Protein AF-0000000083251353 (afdb_homodimer)

InterPro domains:
  IPR008928 Six-hairpin glycosidase superfamily [SSF48208] (235-647)
  IPR011613 GH15-like domain [PF00723] (282-640)
  IPR012341 Six-hairpin glycosidase-like superfamily [G3DSA:1.50.10.10] (263-655)

Secondary structure (DSSP, 8-state):
----EEEE-SS-EEEE-TTS-EEEEEEEETTEEESSTT--B-EEEEETTEEEETTSTT-EEEEEEPTTSS-EEEEEEETTTTEEEEEEEEE-SSSSEEEEEEEEEE-SSS-EEEEEEEEE---GGG--TTEEEEEETTTTEEEEEETTEEEEEEEEBTTBS--EEEEEE-SBTTB--THHHHTTT------EEEESEEEEEEEEEEE-TT-EEEEEEEEEEESSHHHHHHHHHHHHHH-HHHHHHHHHHHHHHHHTSS----TT--HHHHHHHHHHHHHHHHTB-TTS-B-S---HHHHGGGT-----B-HHHHHHHHHHHHHTT-HHHHHHHHHHHHHH--TTS---S-B-TTSSBPP----SEETTEE-----HHHHHHHHHHHHHHHHHH--HHHHHHTIIIIIIHHHHHHHH-B-TTTSSBPPEE-TTSS-EEEEHHHHHHHHHHHHHHHHHHHHTT-HHHHHHHHHHHHHHHHHHHHHHEETTTTEE-SEEEEETTEEEEE---BGGGGHHHHTTSS-TTSHHHHHHHHHHHHHTB--STT--B-SBTT--TT---S-TTT-SSPPBHHHHHHHHHHHHHH--SHHHHHHHHHHHHHHHHTS-TT-PPPSEE-TTT--EES-SS-HHHHHHHHHHHHHHHHHHHHHHSSTT---------------/----EEEE-SS-EEEE-TTS-EEEEEEEETTEEESSTT--B-EEEEETTEEEETTSTT-EEEEEEPTTSS-EEEEEEETTTTEEEEEEEEE-SSSSEEEEEEEEEE-SSS-EEEEEEEEE---GGG--TT-EEEEETTTTEEEEEETTEEEEEEEEBTTBS--EEEEEE-SBTTB--THHHHTTT------EEESSEEEEEEEEEEE-TT-EEEEEEEEEEESSHHHHHHHHHHHHHH-HHHHHHHHHHHHHHHHTSS----TT--HHHHHHHHHHHHHHHHTB-TTS-B-S---TTGGGTTT-----B-HHHHHHHHHHHHHTT-HHHHHHHHHHHHHH--TTS---S-B-TTSSBPP----SEETTEE-----HHHHHHHHHHHHHHHHHH--HHHHHHTIIIIIIHHHHHHHH-B-TTTSSBPPEE-TTSS-EEEEHHHHHHHHHHHHHHHHHHHHTT-HHHHHHHHHHHHHHHHHHHHHHEETTTTEE-SEEEEETTEEEEE---BGGGGHHHHTTSS-TTSHHHHHHHHHHHHHTB--STT--B-SBTT--TT---S-TTT-SSPPBHHHHHHHHHHHHHH--SHHHHHHHHHHHHHHHHTS-TT-PPPSEE-TTT--EES-SS-HHHHHHHHHHHHHHHHHHHHHHHSTT---------------

Nearest PDB structures (foldseek):
  1lf9-assembly2_B  TM=7.643E-01  e=1.737E-30  Thermoanaerobacterium thermosaccharolyticum
  1ug9-assembly1_A  TM=8.082E-01  e=2.743E-27  Arthrobacter globiformis
  8ehp-assembly2_B  TM=5.696E-01  e=4.609E-15  Thermochaetoides thermophila DSM 1495
  8eq7-assembly2_B  TM=5.493E-01  e=2.705E-15  Thermochaetoides thermophila DSM 1495
  8e4i-assembly1_A  TM=5.781E-01  e=2.018E-13  Thermochaetoides thermophila DSM 1495

Sequence (1342 aa):
MTRHIAVGNGQLLVNIDSNSYIRDIYYPYVGQYNHVGGQMCRFGIWVDGQFSWLDNPSWRKESRYADSTLVAITEAAHDGLGIRLVIYDGVHQRDPVLLRSIEITNERNQEREVRLFFHQDLSIGESEVGDTAAFLPENGSLFHYKRNFYFMFNGWGGNGGIAQYSIGIKRFGGAQGTWVDAEDGHLMGNPISQGSVDSTAGLTVLVSGNSTERANYWMSVGRSLQDVKVLDQYVRDNRPEKLLRRVAVYWEGWATKVKRDFGGMSERAIRLFRHSLLTIRTQTDIRGAITAANDSDILQYNRDHYSYVWPRDGAMIALAMSDAGYPELVEPFFVFCAEGLSPEGYLHHKYNPDGTVGSSWHPFLADGVPQLPIQIDETGLVLHAFWKLYEKHGDIAFAQSLYKTLVVRAGKFLTNYVDAETGLPAPCYDLWEERHGIYTYSVSAVHAGLTAASNFCRLFGNEERAERFQRAADEMKANIVKHLYDESEGRFIRGLYRSGGQWVKDMTLESSIYGIAAFGVLPTTDPRVNSTMNAIAQGLLVRTPIGGIARYYNDYYFQRTGNLHEAPGNPWIICTLWVADWKIESATTLAELQAASQTIEWVADHALRTGMLPEQLDPFSGSPLSVTPLTWSHATYVNTCVKYMDKYRELAAAPGVKQEEQAPQYSQGKAMTRHIAVGNGQLLVNIDSNSYIRDIYYPYVGQYNHVGGQMCRFGIWVDGQFSWLDNPSWRKESRYADSTLVAITEAAHDGLGIRLVIYDGVHQRDPVLLRSIEITNERNQEREVRLFFHQDLSIGESEVGDTAAFLPENGSLFHYKRNFYFMFNGWGGNGGIAQYSIGIKRFGGAQGTWVDAEDGHLMGNPISQGSVDSTAGLTVLVSGNSTERANYWMSVGRSLQDVKVLDQYVRDNRPEKLLRRVAVYWEGWATKVKRDFGGMSERAIRLFRHSLLTIRTQTDIRGAITAANDSDILQYNRDHYSYVWPRDGAMIALAMSDAGYPELVEPFFVFCAEGLSPEGYLHHKYNPDGTVGSSWHPFLADGVPQLPIQIDETGLVLHAFWKLYEKHGDIAFAQSLYKTLVVRAGKFLTNYVDAETGLPAPCYDLWEERHGIYTYSVSAVHAGLTAASNFCRLFGNEERAERFQRAADEMKANIVKHLYDESEGRFIRGLYRSGGQWVKDMTLESSIYGIAAFGVLPTTDPRVNSTMNAIAQGLLVRTPIGGIARYYNDYYFQRTGNLHEAPGNPWIICTLWVADWKIESATTLAELQAASQTIEWVADHALRTGMLPEQLDPFSGSPLSVTPLTWSHATYVNTCVKYMDKYRELAAAPGVKQEEQAPQYSQGKA

Structure (mmCIF, N/CA/C/O backbone):
data_AF-0000000083251353-model_v1
#
loop_
_entity.id
_entity.type
_entity.pdbx_description
1 polymer 'Oligosaccharide amylase'
#
loop_
_atom_site.group_PDB
_atom_site.id
_atom_site.type_symbol
_atom_site.label_atom_id
_atom_site.label_alt_id
_atom_site.label_comp_id
_atom_site.label_asym_id
_atom_site.label_entity_id
_atom_site.label_seq_id
_atom_site.pdbx_PDB_ins_code
_atom_site.Cartn_x
_atom_site.Cartn_y
_atom_site.Cartn_z
_atom_site.occupancy
_atom_site.B_iso_or_equiv
_atom_site.auth_seq_id
_atom_site.auth_comp_id
_atom_site.auth_asym_id
_atom_site.auth_atom_id
_atom_site.pdbx_PDB_model_num
ATOM 1 N N . MET A 1 1 ? 8.516 12.102 18.922 1 60.69 1 MET A N 1
ATOM 2 C CA . MET A 1 1 ? 9.953 12.312 19.094 1 60.69 1 MET A CA 1
ATOM 3 C C . MET A 1 1 ? 10.492 13.258 18.031 1 60.69 1 MET A C 1
ATOM 5 O O . MET A 1 1 ? 9.891 13.414 16.969 1 60.69 1 MET A O 1
ATOM 9 N N . THR A 1 2 ? 11.414 14.047 18.391 1 73.62 2 THR A N 1
ATOM 10 C CA . THR A 1 2 ? 12.109 15.141 17.719 1 73.62 2 THR A CA 1
ATOM 11 C C . THR A 1 2 ? 12.984 14.617 16.594 1 73.62 2 THR A C 1
ATOM 13 O O . THR A 1 2 ? 13.703 13.625 16.75 1 73.62 2 THR A O 1
ATOM 16 N N . ARG A 1 3 ? 12.625 15.031 15.359 1 78.06 3 ARG A N 1
ATOM 17 C CA . ARG A 1 3 ? 13.57 14.82 14.273 1 78.06 3 ARG A CA 1
ATOM 18 C C . ARG A 1 3 ? 14.555 15.984 14.164 1 78.06 3 ARG A C 1
ATOM 20 O O . ARG A 1 3 ? 14.148 17.109 13.859 1 78.06 3 ARG A O 1
ATOM 27 N N . HIS A 1 4 ? 15.797 15.672 14.242 1 86.94 4 HIS A N 1
ATOM 28 C CA . HIS A 1 4 ? 16.828 16.703 14.312 1 86.94 4 HIS A CA 1
ATOM 29 C C . HIS A 1 4 ? 17.219 17.188 12.922 1 86.94 4 HIS A C 1
ATOM 31 O O . HIS A 1 4 ? 17.547 18.359 12.734 1 86.94 4 HIS A O 1
ATOM 37 N N . ILE A 1 5 ? 17.219 16.234 12.016 1 94.38 5 ILE A N 1
ATOM 38 C CA . ILE A 1 5 ? 17.672 16.562 10.664 1 94.38 5 ILE A CA 1
ATOM 39 C C . ILE A 1 5 ? 16.641 16.062 9.648 1 94.38 5 ILE A C 1
ATOM 41 O O . ILE A 1 5 ? 16.203 14.914 9.727 1 94.38 5 ILE A O 1
ATOM 45 N N . ALA A 1 6 ? 16.234 16.922 8.766 1 95.81 6 ALA A N 1
ATOM 46 C CA . ALA A 1 6 ? 15.414 16.562 7.613 1 95.81 6 ALA A CA 1
ATOM 47 C C . ALA A 1 6 ? 16.078 17 6.312 1 95.81 6 ALA A C 1
ATOM 49 O O . ALA A 1 6 ? 16.453 18.156 6.145 1 95.81 6 ALA A O 1
ATOM 50 N N . VAL A 1 7 ? 16.344 16.047 5.43 1 97.88 7 VAL A N 1
ATOM 51 C CA . VAL A 1 7 ? 16.875 16.359 4.105 1 97.88 7 VAL A CA 1
ATOM 52 C C . VAL A 1 7 ? 15.945 15.805 3.029 1 97.88 7 VAL A C 1
ATOM 54 O O . VAL A 1 7 ? 15.469 14.672 3.139 1 97.88 7 VAL A O 1
ATOM 57 N N . GLY A 1 8 ? 15.562 16.641 2.08 1 97.88 8 GLY A N 1
ATOM 58 C CA . GLY A 1 8 ? 14.617 16.203 1.066 1 97.88 8 GLY A CA 1
ATOM 59 C C . GLY A 1 8 ? 14.539 17.156 -0.118 1 97.88 8 GLY A C 1
ATOM 60 O O . GLY A 1 8 ? 15.055 18.266 -0.068 1 97.88 8 GLY A O 1
ATOM 61 N N . ASN A 1 9 ? 13.914 16.719 -1.237 1 98.19 9 ASN A N 1
ATOM 62 C CA . ASN A 1 9 ? 13.828 17.5 -2.467 1 98.19 9 ASN A CA 1
ATOM 63 C C . ASN A 1 9 ? 12.406 17.547 -3.01 1 98.19 9 ASN A C 1
ATOM 65 O O . ASN A 1 9 ? 12.188 17.859 -4.18 1 98.19 9 ASN A O 1
ATOM 69 N N . GLY A 1 10 ? 11.43 17.125 -2.201 1 97.69 10 GLY A N 1
ATOM 70 C CA . GLY A 1 10 ? 10.031 17.172 -2.604 1 97.69 10 GLY A CA 1
ATOM 71 C C . GLY A 1 10 ? 9.5 15.828 -3.074 1 97.69 10 GLY A C 1
ATOM 72 O O . GLY A 1 10 ? 8.289 15.648 -3.211 1 97.69 10 GLY A O 1
ATOM 73 N N . GLN A 1 11 ? 10.398 14.875 -3.287 1 97.06 11 GLN A N 1
ATOM 74 C CA . GLN A 1 11 ? 9.992 13.531 -3.672 1 97.06 11 GLN A CA 1
ATOM 75 C C . GLN A 1 11 ? 10.547 12.492 -2.701 1 97.06 11 GLN A C 1
ATOM 77 O O . GLN A 1 11 ? 9.93 11.445 -2.49 1 97.06 11 GLN A O 1
ATOM 82 N N . LEU A 1 12 ? 11.75 12.734 -2.223 1 98.44 12 LEU A N 1
ATOM 83 C CA . LEU A 1 12 ? 12.414 11.93 -1.201 1 98.44 12 LEU A CA 1
ATOM 84 C C . LEU A 1 12 ? 12.688 12.758 0.048 1 98.44 12 LEU A C 1
ATOM 86 O O . LEU A 1 12 ? 13.242 13.852 -0.042 1 98.44 12 LEU A O 1
ATOM 90 N N . LEU A 1 13 ? 12.211 12.297 1.182 1 97.62 13 LEU A N 1
ATOM 91 C CA . LEU A 1 13 ? 12.5 12.922 2.469 1 97.62 13 LEU A CA 1
ATOM 92 C C . LEU A 1 13 ? 13.133 11.914 3.43 1 97.62 13 LEU A C 1
ATOM 94 O O . LEU A 1 13 ? 12.602 10.82 3.623 1 97.62 13 LEU A O 1
ATOM 98 N N . VAL A 1 14 ? 14.25 12.211 3.986 1 97.62 14 VAL A N 1
ATOM 99 C CA . VAL A 1 14 ? 14.945 11.367 4.949 1 97.62 14 VAL A CA 1
ATOM 100 C C . VAL A 1 14 ? 15.148 12.125 6.254 1 97.62 14 VAL A C 1
ATOM 102 O O . VAL A 1 14 ? 15.711 13.227 6.258 1 97.62 14 VAL A O 1
ATOM 105 N N . ASN A 1 15 ? 14.641 11.594 7.316 1 95.38 15 ASN A N 1
ATOM 106 C CA . ASN A 1 15 ? 14.875 12.156 8.641 1 95.38 15 ASN A CA 1
ATOM 107 C C . ASN A 1 15 ? 15.961 11.383 9.391 1 95.38 15 ASN A C 1
ATOM 109 O O . ASN A 1 15 ? 15.977 10.148 9.375 1 95.38 15 ASN A O 1
ATOM 113 N N . ILE A 1 16 ? 16.859 12.086 9.945 1 95.69 16 ILE A N 1
ATOM 114 C CA . ILE A 1 16 ? 18 11.539 10.656 1 95.69 16 ILE A CA 1
ATOM 115 C C . ILE A 1 16 ? 18 12.031 12.102 1 95.69 16 ILE A C 1
ATOM 117 O O . ILE A 1 16 ? 17.734 13.203 12.367 1 95.69 16 ILE A O 1
ATOM 121 N N . ASP A 1 17 ? 18.266 11.141 13.016 1 92.62 17 ASP A N 1
ATOM 122 C CA . ASP A 1 17 ? 18.25 11.547 14.422 1 92.62 17 ASP A CA 1
ATOM 123 C C . ASP A 1 17 ? 19.609 12.031 14.883 1 92.62 17 ASP A C 1
ATOM 125 O O . ASP A 1 17 ? 20.516 12.242 14.062 1 92.62 17 ASP A O 1
ATOM 129 N N . SER A 1 18 ? 19.781 12.281 16.156 1 91.69 18 SER A N 1
ATOM 130 C CA . SER A 1 18 ? 20.984 12.891 16.703 1 91.69 18 SER A CA 1
ATOM 131 C C . SER A 1 18 ? 22.156 11.922 16.688 1 91.69 18 SER A C 1
ATOM 133 O O . SER A 1 18 ? 23.297 12.32 16.891 1 91.69 18 SER A O 1
ATOM 135 N N . ASN A 1 19 ? 21.875 10.633 16.438 1 95.19 19 ASN A N 1
ATOM 136 C CA . ASN A 1 19 ? 22.938 9.625 16.344 1 95.19 19 ASN A CA 1
ATOM 137 C C . ASN A 1 19 ? 23.328 9.352 14.898 1 95.19 19 ASN A C 1
ATOM 139 O O . ASN A 1 19 ? 24.062 8.398 14.617 1 95.19 19 ASN A O 1
ATOM 143 N N . SER A 1 20 ? 22.781 10.141 13.992 1 95.81 20 SER A N 1
ATOM 144 C CA . SER A 1 20 ? 23 9.977 12.562 1 95.81 20 SER A CA 1
ATOM 145 C C . SER A 1 20 ? 22.375 8.688 12.047 1 95.81 20 SER A C 1
ATOM 147 O O . SER A 1 20 ? 22.875 8.078 11.102 1 95.81 20 SER A O 1
ATOM 149 N N . TYR A 1 21 ? 21.359 8.234 12.766 1 97.12 21 TYR A N 1
ATOM 150 C CA . TYR A 1 21 ? 20.562 7.102 12.305 1 97.12 21 TYR A CA 1
ATOM 151 C C . TYR A 1 21 ? 19.422 7.566 11.414 1 97.12 21 TYR A C 1
ATOM 153 O O . TYR A 1 21 ? 18.766 8.57 11.703 1 97.12 21 TYR A O 1
ATOM 161 N N . ILE A 1 22 ? 19.234 6.945 10.289 1 96.88 22 ILE A N 1
ATOM 162 C CA . ILE A 1 22 ? 18.062 7.203 9.469 1 96.88 22 ILE A CA 1
ATOM 163 C C . ILE A 1 22 ? 16.812 6.656 10.172 1 96.88 22 ILE A C 1
ATOM 165 O O . ILE A 1 22 ? 16.734 5.461 10.469 1 96.88 22 ILE A O 1
ATOM 169 N N . ARG A 1 23 ? 15.859 7.531 10.414 1 94.06 23 ARG A N 1
ATOM 170 C CA . ARG A 1 23 ? 14.664 7.156 11.156 1 94.06 23 ARG A CA 1
ATOM 171 C C . ARG A 1 23 ? 13.461 7.039 10.227 1 94.06 23 ARG A C 1
ATOM 173 O O . ARG A 1 23 ? 12.523 6.285 10.508 1 94.06 23 ARG A O 1
ATOM 180 N N . ASP A 1 24 ? 13.492 7.812 9.18 1 94.5 24 ASP A N 1
ATOM 181 C CA . ASP A 1 24 ? 12.398 7.812 8.211 1 94.5 24 ASP A CA 1
ATOM 182 C C . ASP A 1 24 ? 12.922 7.938 6.785 1 94.5 24 ASP A C 1
ATOM 184 O O . ASP A 1 24 ? 13.875 8.672 6.531 1 94.5 24 ASP A O 1
ATOM 188 N N . ILE A 1 25 ? 12.367 7.227 5.926 1 96.75 25 ILE A N 1
ATOM 189 C CA . ILE A 1 25 ? 12.492 7.387 4.48 1 96.75 25 ILE A CA 1
ATOM 190 C C . ILE A 1 25 ? 11.102 7.473 3.852 1 96.75 25 ILE A C 1
ATOM 192 O O . ILE A 1 25 ? 10.336 6.504 3.879 1 96.75 25 ILE A O 1
ATOM 196 N N . TYR A 1 26 ? 10.773 8.68 3.369 1 96.19 26 TYR A N 1
ATOM 197 C CA . TYR A 1 26 ? 9.492 8.867 2.699 1 96.19 26 TYR A CA 1
ATOM 198 C C . TYR A 1 26 ? 9.672 8.938 1.188 1 96.19 26 TYR A C 1
ATOM 200 O O . TYR A 1 26 ? 10.461 9.734 0.684 1 96.19 26 TYR A O 1
ATOM 208 N N . TYR A 1 27 ? 9 8.164 0.463 1 97.38 27 TYR A N 1
ATOM 209 C CA . TYR A 1 27 ? 9.008 8.078 -0.993 1 97.38 27 TYR A CA 1
ATOM 210 C C . TYR A 1 27 ? 7.77 7.344 -1.504 1 97.38 27 TYR A C 1
ATOM 212 O O . TYR A 1 27 ? 7.34 6.355 -0.91 1 97.38 27 TYR A O 1
ATOM 220 N N . PRO A 1 28 ? 7.078 7.707 -2.572 1 97.38 28 PRO A N 1
ATOM 221 C CA . PRO A 1 28 ? 7.453 8.797 -3.484 1 97.38 28 PRO A CA 1
ATOM 222 C C . PRO A 1 28 ? 6.93 10.156 -3.027 1 97.38 28 PRO A C 1
ATOM 224 O O . PRO A 1 28 ? 7.25 11.18 -3.637 1 97.38 28 PRO A O 1
ATOM 227 N N . TYR A 1 29 ? 6.074 10.219 -1.996 1 97 29 TYR A N 1
ATOM 228 C CA . TYR A 1 29 ? 5.555 11.477 -1.488 1 97 29 TYR A CA 1
ATOM 229 C C . TYR A 1 29 ? 6.273 11.891 -0.207 1 97 29 TYR A C 1
ATOM 231 O O . TYR A 1 29 ? 6.621 11.039 0.614 1 97 29 TYR A O 1
ATOM 239 N N . VAL A 1 30 ? 6.414 13.156 -0.094 1 96.06 30 VAL A N 1
ATOM 240 C CA . VAL A 1 30 ? 6.836 13.672 1.205 1 96.06 30 VAL A CA 1
ATOM 241 C C . VAL A 1 30 ? 5.781 13.344 2.258 1 96.06 30 VAL A C 1
ATOM 243 O O . VAL A 1 30 ? 4.648 13.836 2.182 1 96.06 30 VAL A O 1
ATOM 246 N N . GLY A 1 31 ? 6.152 12.398 3.15 1 93.62 31 GLY A N 1
ATOM 247 C CA . GLY A 1 31 ? 5.227 12.039 4.211 1 93.62 31 GLY A CA 1
ATOM 248 C C . GLY A 1 31 ? 4.477 10.75 3.939 1 93.62 31 GLY A C 1
ATOM 249 O O . GLY A 1 31 ? 3.658 10.32 4.754 1 93.62 31 GLY A O 1
ATOM 250 N N . GLN A 1 32 ? 4.715 10.086 2.803 1 92.38 32 GLN A N 1
ATOM 251 C CA . GLN A 1 32 ? 4.031 8.844 2.443 1 92.38 32 GLN A CA 1
ATOM 252 C C . GLN A 1 32 ? 4.766 8.117 1.319 1 92.38 32 GLN A C 1
ATOM 254 O O . GLN A 1 32 ? 4.965 8.672 0.239 1 92.38 32 GLN A O 1
ATOM 259 N N . TYR A 1 33 ? 5.188 6.961 1.542 1 92.06 33 TYR A N 1
ATOM 260 C CA . TYR A 1 33 ? 5.188 6.012 2.648 1 92.06 33 TYR A CA 1
ATOM 261 C C . TYR A 1 33 ? 6.473 6.117 3.461 1 92.06 33 TYR A C 1
ATOM 263 O O . TYR A 1 33 ? 7.512 6.527 2.939 1 92.06 33 TYR A O 1
ATOM 271 N N . ASN A 1 34 ? 6.328 5.797 4.719 1 92.56 34 ASN A N 1
ATOM 272 C CA . ASN A 1 34 ? 7.535 5.676 5.527 1 92.56 34 ASN A CA 1
ATOM 273 C C . ASN A 1 34 ? 8.125 4.27 5.453 1 92.56 34 ASN A C 1
ATOM 275 O O . ASN A 1 34 ? 7.566 3.33 6.027 1 92.56 34 ASN A O 1
ATOM 279 N N . HIS A 1 35 ? 9.203 4.109 4.895 1 95.25 35 HIS A N 1
ATOM 280 C CA . HIS A 1 35 ? 9.742 2.795 4.559 1 95.25 35 HIS A CA 1
ATOM 281 C C . HIS A 1 35 ? 10.625 2.256 5.684 1 95.25 35 HIS A C 1
ATOM 283 O O . HIS A 1 35 ? 11.102 1.121 5.613 1 95.25 35 HIS A O 1
ATOM 289 N N . VAL A 1 36 ? 10.836 3.004 6.742 1 93.69 36 VAL A N 1
ATOM 290 C CA . VAL A 1 36 ? 11.594 2.516 7.891 1 93.69 36 VAL A CA 1
ATOM 291 C C . VAL A 1 36 ? 10.641 2.045 8.984 1 93.69 36 VAL A C 1
ATOM 293 O O . VAL A 1 36 ? 10.977 1.166 9.773 1 93.69 36 VAL A O 1
ATOM 296 N N . GLY A 1 37 ? 9.445 2.598 9.023 1 83.31 37 GLY A N 1
ATOM 297 C CA . GLY A 1 37 ? 8.352 2.096 9.836 1 83.31 37 GLY A CA 1
ATOM 298 C C . GLY A 1 37 ? 8.625 2.213 11.328 1 83.31 37 GLY A C 1
ATOM 299 O O . GLY A 1 37 ? 8.352 1.283 12.086 1 83.31 37 GLY A O 1
ATOM 300 N N . GLY A 1 38 ? 9.273 3.25 11.812 1 81.38 38 GLY A N 1
ATOM 301 C CA . GLY A 1 38 ? 9.484 3.484 13.227 1 81.38 38 GLY A CA 1
ATOM 302 C C . GLY A 1 38 ? 10.773 2.867 13.75 1 81.38 38 GLY A C 1
ATOM 303 O O . GLY A 1 38 ? 11.109 3.029 14.922 1 81.38 38 GLY A O 1
ATOM 304 N N . GLN A 1 39 ? 11.398 2.188 12.898 1 89.62 39 GLN A N 1
ATOM 305 C CA . GLN A 1 39 ? 12.68 1.592 13.273 1 89.62 39 GLN A CA 1
ATOM 306 C C . GLN A 1 39 ? 13.828 2.555 13 1 89.62 39 GLN A C 1
ATOM 308 O O . GLN A 1 39 ? 13.656 3.773 13.055 1 89.62 39 GLN A O 1
ATOM 313 N N . MET A 1 40 ? 15.023 2 12.938 1 94.19 40 MET A N 1
ATOM 314 C CA . MET A 1 40 ? 16.188 2.846 12.688 1 94.19 40 MET A CA 1
ATOM 315 C C . MET A 1 40 ? 17.219 2.109 11.844 1 94.19 40 MET A C 1
ATOM 317 O O . MET A 1 40 ? 17.422 0.903 12 1 94.19 40 MET A O 1
ATOM 321 N N . CYS A 1 41 ? 17.828 2.77 10.938 1 97.81 41 CYS A N 1
ATOM 322 C CA . CYS A 1 41 ? 19.016 2.312 10.227 1 97.81 41 CYS A CA 1
ATOM 323 C C . CYS A 1 41 ? 20.281 2.811 10.906 1 97.81 41 CYS A C 1
ATOM 325 O O . CYS A 1 41 ? 20.594 4 10.844 1 97.81 41 CYS A O 1
ATOM 327 N N . ARG A 1 42 ? 21.062 1.922 11.422 1 97.88 42 ARG A N 1
ATOM 328 C CA . ARG A 1 42 ? 22.172 2.266 12.297 1 97.88 42 ARG A CA 1
ATOM 329 C C . ARG A 1 42 ? 23.438 2.518 11.492 1 97.88 42 ARG A C 1
ATOM 331 O O . ARG A 1 42 ? 23.547 2.086 10.344 1 97.88 42 ARG A O 1
ATOM 338 N N . PHE A 1 43 ? 24.328 3.275 12.109 1 98.25 43 PHE A N 1
ATOM 339 C CA . PHE A 1 43 ? 25.688 3.512 11.641 1 98.25 43 PHE A CA 1
ATOM 340 C C . PHE A 1 43 ? 26.703 3.264 12.75 1 98.25 43 PHE A C 1
ATOM 342 O O . PHE A 1 43 ? 26.516 3.74 13.875 1 98.25 43 PHE A O 1
ATOM 349 N N . GLY A 1 44 ? 27.688 2.414 12.438 1 98 44 GLY A N 1
ATOM 350 C CA . GLY A 1 44 ? 28.703 2.088 13.43 1 98 44 GLY A CA 1
ATOM 351 C C . GLY A 1 44 ? 30.078 1.896 12.828 1 98 44 GLY A C 1
ATOM 352 O O . GLY A 1 44 ? 30.25 1.974 11.609 1 98 44 GLY A O 1
ATOM 353 N N . ILE A 1 45 ? 31.094 1.728 13.734 1 97.38 45 ILE A N 1
ATOM 354 C CA . ILE A 1 45 ? 32.469 1.595 13.273 1 97.38 45 ILE A CA 1
ATOM 355 C C . ILE A 1 45 ? 33.156 0.49 14.062 1 97.38 45 ILE A C 1
ATOM 357 O O . ILE A 1 45 ? 32.812 0.217 15.211 1 97.38 45 ILE A O 1
ATOM 361 N N . TRP A 1 46 ? 34.062 -0.166 13.406 1 97.81 46 TRP A N 1
ATOM 362 C CA . TRP A 1 46 ? 35 -1.119 13.992 1 97.81 46 TRP A CA 1
ATOM 363 C C . TRP A 1 46 ? 36.438 -0.675 13.766 1 97.81 46 TRP A C 1
ATOM 365 O O . TRP A 1 46 ? 36.812 -0.309 12.648 1 97.81 46 TRP A O 1
ATOM 375 N N . VAL A 1 47 ? 37.219 -0.584 14.812 1 97.25 47 VAL A N 1
ATOM 376 C CA . VAL A 1 47 ? 38.625 -0.24 14.703 1 97.25 47 VAL A CA 1
ATOM 377 C C . VAL A 1 47 ? 39.406 -0.931 15.82 1 97.25 47 VAL A C 1
ATOM 379 O O . VAL A 1 47 ? 39.031 -0.888 16.984 1 97.25 47 VAL A O 1
ATOM 382 N N . ASP A 1 48 ? 40.469 -1.612 15.516 1 95 48 ASP A N 1
ATOM 383 C CA . ASP A 1 48 ? 41.375 -2.254 16.453 1 95 48 ASP A CA 1
ATOM 384 C C . ASP A 1 48 ? 40.656 -3.254 17.344 1 95 48 ASP A C 1
ATOM 386 O O . ASP A 1 48 ? 40.844 -3.266 18.562 1 95 48 ASP A O 1
ATOM 390 N N . GLY A 1 49 ? 39.75 -3.945 16.703 1 94.94 49 GLY A N 1
ATOM 391 C CA . GLY A 1 49 ? 39.094 -5.02 17.422 1 94.94 49 GLY A CA 1
ATOM 392 C C . GLY A 1 49 ? 37.906 -4.543 18.25 1 94.94 49 GLY A C 1
ATOM 393 O O . GLY A 1 49 ? 37.25 -5.344 18.906 1 94.94 49 GLY A O 1
ATOM 394 N N . GLN A 1 50 ? 37.625 -3.293 18.188 1 96.81 50 GLN A N 1
ATOM 395 C CA . GLN A 1 50 ? 36.5 -2.73 18.938 1 96.81 50 GLN A CA 1
ATOM 396 C C . GLN A 1 50 ? 35.438 -2.199 18.016 1 96.81 50 GLN A C 1
ATOM 398 O O . GLN A 1 50 ? 35.719 -1.595 16.984 1 96.81 50 GLN A O 1
ATOM 403 N N . PHE A 1 51 ? 34.188 -2.453 18.422 1 97.69 51 PHE A N 1
ATOM 404 C CA . PHE A 1 51 ? 33.031 -1.987 17.672 1 97.69 51 PHE A CA 1
ATOM 405 C C . PHE A 1 51 ? 32.219 -1.003 18.5 1 97.69 51 PHE A C 1
ATOM 407 O O . PHE A 1 51 ? 32.094 -1.145 19.719 1 97.69 51 PHE A O 1
ATOM 414 N N . SER A 1 52 ? 31.594 0.045 17.812 1 98.25 52 SER A N 1
ATOM 415 C CA . SER A 1 52 ? 30.719 0.986 18.484 1 98.25 52 SER A CA 1
ATOM 416 C C . SER A 1 52 ? 29.672 1.554 17.531 1 98.25 52 SER A C 1
ATOM 418 O O . SER A 1 52 ? 30.016 2.129 16.5 1 98.25 52 SER A O 1
ATOM 420 N N . TRP A 1 53 ? 28.438 1.329 17.875 1 98.31 53 TRP A N 1
ATOM 421 C CA . TRP A 1 53 ? 27.391 2.094 17.203 1 98.31 53 TRP A CA 1
ATOM 422 C C . TRP A 1 53 ? 27.422 3.557 17.625 1 98.31 53 TRP A C 1
ATOM 424 O O . TRP A 1 53 ? 27.891 3.881 18.719 1 98.31 53 TRP A O 1
ATOM 434 N N . LEU A 1 54 ? 26.859 4.438 16.875 1 98 54 LEU A N 1
ATOM 435 C CA . LEU A 1 54 ? 26.969 5.863 17.156 1 98 54 LEU A CA 1
ATOM 436 C C . LEU A 1 54 ? 26.016 6.273 18.266 1 98 54 LEU A C 1
ATOM 438 O O . LEU A 1 54 ? 26.094 7.395 18.781 1 98 54 LEU A O 1
ATOM 442 N N . ASP A 1 55 ? 25.094 5.402 18.609 1 96.88 55 ASP A N 1
ATOM 443 C CA . ASP A 1 55 ? 24.219 5.746 19.734 1 96.88 55 ASP A CA 1
ATOM 444 C C . ASP A 1 55 ? 24.906 5.461 21.062 1 96.88 55 ASP A C 1
ATOM 446 O O . ASP A 1 55 ? 24.359 5.793 22.125 1 96.88 55 ASP A O 1
ATOM 450 N N . ASN A 1 56 ? 26.078 4.824 21.016 1 97.56 56 ASN A N 1
ATOM 451 C CA . ASN A 1 56 ? 26.859 4.66 22.234 1 97.56 56 ASN A CA 1
ATOM 452 C C . ASN A 1 56 ? 27.172 6.004 22.891 1 97.56 56 ASN A C 1
ATOM 454 O O . ASN A 1 56 ? 27.609 6.938 22.219 1 97.56 56 ASN A O 1
ATOM 458 N N . PRO A 1 57 ? 27.031 6.109 24.141 1 96.56 57 PRO A N 1
ATOM 459 C CA . PRO A 1 57 ? 27.188 7.387 24.844 1 96.56 57 PRO A CA 1
ATOM 460 C C . PRO A 1 57 ? 28.625 7.887 24.828 1 96.56 57 PRO A C 1
ATOM 462 O O . PRO A 1 57 ? 28.891 9.055 25.141 1 96.56 57 PRO A O 1
ATOM 465 N N . SER A 1 58 ? 29.547 7.086 24.5 1 97.44 58 SER A N 1
ATOM 466 C CA . SER A 1 58 ? 30.938 7.496 24.469 1 97.44 58 SER A CA 1
ATOM 467 C C . SER A 1 58 ? 31.203 8.445 23.297 1 97.44 58 SER A C 1
ATOM 469 O O . SER A 1 58 ? 32.25 9.102 23.25 1 97.44 58 SER A O 1
ATOM 471 N N . TRP A 1 59 ? 30.281 8.523 22.422 1 98.31 59 TRP A N 1
ATOM 472 C CA . TRP A 1 59 ? 30.406 9.453 21.297 1 98.31 59 TRP A CA 1
ATOM 473 C C . TRP A 1 59 ? 29.906 10.836 21.688 1 98.31 59 TRP A C 1
ATOM 475 O O . TRP A 1 59 ? 28.797 10.977 22.219 1 98.31 59 TRP A O 1
ATOM 485 N N . ARG A 1 60 ? 30.672 11.852 21.516 1 97.81 60 ARG A N 1
ATOM 486 C CA . ARG A 1 60 ? 30.203 13.234 21.547 1 97.81 60 ARG A CA 1
ATOM 487 C C . ARG A 1 60 ? 29.797 13.703 20.156 1 97.81 60 ARG A C 1
ATOM 489 O O . ARG A 1 60 ? 30.594 13.664 19.219 1 97.81 60 ARG A O 1
ATOM 496 N N . LYS A 1 61 ? 28.578 14.094 20.094 1 96.88 61 LYS A N 1
ATOM 497 C CA . LYS A 1 61 ? 28.047 14.398 18.766 1 96.88 61 LYS A CA 1
ATOM 498 C C . LYS A 1 61 ? 27.375 15.766 18.75 1 96.88 61 LYS A C 1
ATOM 500 O O . LYS A 1 61 ? 26.75 16.172 19.734 1 96.88 61 LYS A O 1
ATOM 505 N N . GLU A 1 62 ? 27.453 16.438 17.672 1 95.38 62 GLU A N 1
ATOM 506 C CA . GLU A 1 62 ? 26.75 17.688 17.375 1 95.38 62 GLU A CA 1
ATOM 507 C C . GLU A 1 62 ? 26.359 17.766 15.906 1 95.38 62 GLU A C 1
ATOM 509 O O . GLU A 1 62 ? 27.156 17.469 15.023 1 95.38 62 GLU A O 1
ATOM 514 N N . SER A 1 63 ? 25.141 18.141 15.719 1 95.44 63 SER A N 1
ATOM 515 C CA . SER A 1 63 ? 24.641 18.234 14.344 1 95.44 63 SER A CA 1
ATOM 516 C C . SER A 1 63 ? 24.219 19.656 14.016 1 95.44 63 SER A C 1
ATOM 518 O O . SER A 1 63 ? 23.734 20.391 14.891 1 95.44 63 SER A O 1
ATOM 520 N N . ARG A 1 64 ? 24.359 20.047 12.805 1 95.19 64 ARG A N 1
ATOM 521 C CA . ARG A 1 64 ? 23.922 21.312 12.242 1 95.19 64 ARG A CA 1
ATOM 522 C C . ARG A 1 64 ? 23.766 21.219 10.727 1 95.19 64 ARG A C 1
ATOM 524 O O . ARG A 1 64 ? 24.109 20.203 10.125 1 95.19 64 ARG A O 1
ATOM 531 N N . TYR A 1 65 ? 23.172 22.219 10.195 1 96.69 65 TYR A N 1
ATOM 532 C CA . TYR A 1 65 ? 23.188 22.344 8.742 1 96.69 65 TYR A CA 1
ATOM 533 C C . TYR A 1 65 ? 24.312 23.281 8.297 1 96.69 65 TYR A C 1
ATOM 535 O O . TYR A 1 65 ? 24.672 24.203 9.016 1 96.69 65 TYR A O 1
ATOM 543 N N . ALA A 1 66 ? 24.875 22.938 7.105 1 96.06 66 ALA A N 1
ATOM 544 C CA . ALA A 1 66 ? 25.641 23.984 6.453 1 96.06 66 ALA A CA 1
ATOM 545 C C . ALA A 1 66 ? 24.797 25.234 6.227 1 96.06 66 ALA A C 1
ATOM 547 O O . ALA A 1 66 ? 23.609 25.141 5.879 1 96.06 66 ALA A O 1
ATOM 548 N N . ASP A 1 67 ? 25.344 26.375 6.422 1 93.62 67 ASP A N 1
ATOM 549 C CA . ASP A 1 67 ? 24.594 27.625 6.445 1 93.62 67 ASP A CA 1
ATOM 550 C C . ASP A 1 67 ? 23.734 27.781 5.191 1 93.62 67 ASP A C 1
ATOM 552 O O . ASP A 1 67 ? 24.25 27.75 4.074 1 93.62 67 ASP A O 1
ATOM 556 N N . SER A 1 68 ? 22.516 27.875 5.371 1 95.38 68 SER A N 1
ATOM 557 C CA . SER A 1 68 ? 21.5 28.156 4.352 1 95.38 68 SER A CA 1
ATOM 558 C C . SER A 1 68 ? 21.422 27.031 3.326 1 95.38 68 SER A C 1
ATOM 560 O O . SER A 1 68 ? 21.234 27.281 2.135 1 95.38 68 SER A O 1
ATOM 562 N N . THR A 1 69 ? 21.734 25.828 3.744 1 97.44 69 THR A N 1
ATOM 563 C CA . THR A 1 69 ? 21.641 24.688 2.836 1 97.44 69 THR A CA 1
ATOM 564 C C . THR A 1 69 ? 20.875 23.547 3.482 1 97.44 69 THR A C 1
ATOM 566 O O . THR A 1 69 ? 20.5 23.625 4.656 1 97.44 69 THR A O 1
ATOM 569 N N . LEU A 1 70 ? 20.594 22.516 2.693 1 97.75 70 LEU A N 1
ATOM 570 C CA . LEU A 1 70 ? 19.984 21.281 3.184 1 97.75 70 LEU A CA 1
ATOM 571 C C . LEU A 1 70 ? 21.016 20.156 3.27 1 97.75 70 LEU A C 1
ATOM 573 O O . LEU A 1 70 ? 20.703 19 2.986 1 97.75 70 LEU A O 1
ATOM 577 N N . VAL A 1 71 ? 22.234 20.531 3.5 1 98.38 71 VAL A N 1
ATOM 578 C CA . VAL A 1 71 ? 23.266 19.562 3.814 1 98.38 71 VAL A CA 1
ATOM 579 C C . VAL A 1 71 ? 23.547 19.562 5.316 1 98.38 71 VAL A C 1
ATOM 581 O O . VAL A 1 71 ? 23.938 20.594 5.879 1 98.38 71 VAL A O 1
ATOM 584 N N . ALA A 1 72 ? 23.297 18.484 5.918 1 97.75 72 ALA A N 1
ATOM 585 C CA . ALA A 1 72 ? 23.516 18.344 7.355 1 97.75 72 ALA A CA 1
ATOM 586 C C . ALA A 1 72 ? 24.953 17.891 7.652 1 97.75 72 ALA A C 1
ATOM 588 O O . ALA A 1 72 ? 25.531 17.109 6.898 1 97.75 72 ALA A O 1
ATOM 589 N N . ILE A 1 73 ? 25.5 18.422 8.688 1 97.69 73 ILE A N 1
ATOM 590 C CA . ILE A 1 73 ? 26.844 18.078 9.148 1 97.69 73 ILE A CA 1
ATOM 591 C C . ILE A 1 73 ? 26.781 17.562 10.586 1 97.69 73 ILE A C 1
ATOM 593 O O . ILE A 1 73 ? 26.281 18.25 11.484 1 97.69 73 ILE A O 1
ATOM 597 N N . THR A 1 74 ? 27.188 16.375 10.797 1 97.75 74 THR A N 1
ATOM 598 C CA . THR A 1 74 ? 27.312 15.828 12.141 1 97.75 74 THR A CA 1
ATOM 599 C C . THR A 1 74 ? 28.766 15.562 12.484 1 97.75 74 THR A C 1
ATOM 601 O O . THR A 1 74 ? 29.453 14.812 11.781 1 97.75 74 THR A O 1
ATOM 604 N N . GLU A 1 75 ? 29.219 16.203 13.5 1 98.06 75 GLU A N 1
ATOM 605 C CA . GLU A 1 75 ? 30.547 15.945 14.047 1 98.06 75 GLU A CA 1
ATOM 606 C C . GLU A 1 75 ? 30.469 14.984 15.227 1 98.06 75 GLU A C 1
ATOM 608 O O . GLU A 1 75 ? 29.672 15.188 16.156 1 98.06 75 GLU A O 1
ATOM 613 N N . ALA A 1 76 ? 31.25 13.922 15.148 1 98.5 76 ALA A N 1
ATOM 614 C CA . ALA A 1 76 ? 31.266 12.906 16.188 1 98.5 76 ALA A CA 1
ATOM 615 C C . ALA A 1 76 ? 32.688 12.547 16.594 1 98.5 76 ALA A C 1
ATOM 617 O O . ALA A 1 76 ? 33.562 12.406 15.727 1 98.5 76 ALA A O 1
ATOM 618 N N . ALA A 1 77 ? 32.906 12.461 17.859 1 98.44 77 ALA A N 1
ATOM 619 C CA . ALA A 1 77 ? 34.219 12.109 18.359 1 98.44 77 ALA A CA 1
ATOM 620 C C . ALA A 1 77 ? 34.156 11.039 19.453 1 98.44 77 ALA A C 1
ATOM 622 O O . ALA A 1 77 ? 33.25 11.078 20.297 1 98.44 77 ALA A O 1
ATOM 623 N N . HIS A 1 78 ? 35 10.039 19.359 1 98.31 78 HIS A N 1
ATOM 624 C CA . HIS A 1 78 ? 35.156 8.977 20.344 1 98.31 78 HIS A CA 1
ATOM 625 C C . HIS A 1 78 ? 36.562 8.922 20.906 1 98.31 78 HIS A C 1
ATOM 627 O O . HIS A 1 78 ? 37.438 8.281 20.312 1 98.31 78 HIS A O 1
ATOM 633 N N . ASP A 1 79 ? 36.781 9.375 22.078 1 97.25 79 ASP A N 1
ATOM 634 C CA . ASP A 1 79 ? 38.125 9.484 22.656 1 97.25 79 ASP A CA 1
ATOM 635 C C . ASP A 1 79 ? 38.75 8.102 22.859 1 97.25 79 ASP A C 1
ATOM 637 O O . ASP A 1 79 ? 39.938 7.91 22.625 1 97.25 79 ASP A O 1
ATOM 641 N N . GLY A 1 80 ? 37.969 7.215 23.297 1 97.25 80 GLY A N 1
ATOM 642 C CA . GLY A 1 80 ? 38.438 5.863 23.531 1 97.25 80 GLY A CA 1
ATOM 643 C C . GLY A 1 80 ? 38.969 5.195 22.281 1 97.25 80 GLY A C 1
ATOM 644 O O . GLY A 1 80 ? 40.031 4.555 22.312 1 97.25 80 GLY A O 1
ATOM 645 N N . LEU A 1 81 ? 38.375 5.395 21.203 1 97.75 81 LEU A N 1
ATOM 646 C CA . LEU A 1 81 ? 38.781 4.801 19.938 1 97.75 81 LEU A CA 1
ATOM 647 C C . LEU A 1 81 ? 39.812 5.66 19.25 1 97.75 81 LEU A C 1
ATOM 649 O O . LEU A 1 81 ? 40.531 5.188 18.344 1 97.75 81 LEU A O 1
ATOM 653 N N . GLY A 1 82 ? 39.906 6.957 19.609 1 98.12 82 GLY A N 1
ATOM 654 C CA . GLY A 1 82 ? 40.781 7.883 18.906 1 98.12 82 GLY A CA 1
ATOM 655 C C . GLY A 1 82 ? 40.344 8.172 17.484 1 98.12 82 GLY A C 1
ATOM 656 O O . GLY A 1 82 ? 41.156 8.211 16.578 1 98.12 82 GLY A O 1
ATOM 657 N N . ILE A 1 83 ? 39.031 8.281 17.312 1 98.5 83 ILE A N 1
ATOM 658 C CA . ILE A 1 83 ? 38.469 8.508 15.984 1 98.5 83 ILE A CA 1
ATOM 659 C C . ILE A 1 83 ? 37.562 9.734 16.031 1 98.5 83 ILE A C 1
ATOM 661 O O . ILE A 1 83 ? 36.781 9.922 16.984 1 98.5 83 ILE A O 1
ATOM 665 N N . ARG A 1 84 ? 37.625 10.57 15.078 1 98.56 84 ARG A N 1
ATOM 666 C CA . ARG A 1 84 ? 36.688 11.656 14.828 1 98.56 84 ARG A CA 1
ATOM 667 C C . ARG A 1 84 ? 36.031 11.516 13.445 1 98.56 84 ARG A C 1
ATOM 669 O O . ARG A 1 84 ? 36.719 11.203 12.469 1 98.56 84 ARG A O 1
ATOM 676 N N . LEU A 1 85 ? 34.75 11.695 13.43 1 98.69 85 LEU A N 1
ATOM 677 C CA . LEU A 1 85 ? 34 11.617 12.18 1 98.69 85 LEU A CA 1
ATOM 678 C C . LEU A 1 85 ? 33.344 12.961 11.867 1 98.69 85 LEU A C 1
ATOM 680 O O . LEU A 1 85 ? 32.844 13.648 12.773 1 98.69 85 LEU A O 1
ATOM 684 N N . VAL A 1 86 ? 33.344 13.406 10.695 1 98.62 86 VAL A N 1
ATOM 685 C CA . VAL A 1 86 ? 32.469 14.438 10.164 1 98.62 86 VAL A CA 1
ATOM 686 C C . VAL A 1 86 ? 31.578 13.852 9.062 1 98.62 86 VAL A C 1
ATOM 688 O O . VAL A 1 86 ? 32.062 13.422 8.016 1 98.62 86 VAL A O 1
ATOM 691 N N . ILE A 1 87 ? 30.312 13.82 9.305 1 98.44 87 ILE A N 1
ATOM 692 C CA . ILE A 1 87 ? 29.359 13.164 8.414 1 98.44 87 ILE A CA 1
ATOM 693 C C . ILE A 1 87 ? 28.516 14.227 7.699 1 98.44 87 ILE A C 1
ATOM 695 O O . ILE A 1 87 ? 27.891 15.07 8.344 1 98.44 87 ILE A O 1
ATOM 699 N N . TYR A 1 88 ? 28.516 14.219 6.406 1 98.38 88 TYR A N 1
ATOM 700 C CA . TYR A 1 88 ? 27.688 15.086 5.574 1 98.38 88 TYR A CA 1
ATOM 701 C C . TYR A 1 88 ? 26.547 14.305 4.949 1 98.38 88 TYR A C 1
ATOM 703 O O . TYR A 1 88 ? 26.766 13.289 4.281 1 98.38 88 TYR A O 1
ATOM 711 N N . ASP A 1 89 ? 25.359 14.711 5.176 1 98.44 89 ASP A N 1
ATOM 712 C CA . ASP A 1 89 ? 24.172 14.07 4.617 1 98.44 89 ASP A CA 1
ATOM 713 C C . ASP A 1 89 ? 23.375 15.047 3.766 1 98.44 89 ASP A C 1
ATOM 715 O O . ASP A 1 89 ? 23.172 16.203 4.156 1 98.44 89 ASP A O 1
ATOM 719 N N . GLY A 1 90 ? 22.906 14.68 2.615 1 98.69 90 GLY A N 1
ATOM 720 C CA . GLY A 1 90 ? 22.031 15.461 1.763 1 98.69 90 GLY A CA 1
ATOM 721 C C . GLY A 1 90 ? 21.281 14.625 0.74 1 98.69 90 GLY A C 1
ATOM 722 O O . GLY A 1 90 ? 21.75 13.547 0.362 1 98.69 90 GLY A O 1
ATOM 723 N N . VAL A 1 91 ? 20.141 15.078 0.325 1 98.81 91 VAL A N 1
ATOM 724 C CA . VAL A 1 91 ? 19.391 14.484 -0.774 1 98.81 91 VAL A CA 1
ATOM 725 C C . VAL A 1 91 ? 19.625 15.289 -2.053 1 98.81 91 VAL A C 1
ATOM 727 O O . VAL A 1 91 ? 19.578 16.516 -2.033 1 98.81 91 VAL A O 1
ATOM 730 N N . HIS A 1 92 ? 19.906 14.555 -3.141 1 98.75 92 HIS A N 1
ATOM 731 C CA . HIS A 1 92 ? 20.078 15.211 -4.43 1 98.75 92 HIS A CA 1
ATOM 732 C C . HIS A 1 92 ? 18.938 16.172 -4.727 1 98.75 92 HIS A C 1
ATOM 734 O O . HIS A 1 92 ? 17.781 15.875 -4.422 1 98.75 92 HIS A O 1
ATOM 740 N N . GLN A 1 93 ? 19.203 17.344 -5.344 1 97.69 93 GLN A N 1
ATOM 741 C CA . GLN A 1 93 ? 18.234 18.422 -5.48 1 97.69 93 GLN A CA 1
ATOM 742 C C . GLN A 1 93 ? 17.109 18.031 -6.438 1 97.69 93 GLN A C 1
ATOM 744 O O . GLN A 1 93 ? 16.031 18.609 -6.41 1 97.69 93 GLN A O 1
ATOM 749 N N . ARG A 1 94 ? 17.344 17.031 -7.289 1 97 94 ARG A N 1
ATOM 750 C CA . ARG A 1 94 ? 16.344 16.672 -8.297 1 97 94 ARG A CA 1
ATOM 751 C C . ARG A 1 94 ? 15.961 15.195 -8.18 1 97 94 ARG A C 1
ATOM 753 O O . ARG A 1 94 ? 14.781 14.852 -8.289 1 97 94 ARG A O 1
ATOM 760 N N . ASP A 1 95 ? 16.953 14.312 -7.988 1 98.31 95 ASP A N 1
ATOM 761 C CA . ASP A 1 95 ? 16.75 12.867 -8.062 1 98.31 95 ASP A CA 1
ATOM 762 C C . ASP A 1 95 ? 16.594 12.266 -6.668 1 98.31 95 ASP A C 1
ATOM 764 O O . ASP A 1 95 ? 17.078 12.828 -5.684 1 98.31 95 ASP A O 1
ATOM 768 N N . PRO A 1 96 ? 15.891 11.133 -6.547 1 98.69 96 PRO A N 1
ATOM 769 C CA . PRO A 1 96 ? 15.719 10.492 -5.242 1 98.69 96 PRO A CA 1
ATOM 770 C C . PRO A 1 96 ? 16.953 9.711 -4.801 1 98.69 96 PRO A C 1
ATOM 772 O O . PRO A 1 96 ? 16.938 8.477 -4.777 1 98.69 96 PRO A O 1
ATOM 775 N N . VAL A 1 97 ? 17.969 10.398 -4.402 1 98.88 97 VAL A N 1
ATOM 776 C CA . VAL A 1 97 ? 19.25 9.836 -3.979 1 98.88 97 VAL A CA 1
ATOM 777 C C . VAL A 1 97 ? 19.688 10.484 -2.666 1 98.88 97 VAL A C 1
ATOM 779 O O . VAL A 1 97 ? 19.781 11.711 -2.57 1 98.88 97 VAL A O 1
ATOM 782 N N . LEU A 1 98 ? 19.859 9.703 -1.647 1 98.88 98 LEU A N 1
ATOM 783 C CA . LEU A 1 98 ? 20.531 10.156 -0.432 1 98.88 98 LEU A CA 1
ATOM 784 C C . LEU A 1 98 ? 22.031 10 -0.552 1 98.88 98 LEU A C 1
ATOM 786 O O . LEU A 1 98 ? 22.531 8.945 -0.966 1 98.88 98 LEU A O 1
ATOM 790 N N . LEU A 1 99 ? 22.766 11.031 -0.219 1 98.75 99 LEU A N 1
ATOM 791 C CA . LEU A 1 99 ? 24.234 11.039 -0.229 1 98.75 99 LEU A CA 1
ATOM 792 C C . LEU A 1 99 ? 24.781 11.219 1.181 1 98.75 99 LEU A C 1
ATOM 794 O O . LEU A 1 99 ? 24.328 12.094 1.922 1 98.75 99 LEU A O 1
ATOM 798 N N . ARG A 1 100 ? 25.719 10.406 1.57 1 98.56 100 ARG A N 1
ATOM 799 C CA . ARG A 1 100 ? 26.453 10.523 2.826 1 98.56 100 ARG A CA 1
ATOM 800 C C . ARG A 1 100 ? 27.953 10.438 2.592 1 98.56 100 ARG A C 1
ATOM 802 O O . ARG A 1 100 ? 28.453 9.469 2.014 1 98.56 100 ARG A O 1
ATOM 809 N N . SER A 1 101 ? 28.641 11.469 2.924 1 98.25 101 SER A N 1
ATOM 810 C CA . SER A 1 101 ? 30.094 11.484 2.912 1 98.25 101 SER A CA 1
ATOM 811 C C . SER A 1 101 ? 30.656 11.547 4.328 1 98.25 101 SER A C 1
ATOM 813 O O . SER A 1 101 ? 30.172 12.305 5.164 1 98.25 101 SER A O 1
ATOM 815 N N . ILE A 1 102 ? 31.641 10.719 4.637 1 98.25 102 ILE A N 1
ATOM 816 C CA . ILE A 1 102 ? 32.188 10.625 5.988 1 98.25 102 ILE A CA 1
ATOM 817 C C . ILE A 1 102 ? 33.688 10.875 5.953 1 98.25 102 ILE A C 1
ATOM 819 O O . ILE A 1 102 ? 34.438 10.156 5.281 1 98.25 102 ILE A O 1
ATOM 823 N N . GLU A 1 103 ? 34.125 11.914 6.66 1 98.19 103 GLU A N 1
ATOM 824 C CA . GLU A 1 103 ? 35.562 12.102 6.938 1 98.19 103 GLU A CA 1
ATOM 825 C C . GLU A 1 103 ? 35.969 11.398 8.227 1 98.19 103 GLU A C 1
ATOM 827 O O . GLU A 1 103 ? 35.375 11.633 9.281 1 98.19 103 GLU A O 1
ATOM 832 N N . ILE A 1 104 ? 36.906 10.531 8.102 1 98.31 104 ILE A N 1
ATOM 833 C CA . ILE A 1 104 ? 37.406 9.75 9.234 1 98.31 104 ILE A CA 1
ATOM 834 C C . ILE A 1 104 ? 38.781 10.227 9.617 1 98.31 104 ILE A C 1
ATOM 836 O O . ILE A 1 104 ? 39.75 10.078 8.844 1 98.31 104 ILE A O 1
ATOM 840 N N . THR A 1 105 ? 38.906 10.766 10.812 1 98.62 105 THR A N 1
ATOM 841 C CA . THR A 1 105 ? 40.188 11.211 11.312 1 98.62 105 THR A CA 1
ATOM 842 C C . THR A 1 105 ? 40.719 10.25 12.367 1 98.62 105 THR A C 1
ATOM 844 O O . THR A 1 105 ? 40.062 9.969 13.359 1 98.62 105 THR A O 1
ATOM 847 N N . ASN A 1 106 ? 41.938 9.75 12.125 1 98.38 106 ASN A N 1
ATOM 848 C CA . ASN A 1 106 ? 42.688 8.906 13.062 1 98.38 106 ASN A CA 1
ATOM 849 C C . ASN A 1 106 ? 43.5 9.742 14.039 1 98.38 106 ASN A C 1
ATOM 851 O O . ASN A 1 106 ? 44.469 10.375 13.648 1 98.38 106 ASN A O 1
ATOM 855 N N . GLU A 1 107 ? 43.156 9.625 15.258 1 98 107 GLU A N 1
ATOM 856 C CA . GLU A 1 107 ? 43.812 10.453 16.25 1 98 107 GLU A CA 1
ATOM 857 C C . GLU A 1 107 ? 44.938 9.688 16.938 1 98 107 GLU A C 1
ATOM 859 O O . GLU A 1 107 ? 45.469 10.117 17.969 1 98 107 GLU A O 1
ATOM 864 N N . ARG A 1 108 ? 45.281 8.547 16.422 1 97.44 108 ARG A N 1
ATOM 865 C CA . ARG A 1 108 ? 46.438 7.777 16.844 1 97.44 108 ARG A CA 1
ATOM 866 C C . ARG A 1 108 ? 47.594 7.934 15.867 1 97.44 108 ARG A C 1
ATOM 868 O O . ARG A 1 108 ? 47.406 8.461 14.773 1 97.44 108 ARG A O 1
ATOM 875 N N . ASN A 1 109 ? 48.781 7.371 16.266 1 97.06 109 ASN A N 1
ATOM 876 C CA . ASN A 1 109 ? 49.969 7.605 15.492 1 97.06 109 ASN A CA 1
ATOM 877 C C . ASN A 1 109 ? 50.188 6.527 14.43 1 97.06 109 ASN A C 1
ATOM 879 O O . ASN A 1 109 ? 50.906 6.742 13.453 1 97.06 109 ASN A O 1
ATOM 883 N N . GLN A 1 110 ? 49.594 5.434 14.5 1 96.81 110 GLN A N 1
ATOM 884 C CA . GLN A 1 110 ? 49.781 4.324 13.578 1 96.81 110 GLN A CA 1
ATOM 885 C C . GLN A 1 110 ? 48.656 4.25 12.562 1 96.81 110 GLN A C 1
ATOM 887 O O . GLN A 1 110 ? 47.531 4.699 12.836 1 96.81 110 GLN A O 1
ATOM 892 N N . GLU A 1 111 ? 49 3.715 11.438 1 97.06 111 GLU A N 1
ATOM 893 C CA . GLU A 1 111 ? 47.938 3.422 10.461 1 97.06 111 GLU A CA 1
ATOM 894 C C . GLU A 1 111 ? 46.969 2.379 10.992 1 97.06 111 GLU A C 1
ATOM 896 O O . GLU A 1 111 ? 47.375 1.391 11.602 1 97.06 111 GLU A O 1
ATOM 901 N N . ARG A 1 112 ? 45.688 2.59 10.781 1 97.44 112 ARG A N 1
ATOM 902 C CA . ARG A 1 112 ? 44.688 1.696 11.32 1 97.44 112 ARG A CA 1
ATOM 903 C C . ARG A 1 112 ? 43.625 1.386 10.266 1 97.44 112 ARG A C 1
ATOM 905 O O . ARG A 1 112 ? 43.312 2.229 9.422 1 97.44 112 ARG A O 1
ATOM 912 N N . GLU A 1 113 ? 43.125 0.164 10.344 1 96.25 113 GLU A N 1
ATOM 913 C CA . GLU A 1 113 ? 41.969 -0.224 9.555 1 96.25 113 GLU A CA 1
ATOM 914 C C . GLU A 1 113 ? 40.656 0.156 10.266 1 96.25 113 GLU A C 1
ATOM 916 O O . GLU A 1 113 ? 40.406 -0.28 11.391 1 96.25 113 GLU A O 1
ATOM 921 N N . VAL A 1 114 ? 40 1.017 9.594 1 97.19 114 VAL A N 1
ATOM 922 C CA . VAL A 1 114 ? 38.688 1.402 10.117 1 97.19 114 VAL A CA 1
ATOM 923 C C . VAL A 1 114 ? 37.594 0.822 9.227 1 97.19 114 VAL A C 1
ATOM 925 O O . VAL A 1 114 ? 37.594 1.021 8.008 1 97.19 114 VAL A O 1
ATOM 928 N N . ARG A 1 115 ? 36.656 0.119 9.836 1 97.06 115 ARG A N 1
ATOM 929 C CA . ARG A 1 115 ? 35.5 -0.438 9.109 1 97.06 115 ARG A CA 1
ATOM 930 C C . ARG A 1 115 ? 34.219 0.277 9.484 1 97.06 115 ARG A C 1
ATOM 932 O O . ARG A 1 115 ? 33.906 0.465 10.664 1 97.06 115 ARG A O 1
ATOM 939 N N . LEU A 1 116 ? 33.531 0.74 8.477 1 97.88 116 LEU A N 1
ATOM 940 C CA . LEU A 1 116 ? 32.25 1.39 8.648 1 97.88 116 LEU A CA 1
ATOM 941 C C . LEU A 1 116 ? 31.109 0.417 8.359 1 97.88 116 LEU A C 1
ATOM 943 O O . LEU A 1 116 ? 31.156 -0.338 7.387 1 97.88 116 LEU A O 1
ATOM 947 N N . PHE A 1 117 ? 30.109 0.375 9.219 1 98.25 117 PHE A N 1
ATOM 948 C CA . PHE A 1 117 ? 28.984 -0.532 9.047 1 98.25 117 PHE A CA 1
ATOM 949 C C . PHE A 1 117 ? 27.672 0.246 8.93 1 98.25 117 PHE A C 1
ATOM 951 O O . PHE A 1 117 ? 27.359 1.075 9.789 1 98.25 117 PHE A O 1
ATOM 958 N N . PHE A 1 118 ? 26.953 0.03 7.855 1 98.5 118 PHE A N 1
ATOM 959 C CA . PHE A 1 118 ? 25.672 0.666 7.562 1 98.5 118 PHE A CA 1
ATOM 960 C C . PHE A 1 118 ? 24.547 -0.353 7.602 1 98.5 118 PHE A C 1
ATOM 962 O O . PHE A 1 118 ? 24.5 -1.262 6.77 1 98.5 118 PHE A O 1
ATOM 969 N N . HIS A 1 119 ? 23.672 -0.182 8.508 1 98.44 119 HIS A N 1
ATOM 970 C CA . HIS A 1 119 ? 22.547 -1.085 8.711 1 98.44 119 HIS A CA 1
ATOM 971 C C . HIS A 1 119 ? 21.281 -0.553 8.039 1 98.44 119 HIS A C 1
ATOM 973 O O . HIS A 1 119 ? 20.953 0.626 8.18 1 98.44 119 HIS A O 1
ATOM 979 N N . GLN A 1 120 ? 20.641 -1.324 7.176 1 98.31 120 GLN A N 1
ATOM 980 C CA . GLN A 1 120 ? 19.391 -0.973 6.512 1 98.31 120 GLN A CA 1
ATOM 981 C C . GLN A 1 120 ? 18.219 -1.78 7.074 1 98.31 120 GLN A C 1
ATOM 983 O O . GLN A 1 120 ? 18.078 -2.967 6.77 1 98.31 120 GLN A O 1
ATOM 988 N N . ASP A 1 121 ? 17.438 -1.152 7.855 1 97.25 121 ASP A N 1
ATOM 989 C CA . ASP A 1 121 ? 16.25 -1.769 8.445 1 97.25 121 ASP A CA 1
ATOM 990 C C . ASP A 1 121 ? 14.977 -1.18 7.852 1 97.25 121 ASP A C 1
ATOM 992 O O . ASP A 1 121 ? 14.367 -0.284 8.438 1 97.25 121 ASP A O 1
ATOM 996 N N . LEU A 1 122 ? 14.539 -1.768 6.746 1 96.75 122 LEU A N 1
ATOM 997 C CA . LEU A 1 122 ? 13.391 -1.212 6.047 1 96.75 122 LEU A CA 1
ATOM 998 C C . LEU A 1 122 ? 12.141 -2.045 6.309 1 96.75 122 LEU A C 1
ATOM 1000 O O . LEU A 1 122 ? 12.234 -3.227 6.648 1 96.75 122 LEU A O 1
ATOM 1004 N N . SER A 1 123 ? 11.07 -1.494 6.344 1 93.5 123 SER A N 1
ATOM 1005 C CA . SER A 1 123 ? 9.719 -2.014 6.219 1 93.5 123 SER A CA 1
ATOM 1006 C C . SER A 1 123 ? 8.969 -1.336 5.078 1 93.5 123 SER A C 1
ATOM 1008 O O . SER A 1 123 ? 8.148 -0.442 5.309 1 93.5 123 SER A O 1
ATOM 1010 N N . ILE A 1 124 ? 9.266 -1.826 3.912 1 95.5 124 ILE A N 1
ATOM 1011 C CA . ILE A 1 124 ? 8.891 -1.131 2.684 1 95.5 124 ILE A CA 1
ATOM 1012 C C . ILE A 1 124 ? 7.371 -1.042 2.584 1 95.5 124 ILE A C 1
ATOM 1014 O O . ILE A 1 124 ? 6.672 -2.049 2.725 1 95.5 124 ILE A O 1
ATOM 1018 N N . GLY A 1 125 ? 6.887 0.145 2.359 1 91.06 125 GLY A N 1
ATOM 1019 C CA . GLY A 1 125 ? 5.449 0.366 2.303 1 91.06 125 GLY A CA 1
ATOM 1020 C C . GLY A 1 125 ? 4.77 0.225 3.652 1 91.06 125 GLY A C 1
ATOM 1021 O O . GLY A 1 125 ? 3.607 -0.172 3.73 1 91.06 125 GLY A O 1
ATOM 1022 N N . GLU A 1 126 ? 5.535 0.309 4.695 1 88.19 126 GLU A N 1
ATOM 1023 C CA . GLU A 1 126 ? 5.055 0.362 6.07 1 88.19 126 GLU A CA 1
ATOM 1024 C C . GLU A 1 126 ? 4.672 -1.026 6.578 1 88.19 126 GLU A C 1
ATOM 1026 O O . GLU A 1 126 ? 3.908 -1.156 7.535 1 88.19 126 GLU A O 1
ATOM 1031 N N . SER A 1 127 ? 5.133 -2.016 5.938 1 86.31 127 SER A N 1
ATOM 1032 C CA . SER A 1 127 ? 4.98 -3.398 6.375 1 86.31 127 SER A CA 1
ATOM 1033 C C . SER A 1 127 ? 6.184 -4.242 5.969 1 86.31 127 SER A C 1
ATOM 1035 O O . SER A 1 127 ? 6.727 -4.074 4.875 1 86.31 127 SER A O 1
ATOM 1037 N N . GLU A 1 128 ? 6.527 -5.105 6.82 1 86.81 128 GLU A N 1
ATOM 1038 C CA . GLU A 1 128 ? 7.68 -5.945 6.527 1 86.81 128 GLU A CA 1
ATOM 1039 C C . GLU A 1 128 ? 7.289 -7.137 5.66 1 86.81 128 GLU A C 1
ATOM 1041 O O . GLU A 1 128 ? 8.148 -7.809 5.09 1 86.81 128 GLU A O 1
ATOM 1046 N N . VAL A 1 129 ? 6.047 -7.348 5.539 1 83.62 129 VAL A N 1
ATOM 1047 C CA . VAL A 1 129 ? 5.555 -8.523 4.828 1 83.62 129 VAL A CA 1
ATOM 1048 C C . VAL A 1 129 ? 5.902 -8.406 3.344 1 83.62 129 VAL A C 1
ATOM 1050 O O . VAL A 1 129 ? 5.582 -7.406 2.699 1 83.62 129 VAL A O 1
ATOM 1053 N N . GLY A 1 130 ? 6.617 -9.406 2.869 1 87.5 130 GLY A N 1
ATOM 1054 C CA . GLY A 1 130 ? 6.891 -9.484 1.443 1 87.5 130 GLY A CA 1
ATOM 1055 C C . GLY A 1 130 ? 8.125 -8.703 1.034 1 87.5 130 GLY A C 1
ATOM 1056 O O . GLY A 1 130 ? 8.422 -8.586 -0.156 1 87.5 130 GLY A O 1
ATOM 1057 N N . ASP A 1 131 ? 8.852 -8.156 2 1 93.38 131 ASP A N 1
ATOM 1058 C CA . ASP A 1 131 ? 10.102 -7.473 1.678 1 93.38 131 ASP A CA 1
ATOM 1059 C C . ASP A 1 131 ? 11.156 -8.461 1.174 1 93.38 131 ASP A C 1
ATOM 1061 O O . ASP A 1 131 ? 11.156 -9.625 1.572 1 93.38 131 ASP A O 1
ATOM 1065 N N . THR A 1 132 ? 11.977 -7.969 0.296 1 95.94 132 THR A N 1
ATOM 1066 C CA . THR A 1 132 ? 13.109 -8.758 -0.174 1 95.94 132 THR A CA 1
ATOM 1067 C C . THR A 1 132 ? 14.383 -7.91 -0.186 1 95.94 132 THR A C 1
ATOM 1069 O O . THR A 1 132 ? 14.352 -6.742 -0.572 1 95.94 132 THR A O 1
ATOM 1072 N N . ALA A 1 133 ? 15.43 -8.469 0.288 1 97.62 133 ALA A N 1
ATOM 1073 C CA . ALA A 1 133 ? 16.766 -7.879 0.172 1 97.62 133 ALA A CA 1
ATOM 1074 C C . ALA A 1 133 ? 17.719 -8.812 -0.564 1 97.62 133 ALA A C 1
ATOM 1076 O O . ALA A 1 133 ? 17.672 -10.031 -0.378 1 97.62 133 ALA A O 1
ATOM 1077 N N . ALA A 1 134 ? 18.547 -8.25 -1.386 1 98 134 ALA A N 1
ATOM 1078 C CA . ALA A 1 134 ? 19.484 -9.062 -2.168 1 98 134 ALA A CA 1
ATOM 1079 C C . ALA A 1 134 ? 20.75 -8.297 -2.486 1 98 134 ALA A C 1
ATOM 1081 O O . ALA A 1 134 ? 20.781 -7.066 -2.414 1 98 134 ALA A O 1
ATOM 1082 N N . PHE A 1 135 ? 21.844 -9.055 -2.736 1 98.06 135 PHE A N 1
ATOM 1083 C CA . PHE A 1 135 ? 23.109 -8.508 -3.236 1 98.06 135 PHE A CA 1
ATOM 1084 C C . PHE A 1 135 ? 23.172 -8.602 -4.758 1 98.06 135 PHE A C 1
ATOM 1086 O O . PHE A 1 135 ? 22.828 -9.633 -5.34 1 98.06 135 PHE A O 1
ATOM 1093 N N . LEU A 1 136 ? 23.484 -7.566 -5.391 1 98 136 LEU A N 1
ATOM 1094 C CA . LEU A 1 136 ? 23.641 -7.523 -6.844 1 98 136 LEU A CA 1
ATOM 1095 C C . LEU A 1 136 ? 25.125 -7.477 -7.227 1 98 136 LEU A C 1
ATOM 1097 O O . LEU A 1 136 ? 25.75 -6.422 -7.152 1 98 136 LEU A O 1
ATOM 1101 N N . PRO A 1 137 ? 25.672 -8.516 -7.723 1 96.56 137 PRO A N 1
ATOM 1102 C CA . PRO A 1 137 ? 27.094 -8.555 -8.008 1 96.56 137 PRO A CA 1
ATOM 1103 C C . PRO A 1 137 ? 27.5 -7.645 -9.164 1 96.56 137 PRO A C 1
ATOM 1105 O O . PRO A 1 137 ? 28.641 -7.188 -9.234 1 96.56 137 PRO A O 1
ATOM 1108 N N . GLU A 1 138 ? 26.594 -7.348 -10.023 1 95.19 138 GLU A N 1
ATOM 1109 C CA . GLU A 1 138 ? 26.859 -6.539 -11.211 1 95.19 138 GLU A CA 1
ATOM 1110 C C . GLU A 1 138 ? 27.469 -5.188 -10.828 1 95.19 138 GLU A C 1
ATOM 1112 O O . GLU A 1 138 ? 28.406 -4.711 -11.484 1 95.19 138 GLU A O 1
ATOM 1117 N N . ASN A 1 139 ? 26.922 -4.574 -9.812 1 96.44 139 ASN A N 1
ATOM 1118 C CA . ASN A 1 139 ? 27.438 -3.27 -9.406 1 96.44 139 ASN A CA 1
ATOM 1119 C C . ASN A 1 139 ? 27.859 -3.266 -7.938 1 96.44 139 ASN A C 1
ATOM 1121 O O . ASN A 1 139 ? 28.094 -2.205 -7.355 1 96.44 139 ASN A O 1
ATOM 1125 N N . GLY A 1 140 ? 27.922 -4.473 -7.352 1 96.75 140 GLY A N 1
ATOM 1126 C CA . GLY A 1 140 ? 28.422 -4.613 -5.992 1 96.75 140 GLY A CA 1
ATOM 1127 C C . GLY A 1 140 ? 27.547 -3.904 -4.969 1 96.75 140 GLY A C 1
ATOM 1128 O O . GLY A 1 140 ? 28.062 -3.299 -4.023 1 96.75 140 GLY A O 1
ATOM 1129 N N . SER A 1 141 ? 26.25 -3.932 -5.152 1 98.19 141 SER A N 1
ATOM 1130 C CA . SER A 1 141 ? 25.344 -3.186 -4.285 1 98.19 141 SER A CA 1
ATOM 1131 C C . SER A 1 141 ? 24.375 -4.117 -3.557 1 98.19 141 SER A C 1
ATOM 1133 O O . SER A 1 141 ? 24.281 -5.301 -3.891 1 98.19 141 SER A O 1
ATOM 1135 N N . LEU A 1 142 ? 23.781 -3.619 -2.492 1 98.44 142 LEU A N 1
ATOM 1136 C CA . LEU A 1 142 ? 22.625 -4.227 -1.848 1 98.44 142 LEU A CA 1
ATOM 1137 C C . LEU A 1 142 ? 21.344 -3.527 -2.275 1 98.44 142 LEU A C 1
ATOM 1139 O O . LEU A 1 142 ? 21.344 -2.32 -2.531 1 98.44 142 LEU A O 1
ATOM 1143 N N . PHE A 1 143 ? 20.281 -4.25 -2.385 1 98.56 143 PHE A N 1
ATOM 1144 C CA . PHE A 1 143 ? 19.016 -3.561 -2.639 1 98.56 143 PHE A CA 1
ATOM 1145 C C . PHE A 1 143 ? 17.859 -4.273 -1.95 1 98.56 143 PHE A C 1
ATOM 1147 O O . PHE A 1 143 ? 17.922 -5.484 -1.72 1 98.56 143 PHE A O 1
ATOM 1154 N N . HIS A 1 144 ? 16.953 -3.562 -1.485 1 98.56 144 HIS A N 1
ATOM 1155 C CA . HIS A 1 144 ? 15.672 -4 -0.965 1 98.56 144 HIS A CA 1
ATOM 1156 C C . HIS A 1 144 ? 14.539 -3.656 -1.931 1 98.56 144 HIS A C 1
ATOM 1158 O O . HIS A 1 144 ? 14.562 -2.602 -2.57 1 98.56 144 HIS A O 1
ATOM 1164 N N . TYR A 1 145 ? 13.57 -4.531 -2.031 1 97.56 145 TYR A N 1
ATOM 1165 C CA . TYR A 1 145 ? 12.453 -4.16 -2.896 1 97.56 145 TYR A CA 1
ATOM 1166 C C . TYR A 1 145 ? 11.164 -4.84 -2.449 1 97.56 145 TYR A C 1
ATOM 1168 O O . TYR A 1 145 ? 11.203 -5.863 -1.76 1 97.56 145 TYR A O 1
ATOM 1176 N N . LYS A 1 146 ? 10.109 -4.277 -2.793 1 96.12 146 LYS A N 1
ATOM 1177 C CA . LYS A 1 146 ? 8.734 -4.766 -2.703 1 96.12 146 LYS A CA 1
ATOM 1178 C C . LYS A 1 146 ? 7.84 -4.07 -3.725 1 96.12 146 LYS A C 1
ATOM 1180 O O . LYS A 1 146 ? 7.723 -2.844 -3.723 1 96.12 146 LYS A O 1
ATOM 1185 N N . ARG A 1 147 ? 7.312 -4.867 -4.625 1 94.75 147 ARG A N 1
ATOM 1186 C CA . ARG A 1 147 ? 6.488 -4.316 -5.695 1 94.75 147 ARG A CA 1
ATOM 1187 C C . ARG A 1 147 ? 7.254 -3.254 -6.48 1 94.75 147 ARG A C 1
ATOM 1189 O O . ARG A 1 147 ? 8.328 -3.525 -7.02 1 94.75 147 ARG A O 1
ATOM 1196 N N . ASN A 1 148 ? 6.738 -1.97 -6.453 1 97 148 ASN A N 1
ATOM 1197 C CA . ASN A 1 148 ? 7.367 -0.942 -7.273 1 97 148 ASN A CA 1
ATOM 1198 C C . ASN A 1 148 ? 8.219 0.005 -6.434 1 97 148 ASN A C 1
ATOM 1200 O O . ASN A 1 148 ? 8.414 1.164 -6.801 1 97 148 ASN A O 1
ATOM 1204 N N . PHE A 1 149 ? 8.688 -0.492 -5.266 1 98.25 149 PHE A N 1
ATOM 1205 C CA . PHE A 1 149 ? 9.617 0.25 -4.426 1 98.25 149 PHE A CA 1
ATOM 1206 C C . PHE A 1 149 ? 10.977 -0.436 -4.387 1 98.25 149 PHE A C 1
ATOM 1208 O O . PHE A 1 149 ? 11.086 -1.58 -3.943 1 98.25 149 PHE A O 1
ATOM 1215 N N . TYR A 1 150 ? 11.969 0.274 -4.812 1 98.75 150 TYR A N 1
ATOM 1216 C CA . TYR A 1 150 ? 13.328 -0.254 -4.836 1 98.75 150 TYR A CA 1
ATOM 1217 C C . TYR A 1 150 ? 14.289 0.7 -4.145 1 98.75 150 TYR A C 1
ATOM 1219 O O . TYR A 1 150 ? 14.258 1.909 -4.387 1 98.75 150 TYR A O 1
ATOM 1227 N N . PHE A 1 151 ? 15.062 0.191 -3.25 1 98.88 151 PHE A N 1
ATOM 1228 C CA . PHE A 1 151 ? 16.109 0.908 -2.523 1 98.88 151 PHE A CA 1
ATOM 1229 C C . PHE A 1 151 ? 17.453 0.235 -2.711 1 98.88 151 PHE A C 1
ATOM 1231 O O . PHE A 1 151 ? 17.656 -0.914 -2.305 1 98.88 151 PHE A O 1
ATOM 1238 N N . MET A 1 152 ? 18.344 0.895 -3.344 1 98.88 152 MET A N 1
ATOM 1239 C CA . MET A 1 152 ? 19.672 0.333 -3.576 1 98.88 152 MET A CA 1
ATOM 1240 C C . MET A 1 152 ? 20.734 1.081 -2.77 1 98.88 152 MET A C 1
ATOM 1242 O O . MET A 1 152 ? 20.703 2.311 -2.689 1 98.88 152 MET A O 1
ATOM 1246 N N . PHE A 1 153 ? 21.578 0.364 -2.115 1 98.88 153 PHE A N 1
ATOM 1247 C CA . PHE A 1 153 ? 22.625 0.891 -1.247 1 98.88 153 PHE A CA 1
ATOM 1248 C C . PHE A 1 153 ? 24.016 0.526 -1.78 1 98.88 153 PHE A C 1
ATOM 1250 O O . PHE A 1 153 ? 24.266 -0.629 -2.131 1 98.88 153 PHE A O 1
ATOM 1257 N N . ASN A 1 154 ? 24.828 1.51 -1.863 1 98.62 154 ASN A N 1
ATOM 1258 C CA . ASN A 1 154 ? 26.203 1.302 -2.316 1 98.62 154 ASN A CA 1
ATOM 1259 C C . ASN A 1 154 ? 27.172 2.252 -1.621 1 98.62 154 ASN A C 1
ATOM 1261 O O . ASN A 1 154 ? 26.75 3.088 -0.814 1 98.62 154 ASN A O 1
ATOM 1265 N N . GLY A 1 155 ? 28.469 2.004 -1.734 1 97.62 155 GLY A N 1
ATOM 1266 C CA . GLY A 1 155 ? 29.469 2.84 -1.101 1 97.62 155 GLY A CA 1
ATOM 1267 C C . GLY A 1 155 ? 30.875 2.562 -1.6 1 97.62 155 GLY A C 1
ATOM 1268 O O . GLY A 1 155 ? 31.109 1.569 -2.291 1 97.62 155 GLY A O 1
ATOM 1269 N N . TRP A 1 156 ? 31.703 3.523 -1.364 1 93.25 156 TRP A N 1
ATOM 1270 C CA . TRP A 1 156 ? 33.125 3.33 -1.682 1 93.25 156 TRP A CA 1
ATOM 1271 C C . TRP A 1 156 ? 34 4.047 -0.673 1 93.25 156 TRP A C 1
ATOM 1273 O O . TRP A 1 156 ? 33.625 5.094 -0.137 1 93.25 156 TRP A O 1
ATOM 1283 N N . GLY A 1 157 ? 35.031 3.381 -0.317 1 85.06 157 GLY A N 1
ATOM 1284 C CA . GLY A 1 157 ? 36.125 3.947 0.452 1 85.06 157 GLY A CA 1
ATOM 1285 C C . GLY A 1 157 ? 37.469 3.809 -0.236 1 85.06 157 GLY A C 1
ATOM 1286 O O . GLY A 1 157 ? 37.531 3.488 -1.425 1 85.06 157 GLY A O 1
ATOM 1287 N N . GLY A 1 158 ? 38.531 4.285 0.323 1 77.56 158 GLY A N 1
ATOM 1288 C CA . GLY A 1 158 ? 39.875 4.207 -0.223 1 77.56 158 GLY A CA 1
ATOM 1289 C C . GLY A 1 158 ? 40.219 2.836 -0.775 1 77.56 158 GLY A C 1
ATOM 1290 O O . GLY A 1 158 ? 41 2.717 -1.727 1 77.56 158 GLY A O 1
ATOM 1291 N N . ASN A 1 159 ? 39.562 1.808 -0.383 1 74.69 159 ASN A N 1
ATOM 1292 C CA . ASN A 1 159 ? 39.906 0.441 -0.753 1 74.69 159 ASN A CA 1
ATOM 1293 C C . ASN A 1 159 ? 38.812 -0.199 -1.626 1 74.69 159 ASN A C 1
ATOM 1295 O O . ASN A 1 159 ? 38.812 -1.418 -1.801 1 74.69 159 ASN A O 1
ATOM 1299 N N . GLY A 1 160 ? 37.906 0.542 -2.01 1 87.88 160 GLY A N 1
ATOM 1300 C CA . GLY A 1 160 ? 36.938 -0.027 -2.928 1 87.88 160 GLY A CA 1
ATOM 1301 C C . GLY A 1 160 ? 35.5 0.096 -2.436 1 87.88 160 GLY A C 1
ATOM 1302 O O . GLY A 1 160 ? 35.188 1.029 -1.701 1 87.88 160 GLY A O 1
ATOM 1303 N N . GLY A 1 161 ? 34.656 -0.846 -3.025 1 95.12 161 GLY A N 1
ATOM 1304 C CA . GLY A 1 161 ? 33.219 -0.819 -2.717 1 95.12 161 GLY A CA 1
ATOM 1305 C C . GLY A 1 161 ? 32.875 -1.62 -1.479 1 95.12 161 GLY A C 1
ATOM 1306 O O . GLY A 1 161 ? 33.688 -1.736 -0.554 1 95.12 161 GLY A O 1
ATOM 1307 N N . ILE A 1 162 ? 31.672 -2.051 -1.33 1 96.44 162 ILE A N 1
ATOM 1308 C CA . ILE A 1 162 ? 31.203 -2.84 -0.198 1 96.44 162 ILE A CA 1
ATOM 1309 C C . ILE A 1 162 ? 32.062 -4.09 -0.044 1 96.44 162 ILE A C 1
ATOM 1311 O O . ILE A 1 162 ? 32.062 -4.961 -0.919 1 96.44 162 ILE A O 1
ATOM 1315 N N . ALA A 1 163 ? 32.75 -4.16 1.052 1 94.75 163 ALA A N 1
ATOM 1316 C CA . ALA A 1 163 ? 33.719 -5.227 1.295 1 94.75 163 ALA A CA 1
ATOM 1317 C C . ALA A 1 163 ? 33.031 -6.449 1.914 1 94.75 163 ALA A C 1
ATOM 1319 O O . ALA A 1 163 ? 33.5 -7.582 1.715 1 94.75 163 ALA A O 1
ATOM 1320 N N . GLN A 1 164 ? 32.094 -6.211 2.695 1 95.19 164 GLN A N 1
ATOM 1321 C CA . GLN A 1 164 ? 31.312 -7.277 3.328 1 95.19 164 GLN A CA 1
ATOM 1322 C C . GLN A 1 164 ? 29.844 -6.891 3.459 1 95.19 164 GLN A C 1
ATOM 1324 O O . GLN A 1 164 ? 29.516 -5.703 3.506 1 95.19 164 GLN A O 1
ATOM 1329 N N . TYR A 1 165 ? 29.016 -7.859 3.49 1 97.44 165 TYR A N 1
ATOM 1330 C CA . TYR A 1 165 ? 27.578 -7.621 3.695 1 97.44 165 TYR A CA 1
ATOM 1331 C C . TYR A 1 165 ? 26.922 -8.812 4.379 1 97.44 165 TYR A C 1
ATOM 1333 O O . TYR A 1 165 ? 27.5 -9.906 4.422 1 97.44 165 TYR A O 1
ATOM 1341 N N . SER A 1 166 ? 25.828 -8.547 4.988 1 97.44 166 SER A N 1
ATOM 1342 C CA . SER A 1 166 ? 24.922 -9.57 5.477 1 97.44 166 SER A CA 1
ATOM 1343 C C . SER A 1 166 ? 23.469 -9.219 5.148 1 97.44 166 SER A C 1
ATOM 1345 O O . SER A 1 166 ? 23.078 -8.062 5.25 1 97.44 166 SER A O 1
ATOM 1347 N N . ILE A 1 167 ? 22.75 -10.133 4.668 1 96.81 167 ILE A N 1
ATOM 1348 C CA . ILE A 1 167 ? 21.312 -10.062 4.48 1 96.81 167 ILE A CA 1
ATOM 1349 C C . ILE A 1 167 ? 20.625 -11.156 5.301 1 96.81 167 ILE A C 1
ATOM 1351 O O . ILE A 1 167 ? 21.047 -12.32 5.254 1 96.81 167 ILE A O 1
ATOM 1355 N N . GLY A 1 168 ? 19.609 -10.75 6.039 1 94.38 168 GLY A N 1
ATOM 1356 C CA . GLY A 1 168 ? 19 -11.773 6.871 1 94.38 168 GLY A CA 1
ATOM 1357 C C . GLY A 1 168 ? 17.656 -11.352 7.438 1 94.38 168 GLY A C 1
ATOM 1358 O O . GLY A 1 168 ? 17.188 -10.242 7.172 1 94.38 168 GLY A O 1
ATOM 1359 N N . ILE A 1 169 ? 17.047 -12.266 8.195 1 91.38 169 ILE A N 1
ATOM 1360 C CA . ILE A 1 169 ? 15.734 -12.07 8.805 1 91.38 169 ILE A CA 1
ATOM 1361 C C . ILE A 1 169 ? 15.867 -11.227 10.07 1 91.38 169 ILE A C 1
ATOM 1363 O O . ILE A 1 169 ? 16.812 -11.406 10.852 1 91.38 169 ILE A O 1
ATOM 1367 N N . LYS A 1 170 ? 14.945 -10.32 10.141 1 91.88 170 LYS A N 1
ATOM 1368 C CA . LYS A 1 170 ? 14.914 -9.5 11.352 1 91.88 170 LYS A CA 1
ATOM 1369 C C . LYS A 1 170 ? 13.633 -9.742 12.141 1 91.88 170 LYS A C 1
ATOM 1371 O O . LYS A 1 170 ? 12.57 -9.969 11.562 1 91.88 170 LYS A O 1
ATOM 1376 N N . ARG A 1 171 ? 13.75 -9.656 13.461 1 82.56 171 ARG A N 1
ATOM 1377 C CA . ARG A 1 171 ? 12.641 -9.609 14.406 1 82.56 171 ARG A CA 1
ATOM 1378 C C . ARG A 1 171 ? 11.648 -10.734 14.133 1 82.56 171 ARG A C 1
ATOM 1380 O O . ARG A 1 171 ? 10.438 -10.516 14.148 1 82.56 171 ARG A O 1
ATOM 1387 N N . PHE A 1 172 ? 12.031 -11.852 13.75 1 76.81 172 PHE A N 1
ATOM 1388 C CA . PHE A 1 172 ? 11.203 -13.023 13.516 1 76.81 172 PHE A CA 1
ATOM 1389 C C . PHE A 1 172 ? 11.953 -14.297 13.875 1 76.81 172 PHE A C 1
ATOM 1391 O O . PHE A 1 172 ? 13.141 -14.438 13.562 1 76.81 172 PHE A O 1
ATOM 1398 N N . GLY A 1 173 ? 11.312 -15.219 14.469 1 70.62 173 GLY A N 1
ATOM 1399 C CA . GLY A 1 173 ? 11.867 -16.516 14.805 1 70.62 173 GLY A CA 1
ATOM 1400 C C . GLY A 1 173 ? 13.109 -16.438 15.672 1 70.62 173 GLY A C 1
ATOM 1401 O O . GLY A 1 173 ? 14.07 -17.172 15.461 1 70.62 173 GLY A O 1
ATOM 1402 N N . GLY A 1 174 ? 13.234 -15.344 16.516 1 75.31 174 GLY A N 1
ATOM 1403 C CA . GLY A 1 174 ? 14.375 -15.188 17.406 1 75.31 174 GLY A CA 1
ATOM 1404 C C . GLY A 1 174 ? 15.516 -14.414 16.781 1 75.31 174 GLY A C 1
ATOM 1405 O O . GLY A 1 174 ? 16.469 -14.031 17.469 1 75.31 174 GLY A O 1
ATOM 1406 N N . ALA A 1 175 ? 15.367 -14.211 15.469 1 82.06 175 ALA A N 1
ATOM 1407 C CA . ALA A 1 175 ? 16.406 -13.43 14.805 1 82.06 175 ALA A CA 1
ATOM 1408 C C . ALA A 1 175 ? 16.297 -11.945 15.156 1 82.06 175 ALA A C 1
ATOM 1410 O O . ALA A 1 175 ? 15.188 -11.406 15.219 1 82.06 175 ALA A O 1
ATOM 1411 N N . GLN A 1 176 ? 17.375 -11.352 15.383 1 85.88 176 GLN A N 1
ATOM 1412 C CA . GLN A 1 176 ? 17.375 -9.945 15.773 1 85.88 176 GLN A CA 1
ATOM 1413 C C . GLN A 1 176 ? 17.609 -9.047 14.562 1 85.88 176 GLN A C 1
ATOM 1415 O O . GLN A 1 176 ? 17.062 -7.953 14.477 1 85.88 176 GLN A O 1
ATOM 1420 N N . GLY A 1 177 ? 18.375 -9.578 13.664 1 90.56 177 GLY A N 1
ATOM 1421 C CA . GLY A 1 177 ? 18.75 -8.781 12.5 1 90.56 177 GLY A CA 1
ATOM 1422 C C . GLY A 1 177 ? 20.25 -8.82 12.211 1 90.56 177 GLY A C 1
ATOM 1423 O O . GLY A 1 177 ? 21.031 -9.297 13.031 1 90.56 177 GLY A O 1
ATOM 1424 N N . THR A 1 178 ? 20.609 -8.312 11.094 1 92.38 178 THR A N 1
ATOM 1425 C CA . THR A 1 178 ? 21.984 -8.398 10.617 1 92.38 178 THR A CA 1
ATOM 1426 C C . THR A 1 178 ? 22.875 -7.402 11.352 1 92.38 178 THR A C 1
ATOM 1428 O O . THR A 1 178 ? 24.109 -7.492 11.289 1 92.38 178 THR A O 1
ATOM 1431 N N . TRP A 1 179 ? 22.328 -6.453 12.062 1 92.31 179 TRP A N 1
ATOM 1432 C CA . TRP A 1 179 ? 23.109 -5.477 12.805 1 92.31 179 TRP A CA 1
ATOM 1433 C C . TRP A 1 179 ? 23.953 -6.164 13.875 1 92.31 179 TRP A C 1
ATOM 1435 O O . TRP A 1 179 ? 25.047 -5.711 14.195 1 92.31 179 TRP A O 1
ATOM 1445 N N . VAL A 1 180 ? 23.469 -7.246 14.398 1 92.94 180 VAL A N 1
ATOM 1446 C CA . VAL A 1 180 ? 24.203 -7.984 15.422 1 92.94 180 VAL A CA 1
ATOM 1447 C C . VAL A 1 180 ? 25.484 -8.57 14.836 1 92.94 180 VAL A C 1
ATOM 1449 O O . VAL A 1 180 ? 26.5 -8.641 15.523 1 92.94 180 VAL A O 1
ATOM 1452 N N . ASP A 1 181 ? 25.422 -8.969 13.578 1 92 181 ASP A N 1
ATOM 1453 C CA . ASP A 1 181 ? 26.578 -9.555 12.906 1 92 181 ASP A CA 1
ATOM 1454 C C . ASP A 1 181 ? 27.734 -8.555 12.828 1 92 181 ASP A C 1
ATOM 1456 O O . ASP A 1 181 ? 28.891 -8.953 12.82 1 92 181 ASP A O 1
ATOM 1460 N N . ALA A 1 182 ? 27.422 -7.348 12.766 1 93.06 182 ALA A N 1
ATOM 1461 C CA . ALA A 1 182 ? 28.438 -6.305 12.57 1 93.06 182 ALA A CA 1
ATOM 1462 C C . ALA A 1 182 ? 29.266 -6.109 13.828 1 93.06 182 ALA A C 1
ATOM 1464 O O . ALA A 1 182 ? 30.406 -5.629 13.758 1 93.06 182 ALA A O 1
ATOM 1465 N N . GLU A 1 183 ? 28.766 -6.469 14.945 1 94.88 183 GLU A N 1
ATOM 1466 C CA . GLU A 1 183 ? 29.328 -6.051 16.234 1 94.88 183 GLU A CA 1
ATOM 1467 C C . GLU A 1 183 ? 30.641 -6.762 16.5 1 94.88 183 GLU A C 1
ATOM 1469 O O . GLU A 1 183 ? 31.422 -6.328 17.359 1 94.88 183 GLU A O 1
ATOM 1474 N N . ASP A 1 184 ? 30.953 -7.809 15.742 1 93.12 184 ASP A N 1
ATOM 1475 C CA . ASP A 1 184 ? 32.25 -8.43 15.883 1 93.12 184 ASP A CA 1
ATOM 1476 C C . ASP A 1 184 ? 33.188 -8.039 14.727 1 93.12 184 ASP A C 1
ATOM 1478 O O . ASP A 1 184 ? 34.281 -8.594 14.578 1 93.12 184 ASP A O 1
ATOM 1482 N N . GLY A 1 185 ? 32.688 -7.262 13.883 1 94.5 185 GLY A N 1
ATOM 1483 C CA . GLY A 1 185 ? 33.5 -6.711 12.812 1 94.5 185 GLY A CA 1
ATOM 1484 C C . GLY A 1 185 ? 33.406 -7.516 11.531 1 94.5 185 GLY A C 1
ATOM 1485 O O . GLY A 1 185 ? 34.125 -7.227 10.57 1 94.5 185 GLY A O 1
ATOM 1486 N N . HIS A 1 186 ? 32.531 -8.555 11.531 1 94.75 186 HIS A N 1
ATOM 1487 C CA . HIS A 1 186 ? 32.438 -9.414 10.359 1 94.75 186 HIS A CA 1
ATOM 1488 C C . HIS A 1 186 ? 30.969 -9.656 9.969 1 94.75 186 HIS A C 1
ATOM 1490 O O . HIS A 1 186 ? 30.109 -9.812 10.828 1 94.75 186 HIS A O 1
ATOM 1496 N N . LEU A 1 187 ? 30.734 -9.688 8.672 1 96.06 187 LEU A N 1
ATOM 1497 C CA . LEU A 1 187 ? 29.406 -9.984 8.141 1 96.06 187 LEU A CA 1
ATOM 1498 C C . LEU A 1 187 ? 29.406 -11.328 7.414 1 96.06 187 LEU A C 1
ATOM 1500 O O . LEU A 1 187 ? 30.453 -11.789 6.953 1 96.06 187 LEU A O 1
ATOM 1504 N N . MET A 1 188 ? 28.281 -11.969 7.18 1 93.19 188 MET A N 1
ATOM 1505 C CA . MET A 1 188 ? 28.188 -13.383 6.832 1 93.19 188 MET A CA 1
ATOM 1506 C C . MET A 1 188 ? 28.109 -13.57 5.32 1 93.19 188 MET A C 1
ATOM 1508 O O . MET A 1 188 ? 28.359 -14.664 4.809 1 93.19 188 MET A O 1
ATOM 1512 N N . GLY A 1 189 ? 27.625 -12.625 4.625 1 93.94 189 GLY A N 1
ATOM 1513 C CA . GLY A 1 189 ? 27.641 -12.695 3.174 1 93.94 189 GLY A CA 1
ATOM 1514 C C . GLY A 1 189 ? 26.422 -13.383 2.592 1 93.94 189 GLY A C 1
ATOM 1515 O O . GLY A 1 189 ? 26.406 -13.734 1.41 1 93.94 189 GLY A O 1
ATOM 1516 N N . ASN A 1 190 ? 25.359 -13.633 3.307 1 94.44 190 ASN A N 1
ATOM 1517 C CA . ASN A 1 190 ? 24.141 -14.188 2.748 1 94.44 190 ASN A CA 1
ATOM 1518 C C . ASN A 1 190 ? 23.562 -13.297 1.647 1 94.44 190 ASN A C 1
ATOM 1520 O O . ASN A 1 190 ? 23.328 -12.109 1.866 1 94.44 190 ASN A O 1
ATOM 1524 N N . PRO A 1 191 ? 23.312 -13.836 0.532 1 95.5 191 PRO A N 1
ATOM 1525 C CA . PRO A 1 191 ? 23.094 -12.969 -0.633 1 95.5 191 PRO A CA 1
ATOM 1526 C C . PRO A 1 191 ? 21.641 -12.555 -0.81 1 95.5 191 PRO A C 1
ATOM 1528 O O . PRO A 1 191 ? 21.344 -11.664 -1.607 1 95.5 191 PRO A O 1
ATOM 1531 N N . ILE A 1 192 ? 20.703 -13.242 -0.123 1 95.88 192 ILE A N 1
ATOM 1532 C CA . ILE A 1 192 ? 19.297 -12.875 -0.312 1 95.88 192 ILE A CA 1
ATOM 1533 C C . ILE A 1 192 ? 18.484 -13.344 0.89 1 95.88 192 ILE A C 1
ATOM 1535 O O . ILE A 1 192 ? 18.844 -14.305 1.562 1 95.88 192 ILE A O 1
ATOM 1539 N N . SER A 1 193 ? 17.453 -12.617 1.153 1 94.31 193 SER A N 1
ATOM 1540 C CA . SER A 1 193 ? 16.453 -13.008 2.139 1 94.31 193 SER A CA 1
ATOM 1541 C C . SER A 1 193 ? 15.109 -12.344 1.855 1 94.31 193 SER A C 1
ATOM 1543 O O . SER A 1 193 ? 15.047 -11.344 1.138 1 94.31 193 SER A O 1
ATOM 1545 N N . GLN A 1 194 ? 14.023 -12.938 2.277 1 91.5 194 GLN A N 1
ATOM 1546 C CA . GLN A 1 194 ? 12.68 -12.391 2.068 1 91.5 194 GLN A CA 1
ATOM 1547 C C . GLN A 1 194 ? 11.891 -12.359 3.373 1 91.5 194 GLN A C 1
ATOM 1549 O O . GLN A 1 194 ? 12.242 -13.055 4.332 1 91.5 194 GLN A O 1
ATOM 1554 N N . GLY A 1 195 ? 10.82 -11.555 3.377 1 88.62 195 GLY A N 1
ATOM 1555 C CA . GLY A 1 195 ? 10.023 -11.359 4.578 1 88.62 195 GLY A CA 1
ATOM 1556 C C . GLY A 1 195 ? 10.445 -10.156 5.395 1 88.62 195 GLY A C 1
ATOM 1557 O O . GLY A 1 195 ? 10.594 -9.055 4.852 1 88.62 195 GLY A O 1
ATOM 1558 N N . SER A 1 196 ? 10.57 -10.391 6.754 1 89.56 196 SER A N 1
ATOM 1559 C CA . SER A 1 196 ? 11.086 -9.352 7.641 1 89.56 196 SER A CA 1
ATOM 1560 C C . SER A 1 196 ? 12.609 -9.297 7.602 1 89.56 196 SER A C 1
ATOM 1562 O O . SER A 1 196 ? 13.281 -9.906 8.438 1 89.56 196 SER A O 1
ATOM 1564 N N . VAL A 1 197 ? 13.102 -8.445 6.656 1 94.5 197 VAL A N 1
ATOM 1565 C CA . VAL A 1 197 ? 14.523 -8.578 6.352 1 94.5 197 VAL A CA 1
ATOM 1566 C C . VAL A 1 197 ? 15.227 -7.238 6.566 1 94.5 197 VAL A C 1
ATOM 1568 O O . VAL A 1 197 ? 14.594 -6.18 6.492 1 94.5 197 VAL A O 1
ATOM 1571 N N . ASP A 1 198 ? 16.422 -7.285 6.938 1 97 198 ASP A N 1
ATOM 1572 C CA . ASP A 1 198 ? 17.344 -6.152 6.969 1 97 198 ASP A CA 1
ATOM 1573 C C . ASP A 1 198 ? 18.688 -6.512 6.324 1 97 198 ASP A C 1
ATOM 1575 O O . ASP A 1 198 ? 18.891 -7.648 5.895 1 97 198 ASP A O 1
ATOM 1579 N N . SER A 1 199 ? 19.5 -5.57 6.09 1 98.25 199 SER A N 1
ATOM 1580 C CA . SER A 1 199 ? 20.844 -5.777 5.582 1 98.25 199 SER A CA 1
ATOM 1581 C C . SER A 1 199 ? 21.844 -4.863 6.281 1 98.25 199 SER A C 1
ATOM 1583 O O . SER A 1 199 ? 21.453 -3.869 6.902 1 98.25 199 SER A O 1
ATOM 1585 N N . THR A 1 200 ? 23.062 -5.281 6.297 1 98.5 200 THR A N 1
ATOM 1586 C CA . THR A 1 200 ? 24.188 -4.469 6.762 1 98.5 200 THR A CA 1
ATOM 1587 C C . THR A 1 200 ? 25.328 -4.496 5.754 1 98.5 200 THR A C 1
ATOM 1589 O O . THR A 1 200 ? 25.719 -5.566 5.281 1 98.5 200 THR A O 1
ATOM 1592 N N . ALA A 1 201 ? 25.781 -3.379 5.402 1 97.81 201 ALA A N 1
ATOM 1593 C CA . ALA A 1 201 ? 26.922 -3.23 4.504 1 97.81 201 ALA A CA 1
ATOM 1594 C C . ALA A 1 201 ? 28.156 -2.75 5.258 1 97.81 201 ALA A C 1
ATOM 1596 O O . ALA A 1 201 ? 28.047 -1.931 6.176 1 97.81 201 ALA A O 1
ATOM 1597 N N . GLY A 1 202 ? 29.312 -3.236 4.852 1 97 202 GLY A N 1
ATOM 1598 C CA . GLY A 1 202 ? 30.578 -2.826 5.457 1 97 202 GLY A CA 1
ATOM 1599 C C . GLY A 1 202 ? 31.562 -2.264 4.453 1 97 202 GLY A C 1
ATOM 1600 O O . GLY A 1 202 ? 31.766 -2.842 3.385 1 97 202 GLY A O 1
ATOM 1601 N N . LEU A 1 203 ? 32.125 -1.112 4.805 1 97.06 203 LEU A N 1
ATOM 1602 C CA . LEU A 1 203 ? 33.219 -0.509 4.059 1 97.06 203 LEU A CA 1
ATOM 1603 C C . LEU A 1 203 ? 34.5 -0.537 4.875 1 97.06 203 LEU A C 1
ATO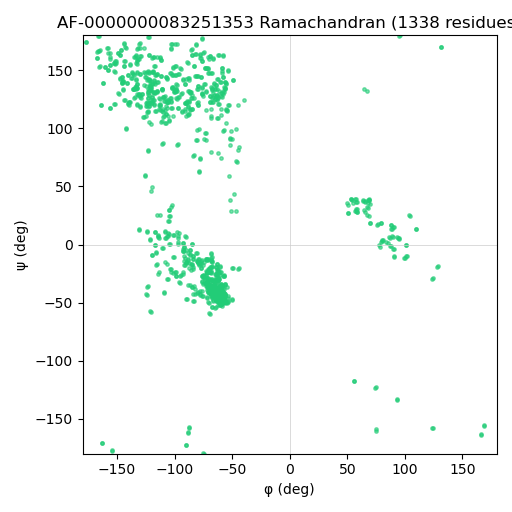M 1605 O O . LEU A 1 203 ? 34.469 -0.411 6.102 1 97.06 203 LEU A O 1
ATOM 1609 N N . THR A 1 204 ? 35.594 -0.706 4.223 1 96.25 204 THR A N 1
ATOM 1610 C CA . THR A 1 204 ? 36.875 -0.699 4.871 1 96.25 204 THR A CA 1
ATOM 1611 C C . THR A 1 204 ? 37.75 0.468 4.367 1 96.25 204 THR A C 1
ATOM 1613 O O . THR A 1 204 ? 37.844 0.682 3.16 1 96.25 204 THR A O 1
ATOM 1616 N N . VAL A 1 205 ? 38.312 1.174 5.348 1 96.69 205 VAL A N 1
ATOM 1617 C CA . VAL A 1 205 ? 39.156 2.307 5.02 1 96.69 205 VAL A CA 1
ATOM 1618 C C . VAL A 1 205 ? 40.469 2.213 5.809 1 96.69 205 VAL A C 1
ATOM 1620 O O . VAL A 1 205 ? 40.438 2.025 7.027 1 96.69 205 VAL A O 1
ATOM 1623 N N . LEU A 1 206 ? 41.562 2.332 5.125 1 96.75 206 LEU A N 1
ATOM 1624 C CA . LEU A 1 206 ? 42.875 2.479 5.785 1 96.75 206 LEU A CA 1
ATOM 1625 C C . LEU A 1 206 ? 43.188 3.949 6.02 1 96.75 206 LEU A C 1
ATOM 1627 O O . LEU A 1 206 ? 43.219 4.742 5.074 1 96.75 206 LEU A O 1
ATOM 1631 N N . VAL A 1 207 ? 43.406 4.254 7.312 1 97.5 207 VAL A N 1
ATOM 1632 C CA . VAL A 1 207 ? 43.656 5.648 7.652 1 97.5 207 VAL A CA 1
ATOM 1633 C C . VAL A 1 207 ? 45.031 5.777 8.312 1 97.5 207 VAL A C 1
ATOM 1635 O O . VAL A 1 207 ? 45.281 5.203 9.375 1 97.5 207 VAL A O 1
ATOM 1638 N N . SER A 1 208 ? 45.906 6.586 7.719 1 97.19 208 SER A N 1
ATOM 1639 C CA . SER A 1 208 ? 47.219 6.809 8.266 1 97.19 208 SER A CA 1
ATOM 1640 C C . SER A 1 208 ? 47.188 7.547 9.594 1 97.19 208 SER A C 1
ATOM 1642 O O . SER A 1 208 ? 46.156 8.141 9.938 1 97.19 208 SER A O 1
ATOM 1644 N N . GLY A 1 209 ? 48.25 7.43 10.328 1 97.56 209 GLY A N 1
ATOM 1645 C CA . GLY A 1 209 ? 48.312 8.109 11.609 1 97.56 209 GLY A CA 1
ATOM 1646 C C . GLY A 1 209 ? 48.125 9.609 11.492 1 97.56 209 GLY A C 1
ATOM 1647 O O . GLY A 1 209 ? 48.719 10.258 10.625 1 97.56 209 GLY A O 1
ATOM 1648 N N . ASN A 1 210 ? 47.25 10.125 12.344 1 97.81 210 ASN A N 1
ATOM 1649 C CA . ASN A 1 210 ? 46.969 11.555 12.43 1 97.81 210 ASN A CA 1
ATOM 1650 C C . ASN A 1 210 ? 46.562 12.125 11.07 1 97.81 210 ASN A C 1
ATOM 1652 O O . ASN A 1 210 ? 47 13.219 10.703 1 97.81 210 ASN A O 1
ATOM 1656 N N . SER A 1 211 ? 45.875 11.328 10.359 1 97.75 211 SER A N 1
ATOM 1657 C CA . SER A 1 211 ? 45.406 11.734 9.039 1 97.75 211 SER A CA 1
ATOM 1658 C C . SER A 1 211 ? 43.906 11.539 8.898 1 97.75 211 SER A C 1
ATOM 1660 O O . SER A 1 211 ? 43.25 11.039 9.82 1 97.75 211 SER A O 1
ATOM 1662 N N . THR A 1 212 ? 43.406 12.07 7.855 1 97.75 212 THR A N 1
ATOM 1663 C CA . THR A 1 212 ? 41.969 11.977 7.562 1 97.75 212 THR A CA 1
ATOM 1664 C C . THR A 1 212 ? 41.75 11.32 6.203 1 97.75 212 THR A C 1
ATOM 1666 O O . THR A 1 212 ? 42.469 11.602 5.242 1 97.75 212 THR A O 1
ATOM 1669 N N . GLU A 1 213 ? 40.844 10.367 6.137 1 96.94 213 GLU A N 1
ATOM 1670 C CA . GLU A 1 213 ? 40.375 9.75 4.895 1 96.94 213 GLU A CA 1
ATOM 1671 C C . GLU A 1 213 ? 38.875 9.891 4.734 1 96.94 213 GLU A C 1
ATOM 1673 O O . GLU A 1 213 ? 38.156 10.234 5.688 1 96.94 213 GLU A O 1
ATOM 1678 N N . ARG A 1 214 ? 38.406 9.68 3.496 1 96.25 214 ARG A N 1
ATOM 1679 C CA . ARG A 1 214 ? 37 9.852 3.219 1 96.25 214 ARG A CA 1
ATOM 1680 C C . ARG A 1 214 ? 36.375 8.539 2.75 1 96.25 214 ARG A C 1
ATOM 1682 O O . ARG A 1 214 ? 37 7.758 2.043 1 96.25 214 ARG A O 1
ATOM 1689 N N . ALA A 1 215 ? 35.188 8.258 3.158 1 97.38 215 ALA A N 1
ATOM 1690 C CA . ALA A 1 215 ? 34.312 7.203 2.654 1 97.38 215 ALA A CA 1
ATOM 1691 C C . ALA A 1 215 ? 32.969 7.758 2.258 1 97.38 215 ALA A C 1
ATOM 1693 O O . ALA A 1 215 ? 32.5 8.766 2.811 1 97.38 215 ALA A O 1
ATOM 1694 N N . ASN A 1 216 ? 32.344 7.148 1.245 1 98.12 216 ASN A N 1
ATOM 1695 C CA . ASN A 1 216 ? 31.047 7.574 0.77 1 98.12 216 ASN A CA 1
ATOM 1696 C C . ASN A 1 216 ? 30.031 6.426 0.805 1 98.12 216 ASN A C 1
ATOM 1698 O O . ASN A 1 216 ? 30.391 5.27 0.589 1 98.12 216 ASN A O 1
ATOM 1702 N N . TYR A 1 217 ? 28.844 6.691 1.143 1 98.44 217 TYR A N 1
ATOM 1703 C CA . TYR A 1 217 ? 27.688 5.805 1.175 1 98.44 217 TYR A CA 1
ATOM 1704 C C . TYR A 1 217 ? 26.469 6.484 0.569 1 98.44 217 TYR A C 1
ATOM 1706 O O . TYR A 1 217 ? 26.234 7.676 0.793 1 98.44 217 TYR A O 1
ATOM 1714 N N . TRP A 1 218 ? 25.688 5.809 -0.322 1 98.75 218 TRP A N 1
ATOM 1715 C CA . TRP A 1 218 ? 24.516 6.457 -0.885 1 98.75 218 TRP A CA 1
ATOM 1716 C C . TRP A 1 218 ? 23.375 5.457 -1.072 1 98.75 218 TRP A C 1
ATOM 1718 O O . TRP A 1 218 ? 23.609 4.246 -1.052 1 98.75 218 TRP A O 1
ATOM 1728 N N . MET A 1 219 ? 22.188 5.914 -1.145 1 98.88 219 MET A N 1
ATOM 1729 C CA . MET A 1 219 ? 20.953 5.168 -1.397 1 98.88 219 MET A CA 1
ATOM 1730 C C . MET A 1 219 ? 20.203 5.742 -2.598 1 98.88 219 MET A C 1
ATOM 1732 O O . MET A 1 219 ? 19.922 6.941 -2.643 1 98.88 219 MET A O 1
ATOM 1736 N N . SER A 1 220 ? 19.953 4.98 -3.582 1 98.81 220 SER A N 1
ATOM 1737 C CA . SER A 1 220 ? 19.078 5.336 -4.703 1 98.81 220 SER A CA 1
ATOM 1738 C C . SER A 1 220 ? 17.703 4.703 -4.555 1 98.81 220 SER A C 1
ATOM 1740 O O . SER A 1 220 ? 17.594 3.531 -4.188 1 98.81 220 SER A O 1
ATOM 1742 N N . VAL A 1 221 ? 16.703 5.461 -4.805 1 98.81 221 VAL A N 1
ATOM 1743 C CA . VAL A 1 221 ? 15.328 4.988 -4.668 1 98.81 221 VAL A CA 1
ATOM 1744 C C . VAL A 1 221 ? 14.609 5.09 -6.012 1 98.81 221 VAL A C 1
ATOM 1746 O O . VAL A 1 221 ? 14.836 6.035 -6.77 1 98.81 221 VAL A O 1
ATOM 1749 N N . GLY A 1 222 ? 13.836 4.109 -6.367 1 98.56 222 GLY A N 1
ATOM 1750 C CA . GLY A 1 222 ? 13.109 4.121 -7.629 1 98.56 222 GLY A CA 1
ATOM 1751 C C . GLY A 1 222 ? 11.984 3.111 -7.676 1 98.56 222 GLY A C 1
ATOM 1752 O O . GLY A 1 222 ? 11.648 2.494 -6.66 1 98.56 222 GLY A O 1
ATOM 1753 N N . ARG A 1 223 ? 11.383 2.926 -8.867 1 97.75 223 ARG A N 1
ATOM 1754 C CA . ARG A 1 223 ? 10.195 2.096 -9.039 1 97.75 223 ARG A CA 1
ATOM 1755 C C . ARG A 1 223 ? 10.555 0.723 -9.594 1 97.75 223 ARG A C 1
ATOM 1757 O O . ARG A 1 223 ? 9.711 -0.174 -9.648 1 97.75 223 ARG A O 1
ATOM 1764 N N . SER A 1 224 ? 11.781 0.575 -10.023 1 97.25 224 SER A N 1
ATOM 1765 C CA . SER A 1 224 ? 12.258 -0.68 -10.602 1 97.25 224 SER A CA 1
ATOM 1766 C C . SER A 1 224 ? 13.742 -0.878 -10.328 1 97.25 224 SER A C 1
ATOM 1768 O O . SER A 1 224 ? 14.438 0.054 -9.914 1 97.25 224 SER A O 1
ATOM 1770 N N . LEU A 1 225 ? 14.188 -2.057 -10.516 1 97.62 225 LEU A N 1
ATOM 1771 C CA . LEU A 1 225 ? 15.609 -2.336 -10.383 1 97.62 225 LEU A CA 1
ATOM 1772 C C . LEU A 1 225 ? 16.422 -1.498 -11.359 1 97.62 225 LEU A C 1
ATOM 1774 O O . LEU A 1 225 ? 17.5 -1.007 -11.016 1 97.62 225 LEU A O 1
ATOM 1778 N N . GLN A 1 226 ? 15.914 -1.284 -12.547 1 97.31 226 GLN A N 1
ATOM 1779 C CA . GLN A 1 226 ? 16.609 -0.493 -13.555 1 97.31 226 GLN A CA 1
ATOM 1780 C C . GLN A 1 226 ? 16.734 0.964 -13.125 1 97.31 226 GLN A C 1
ATOM 1782 O O . GLN A 1 226 ? 17.781 1.588 -13.32 1 97.31 226 GLN A O 1
ATOM 1787 N N . ASP A 1 227 ? 15.68 1.488 -12.477 1 98 227 ASP A N 1
ATOM 1788 C CA . ASP A 1 227 ? 15.711 2.869 -12.008 1 98 227 ASP A CA 1
ATOM 1789 C C . ASP A 1 227 ? 16.875 3.092 -11.031 1 98 227 ASP A C 1
ATOM 1791 O O . ASP A 1 227 ? 17.625 4.051 -11.18 1 98 227 ASP A O 1
ATOM 1795 N N . VAL A 1 228 ? 16.984 2.199 -10.07 1 98.69 228 VAL A N 1
ATOM 1796 C CA . VAL A 1 228 ? 17.953 2.424 -9 1 98.69 228 VAL A CA 1
ATOM 1797 C C . VAL A 1 228 ? 19.359 2.113 -9.508 1 98.69 228 VAL A C 1
ATOM 1799 O O . VAL A 1 228 ? 20.328 2.725 -9.07 1 98.69 228 VAL A O 1
ATOM 1802 N N . LYS A 1 229 ? 19.484 1.233 -10.484 1 98.44 229 LYS A N 1
ATOM 1803 C CA . LYS A 1 229 ? 20.781 0.969 -11.102 1 98.44 229 LYS A CA 1
ATOM 1804 C C . LYS A 1 229 ? 21.312 2.199 -11.844 1 98.44 229 LYS A C 1
ATOM 1806 O O . LYS A 1 229 ? 22.484 2.531 -11.75 1 98.44 229 LYS A O 1
ATOM 1811 N N . VAL A 1 230 ? 20.406 2.797 -12.547 1 98.5 230 VAL A N 1
ATOM 1812 C CA . VAL A 1 230 ? 20.781 3.977 -13.328 1 98.5 230 VAL A CA 1
ATOM 1813 C C . VAL A 1 230 ? 21.219 5.094 -12.391 1 98.5 230 VAL A C 1
ATOM 1815 O O . VAL A 1 230 ? 22.234 5.758 -12.633 1 98.5 230 VAL A O 1
ATOM 1818 N N . LEU A 1 231 ? 20.516 5.324 -11.312 1 98.75 231 LEU A N 1
ATOM 1819 C CA . LEU A 1 231 ? 20.859 6.355 -10.344 1 98.75 231 LEU A CA 1
ATOM 1820 C C . LEU A 1 231 ? 22.172 6.012 -9.641 1 98.75 231 LEU A C 1
ATOM 1822 O O . LEU A 1 231 ? 22.984 6.895 -9.367 1 98.75 231 LEU A O 1
ATOM 1826 N N . ASP A 1 232 ? 22.344 4.734 -9.312 1 98.62 232 ASP A N 1
ATOM 1827 C CA . ASP A 1 232 ? 23.594 4.285 -8.703 1 98.62 232 ASP A CA 1
ATOM 1828 C C . ASP A 1 232 ? 24.797 4.602 -9.609 1 98.62 232 ASP A C 1
ATOM 1830 O O . ASP A 1 232 ? 25.812 5.109 -9.141 1 98.62 232 ASP A O 1
ATOM 1834 N N . GLN A 1 233 ? 24.656 4.309 -10.875 1 98.44 233 GLN A N 1
ATOM 1835 C CA . GLN A 1 233 ? 25.703 4.582 -11.844 1 98.44 233 GLN A CA 1
ATOM 1836 C C . GLN A 1 233 ? 25.984 6.082 -11.945 1 98.44 233 GLN A C 1
ATOM 1838 O O . GLN A 1 233 ? 27.141 6.5 -12.031 1 98.44 233 GLN A O 1
ATOM 1843 N N . TYR A 1 234 ? 24.953 6.844 -11.938 1 98.38 234 TYR A N 1
ATOM 1844 C CA . TYR A 1 234 ? 25.094 8.297 -11.969 1 98.38 234 TYR A CA 1
ATOM 1845 C C . TYR A 1 234 ? 25.922 8.797 -10.789 1 98.38 234 TYR A C 1
ATOM 1847 O O . TYR A 1 234 ? 26.812 9.625 -10.961 1 98.38 234 TYR A O 1
ATOM 1855 N N . VAL A 1 235 ? 25.641 8.312 -9.586 1 98.31 235 VAL A N 1
ATOM 1856 C CA . VAL A 1 235 ? 26.359 8.727 -8.391 1 98.31 235 VAL A CA 1
ATOM 1857 C C . VAL A 1 235 ? 27.828 8.328 -8.5 1 98.31 235 VAL A C 1
ATOM 1859 O O . VAL A 1 235 ? 28.719 9.125 -8.188 1 98.31 235 VAL A O 1
ATOM 1862 N N . ARG A 1 236 ? 28.078 7.148 -8.984 1 95.81 236 ARG A N 1
ATOM 1863 C CA . ARG A 1 236 ? 29.453 6.66 -9.125 1 95.81 236 ARG A CA 1
ATOM 1864 C C . ARG A 1 236 ? 30.234 7.5 -10.133 1 95.81 236 ARG A C 1
ATOM 1866 O O . ARG A 1 236 ? 31.391 7.855 -9.898 1 95.81 236 ARG A O 1
ATOM 1873 N N . ASP A 1 237 ? 29.531 7.891 -11.18 1 96.94 237 ASP A N 1
ATOM 1874 C CA . ASP A 1 237 ? 30.172 8.641 -12.25 1 96.94 237 ASP A CA 1
ATOM 1875 C C . ASP A 1 237 ? 30.484 10.07 -11.805 1 96.94 237 ASP A C 1
ATOM 1877 O O . ASP A 1 237 ? 31.406 10.703 -12.32 1 96.94 237 ASP A O 1
ATOM 1881 N N . ASN A 1 238 ? 29.703 10.609 -10.859 1 96.69 238 ASN A N 1
ATOM 1882 C CA . ASN A 1 238 ? 29.828 12.016 -10.5 1 96.69 238 ASN A CA 1
ATOM 1883 C C . ASN A 1 238 ? 30.422 12.195 -9.109 1 96.69 238 ASN A C 1
ATOM 1885 O O . ASN A 1 238 ? 30.641 13.32 -8.656 1 96.69 238 ASN A O 1
ATOM 1889 N N . ARG A 1 239 ? 30.688 11.133 -8.406 1 92.75 239 ARG A N 1
ATOM 1890 C CA . ARG A 1 239 ? 31.297 11.133 -7.074 1 92.75 239 ARG A CA 1
ATOM 1891 C C . ARG A 1 239 ? 30.359 11.758 -6.047 1 92.75 239 ARG A C 1
ATOM 1893 O O . ARG A 1 239 ? 29.969 12.922 -6.176 1 92.75 239 ARG A O 1
ATOM 1900 N N . PRO A 1 240 ? 30.141 11.18 -4.949 1 94.38 240 PRO A N 1
ATOM 1901 C CA . PRO A 1 240 ? 29.172 11.641 -3.957 1 94.38 240 PRO A CA 1
ATOM 1902 C C . PRO A 1 240 ? 29.547 12.977 -3.33 1 94.38 240 PRO A C 1
ATOM 1904 O O . PRO A 1 240 ? 28.688 13.82 -3.096 1 94.38 240 PRO A O 1
ATOM 1907 N N . GLU A 1 241 ? 30.859 13.227 -3.049 1 94 241 GLU A N 1
ATOM 1908 C CA . GLU A 1 241 ? 31.281 14.469 -2.41 1 94 241 GLU A CA 1
ATOM 1909 C C . GLU A 1 241 ? 31.047 15.672 -3.316 1 94 241 GLU A C 1
ATOM 1911 O O . GLU A 1 241 ? 30.672 16.75 -2.844 1 94 241 GLU A O 1
ATOM 1916 N N . LYS A 1 242 ? 31.234 15.461 -4.566 1 96.81 242 LYS A N 1
ATOM 1917 C CA . LYS A 1 242 ? 30.953 16.531 -5.527 1 96.81 242 LYS A CA 1
ATOM 1918 C C . LYS A 1 242 ? 29.453 16.797 -5.637 1 96.81 242 LYS A C 1
ATOM 1920 O O . LYS A 1 242 ? 29.031 17.953 -5.727 1 96.81 242 LYS A O 1
ATOM 1925 N N . LEU A 1 243 ? 28.719 15.719 -5.656 1 98.12 243 LEU A N 1
ATOM 1926 C CA . LEU A 1 243 ? 27.266 15.867 -5.723 1 98.12 243 LEU A CA 1
ATOM 1927 C C . LEU A 1 243 ? 26.75 16.609 -4.5 1 98.12 243 LEU A C 1
ATOM 1929 O O . LEU A 1 243 ? 25.844 17.438 -4.613 1 98.12 243 LEU A O 1
ATOM 1933 N N . LEU A 1 244 ? 27.297 16.359 -3.324 1 98 244 LEU A N 1
ATOM 1934 C CA . LEU A 1 244 ? 26.891 17.047 -2.098 1 98 244 LEU A CA 1
ATOM 1935 C C . LEU A 1 244 ? 27.188 18.531 -2.176 1 98 244 LEU A C 1
ATOM 1937 O O . LEU A 1 244 ? 26.406 19.359 -1.688 1 98 244 LEU A O 1
ATOM 1941 N N . ARG A 1 245 ? 28.297 18.828 -2.734 1 97.94 245 ARG A N 1
ATOM 1942 C CA . ARG A 1 245 ? 28.641 20.234 -2.92 1 97.94 245 ARG A CA 1
ATOM 1943 C C . ARG A 1 245 ? 27.641 20.938 -3.836 1 97.94 245 ARG A C 1
ATOM 1945 O O . ARG A 1 245 ? 27.25 22.078 -3.596 1 97.94 245 ARG A O 1
ATOM 1952 N N . ARG A 1 246 ? 27.266 20.219 -4.848 1 98.12 246 ARG A N 1
ATOM 1953 C CA . ARG A 1 246 ? 26.266 20.766 -5.758 1 98.12 246 ARG A CA 1
ATOM 1954 C C . ARG A 1 246 ? 24.922 20.953 -5.051 1 98.12 246 ARG A C 1
ATOM 1956 O O . ARG A 1 246 ? 24.219 21.922 -5.305 1 98.12 246 ARG A O 1
ATOM 1963 N N . VAL A 1 247 ? 24.641 20.031 -4.18 1 98.62 247 VAL A N 1
ATOM 1964 C CA . VAL A 1 247 ? 23.422 20.141 -3.385 1 98.62 247 VAL A CA 1
ATOM 1965 C C . VAL A 1 247 ? 23.484 21.391 -2.516 1 98.62 247 VAL A C 1
ATOM 1967 O O . VAL A 1 247 ? 22.516 22.156 -2.443 1 98.62 247 VAL A O 1
ATOM 1970 N N . ALA A 1 248 ? 24.594 21.609 -1.891 1 98.44 248 ALA A N 1
ATOM 1971 C CA . ALA A 1 248 ? 24.766 22.781 -1.029 1 98.44 248 ALA A CA 1
ATOM 1972 C C . ALA A 1 248 ? 24.625 24.078 -1.822 1 98.44 248 ALA A C 1
ATOM 1974 O O . ALA A 1 248 ? 23.938 25 -1.393 1 98.44 248 ALA A O 1
ATOM 1975 N N . VAL A 1 249 ? 25.234 24.109 -2.961 1 98.31 249 VAL A N 1
ATOM 1976 C CA . VAL A 1 249 ? 25.219 25.297 -3.803 1 98.31 249 VAL A CA 1
ATOM 1977 C C . VAL A 1 249 ? 23.781 25.578 -4.266 1 98.31 249 VAL A C 1
ATOM 1979 O O . VAL A 1 249 ? 23.328 26.719 -4.234 1 98.31 249 VAL A O 1
ATOM 1982 N N . TYR A 1 250 ? 23.125 24.531 -4.695 1 98.38 250 TYR A N 1
ATOM 1983 C CA . TYR A 1 250 ? 21.766 24.672 -5.176 1 98.38 250 TYR A CA 1
ATOM 1984 C C . TYR A 1 250 ? 20.859 25.266 -4.094 1 98.38 250 TYR A C 1
ATOM 1986 O O . TYR A 1 250 ? 20.141 26.234 -4.332 1 98.38 250 TYR A O 1
ATOM 1994 N N . TRP A 1 251 ? 20.891 24.734 -2.922 1 98.31 251 TRP A N 1
ATOM 1995 C CA . TRP A 1 251 ? 19.969 25.141 -1.866 1 98.31 251 TRP A CA 1
ATOM 1996 C C . TRP A 1 251 ? 20.344 26.5 -1.299 1 98.31 251 TRP A C 1
ATOM 1998 O O . TRP A 1 251 ? 19.484 27.281 -0.884 1 98.31 251 TRP A O 1
ATOM 2008 N N . GLU A 1 252 ? 21.641 26.781 -1.26 1 97.94 252 GLU A N 1
ATOM 2009 C CA . GLU A 1 252 ? 22.031 28.141 -0.873 1 97.94 252 GLU A CA 1
ATOM 2010 C C . GLU A 1 252 ? 21.438 29.172 -1.821 1 97.94 252 GLU A C 1
ATOM 2012 O O . GLU A 1 252 ? 20.906 30.203 -1.379 1 97.94 252 GLU A O 1
ATOM 2017 N N . GLY A 1 253 ? 21.578 28.859 -3.086 1 97.81 253 GLY A N 1
ATOM 2018 C CA . GLY A 1 253 ? 20.969 29.734 -4.074 1 97.81 253 GLY A CA 1
ATOM 2019 C C . GLY A 1 253 ? 19.469 29.844 -3.924 1 97.81 253 GLY A C 1
ATOM 2020 O O . GLY A 1 253 ? 18.906 30.938 -4.066 1 97.81 253 GLY A O 1
ATOM 2021 N N . TRP A 1 254 ? 18.859 28.75 -3.652 1 97.88 254 TRP A N 1
ATOM 2022 C CA . TRP A 1 254 ? 17.406 28.703 -3.471 1 97.88 254 TRP A CA 1
ATOM 2023 C C . TRP A 1 254 ? 16.984 29.531 -2.258 1 97.88 254 TRP A C 1
ATOM 2025 O O . TRP A 1 254 ? 16.047 30.312 -2.334 1 97.88 254 TRP A O 1
ATOM 2035 N N . ALA A 1 255 ? 17.703 29.453 -1.132 1 97.31 255 ALA A N 1
ATOM 2036 C CA . ALA A 1 255 ? 17.328 30.062 0.14 1 97.31 255 ALA A CA 1
ATOM 2037 C C . ALA A 1 255 ? 17.609 31.578 0.12 1 97.31 255 ALA A C 1
ATOM 2039 O O . ALA A 1 255 ? 17.016 32.312 0.895 1 97.31 255 ALA A O 1
ATOM 2040 N N . THR A 1 256 ? 18.484 32 -0.791 1 96.44 256 THR A N 1
ATOM 2041 C CA . THR A 1 256 ? 18.906 33.406 -0.77 1 96.44 256 THR A CA 1
ATOM 2042 C C . THR A 1 256 ? 18.484 34.125 -2.055 1 96.44 256 THR A C 1
ATOM 2044 O O . THR A 1 256 ? 18.938 35.219 -2.332 1 96.44 256 THR A O 1
ATOM 2047 N N . LYS A 1 257 ? 17.672 33.469 -2.809 1 95.56 257 LYS A N 1
ATOM 2048 C CA . LYS A 1 257 ? 17.359 34 -4.129 1 95.56 257 LYS A CA 1
ATOM 2049 C C . LYS A 1 257 ? 16.672 35.375 -4.016 1 95.56 257 LYS A C 1
ATOM 2051 O O . LYS A 1 257 ? 16.797 36.219 -4.902 1 95.56 257 LYS A O 1
ATOM 2056 N N . VAL A 1 258 ? 15.953 35.625 -2.961 1 95.06 258 VAL A N 1
ATOM 2057 C CA . VAL A 1 258 ? 15.281 36.906 -2.74 1 95.06 258 VAL A CA 1
ATOM 2058 C C . VAL A 1 258 ? 16.141 37.781 -1.837 1 95.06 258 VAL A C 1
ATOM 2060 O O . VAL A 1 258 ? 16.422 37.438 -0.694 1 95.06 258 VAL A O 1
ATOM 2063 N N . LYS A 1 259 ? 16.562 38.875 -2.371 1 92.5 259 LYS A N 1
ATOM 2064 C CA . LYS A 1 259 ? 17.328 39.844 -1.572 1 92.5 259 LYS A CA 1
ATOM 2065 C C . LYS A 1 259 ? 16.406 40.625 -0.638 1 92.5 259 LYS A C 1
ATOM 2067 O O . LYS A 1 259 ? 15.328 41.031 -1.034 1 92.5 259 LYS A O 1
ATOM 2072 N N . ARG A 1 260 ? 16.906 40.75 0.687 1 93.38 260 ARG A N 1
ATOM 2073 C CA . ARG A 1 260 ? 16.062 41.375 1.693 1 93.38 260 ARG A CA 1
ATOM 2074 C C . ARG A 1 260 ? 16.875 42.281 2.613 1 93.38 260 ARG A C 1
ATOM 2076 O O . ARG A 1 260 ? 18.062 42.031 2.836 1 93.38 260 ARG A O 1
ATOM 2083 N N . ASP A 1 261 ? 16.203 43.344 3.021 1 93.06 261 ASP A N 1
ATOM 2084 C CA . ASP A 1 261 ? 16.641 44.125 4.188 1 93.06 261 ASP A CA 1
ATOM 2085 C C . ASP A 1 261 ? 15.992 43.594 5.465 1 93.06 261 ASP A C 1
ATOM 2087 O O . ASP A 1 261 ? 14.781 43.75 5.66 1 93.06 261 ASP A O 1
ATOM 2091 N N . PHE A 1 262 ? 16.766 43.062 6.398 1 95.12 262 PHE A N 1
ATOM 2092 C CA . PHE A 1 262 ? 16.234 42.312 7.535 1 95.12 262 PHE A CA 1
ATOM 2093 C C . PHE A 1 262 ? 15.953 43.25 8.703 1 95.12 262 PHE A C 1
ATOM 2095 O O . PHE A 1 262 ? 15.602 42.812 9.797 1 95.12 262 PHE A O 1
ATOM 2102 N N . GLY A 1 263 ? 16.078 44.531 8.5 1 92.06 263 GLY A N 1
ATOM 2103 C CA . GLY A 1 263 ? 15.617 45.562 9.43 1 92.06 263 GLY A CA 1
ATOM 2104 C C . GLY A 1 263 ? 16.234 45.438 10.812 1 92.06 263 GLY A C 1
ATOM 2105 O O . GLY A 1 263 ? 15.531 45.438 11.82 1 92.06 263 GLY A O 1
ATOM 2106 N N . GLY A 1 264 ? 17.469 45.062 10.906 1 91.38 264 GLY A N 1
ATOM 2107 C CA . GLY A 1 264 ? 18.172 45 12.18 1 91.38 264 GLY A CA 1
ATOM 2108 C C . GLY A 1 264 ? 18.047 43.688 12.883 1 91.38 264 GLY A C 1
ATOM 2109 O O . GLY A 1 264 ? 18.422 43.531 14.047 1 91.38 264 GLY A O 1
ATOM 2110 N N . MET A 1 265 ? 17.438 42.656 12.266 1 95.38 265 MET A N 1
ATOM 2111 C CA . MET A 1 265 ? 17.375 41.312 12.852 1 95.38 265 MET A CA 1
ATOM 2112 C C . MET A 1 265 ? 18.781 40.781 13.109 1 95.38 265 MET A C 1
ATOM 2114 O O . MET A 1 265 ? 19.703 41.062 12.359 1 95.38 265 MET A O 1
ATOM 2118 N N . SER A 1 266 ? 18.953 39.938 14.156 1 96.94 266 SER A N 1
ATOM 2119 C CA . SER A 1 266 ? 20.234 39.312 14.461 1 96.94 266 SER A CA 1
ATOM 2120 C C . SER A 1 266 ? 20.609 38.281 13.422 1 96.94 266 SER A C 1
ATOM 2122 O O . SER A 1 266 ? 19.75 37.812 12.672 1 96.94 266 SER A O 1
ATOM 2124 N N . GLU A 1 267 ? 21.875 37.938 13.398 1 95.56 267 GLU A N 1
ATOM 2125 C CA . GLU A 1 267 ? 22.344 36.875 12.5 1 95.56 267 GLU A CA 1
ATOM 2126 C C . GLU A 1 267 ? 21.641 35.562 12.789 1 95.56 267 GLU A C 1
ATOM 2128 O O . GLU A 1 267 ? 21.344 34.781 11.875 1 95.56 267 GLU A O 1
ATOM 2133 N N . ARG A 1 268 ? 21.391 35.312 14.008 1 95.5 268 ARG A N 1
ATOM 2134 C CA . ARG A 1 268 ? 20.688 34.094 14.414 1 95.5 268 ARG A CA 1
ATOM 2135 C C . ARG A 1 268 ? 19.266 34.062 13.867 1 95.5 268 ARG A C 1
ATOM 2137 O O . ARG A 1 268 ? 18.812 33.031 13.359 1 95.5 268 ARG A O 1
ATOM 2144 N N . ALA A 1 269 ? 18.594 35.156 14.008 1 97.81 269 ALA A N 1
ATOM 2145 C CA . ALA A 1 269 ? 17.234 35.25 13.5 1 97.81 269 ALA A CA 1
ATOM 2146 C C . ALA A 1 269 ? 17.188 35.125 11.977 1 97.81 269 ALA A C 1
ATOM 2148 O O . ALA A 1 269 ? 16.297 34.5 11.422 1 97.81 269 ALA A O 1
ATOM 2149 N N . ILE A 1 270 ? 18.203 35.719 11.32 1 97.56 270 ILE A N 1
ATOM 2150 C CA . ILE A 1 270 ? 18.297 35.656 9.867 1 97.56 270 ILE A CA 1
ATOM 2151 C C . ILE A 1 270 ? 18.578 34.25 9.43 1 97.56 270 ILE A C 1
ATOM 2153 O O . ILE A 1 270 ? 17.953 33.75 8.484 1 97.56 270 ILE A O 1
ATOM 2157 N N . ARG A 1 271 ? 19.484 33.562 10.125 1 96.5 271 ARG A N 1
ATOM 2158 C CA . ARG A 1 271 ? 19.797 32.156 9.828 1 96.5 271 ARG A CA 1
ATOM 2159 C C . ARG A 1 271 ? 18.578 31.281 9.992 1 96.5 271 ARG A C 1
ATOM 2161 O O . ARG A 1 271 ? 18.328 30.391 9.18 1 96.5 271 ARG A O 1
ATOM 2168 N N . LEU A 1 272 ? 17.812 31.531 11.039 1 97.88 272 LEU A N 1
ATOM 2169 C CA . LEU A 1 272 ? 16.594 30.75 11.258 1 97.88 272 LEU A CA 1
ATOM 2170 C C . LEU A 1 272 ? 15.578 31 10.156 1 97.88 272 LEU A C 1
ATOM 2172 O O . LEU A 1 272 ? 14.875 30.078 9.734 1 97.88 272 LEU A O 1
ATOM 2176 N N . PHE A 1 273 ? 15.5 32.312 9.711 1 98.31 273 PHE A N 1
ATOM 2177 C CA . PHE A 1 273 ? 14.602 32.656 8.609 1 98.31 273 PHE A CA 1
ATOM 2178 C C . PHE A 1 273 ? 14.914 31.812 7.379 1 98.31 273 PHE A C 1
ATOM 2180 O O . PHE A 1 273 ? 14.031 31.172 6.816 1 98.31 273 PHE A O 1
ATOM 2187 N N . ARG A 1 274 ? 16.109 31.75 7.02 1 98.06 274 ARG A N 1
ATOM 2188 C CA . ARG A 1 274 ? 16.531 31 5.836 1 98.06 274 ARG A CA 1
ATOM 2189 C C . ARG A 1 274 ? 16.344 29.5 6.031 1 98.06 274 ARG A C 1
ATOM 2191 O O . ARG A 1 274 ? 15.906 28.812 5.117 1 98.06 274 ARG A O 1
ATOM 2198 N N . HIS A 1 275 ? 16.656 29.047 7.188 1 97.38 275 HIS A N 1
ATOM 2199 C CA . HIS A 1 275 ? 16.5 27.625 7.473 1 97.38 275 HIS A CA 1
ATOM 2200 C C . HIS A 1 275 ? 15.023 27.234 7.484 1 97.38 275 HIS A C 1
ATOM 2202 O O . HIS A 1 275 ? 14.672 26.125 7.102 1 97.38 275 HIS A O 1
ATOM 2208 N N . SER A 1 276 ? 14.195 28.141 7.984 1 98.44 276 SER A N 1
ATOM 2209 C CA . SER A 1 276 ? 12.758 27.875 7.969 1 98.44 276 SER A CA 1
ATOM 2210 C C . SER A 1 276 ? 12.25 27.703 6.543 1 98.44 276 SER A C 1
ATOM 2212 O O . SER A 1 276 ? 11.414 26.844 6.277 1 98.44 276 SER A O 1
ATOM 2214 N N . LEU A 1 277 ? 12.734 28.531 5.629 1 98.56 277 LEU A N 1
ATOM 2215 C CA . LEU A 1 277 ? 12.375 28.359 4.227 1 98.56 277 LEU A CA 1
ATOM 2216 C C . LEU A 1 277 ? 12.742 26.969 3.738 1 98.56 277 LEU A C 1
ATOM 2218 O O . LEU A 1 277 ? 11.938 26.297 3.092 1 98.56 277 LEU A O 1
ATOM 2222 N N . LEU A 1 278 ? 13.914 26.547 4.094 1 98.44 278 LEU A N 1
ATOM 2223 C CA . LEU A 1 278 ? 14.43 25.25 3.668 1 98.44 278 LEU A CA 1
ATOM 2224 C C . LEU A 1 278 ? 13.664 24.109 4.332 1 98.44 278 LEU A C 1
ATOM 2226 O O . LEU A 1 278 ? 13.359 23.109 3.689 1 98.44 278 LEU A O 1
ATOM 2230 N N . THR A 1 279 ? 13.359 24.25 5.617 1 97.62 279 THR A N 1
ATOM 2231 C CA . THR A 1 279 ? 12.594 23.234 6.332 1 97.62 279 THR A CA 1
ATOM 2232 C C . THR A 1 279 ? 11.219 23.062 5.703 1 97.62 279 THR A C 1
ATOM 2234 O O . THR A 1 279 ? 10.75 21.938 5.516 1 97.62 279 THR A O 1
ATOM 2237 N N . ILE A 1 280 ? 10.562 24.156 5.355 1 98.44 280 ILE A N 1
ATOM 2238 C CA . ILE A 1 280 ? 9.258 24.094 4.703 1 98.44 280 ILE A CA 1
ATOM 2239 C C . ILE A 1 280 ? 9.383 23.344 3.375 1 98.44 280 ILE A C 1
ATOM 2241 O O . ILE A 1 280 ? 8.516 22.547 3.029 1 98.44 280 ILE A O 1
ATOM 2245 N N . ARG A 1 281 ? 10.469 23.578 2.67 1 98.12 281 ARG A N 1
ATOM 2246 C CA . ARG A 1 281 ? 10.711 22.891 1.414 1 98.12 281 ARG A CA 1
ATOM 2247 C C . ARG A 1 281 ? 10.773 21.375 1.633 1 98.12 281 ARG A C 1
ATOM 2249 O O . ARG A 1 281 ? 10.234 20.609 0.84 1 98.12 281 ARG A O 1
ATOM 2256 N N . THR A 1 282 ? 11.375 20.906 2.709 1 97.19 282 THR A N 1
ATOM 2257 C CA . THR A 1 282 ? 11.508 19.484 2.977 1 97.19 282 THR A CA 1
ATOM 2258 C C . THR A 1 282 ? 10.148 18.875 3.314 1 97.19 282 THR A C 1
ATOM 2260 O O . THR A 1 282 ? 9.953 17.656 3.172 1 97.19 282 THR A O 1
ATOM 2263 N N . GLN A 1 283 ? 9.211 19.75 3.736 1 97.12 283 GLN A N 1
ATOM 2264 C CA . GLN A 1 283 ? 7.91 19.266 4.176 1 97.12 283 GLN A CA 1
ATOM 2265 C C . GLN A 1 283 ? 6.859 19.453 3.086 1 97.12 283 GLN A C 1
ATOM 2267 O O . GLN A 1 283 ? 5.664 19.266 3.33 1 97.12 283 GLN A O 1
ATOM 2272 N N . THR A 1 284 ? 7.301 19.844 1.873 1 98.38 284 THR A N 1
ATOM 2273 C CA . THR A 1 284 ? 6.398 20.109 0.758 1 98.38 284 THR A CA 1
ATOM 2274 C C . THR A 1 284 ? 6.66 19.156 -0.399 1 98.38 284 THR A C 1
ATOM 2276 O O . THR A 1 284 ? 7.777 19.094 -0.915 1 98.38 284 THR A O 1
ATOM 2279 N N . ASP A 1 285 ? 5.641 18.406 -0.761 1 98.25 285 ASP A N 1
ATOM 2280 C CA . ASP A 1 285 ? 5.727 17.5 -1.903 1 98.25 285 ASP A CA 1
ATOM 2281 C C . ASP A 1 285 ? 5.605 18.266 -3.219 1 98.25 285 ASP A C 1
ATOM 2283 O O . ASP A 1 285 ? 4.84 19.234 -3.316 1 98.25 285 ASP A O 1
ATOM 2287 N N . ILE A 1 286 ? 6.293 17.891 -4.242 1 97.81 286 ILE A N 1
ATOM 2288 C CA . ILE A 1 286 ? 6.336 18.594 -5.52 1 97.81 286 ILE A CA 1
ATOM 2289 C C . ILE A 1 286 ? 4.949 18.578 -6.164 1 97.81 286 ILE A C 1
ATOM 2291 O O . ILE A 1 286 ? 4.645 19.406 -7.016 1 97.81 286 ILE A O 1
ATOM 2295 N N . ARG A 1 287 ? 4.082 17.672 -5.738 1 97 287 ARG A N 1
ATOM 2296 C CA . ARG A 1 287 ? 2.756 17.547 -6.332 1 97 287 ARG A CA 1
ATOM 2297 C C . ARG A 1 287 ? 1.731 18.375 -5.566 1 97 287 ARG A C 1
ATOM 2299 O O . ARG A 1 287 ? 0.552 18.391 -5.922 1 97 287 ARG A O 1
ATOM 2306 N N . GLY A 1 288 ? 2.166 18.984 -4.422 1 98.38 288 GLY A N 1
ATOM 2307 C CA . GLY A 1 288 ? 1.281 20 -3.859 1 98.38 288 GLY A CA 1
ATOM 2308 C C . GLY A 1 288 ? 0.992 19.781 -2.387 1 98.38 288 GLY A C 1
ATOM 2309 O O . GLY A 1 288 ? 0.604 20.719 -1.679 1 98.38 288 GLY A O 1
ATOM 2310 N N . ALA A 1 289 ? 1.199 18.609 -1.862 1 98.38 289 ALA A N 1
ATOM 2311 C CA . ALA A 1 289 ? 0.926 18.344 -0.451 1 98.38 289 ALA A CA 1
ATOM 2312 C C . ALA A 1 289 ? 1.918 19.078 0.445 1 98.38 289 ALA A C 1
ATOM 2314 O O . ALA A 1 289 ? 3.133 18.969 0.261 1 98.38 289 ALA A O 1
ATOM 2315 N N . ILE A 1 290 ? 1.436 19.781 1.359 1 98.44 290 ILE A N 1
ATOM 2316 C CA . ILE A 1 290 ? 2.242 20.391 2.418 1 98.44 290 ILE A CA 1
ATOM 2317 C C . ILE A 1 290 ? 1.919 19.719 3.754 1 98.44 290 ILE A C 1
ATOM 2319 O O . ILE A 1 290 ? 0.865 19.969 4.34 1 98.44 290 ILE A O 1
ATOM 2323 N N . THR A 1 291 ? 2.812 18.891 4.234 1 96.62 291 THR A N 1
ATOM 2324 C CA . THR A 1 291 ? 2.553 18.094 5.426 1 96.62 291 THR A CA 1
ATOM 2325 C C . THR A 1 291 ? 2.758 18.938 6.688 1 96.62 291 THR A C 1
ATOM 2327 O O . THR A 1 291 ? 3.648 19.781 6.738 1 96.62 291 THR A O 1
ATOM 2330 N N . ALA A 1 292 ? 1.954 18.656 7.664 1 94.62 292 ALA A N 1
ATOM 2331 C CA . ALA A 1 292 ? 2.062 19.375 8.938 1 94.62 292 ALA A CA 1
ATOM 2332 C C . ALA A 1 292 ? 3.355 19 9.656 1 94.62 292 ALA A C 1
ATOM 2334 O O . ALA A 1 292 ? 3.98 19.859 10.289 1 94.62 292 ALA A O 1
ATOM 2335 N N . ALA A 1 293 ? 3.678 17.797 9.625 1 91.5 293 ALA A N 1
ATOM 2336 C CA . ALA A 1 293 ? 4.895 17.25 10.219 1 91.5 293 ALA A CA 1
ATOM 2337 C C . ALA A 1 293 ? 5.164 15.836 9.711 1 91.5 293 ALA A C 1
ATOM 2339 O O . ALA A 1 293 ? 4.25 15.141 9.266 1 91.5 293 ALA A O 1
ATOM 2340 N N . ASN A 1 294 ? 6.387 15.422 9.688 1 86.5 294 ASN A N 1
ATOM 2341 C CA . ASN A 1 294 ? 6.758 14.07 9.297 1 86.5 294 ASN A CA 1
ATOM 2342 C C . ASN A 1 294 ? 7.484 13.344 10.43 1 86.5 294 ASN A C 1
ATOM 2344 O O . ASN A 1 294 ? 8.602 12.867 10.242 1 86.5 294 ASN A O 1
ATOM 2348 N N . ASP A 1 295 ? 6.895 13.383 11.656 1 71.06 295 ASP A N 1
ATOM 2349 C CA . ASP A 1 295 ? 7.465 12.695 12.812 1 71.06 295 ASP A CA 1
ATOM 2350 C C . ASP A 1 295 ? 6.672 11.438 13.156 1 71.06 295 ASP A C 1
ATOM 2352 O O . ASP A 1 295 ? 5.527 11.523 13.609 1 71.06 295 ASP A O 1
ATOM 2356 N N . SER A 1 296 ? 7.195 10.258 12.961 1 62.94 296 SER A N 1
ATOM 2357 C CA . SER A 1 296 ? 6.484 8.984 13.078 1 62.94 296 SER A CA 1
ATOM 2358 C C . SER A 1 296 ? 6.352 8.562 14.539 1 62.94 296 SER A C 1
ATOM 2360 O O . SER A 1 296 ? 5.527 7.711 14.875 1 62.94 296 SER A O 1
ATOM 2362 N N . ASP A 1 297 ? 7.062 9.102 15.484 1 62 297 ASP A N 1
ATOM 2363 C CA . ASP A 1 297 ? 7.047 8.617 16.859 1 62 297 ASP A CA 1
ATOM 2364 C C . ASP A 1 297 ? 5.699 8.891 17.516 1 62 297 ASP A C 1
ATOM 2366 O O . ASP A 1 297 ? 5.215 8.086 18.312 1 62 297 ASP A O 1
ATOM 2370 N N . ILE A 1 298 ? 5.188 10.047 17.328 1 53.38 298 ILE A N 1
ATOM 2371 C CA . ILE A 1 298 ? 3.926 10.414 17.969 1 53.38 298 ILE A CA 1
ATOM 2372 C C . ILE A 1 298 ? 2.811 9.5 17.469 1 53.38 298 ILE A C 1
ATOM 2374 O O . ILE A 1 298 ? 1.885 9.172 18.203 1 53.38 298 ILE A O 1
ATOM 2378 N N . LEU A 1 299 ? 3.045 9.125 16.266 1 53.75 299 LEU A N 1
ATOM 2379 C CA . LEU A 1 299 ? 1.897 8.516 15.609 1 53.75 299 LEU A CA 1
ATOM 2380 C C . LEU A 1 299 ? 1.713 7.07 16.047 1 53.75 299 LEU A C 1
ATOM 2382 O O . LEU A 1 299 ? 0.625 6.508 15.914 1 53.75 299 LEU A O 1
ATOM 2386 N N . GLN A 1 300 ? 2.762 6.582 16.656 1 52.94 300 GLN A N 1
ATOM 2387 C CA . GLN A 1 300 ? 2.67 5.191 17.078 1 52.94 300 GLN A CA 1
ATOM 2388 C C . GLN A 1 300 ? 1.643 5.031 18.203 1 52.94 300 GLN A C 1
ATOM 2390 O O . GLN A 1 300 ? 1.036 3.967 18.344 1 52.94 300 GLN A O 1
ATOM 2395 N N . TYR A 1 301 ? 1.316 6.129 18.859 1 50.44 301 TYR A N 1
ATOM 2396 C CA . TYR A 1 301 ? 0.402 5.996 19.984 1 50.44 301 TYR A CA 1
ATOM 2397 C C . TYR A 1 301 ? -1.018 5.715 19.516 1 50.44 301 TYR A C 1
ATOM 2399 O O . TYR A 1 301 ? -1.749 4.945 20.141 1 50.44 301 TYR A O 1
ATOM 2407 N N . ASN A 1 302 ? -1.38 6.281 18.453 1 55.62 302 ASN A N 1
ATOM 2408 C CA . ASN A 1 302 ? -2.738 6.062 17.969 1 55.62 302 ASN A CA 1
ATOM 2409 C C . ASN A 1 302 ? -2.764 5.105 16.781 1 55.62 302 ASN A C 1
ATOM 2411 O O . ASN A 1 302 ? -3.715 5.105 16 1 55.62 302 ASN A O 1
ATOM 2415 N N . ARG A 1 303 ? -1.717 4.348 16.656 1 60.97 303 ARG A N 1
ATOM 2416 C CA . ARG A 1 303 ? -1.574 3.441 15.516 1 60.97 303 ARG A CA 1
ATOM 2417 C C . ARG A 1 303 ? -1.81 4.176 14.203 1 60.97 303 ARG A C 1
ATOM 2419 O O . ARG A 1 303 ? -2.516 3.678 13.32 1 60.97 303 ARG A O 1
ATOM 2426 N N . ASP A 1 304 ? -1.503 5.473 14.336 1 67.38 304 ASP A N 1
ATOM 2427 C CA . ASP A 1 304 ? -1.494 6.273 13.117 1 67.38 304 ASP A CA 1
ATOM 2428 C C . ASP A 1 304 ? -0.157 6.988 12.938 1 67.38 304 ASP A C 1
ATOM 2430 O O . ASP A 1 304 ? 0.307 7.684 13.852 1 67.38 304 ASP A O 1
ATOM 2434 N N . HIS A 1 305 ? 0.659 6.594 11.953 1 63.91 305 HIS A N 1
ATOM 2435 C CA . HIS A 1 305 ? 1.945 7.266 11.797 1 63.91 305 HIS A CA 1
ATOM 2436 C C . HIS A 1 305 ? 1.999 8.07 10.508 1 63.91 305 HIS A C 1
ATOM 2438 O O . HIS A 1 305 ? 3.08 8.453 10.047 1 63.91 305 HIS A O 1
ATOM 2444 N N . TYR A 1 306 ? 0.77 8.43 10.125 1 66 306 TYR A N 1
ATOM 2445 C CA . TYR A 1 306 ? 0.774 9.125 8.844 1 66 306 TYR A CA 1
ATOM 2446 C C . TYR A 1 306 ? 1.001 10.625 9.039 1 66 306 TYR A C 1
ATOM 2448 O O . TYR A 1 306 ? 0.623 11.18 10.07 1 66 306 TYR A O 1
ATOM 2456 N N . SER A 1 307 ? 1.732 11.07 8.07 1 89.38 307 SER A N 1
ATOM 2457 C CA . SER A 1 307 ? 1.831 12.516 7.918 1 89.38 307 SER A CA 1
ATOM 2458 C C . SER A 1 307 ? 0.662 13.062 7.105 1 89.38 307 SER A C 1
ATOM 2460 O O . SER A 1 307 ? 0.332 12.531 6.043 1 89.38 307 SER A O 1
ATOM 2462 N N . TYR A 1 308 ? -0.001 14.062 7.625 1 93.69 308 TYR A N 1
ATOM 2463 C CA . TYR A 1 308 ? -1.221 14.531 6.977 1 93.69 308 TYR A CA 1
ATOM 2464 C C . TYR A 1 308 ? -1.074 15.977 6.523 1 93.69 308 TYR A C 1
ATOM 2466 O O . TYR A 1 308 ? -0.134 16.672 6.922 1 93.69 308 TYR A O 1
ATOM 2474 N N . VAL A 1 309 ? -1.939 16.297 5.652 1 97.12 309 VAL A N 1
ATOM 2475 C CA . VAL A 1 309 ? -2.121 17.656 5.164 1 97.12 309 VAL A CA 1
ATOM 2476 C C . VAL A 1 309 ? -3.416 18.234 5.727 1 97.12 309 VAL A C 1
ATOM 2478 O O . VAL A 1 309 ? -4.504 17.734 5.438 1 97.12 309 VAL A O 1
ATOM 2481 N N . TRP A 1 310 ? -3.305 19.172 6.539 1 97.69 310 TRP A N 1
ATOM 2482 C CA . TRP A 1 310 ? -4.449 20.031 6.844 1 97.69 310 TRP A CA 1
ATOM 2483 C C . TRP A 1 310 ? -4.531 21.203 5.879 1 97.69 310 TRP A C 1
ATOM 2485 O O . TRP A 1 310 ? -3.645 22.062 5.859 1 97.69 310 TRP A O 1
ATOM 2495 N N . PRO A 1 311 ? -5.602 21.297 5.121 1 98.5 311 PRO A N 1
ATOM 2496 C CA . PRO A 1 311 ? -5.68 22.375 4.145 1 98.5 311 PRO A CA 1
ATOM 2497 C C . PRO A 1 311 ? -5.508 23.75 4.777 1 98.5 311 PRO A C 1
ATOM 2499 O O . PRO A 1 311 ? -4.93 24.656 4.164 1 98.5 311 PRO A O 1
ATOM 2502 N N . ARG A 1 312 ? -5.988 23.906 5.984 1 98.44 312 ARG A N 1
ATOM 2503 C CA . ARG A 1 312 ? -5.793 25.156 6.703 1 98.44 312 ARG A CA 1
ATOM 2504 C C . ARG A 1 312 ? -4.309 25.453 6.887 1 98.44 312 ARG A C 1
ATOM 2506 O O . ARG A 1 312 ? -3.848 26.562 6.586 1 98.44 312 ARG A O 1
ATOM 2513 N N . ASP A 1 313 ? -3.561 24.469 7.402 1 98 313 ASP A N 1
ATOM 2514 C CA . ASP A 1 313 ? -2.125 24.641 7.605 1 98 313 ASP A CA 1
ATOM 2515 C C . ASP A 1 313 ? -1.417 24.938 6.281 1 98 313 ASP A C 1
ATOM 2517 O O . ASP A 1 313 ? -0.583 25.844 6.207 1 98 313 ASP A O 1
ATOM 2521 N N . GLY A 1 314 ? -1.82 24.125 5.297 1 98.62 314 GLY A N 1
ATOM 2522 C CA . GLY A 1 314 ? -1.236 24.328 3.982 1 98.62 314 GLY A CA 1
ATOM 2523 C C . GLY A 1 314 ? -1.466 25.719 3.438 1 98.62 314 GLY A C 1
ATOM 2524 O O . GLY A 1 314 ? -0.564 26.328 2.846 1 98.62 314 GLY A O 1
ATOM 2525 N N . ALA A 1 315 ? -2.635 26.266 3.621 1 98.81 315 ALA A N 1
ATOM 2526 C CA . ALA A 1 315 ? -2.975 27.594 3.139 1 98.81 315 ALA A CA 1
ATOM 2527 C C . ALA A 1 315 ? -2.121 28.656 3.822 1 98.81 315 ALA A C 1
ATOM 2529 O O . ALA A 1 315 ? -1.617 29.578 3.17 1 98.81 315 ALA A O 1
ATOM 2530 N N . MET A 1 316 ? -1.953 28.5 5.113 1 98.56 316 MET A N 1
ATOM 2531 C CA . MET A 1 316 ? -1.158 29.469 5.863 1 98.56 316 MET A CA 1
ATOM 2532 C C . MET A 1 316 ? 0.314 29.391 5.469 1 98.56 316 MET A C 1
ATOM 2534 O O . MET A 1 316 ? 0.999 30.406 5.391 1 98.56 316 MET A O 1
ATOM 2538 N N . ILE A 1 317 ? 0.753 28.188 5.211 1 98.81 317 ILE A N 1
ATOM 2539 C CA . ILE A 1 317 ? 2.129 27.969 4.781 1 98.81 317 ILE A CA 1
ATOM 2540 C C . ILE A 1 317 ? 2.322 28.531 3.375 1 98.81 317 ILE A C 1
ATOM 2542 O O . ILE A 1 317 ? 3.324 29.203 3.1 1 98.81 317 ILE A O 1
ATOM 2546 N N . ALA A 1 318 ? 1.346 28.312 2.551 1 98.81 318 ALA A N 1
ATOM 2547 C CA . ALA A 1 318 ? 1.407 28.844 1.194 1 98.81 318 ALA A CA 1
ATOM 2548 C C . ALA A 1 318 ? 1.45 30.375 1.207 1 98.81 318 ALA A C 1
ATOM 2550 O O . ALA A 1 318 ? 2.197 30.984 0.44 1 98.81 318 ALA A O 1
ATOM 2551 N N . LEU A 1 319 ? 0.692 30.969 2.053 1 98.5 319 LEU A N 1
ATOM 2552 C CA . LEU A 1 319 ? 0.685 32.438 2.193 1 98.5 319 LEU A CA 1
ATOM 2553 C C . LEU A 1 319 ? 2.057 32.938 2.615 1 98.5 319 LEU A C 1
ATOM 2555 O O . LEU A 1 319 ? 2.578 33.906 2.025 1 98.5 319 LEU A O 1
ATOM 2559 N N . ALA A 1 320 ? 2.658 32.25 3.572 1 98.75 320 ALA A N 1
ATOM 2560 C CA . ALA A 1 320 ? 3.963 32.688 4.09 1 98.75 320 ALA A CA 1
ATOM 2561 C C . ALA A 1 320 ? 5.039 32.562 3.014 1 98.75 320 ALA A C 1
ATOM 2563 O O . ALA A 1 320 ? 5.836 33.469 2.826 1 98.75 320 ALA A O 1
ATOM 2564 N N . MET A 1 321 ? 5.004 31.422 2.316 1 98.75 321 MET A N 1
ATOM 2565 C CA . MET A 1 321 ? 6.027 31.188 1.308 1 98.75 321 MET A CA 1
ATOM 2566 C C . MET A 1 321 ? 5.844 32.094 0.107 1 98.75 321 MET A C 1
ATOM 2568 O O . MET A 1 321 ? 6.82 32.562 -0.49 1 98.75 321 MET A O 1
ATOM 2572 N N . SER A 1 322 ? 4.621 32.375 -0.233 1 98.44 322 SER A N 1
ATOM 2573 C CA . SER A 1 322 ? 4.332 33.344 -1.281 1 98.44 322 SER A CA 1
ATOM 2574 C C . SER A 1 322 ? 4.863 34.719 -0.912 1 98.44 322 SER A C 1
ATOM 2576 O O . SER A 1 322 ? 5.562 35.344 -1.704 1 98.44 322 SER A O 1
ATOM 2578 N N . ASP A 1 323 ? 4.559 35.156 0.278 1 97.88 323 ASP A N 1
ATOM 2579 C CA . ASP A 1 323 ? 4.988 36.469 0.751 1 97.88 323 ASP A CA 1
ATOM 2580 C C . ASP A 1 323 ? 6.512 36.562 0.82 1 97.88 323 ASP A C 1
ATOM 2582 O O . ASP A 1 323 ? 7.086 37.625 0.623 1 97.88 323 ASP A O 1
ATOM 2586 N N . ALA A 1 324 ? 7.113 35.406 1.023 1 98.31 324 ALA A N 1
ATOM 2587 C CA . ALA A 1 324 ? 8.57 35.344 1.133 1 98.31 324 ALA A CA 1
ATOM 2588 C C . ALA A 1 324 ? 9.219 35.281 -0.245 1 98.31 324 ALA A C 1
ATOM 2590 O O . ALA A 1 324 ? 10.445 35.375 -0.364 1 98.31 324 ALA A O 1
ATOM 2591 N N . GLY A 1 325 ? 8.43 35.094 -1.328 1 98 325 GLY A N 1
ATOM 2592 C CA . GLY A 1 325 ? 8.969 35.156 -2.678 1 98 325 GLY A CA 1
ATOM 2593 C C . GLY A 1 325 ? 9.148 33.781 -3.305 1 98 325 GLY A C 1
ATOM 2594 O O . GLY A 1 325 ? 9.969 33.625 -4.207 1 98 325 GLY A O 1
ATOM 2595 N N . TYR A 1 326 ? 8.367 32.812 -2.842 1 98.19 326 TYR A N 1
ATOM 2596 C CA . TYR A 1 326 ? 8.477 31.453 -3.377 1 98.19 326 TYR A CA 1
ATOM 2597 C C . TYR A 1 326 ? 7.125 30.938 -3.863 1 98.19 326 TYR A C 1
ATOM 2599 O O . TYR A 1 326 ? 6.672 29.875 -3.451 1 98.19 326 TYR A O 1
ATOM 2607 N N . PRO A 1 327 ? 6.48 31.641 -4.828 1 98.06 327 PRO A N 1
ATOM 2608 C CA . PRO A 1 327 ? 5.16 31.219 -5.309 1 98.06 327 PRO A CA 1
ATOM 2609 C C . PRO A 1 327 ? 5.188 29.875 -6.012 1 98.06 327 PRO A C 1
ATOM 2611 O O . PRO A 1 327 ? 4.238 29.094 -5.895 1 98.06 327 PRO A O 1
ATOM 2614 N N . GLU A 1 328 ? 6.277 29.531 -6.691 1 97.06 328 GLU A N 1
ATOM 2615 C CA . GLU A 1 328 ? 6.383 28.281 -7.461 1 97.06 328 GLU A CA 1
ATOM 2616 C C . GLU A 1 328 ? 6.309 27.062 -6.551 1 97.06 328 GLU A C 1
ATOM 2618 O O . GLU A 1 328 ? 5.832 26 -6.965 1 97.06 328 GLU A O 1
ATOM 2623 N N . LEU A 1 329 ? 6.781 27.219 -5.336 1 97.69 329 LEU A N 1
ATOM 2624 C CA . LEU A 1 329 ? 6.781 26.125 -4.379 1 97.69 329 LEU A CA 1
ATOM 2625 C C . LEU A 1 329 ? 5.355 25.75 -3.98 1 97.69 329 LEU A C 1
ATOM 2627 O O . LEU A 1 329 ? 5.066 24.578 -3.721 1 97.69 329 LEU A O 1
ATOM 2631 N N . VAL A 1 330 ? 4.41 26.75 -4.008 1 98.19 330 VAL A N 1
ATOM 2632 C CA . VAL A 1 330 ? 3.158 26.5 -3.301 1 98.19 330 VAL A CA 1
ATOM 2633 C C . VAL A 1 330 ? 1.999 26.484 -4.297 1 98.19 330 VAL A C 1
ATOM 2635 O O . VAL A 1 330 ? 0.877 26.109 -3.943 1 98.19 330 VAL A O 1
ATOM 2638 N N . GLU A 1 331 ? 2.229 26.812 -5.562 1 98.62 331 GLU A N 1
ATOM 2639 C CA . GLU A 1 331 ? 1.176 26.781 -6.574 1 98.62 331 GLU A CA 1
ATOM 2640 C C . GLU A 1 331 ? 0.542 25.391 -6.664 1 98.62 331 GLU A C 1
ATOM 2642 O O . GLU A 1 331 ? -0.684 25.266 -6.688 1 98.62 331 GLU A O 1
ATOM 2647 N N . PRO A 1 332 ? 1.34 24.281 -6.625 1 98.69 332 PRO A N 1
ATOM 2648 C CA . PRO A 1 332 ? 0.745 22.953 -6.734 1 98.69 332 PRO A CA 1
ATOM 2649 C C . PRO A 1 332 ? -0.204 22.625 -5.582 1 98.69 332 PRO A C 1
ATOM 2651 O O . PRO A 1 332 ? -1.059 21.75 -5.707 1 98.69 332 PRO A O 1
ATOM 2654 N N . PHE A 1 333 ? -0 23.359 -4.488 1 98.75 333 PHE A N 1
ATOM 2655 C CA . PHE A 1 333 ? -0.863 23.141 -3.334 1 98.75 333 PHE A CA 1
ATOM 2656 C C . PHE A 1 333 ? -2.314 23.438 -3.678 1 98.75 333 PHE A C 1
ATOM 2658 O O . PHE A 1 333 ? -3.225 22.719 -3.262 1 98.75 333 PHE A O 1
ATOM 2665 N N . PHE A 1 334 ? -2.541 24.469 -4.414 1 98.94 334 PHE A N 1
ATOM 2666 C CA . PHE A 1 334 ? -3.902 24.875 -4.742 1 98.94 334 PHE A CA 1
ATOM 2667 C C . PHE A 1 334 ? -4.535 23.891 -5.723 1 98.94 334 PHE A C 1
ATOM 2669 O O . PHE A 1 334 ? -5.738 23.641 -5.66 1 98.94 334 PHE A O 1
ATOM 2676 N N . VAL A 1 335 ? -3.766 23.344 -6.594 1 98.81 335 VAL A N 1
ATOM 2677 C CA . VAL A 1 335 ? -4.246 22.281 -7.465 1 98.81 335 VAL A CA 1
ATOM 2678 C C . VAL A 1 335 ? -4.625 21.047 -6.633 1 98.81 335 VAL A C 1
ATOM 2680 O O . VAL A 1 335 ? -5.676 20.453 -6.852 1 98.81 335 VAL A O 1
ATOM 2683 N N . PHE A 1 336 ? -3.717 20.719 -5.73 1 98.56 336 PHE A N 1
ATOM 2684 C CA . PHE A 1 336 ? -3.957 19.641 -4.785 1 98.56 336 PHE A CA 1
ATOM 2685 C C . PHE A 1 336 ? -5.305 19.812 -4.094 1 98.56 336 PHE A C 1
ATOM 2687 O O . PHE A 1 336 ? -6.082 18.859 -3.996 1 98.56 336 PHE A O 1
ATOM 2694 N N . CYS A 1 337 ? -5.598 21 -3.602 1 98.81 337 CYS A N 1
ATOM 2695 C CA . CYS A 1 337 ? -6.84 21.281 -2.896 1 98.81 337 CYS A CA 1
ATOM 2696 C C . CYS A 1 337 ? -8.031 21.219 -3.844 1 98.81 337 CYS A C 1
ATOM 2698 O O . CYS A 1 337 ? -9.102 20.734 -3.463 1 98.81 337 CYS A O 1
ATOM 2700 N N . ALA A 1 338 ? -7.879 21.719 -5.047 1 98.75 338 ALA A N 1
ATOM 2701 C CA . ALA A 1 338 ? -8.953 21.656 -6.031 1 98.75 338 ALA A CA 1
ATOM 2702 C C . ALA A 1 338 ? -9.352 20.203 -6.32 1 98.75 338 ALA A C 1
ATOM 2704 O O . ALA A 1 338 ? -10.539 19.891 -6.402 1 98.75 338 ALA A O 1
ATOM 2705 N N . GLU A 1 339 ? -8.352 19.391 -6.41 1 98.06 339 GLU A N 1
ATOM 2706 C CA . GLU A 1 339 ? -8.586 17.969 -6.707 1 98.06 339 GLU A CA 1
ATOM 2707 C C . GLU A 1 339 ? -9.203 17.25 -5.512 1 98.06 339 GLU A C 1
ATOM 2709 O O . GLU A 1 339 ? -9.891 16.25 -5.676 1 98.06 339 GLU A O 1
ATOM 2714 N N . GLY A 1 340 ? -8.961 17.797 -4.344 1 97.12 340 GLY A N 1
ATOM 2715 C CA . GLY A 1 340 ? -9.43 17.172 -3.125 1 97.12 340 GLY A CA 1
ATOM 2716 C C . GLY A 1 340 ? -10.789 17.672 -2.68 1 97.12 340 GLY A C 1
ATOM 2717 O O . GLY A 1 340 ? -11.336 17.188 -1.679 1 97.12 340 GLY A O 1
ATOM 2718 N N . LEU A 1 341 ? -11.43 18.578 -3.412 1 97.5 341 LEU A N 1
ATOM 2719 C CA . LEU A 1 341 ? -12.719 19.141 -3.041 1 97.5 341 LEU A CA 1
ATOM 2720 C C . LEU A 1 341 ? -13.812 18.078 -3.123 1 97.5 341 LEU A C 1
ATOM 2722 O O . LEU A 1 341 ? -13.859 17.297 -4.07 1 97.5 341 LEU A O 1
ATOM 2726 N N . SER A 1 342 ? -14.68 18.031 -2.104 1 96.69 342 SER A N 1
ATOM 2727 C CA . SER A 1 342 ? -15.859 17.172 -2.158 1 96.69 342 SER A CA 1
ATOM 2728 C C . SER A 1 342 ? -16.797 17.578 -3.291 1 96.69 342 SER A C 1
ATOM 2730 O O . SER A 1 342 ? -16.688 18.688 -3.82 1 96.69 342 SER A O 1
ATOM 2732 N N . PRO A 1 343 ? -17.703 16.719 -3.664 1 94.56 343 PRO A N 1
ATOM 2733 C CA . PRO A 1 343 ? -18.688 17.094 -4.676 1 94.56 343 PRO A CA 1
ATOM 2734 C C . PRO A 1 343 ? -19.5 18.328 -4.277 1 94.56 343 PRO A C 1
ATOM 2736 O O . PRO A 1 343 ? -19.938 19.094 -5.141 1 94.56 343 PRO A O 1
ATOM 2739 N N . GLU A 1 344 ? -19.656 18.562 -2.965 1 96.12 344 GLU A N 1
ATOM 2740 C CA . GLU A 1 344 ? -20.453 19.672 -2.467 1 96.12 344 GLU A CA 1
ATOM 2741 C C . GLU A 1 344 ? -19.625 20.953 -2.412 1 96.12 344 GLU A C 1
ATOM 2743 O O . GLU A 1 344 ? -20.172 22.047 -2.262 1 96.12 344 GLU A O 1
ATOM 2748 N N . GLY A 1 345 ? -18.297 20.812 -2.455 1 98 345 GLY A N 1
ATOM 2749 C CA . GLY A 1 345 ? -17.453 22 -2.572 1 98 345 GLY A CA 1
ATOM 2750 C C . GLY A 1 345 ? -16.672 22.297 -1.311 1 98 345 GLY A C 1
ATOM 2751 O O . GLY A 1 345 ? -16.141 23.406 -1.152 1 98 345 GLY A O 1
ATOM 2752 N N . TYR A 1 346 ? -16.594 21.406 -0.375 1 98.31 346 TYR A N 1
ATOM 2753 C CA . TYR A 1 346 ? -15.812 21.641 0.834 1 98.31 346 TYR A CA 1
ATOM 2754 C C . TYR A 1 346 ? -14.594 20.734 0.888 1 98.31 346 TYR A C 1
ATOM 2756 O O . TYR A 1 346 ? -14.547 19.703 0.203 1 98.31 346 TYR A O 1
ATOM 2764 N N . LEU A 1 347 ? -13.609 21.109 1.646 1 98.44 347 LEU A N 1
ATOM 2765 C CA . LEU A 1 347 ? -12.453 20.281 1.958 1 98.44 347 LEU A CA 1
ATOM 2766 C C . LEU A 1 347 ? -12.68 19.5 3.254 1 98.44 347 LEU A C 1
ATOM 2768 O O . LEU A 1 347 ? -13.234 20.047 4.211 1 98.44 347 LEU A O 1
ATOM 2772 N N . HIS A 1 348 ? -12.211 18.297 3.252 1 96.5 348 HIS A N 1
ATOM 2773 C CA . HIS A 1 348 ? -12.352 17.422 4.406 1 96.5 348 HIS A CA 1
ATOM 2774 C C . HIS A 1 348 ? -11.383 17.828 5.52 1 96.5 348 HIS A C 1
ATOM 2776 O O . HIS A 1 348 ? -10.609 18.766 5.367 1 96.5 348 HIS A O 1
ATOM 2782 N N . HIS A 1 349 ? -11.469 17.047 6.602 1 92.94 349 HIS A N 1
ATOM 2783 C CA . HIS A 1 349 ? -10.688 17.234 7.82 1 92.94 349 HIS A CA 1
ATOM 2784 C C . HIS A 1 349 ? -9.195 17.266 7.52 1 92.94 349 HIS A C 1
ATOM 2786 O O . HIS A 1 349 ? -8.477 18.141 8.023 1 92.94 349 HIS A O 1
ATOM 2792 N N . LYS A 1 350 ? -8.727 16.344 6.809 1 96.06 350 LYS A N 1
ATOM 2793 C CA . LYS A 1 350 ? -7.316 16.25 6.426 1 96.06 350 LYS A CA 1
ATOM 2794 C C . LYS A 1 350 ? -7.125 15.242 5.289 1 96.06 350 LYS A C 1
ATOM 2796 O O . LYS A 1 350 ? -8.055 14.523 4.926 1 96.06 350 LYS A O 1
ATOM 2801 N N . TYR A 1 351 ? -5.965 15.312 4.734 1 96.88 351 TYR A N 1
ATOM 2802 C CA . TYR A 1 351 ? -5.656 14.492 3.564 1 96.88 351 TYR A CA 1
ATOM 2803 C C . TYR A 1 351 ? -4.305 13.805 3.719 1 96.88 351 TYR A C 1
ATOM 2805 O O . TYR A 1 351 ? -3.451 14.266 4.48 1 96.88 351 TYR A O 1
ATOM 2813 N N . ASN A 1 352 ? -4.191 12.703 2.998 1 95.75 352 ASN A N 1
ATOM 2814 C CA . ASN A 1 352 ? -2.877 12.102 2.797 1 95.75 352 ASN A CA 1
ATOM 2815 C C . ASN A 1 352 ? -2.061 12.867 1.76 1 95.75 352 ASN A C 1
ATOM 2817 O O . ASN A 1 352 ? -2.621 13.586 0.928 1 95.75 352 ASN A O 1
ATOM 2821 N N . PRO A 1 353 ? -0.772 12.695 1.768 1 96.69 353 PRO A N 1
ATOM 2822 C CA . PRO A 1 353 ? 0.074 13.398 0.805 1 96.69 353 PRO A CA 1
ATOM 2823 C C . PRO A 1 353 ? -0.271 13.062 -0.644 1 96.69 353 PRO A C 1
ATOM 2825 O O . PRO A 1 353 ? -0.028 13.875 -1.545 1 96.69 353 PRO A O 1
ATOM 2828 N N . ASP A 1 354 ? -0.876 11.922 -0.908 1 96.44 354 ASP A N 1
ATOM 2829 C CA . ASP A 1 354 ? -1.205 11.539 -2.279 1 96.44 354 ASP A CA 1
ATOM 2830 C C . ASP A 1 354 ? -2.541 12.141 -2.711 1 96.44 354 ASP A C 1
ATOM 2832 O O . ASP A 1 354 ? -3.021 11.875 -3.812 1 96.44 354 ASP A O 1
ATOM 2836 N N . GLY A 1 355 ? -3.172 12.867 -1.877 1 97.38 355 GLY A N 1
ATOM 2837 C CA . GLY A 1 355 ? -4.391 13.578 -2.229 1 97.38 355 GLY A CA 1
ATOM 2838 C C . GLY A 1 355 ? -5.648 12.891 -1.731 1 97.38 355 GLY A C 1
ATOM 2839 O O . GLY A 1 355 ? -6.734 13.477 -1.756 1 97.38 355 GLY A O 1
ATOM 2840 N N . THR A 1 356 ? -5.57 11.672 -1.233 1 96.69 356 THR A N 1
ATOM 2841 C CA . THR A 1 356 ? -6.727 10.953 -0.71 1 96.69 356 THR A CA 1
ATOM 2842 C C . THR A 1 356 ? -7.109 11.477 0.671 1 96.69 356 THR A C 1
ATOM 2844 O O . THR A 1 356 ? -6.289 12.086 1.361 1 96.69 356 THR A O 1
ATOM 2847 N N . VAL A 1 357 ? -8.344 11.25 1.055 1 96.38 357 VAL A N 1
ATOM 2848 C CA . VAL A 1 357 ? -8.844 11.711 2.346 1 96.38 357 VAL A CA 1
ATOM 2849 C C . VAL A 1 357 ? -8.148 10.945 3.473 1 96.38 357 VAL A C 1
ATOM 2851 O O . VAL A 1 357 ? -7.98 9.727 3.395 1 96.38 357 VAL A O 1
ATOM 2854 N N . GLY A 1 358 ? -7.695 11.672 4.5 1 94.5 358 GLY A N 1
ATOM 2855 C CA . GLY A 1 358 ? -6.992 11.062 5.617 1 94.5 358 GLY A CA 1
ATOM 2856 C C . GLY A 1 358 ? -7.922 10.469 6.656 1 94.5 358 GLY A C 1
ATOM 2857 O O . GLY A 1 358 ? -9.133 10.719 6.633 1 94.5 358 GLY A O 1
ATOM 2858 N N . SER A 1 359 ? -7.371 9.625 7.512 1 92.62 359 SER A N 1
ATOM 2859 C CA . SER A 1 359 ? -8.102 9.078 8.648 1 92.62 359 SER A CA 1
ATOM 2860 C C . SER A 1 359 ? -8.688 10.188 9.523 1 92.62 359 SER A C 1
ATOM 2862 O O . SER A 1 359 ? -8.031 11.211 9.742 1 92.62 359 SER A O 1
ATOM 2864 N N . SER A 1 360 ? -9.891 9.984 9.945 1 92.06 360 SER A N 1
ATOM 2865 C CA . SER A 1 360 ? -10.555 11.047 10.695 1 92.06 360 SER A CA 1
ATOM 2866 C C . SER A 1 360 ? -11.25 10.492 11.93 1 92.06 360 SER A C 1
ATOM 2868 O O . SER A 1 360 ? -11.438 9.273 12.055 1 92.06 360 SER A O 1
ATOM 2870 N N . TRP A 1 361 ? -11.562 11.352 12.898 1 92.19 361 TRP A N 1
ATOM 2871 C CA . TRP A 1 361 ? -12.391 11.031 14.055 1 92.19 361 TRP A CA 1
ATOM 2872 C C . TRP A 1 361 ? -13.617 11.938 14.117 1 92.19 361 TRP A C 1
ATOM 2874 O O . TRP A 1 361 ? -14.344 11.938 15.117 1 92.19 361 TRP A O 1
ATOM 2884 N N . HIS A 1 362 ? -13.781 12.789 13.086 1 94.5 362 HIS A N 1
ATOM 2885 C CA . HIS A 1 362 ? -15.008 13.57 12.953 1 94.5 362 HIS A CA 1
ATOM 2886 C C . HIS A 1 362 ? -16.141 12.734 12.367 1 94.5 362 HIS A C 1
ATOM 2888 O O . HIS A 1 362 ? -16.047 12.289 11.219 1 94.5 362 HIS A O 1
ATOM 2894 N N . PRO A 1 363 ? -17.219 12.594 13.102 1 95.56 363 PRO A N 1
ATOM 2895 C CA . PRO A 1 363 ? -18.297 11.711 12.648 1 95.56 363 PRO A CA 1
ATOM 2896 C C . PRO A 1 363 ? -19.266 12.406 11.688 1 95.56 363 PRO A C 1
ATOM 2898 O O . PRO A 1 363 ? -19.281 13.641 11.609 1 95.56 363 PRO A O 1
ATOM 2901 N N . PHE A 1 364 ? -20.062 11.633 10.945 1 96.25 364 PHE A N 1
ATOM 2902 C CA . PHE A 1 364 ? -21.141 12.141 10.102 1 96.25 364 PHE A CA 1
ATOM 2903 C C . PHE A 1 364 ? -22.438 12.25 10.891 1 96.25 364 PHE A C 1
ATOM 2905 O O . PHE A 1 364 ? -23.391 12.875 10.43 1 96.25 364 PHE A O 1
ATOM 2912 N N . LEU A 1 365 ? -22.406 11.641 12.047 1 94.44 365 LEU A N 1
ATOM 2913 C CA . LEU A 1 365 ? -23.562 11.641 12.945 1 94.44 365 LEU A CA 1
ATOM 2914 C C . LEU A 1 365 ? -23.125 11.82 14.391 1 94.44 365 LEU A C 1
ATOM 2916 O O . LEU A 1 365 ? -22.25 11.102 14.875 1 94.44 365 LEU A O 1
ATOM 2920 N N . ALA A 1 366 ? -23.641 12.836 15.031 1 91.5 366 ALA A N 1
ATOM 2921 C CA . ALA A 1 366 ? -23.375 13.07 16.453 1 91.5 366 ALA A CA 1
ATOM 2922 C C . ALA A 1 366 ? -24.672 13.406 17.188 1 91.5 366 ALA A C 1
ATOM 2924 O O . ALA A 1 366 ? -25.422 14.289 16.781 1 91.5 366 ALA A O 1
ATOM 2925 N N . ASP A 1 367 ? -24.938 12.695 18.219 1 88 367 ASP A N 1
ATOM 2926 C CA . ASP A 1 367 ? -26.141 12.891 19.047 1 88 367 ASP A CA 1
ATOM 2927 C C . ASP A 1 367 ? -27.406 12.867 18.203 1 88 367 ASP A C 1
ATOM 2929 O O . ASP A 1 367 ? -28.25 13.742 18.312 1 88 367 ASP A O 1
ATOM 2933 N N . GLY A 1 368 ? -27.391 11.984 17.25 1 88.38 368 GLY A N 1
ATOM 2934 C CA . GLY A 1 368 ? -28.562 11.758 16.438 1 88.38 368 GLY A CA 1
ATOM 2935 C C . GLY A 1 368 ? -28.734 12.797 15.344 1 88.38 368 GLY A C 1
ATOM 2936 O O . GLY A 1 368 ? -29.703 12.758 14.586 1 88.38 368 GLY A O 1
ATOM 2937 N N . VAL A 1 369 ? -27.812 13.703 15.227 1 91.12 369 VAL A N 1
ATOM 2938 C CA . VAL A 1 369 ? -27.922 14.773 14.242 1 91.12 369 VAL A CA 1
ATOM 2939 C C . VAL A 1 369 ? -26.828 14.617 13.188 1 91.12 369 VAL A C 1
ATOM 2941 O O . VAL A 1 369 ? -25.641 14.508 13.523 1 91.12 369 VAL A O 1
ATOM 2944 N N . PRO A 1 370 ? -27.25 14.586 11.914 1 94.31 370 PRO A N 1
ATOM 2945 C CA . PRO A 1 370 ? -26.234 14.555 10.859 1 94.31 370 PRO A CA 1
ATOM 2946 C C . PRO A 1 370 ? -25.359 15.805 10.852 1 94.31 370 PRO A C 1
ATOM 2948 O O . PRO A 1 370 ? -25.844 16.906 11.109 1 94.31 370 PRO A O 1
ATOM 2951 N N . GLN A 1 371 ? -24.125 15.648 10.586 1 95.19 371 GLN A N 1
ATOM 2952 C CA . GLN A 1 371 ? -23.188 16.75 10.461 1 95.19 371 GLN A CA 1
ATOM 2953 C C . GLN A 1 371 ? -22.094 16.438 9.438 1 95.19 371 GLN A C 1
ATOM 2955 O O . GLN A 1 371 ? -21.922 15.273 9.055 1 95.19 371 GLN A O 1
ATOM 2960 N N . LEU A 1 372 ? -21.406 17.453 8.984 1 95 372 LEU A N 1
ATOM 2961 C CA . LEU A 1 372 ? -20.266 17.234 8.109 1 95 372 LEU A CA 1
ATOM 2962 C C . LEU A 1 372 ? -18.969 17.094 8.914 1 95 372 LEU A C 1
ATOM 2964 O O . LEU A 1 372 ? -18.797 17.766 9.93 1 95 372 LEU A O 1
ATOM 2968 N N . PRO A 1 373 ? -18.125 16.188 8.562 1 94.44 373 PRO A N 1
ATOM 2969 C CA . PRO A 1 373 ? -16.844 16.016 9.242 1 94.44 373 PRO A CA 1
ATOM 2970 C C . PRO A 1 373 ? -15.797 17.047 8.797 1 94.44 373 PRO A C 1
ATOM 2972 O O . PRO A 1 373 ? -14.742 16.672 8.273 1 94.44 373 PRO A O 1
ATOM 2975 N N . ILE A 1 374 ? -16.047 18.328 9.039 1 97.19 374 ILE A N 1
ATOM 2976 C CA . ILE A 1 374 ? -15.195 19.344 8.445 1 97.19 374 ILE A CA 1
ATOM 2977 C C . ILE A 1 374 ? -14.789 20.359 9.508 1 97.19 374 ILE A C 1
ATOM 2979 O O . ILE A 1 374 ? -15.398 20.438 10.57 1 97.19 374 ILE A O 1
ATOM 2983 N N . GLN A 1 375 ? -13.727 21.016 9.195 1 98.25 375 GLN A N 1
ATOM 2984 C CA . GLN A 1 375 ? -13.359 22.328 9.695 1 98.25 375 GLN A CA 1
ATOM 2985 C C . GLN A 1 375 ? -13.469 23.391 8.602 1 98.25 375 GLN A C 1
ATOM 2987 O O . GLN A 1 375 ? -12.641 23.422 7.688 1 98.25 375 GLN A O 1
ATOM 2992 N N . ILE A 1 376 ? -14.438 24.25 8.734 1 98.31 376 ILE A N 1
ATOM 2993 C CA . ILE A 1 376 ? -14.859 25.062 7.605 1 98.31 376 ILE A CA 1
ATOM 2994 C C . ILE A 1 376 ? -13.766 26.062 7.246 1 98.31 376 ILE A C 1
ATOM 2996 O O . ILE A 1 376 ? -13.711 26.547 6.121 1 98.31 376 ILE A O 1
ATOM 3000 N N . ASP A 1 377 ? -12.914 26.359 8.219 1 98.56 377 ASP A N 1
ATOM 3001 C CA . ASP A 1 377 ? -11.812 27.281 7.941 1 98.56 377 ASP A CA 1
ATOM 3002 C C . ASP A 1 377 ? -10.867 26.688 6.895 1 98.56 377 ASP A C 1
ATOM 3004 O O . ASP A 1 377 ? -10.164 27.438 6.203 1 98.56 377 ASP A O 1
ATOM 3008 N N . GLU A 1 378 ? -10.82 25.391 6.77 1 98.31 378 GLU A N 1
ATOM 3009 C CA . GLU A 1 378 ? -9.969 24.734 5.777 1 98.31 378 GLU A CA 1
ATOM 3010 C C . GLU A 1 378 ? -10.352 25.141 4.359 1 98.31 378 GLU A C 1
ATOM 3012 O O . GLU A 1 378 ? -9.484 25.359 3.514 1 98.31 378 GLU A O 1
ATOM 3017 N N . THR A 1 379 ? -11.625 25.266 4.117 1 98.75 379 THR A N 1
ATOM 3018 C CA . THR A 1 379 ? -12.125 25.672 2.807 1 98.75 379 THR A CA 1
ATOM 3019 C C . THR A 1 379 ? -11.938 27.172 2.604 1 98.75 379 THR A C 1
ATOM 3021 O O . THR A 1 379 ? -11.445 27.609 1.558 1 98.75 379 THR A O 1
ATOM 3024 N N . GLY A 1 380 ? -12.25 27.938 3.598 1 98.88 380 GLY A N 1
ATOM 3025 C CA . GLY A 1 380 ? -12.172 29.391 3.5 1 98.88 380 GLY A CA 1
ATOM 3026 C C . GLY A 1 380 ? -10.75 29.891 3.303 1 98.88 380 GLY A C 1
ATOM 3027 O O . GLY A 1 380 ? -10.508 30.75 2.451 1 98.88 380 GLY A O 1
ATOM 3028 N N . LEU A 1 381 ? -9.836 29.328 4.035 1 98.88 381 LEU A N 1
ATOM 3029 C CA . LEU A 1 381 ? -8.477 29.859 4.043 1 98.88 381 LEU A CA 1
ATOM 3030 C C . LEU A 1 381 ? -7.738 29.484 2.76 1 98.88 381 LEU A C 1
ATOM 3032 O O . LEU A 1 381 ? -6.836 30.203 2.324 1 98.88 381 LEU A O 1
ATOM 3036 N N . VAL A 1 382 ? -8.109 28.375 2.156 1 98.88 382 VAL A N 1
ATOM 3037 C CA . VAL A 1 382 ? -7.508 28.016 0.875 1 98.88 382 VAL A CA 1
ATOM 3038 C C . VAL A 1 382 ? -7.852 29.062 -0.17 1 98.88 382 VAL A C 1
ATOM 3040 O O . VAL A 1 382 ? -6.98 29.5 -0.931 1 98.88 382 VAL A O 1
ATOM 3043 N N . LEU A 1 383 ? -9.125 29.547 -0.158 1 98.94 383 LEU A N 1
ATOM 3044 C CA . LEU A 1 383 ? -9.523 30.609 -1.077 1 98.94 383 LEU A CA 1
ATOM 3045 C C . LEU A 1 383 ? -8.789 31.906 -0.765 1 98.94 383 LEU A C 1
ATOM 3047 O O . LEU A 1 383 ? -8.32 32.594 -1.675 1 98.94 383 LEU A O 1
ATOM 3051 N N . HIS A 1 384 ? -8.688 32.188 0.501 1 98.88 384 HIS A N 1
ATOM 3052 C CA . HIS A 1 384 ? -8.016 33.406 0.937 1 98.88 384 HIS A CA 1
ATOM 3053 C C . HIS A 1 384 ? -6.559 33.406 0.49 1 98.88 384 HIS A C 1
ATOM 3055 O O . HIS A 1 384 ? -6.098 34.375 -0.109 1 98.88 384 HIS A O 1
ATOM 3061 N N . ALA A 1 385 ? -5.852 32.312 0.734 1 98.88 385 ALA A N 1
ATOM 3062 C CA . ALA A 1 385 ? -4.441 32.219 0.372 1 98.88 385 ALA A CA 1
ATOM 3063 C C . ALA A 1 385 ? -4.258 32.281 -1.142 1 98.88 385 ALA A C 1
ATOM 3065 O O . ALA A 1 385 ? -3.279 32.875 -1.633 1 98.88 385 ALA A O 1
ATOM 3066 N N . PHE A 1 386 ? -5.188 31.672 -1.836 1 98.88 386 PHE A N 1
ATOM 3067 C CA . PHE A 1 386 ? -5.113 31.672 -3.293 1 98.88 386 PHE A CA 1
ATOM 3068 C C . PHE A 1 386 ? -5.234 33.094 -3.842 1 98.88 386 PHE A C 1
ATOM 3070 O O . PHE A 1 386 ? -4.477 33.5 -4.727 1 98.88 386 PHE A O 1
ATOM 3077 N N . TRP A 1 387 ? -6.18 33.844 -3.354 1 98.88 387 TRP A N 1
ATOM 3078 C CA . TRP A 1 387 ? -6.336 35.219 -3.795 1 98.88 387 TRP A CA 1
ATOM 3079 C C . TRP A 1 387 ? -5.094 36.062 -3.471 1 98.88 387 TRP A C 1
ATOM 3081 O O . TRP A 1 387 ? -4.629 36.844 -4.301 1 98.88 387 TRP A O 1
ATOM 3091 N N . LYS A 1 388 ? -4.562 35.906 -2.27 1 98.69 388 LYS A N 1
ATOM 3092 C CA . LYS A 1 388 ? -3.371 36.625 -1.874 1 98.69 388 LYS A CA 1
ATOM 3093 C C . LYS A 1 388 ? -2.189 36.312 -2.783 1 98.69 388 LYS A C 1
ATOM 3095 O O . LYS A 1 388 ? -1.371 37.188 -3.086 1 98.69 388 LYS A O 1
ATOM 3100 N N . LEU A 1 389 ? -2.092 35 -3.154 1 98.69 389 LEU A N 1
ATOM 3101 C CA . LEU A 1 389 ? -1.061 34.625 -4.105 1 98.69 389 LEU A CA 1
ATOM 3102 C C . LEU A 1 389 ? -1.2 35.375 -5.414 1 98.69 389 LEU A C 1
ATOM 3104 O O . LEU A 1 389 ? -0.217 35.906 -5.934 1 98.69 389 LEU A O 1
ATOM 3108 N N . TYR A 1 390 ? -2.416 35.438 -5.93 1 98.56 390 TYR A N 1
ATOM 3109 C CA . TYR A 1 390 ? -2.668 36.156 -7.176 1 98.56 390 TYR A CA 1
ATOM 3110 C C . TYR A 1 390 ? -2.363 37.656 -7.016 1 98.56 390 TYR A C 1
ATOM 3112 O O . TYR A 1 390 ? -1.734 38.25 -7.887 1 98.56 390 TYR A O 1
ATOM 3120 N N . GLU A 1 391 ? -2.824 38.188 -5.922 1 98.25 391 GLU A N 1
ATOM 3121 C CA . GLU A 1 391 ? -2.627 39.594 -5.672 1 98.25 391 GLU A CA 1
ATOM 3122 C C . GLU A 1 391 ? -1.145 39.969 -5.672 1 98.25 391 GLU A C 1
ATOM 3124 O O . GLU A 1 391 ? -0.757 41.031 -6.184 1 98.25 391 GLU A O 1
ATOM 3129 N N . LYS A 1 392 ? -0.366 39.125 -5.168 1 97.75 392 LYS A N 1
ATOM 3130 C CA . LYS A 1 392 ? 1.056 39.406 -5 1 97.75 392 LYS A CA 1
ATOM 3131 C C . LYS A 1 392 ? 1.826 39.156 -6.293 1 97.75 392 LYS A C 1
ATOM 3133 O O . LYS A 1 392 ? 2.75 39.906 -6.629 1 97.75 392 LYS A O 1
ATOM 3138 N N . HIS A 1 393 ? 1.447 38.094 -7.023 1 97.69 393 HIS A N 1
ATOM 3139 C CA . HIS A 1 393 ? 2.322 37.656 -8.102 1 97.69 393 HIS A CA 1
ATOM 3140 C C . HIS A 1 393 ? 1.65 37.812 -9.461 1 97.69 393 HIS A C 1
ATOM 3142 O O . HIS A 1 393 ? 2.318 37.781 -10.5 1 97.69 393 HIS A O 1
ATOM 3148 N N . GLY A 1 394 ? 0.352 37.969 -9.594 1 97.56 394 GLY A N 1
ATOM 3149 C CA . GLY A 1 394 ? -0.375 38.406 -10.773 1 97.56 394 GLY A CA 1
ATOM 3150 C C . GLY A 1 394 ? -0.501 37.344 -11.844 1 97.56 394 GLY A C 1
ATOM 3151 O O . GLY A 1 394 ? -0.786 37.656 -13 1 97.56 394 GLY A O 1
ATOM 3152 N N . ASP A 1 395 ? -0.285 36.062 -11.547 1 97.38 395 ASP A N 1
ATOM 3153 C CA . ASP A 1 395 ? -0.422 35 -12.547 1 97.38 395 ASP A CA 1
ATOM 3154 C C . ASP A 1 395 ? -1.892 34.719 -12.859 1 97.38 395 ASP A C 1
ATOM 3156 O O . ASP A 1 395 ? -2.488 33.812 -12.305 1 97.38 395 ASP A O 1
ATOM 3160 N N . ILE A 1 396 ? -2.436 35.344 -13.781 1 97.62 396 ILE A N 1
ATOM 3161 C CA . ILE A 1 396 ? -3.857 35.312 -14.102 1 97.62 396 ILE A CA 1
ATOM 3162 C C . ILE A 1 396 ? -4.227 33.969 -14.711 1 97.62 396 ILE A C 1
ATOM 3164 O O . ILE A 1 396 ? -5.332 33.469 -14.492 1 97.62 396 ILE A O 1
ATOM 3168 N N . ALA A 1 397 ? -3.344 33.375 -15.492 1 97.69 397 ALA A N 1
ATOM 3169 C CA . ALA A 1 397 ? -3.604 32.062 -16.109 1 97.69 397 ALA A CA 1
ATOM 3170 C C . ALA A 1 397 ? -3.785 30.984 -15.047 1 97.69 397 ALA A C 1
ATOM 3172 O O . ALA A 1 397 ? -4.676 30.141 -15.156 1 97.69 397 ALA A O 1
ATOM 3173 N N . PHE A 1 398 ? -2.914 31.031 -14.102 1 97.88 398 PHE A N 1
ATOM 3174 C CA . PHE A 1 398 ? -3.035 30.062 -13.016 1 97.88 398 PHE A CA 1
ATOM 3175 C C . PHE A 1 398 ? -4.336 30.281 -12.242 1 97.88 398 PHE A C 1
ATOM 3177 O O . PHE A 1 398 ? -5.039 29.312 -11.922 1 97.88 398 PHE A O 1
ATOM 3184 N N . ALA A 1 399 ? -4.672 31.5 -11.945 1 98.31 399 ALA A N 1
ATOM 3185 C CA . ALA A 1 399 ? -5.918 31.828 -11.266 1 98.31 399 ALA A CA 1
ATOM 3186 C C . ALA A 1 399 ? -7.125 31.312 -12.047 1 98.31 399 ALA A C 1
ATOM 3188 O O . ALA A 1 399 ? -8.062 30.766 -11.469 1 98.31 399 ALA A O 1
ATOM 3189 N N . GLN A 1 400 ? -7.105 31.469 -13.32 1 98.12 400 GLN A N 1
ATOM 3190 C CA . GLN A 1 400 ? -8.203 31.047 -14.188 1 98.12 400 GLN A CA 1
ATOM 3191 C C . GLN A 1 400 ? -8.359 29.531 -14.18 1 98.12 400 GLN A C 1
ATOM 3193 O O . GLN A 1 400 ? -9.477 29.016 -14.227 1 98.12 400 GLN A O 1
ATOM 3198 N N . SER A 1 401 ? -7.254 28.906 -14.156 1 98.31 401 SER A N 1
ATOM 3199 C CA . SER A 1 401 ? -7.266 27.438 -14.25 1 98.31 401 SER A CA 1
ATOM 3200 C C . SER A 1 401 ? -8 26.812 -13.062 1 98.31 401 SER A C 1
ATOM 3202 O O . SER A 1 401 ? -8.531 25.719 -13.172 1 98.31 401 SER A O 1
ATOM 3204 N N . LEU A 1 402 ? -8.094 27.531 -11.93 1 98.62 402 LEU A N 1
ATOM 3205 C CA . LEU A 1 402 ? -8.711 26.969 -10.734 1 98.62 402 LEU A CA 1
ATOM 3206 C C . LEU A 1 402 ? -10.008 27.703 -10.391 1 98.62 402 LEU A C 1
ATOM 3208 O O . LEU A 1 402 ? -10.609 27.453 -9.352 1 98.62 402 LEU A O 1
ATOM 3212 N N . TYR A 1 403 ? -10.43 28.641 -11.289 1 98.56 403 TYR A N 1
ATOM 3213 C CA . TYR A 1 403 ? -11.594 29.484 -11.039 1 98.56 403 TYR A CA 1
ATOM 3214 C C . TYR A 1 403 ? -12.844 28.641 -10.867 1 98.56 403 TYR A C 1
ATOM 3216 O O . TYR A 1 403 ? -13.531 28.734 -9.844 1 98.56 403 TYR A O 1
ATOM 3224 N N . LYS A 1 404 ? -13.094 27.766 -11.797 1 98 404 LYS A N 1
ATOM 3225 C CA . LYS A 1 404 ? -14.32 26.969 -11.766 1 98 404 LYS A CA 1
ATOM 3226 C C . LYS A 1 404 ? -14.203 25.828 -10.758 1 98 404 LYS A C 1
ATOM 3228 O O . LYS A 1 404 ? -15.133 25.578 -9.984 1 98 404 LYS A O 1
ATOM 3233 N N . THR A 1 405 ? -13.078 25.141 -10.719 1 98.06 405 THR A N 1
ATOM 3234 C CA . THR A 1 405 ? -12.945 23.875 -10.023 1 98.06 405 THR A CA 1
ATOM 3235 C C . THR A 1 405 ? -12.664 24.094 -8.539 1 98.06 405 THR A C 1
ATOM 3237 O O . THR A 1 405 ? -12.898 23.203 -7.715 1 98.06 405 THR A O 1
ATOM 3240 N N . LEU A 1 406 ? -12.188 25.234 -8.172 1 98.69 406 LEU A N 1
ATOM 3241 C CA . LEU A 1 406 ? -11.883 25.516 -6.77 1 98.69 406 LEU A CA 1
ATOM 3242 C C . LEU A 1 406 ? -12.688 26.703 -6.262 1 98.69 406 LEU A C 1
ATOM 3244 O O . LEU A 1 406 ? -13.508 26.562 -5.352 1 98.69 406 LEU A O 1
ATOM 3248 N N . VAL A 1 407 ? -12.586 27.859 -6.855 1 98.88 407 VAL A N 1
ATOM 3249 C CA . VAL A 1 407 ? -13.086 29.125 -6.332 1 98.88 407 VAL A CA 1
ATOM 3250 C C . VAL A 1 407 ? -14.609 29.109 -6.305 1 98.88 407 VAL A C 1
ATOM 3252 O O . VAL A 1 407 ? -15.227 29.328 -5.254 1 98.88 407 VAL A O 1
ATOM 3255 N N . VAL A 1 408 ? -15.188 28.812 -7.445 1 98.81 408 VAL A N 1
ATOM 3256 C CA . VAL A 1 408 ? -16.641 28.891 -7.559 1 98.81 408 VAL A CA 1
ATOM 3257 C C . VAL A 1 408 ? -17.281 27.812 -6.695 1 98.81 408 VAL A C 1
ATOM 3259 O O . VAL A 1 408 ? -18.219 28.094 -5.945 1 98.81 408 VAL A O 1
ATOM 3262 N N . ARG A 1 409 ? -16.781 26.625 -6.762 1 98.69 409 ARG A N 1
ATOM 3263 C CA . ARG A 1 409 ? -17.359 25.5 -6.031 1 98.69 409 ARG A CA 1
ATOM 3264 C C . ARG A 1 409 ? -17.25 25.719 -4.527 1 98.69 409 ARG A C 1
ATOM 3266 O O . ARG A 1 409 ? -18.219 25.531 -3.795 1 98.69 409 ARG A O 1
ATOM 3273 N N . ALA A 1 410 ? -16.109 26.078 -4.078 1 98.88 410 ALA A N 1
ATOM 3274 C CA . ALA A 1 410 ? -15.906 26.328 -2.654 1 98.88 410 ALA A CA 1
ATOM 3275 C C . ALA A 1 410 ? -16.703 27.531 -2.18 1 98.88 410 ALA A C 1
ATOM 3277 O O . ALA A 1 410 ? -17.266 27.531 -1.084 1 98.88 410 ALA A O 1
ATOM 3278 N N . GLY A 1 411 ? -16.734 28.578 -2.977 1 98.88 411 GLY A N 1
ATOM 3279 C CA . GLY A 1 411 ? -17.516 29.766 -2.643 1 98.88 411 GLY A CA 1
ATOM 3280 C C . GLY A 1 411 ? -18.984 29.469 -2.461 1 98.88 411 GLY A C 1
ATOM 3281 O O . GLY A 1 411 ? -19.625 29.969 -1.525 1 98.88 411 GLY A O 1
ATOM 3282 N N . LYS A 1 412 ? -19.5 28.672 -3.389 1 98.81 412 LYS A N 1
ATOM 3283 C CA . LYS A 1 412 ? -20.906 28.297 -3.303 1 98.81 412 LYS A CA 1
ATOM 3284 C C . LYS A 1 412 ? -21.188 27.516 -2.016 1 98.81 412 LYS A C 1
ATOM 3286 O O . LYS A 1 412 ? -22.203 27.75 -1.354 1 98.81 412 LYS A O 1
ATOM 3291 N N . PHE A 1 413 ? -20.359 26.656 -1.654 1 98.62 413 PHE A N 1
ATOM 3292 C CA . PHE A 1 413 ? -20.531 25.891 -0.423 1 98.62 413 PHE A CA 1
ATOM 3293 C C . PHE A 1 413 ? -20.547 26.812 0.789 1 98.62 413 PHE A C 1
ATOM 3295 O O . PHE A 1 413 ? -21.422 26.719 1.645 1 98.62 413 PHE A O 1
ATOM 3302 N N . LEU A 1 414 ? -19.516 27.719 0.872 1 98.81 414 LEU A N 1
ATOM 3303 C CA . LEU A 1 414 ? -19.391 28.625 2.008 1 98.81 414 LEU A CA 1
ATOM 3304 C C . LEU A 1 414 ? -20.641 29.5 2.135 1 98.81 414 LEU A C 1
ATOM 3306 O O . LEU A 1 414 ? -21.062 29.844 3.246 1 98.81 414 LEU A O 1
ATOM 3310 N N . THR A 1 415 ? -21.234 29.891 1.017 1 98.62 415 THR A N 1
ATOM 3311 C CA . THR A 1 415 ? -22.422 30.734 1.001 1 98.62 415 THR A CA 1
ATOM 3312 C C . THR A 1 415 ? -23.625 29.984 1.533 1 98.62 415 THR A C 1
ATOM 3314 O O . THR A 1 415 ? -24.484 30.562 2.201 1 98.62 415 THR A O 1
ATOM 3317 N N . ASN A 1 416 ? -23.625 28.703 1.223 1 98 416 ASN A N 1
ATOM 3318 C CA . ASN A 1 416 ? -24.828 27.922 1.499 1 98 416 ASN A CA 1
ATOM 3319 C C . ASN A 1 416 ? -24.75 27.25 2.871 1 98 416 ASN A C 1
ATOM 3321 O O . ASN A 1 416 ? -25.781 26.938 3.463 1 98 416 ASN A O 1
ATOM 3325 N N . TYR A 1 417 ? -23.625 27.016 3.408 1 98.12 417 TYR A N 1
ATOM 3326 C CA . TYR A 1 417 ? -23.453 26.328 4.684 1 98.12 417 TYR A CA 1
ATOM 3327 C C . TYR A 1 417 ? -23.594 27.297 5.852 1 98.12 417 TYR A C 1
ATOM 3329 O O . TYR A 1 417 ? -22.609 27.641 6.504 1 98.12 417 TYR A O 1
ATOM 3337 N N . VAL A 1 418 ? -24.812 27.688 6.191 1 97.94 418 VAL A N 1
ATOM 3338 C CA . VAL A 1 418 ? -25.078 28.75 7.152 1 97.94 418 VAL A CA 1
ATOM 3339 C C . VAL A 1 418 ? -26.141 28.297 8.141 1 97.94 418 VAL A C 1
ATOM 3341 O O . VAL A 1 418 ? -27.094 27.609 7.766 1 97.94 418 VAL A O 1
ATOM 3344 N N . ASP A 1 419 ? -25.891 28.641 9.367 1 97.38 419 ASP A N 1
ATOM 3345 C CA . ASP A 1 419 ? -26.906 28.422 10.406 1 97.38 419 ASP A CA 1
ATOM 3346 C C . ASP A 1 419 ? -28.062 29.406 10.258 1 97.38 419 ASP A C 1
ATOM 3348 O O . ASP A 1 419 ? -27.844 30.625 10.211 1 97.38 419 ASP A O 1
ATOM 3352 N N . ALA A 1 420 ? -29.266 28.953 10.305 1 94.94 420 ALA A N 1
ATOM 3353 C CA . ALA A 1 420 ? -30.453 29.766 10 1 94.94 420 ALA A CA 1
ATOM 3354 C C . ALA A 1 420 ? -30.719 30.766 11.109 1 94.94 420 ALA A C 1
ATOM 3356 O O . ALA A 1 420 ? -31.234 31.859 10.859 1 94.94 420 ALA A O 1
ATOM 3357 N N . GLU A 1 421 ? -30.359 30.469 12.273 1 96.12 421 GLU A N 1
ATOM 3358 C CA . GLU A 1 421 ? -30.672 31.312 13.422 1 96.12 421 GLU A CA 1
ATOM 3359 C C . GLU A 1 421 ? -29.703 32.5 13.523 1 96.12 421 GLU A C 1
ATOM 3361 O O . GLU A 1 421 ? -30.109 33.625 13.797 1 96.12 421 GLU A O 1
ATOM 3366 N N . THR A 1 422 ? -28.438 32.25 13.297 1 97.56 422 THR A N 1
ATOM 3367 C CA . THR A 1 422 ? -27.422 33.25 13.578 1 97.56 422 THR A CA 1
ATOM 3368 C C . THR A 1 422 ? -26.969 33.938 12.289 1 97.56 422 THR A C 1
ATOM 3370 O O . THR A 1 422 ? -26.438 35.031 12.32 1 97.56 422 THR A O 1
ATOM 3373 N N . GLY A 1 423 ? -27.141 33.25 11.188 1 97.81 423 GLY A N 1
ATOM 3374 C CA . GLY A 1 423 ? -26.609 33.75 9.938 1 97.81 423 GLY A CA 1
ATOM 3375 C C . GLY A 1 423 ? -25.109 33.5 9.797 1 97.81 423 GLY A C 1
ATOM 3376 O O . GLY A 1 423 ? -24.516 33.875 8.789 1 97.81 423 GLY A O 1
ATOM 3377 N N . LEU A 1 424 ? -24.531 32.938 10.781 1 98.62 424 LEU A N 1
ATOM 3378 C CA . LEU A 1 424 ? -23.141 32.5 10.742 1 98.62 424 LEU A CA 1
ATOM 3379 C C . LEU A 1 424 ? -23.031 31.109 10.117 1 98.62 424 LEU A C 1
ATOM 3381 O O . LEU A 1 424 ? -24.047 30.469 9.844 1 98.62 424 LEU A O 1
ATOM 3385 N N . PRO A 1 425 ? -21.828 30.641 9.773 1 98.5 425 PRO A N 1
ATOM 3386 C CA . PRO A 1 425 ? -21.719 29.297 9.227 1 98.5 425 PRO A CA 1
ATOM 3387 C C . PRO A 1 425 ? -22.359 28.234 10.133 1 98.5 425 PRO A C 1
ATOM 3389 O O . PRO A 1 425 ? -22.344 28.375 11.359 1 98.5 425 PRO A O 1
ATOM 3392 N N . ALA A 1 426 ? -22.859 27.188 9.508 1 97.69 426 ALA A N 1
ATOM 3393 C CA . ALA A 1 426 ? -23.344 26.047 10.297 1 97.69 426 ALA A CA 1
ATOM 3394 C C . ALA A 1 426 ? -22.219 25.484 11.172 1 97.69 426 ALA A C 1
ATOM 3396 O O . ALA A 1 426 ? -21.047 25.609 10.852 1 97.69 426 ALA A O 1
ATOM 3397 N N . PRO A 1 427 ? -22.625 24.891 12.289 1 96.94 427 PRO A N 1
ATOM 3398 C CA . PRO A 1 427 ? -21.609 24.406 13.234 1 96.94 427 PRO A CA 1
ATOM 3399 C C . PRO A 1 427 ? -20.656 23.406 12.602 1 96.94 427 PRO A C 1
ATOM 3401 O O . PRO A 1 427 ? -21.062 22.594 11.766 1 96.94 427 PRO A O 1
ATOM 3404 N N . CYS A 1 428 ? -19.438 23.453 12.992 1 96.88 428 CYS A N 1
ATOM 3405 C CA . CYS A 1 428 ? -18.391 22.516 12.617 1 96.88 428 CYS A CA 1
ATOM 3406 C C . CYS A 1 428 ? -17.297 22.469 13.68 1 96.88 428 CYS A C 1
ATOM 3408 O O . CYS A 1 428 ? -17.453 23.047 14.75 1 96.88 428 CYS A O 1
ATOM 3410 N N . TYR A 1 429 ? -16.266 21.688 13.391 1 97.5 429 TYR A N 1
ATOM 3411 C CA . TYR A 1 429 ? -15.18 21.578 14.359 1 97.5 429 TYR A CA 1
ATOM 3412 C C . TYR A 1 429 ? -14.219 22.75 14.242 1 97.5 429 TYR A C 1
ATOM 3414 O O . TYR A 1 429 ? -13.977 23.25 13.141 1 97.5 429 TYR A O 1
ATOM 3422 N N . ASP A 1 430 ? -13.68 23.172 15.383 1 97.31 430 ASP A N 1
ATOM 3423 C CA . ASP A 1 430 ? -12.781 24.312 15.43 1 97.31 430 ASP A CA 1
ATOM 3424 C C . ASP A 1 430 ? -11.391 23.953 14.914 1 97.31 430 ASP A C 1
ATOM 3426 O O . ASP A 1 430 ? -11.133 22.797 14.586 1 97.31 430 ASP A O 1
ATOM 3430 N N . LEU A 1 431 ? -10.484 24.906 14.852 1 96.56 431 LEU A N 1
ATOM 3431 C CA . LEU A 1 431 ? -9.164 24.75 14.258 1 96.56 431 LEU A CA 1
ATOM 3432 C C . LEU A 1 431 ? -8.32 23.75 15.047 1 96.56 431 LEU A C 1
ATOM 3434 O O . LEU A 1 431 ? -7.402 23.141 14.508 1 96.56 431 LEU A O 1
ATOM 3438 N N . TRP A 1 432 ? -8.672 23.625 16.328 1 96.5 432 TRP A N 1
ATOM 3439 C CA . TRP A 1 432 ? -7.898 22.734 17.203 1 96.5 432 TRP A CA 1
ATOM 3440 C C . TRP A 1 432 ? -8.5 21.344 17.219 1 96.5 432 TRP A C 1
ATOM 3442 O O . TRP A 1 432 ? -7.961 20.438 17.875 1 96.5 432 TRP A O 1
ATOM 3452 N N . GLU A 1 433 ? -9.672 21.141 16.562 1 94.12 433 GLU A N 1
ATOM 3453 C CA . GLU A 1 433 ? -10.352 19.859 16.438 1 94.12 433 GLU A CA 1
ATOM 3454 C C . GLU A 1 433 ? -10.867 19.375 17.781 1 94.12 433 GLU A C 1
ATOM 3456 O O . GLU A 1 433 ? -10.875 18.172 18.047 1 94.12 433 GLU A O 1
ATOM 3461 N N . GLU A 1 434 ? -11.242 20.266 18.625 1 94.12 434 GLU A N 1
ATOM 3462 C CA . GLU A 1 434 ? -11.594 19.891 20 1 94.12 434 GLU A CA 1
ATOM 3463 C C . GLU A 1 434 ? -13.07 20.141 20.266 1 94.12 434 GLU A C 1
ATOM 3465 O O . GLU A 1 434 ? -13.672 19.469 21.109 1 94.12 434 GLU A O 1
ATOM 3470 N N . ARG A 1 435 ? -13.633 21.078 19.5 1 95.44 435 ARG A N 1
ATOM 3471 C CA . ARG A 1 435 ? -14.977 21.531 19.828 1 95.44 435 ARG A CA 1
ATOM 3472 C C . ARG A 1 435 ? -15.828 21.672 18.562 1 95.44 435 ARG A C 1
ATOM 3474 O O . ARG A 1 435 ? -15.328 22.109 17.516 1 95.44 435 ARG A O 1
ATOM 3481 N N . HIS A 1 436 ? -17.078 21.344 18.688 1 96.25 436 HIS A N 1
ATOM 3482 C CA . HIS A 1 436 ? -18.047 21.5 17.609 1 96.25 436 HIS A CA 1
ATOM 3483 C C . HIS A 1 436 ? -18.984 22.656 17.875 1 96.25 436 HIS A C 1
ATOM 3485 O O . HIS A 1 436 ? -19.547 22.781 18.969 1 96.25 436 HIS A O 1
ATOM 3491 N N . GLY A 1 437 ? -19.078 23.609 17.031 1 97.62 437 GLY A N 1
ATOM 3492 C CA . GLY A 1 437 ? -19.875 24.812 17.172 1 97.62 437 GLY A CA 1
ATOM 3493 C C . GLY A 1 437 ? -19.562 25.859 16.125 1 97.62 437 GLY A C 1
ATOM 3494 O O . GLY A 1 437 ? -19.266 25.547 14.977 1 97.62 437 GLY A O 1
ATOM 3495 N N . ILE A 1 438 ? -19.859 27.109 16.484 1 98.56 438 ILE A N 1
ATOM 3496 C CA . ILE A 1 438 ? -19.531 28.266 15.633 1 98.56 438 ILE A CA 1
ATOM 3497 C C . ILE A 1 438 ? -18.438 29.094 16.297 1 98.56 438 ILE A C 1
ATOM 3499 O O . ILE A 1 438 ? -18.672 29.734 17.312 1 98.56 438 ILE A O 1
ATOM 3503 N N . TYR A 1 439 ? -17.328 29.141 15.68 1 98.56 439 TYR A N 1
ATOM 3504 C CA . TYR A 1 439 ? -16.172 29.734 16.375 1 98.56 439 TYR A CA 1
ATOM 3505 C C . TYR A 1 439 ? -15.617 30.906 15.578 1 98.56 439 TYR A C 1
ATOM 3507 O O . TYR A 1 439 ? -15.578 30.875 14.344 1 98.56 439 TYR A O 1
ATOM 3515 N N . THR A 1 440 ? -15.102 31.844 16.266 1 98.75 440 THR A N 1
ATOM 3516 C CA . THR A 1 440 ? -14.719 33.156 15.719 1 98.75 440 THR A CA 1
ATOM 3517 C C . THR A 1 440 ? -13.641 33 14.648 1 98.75 440 THR A C 1
ATOM 3519 O O . THR A 1 440 ? -13.719 33.594 13.586 1 98.75 440 THR A O 1
ATOM 3522 N N . TYR A 1 441 ? -12.641 32.188 14.93 1 98.62 441 TYR A N 1
ATOM 3523 C CA . TYR A 1 441 ? -11.586 31.953 13.953 1 98.62 441 TYR A CA 1
ATOM 3524 C C . TYR A 1 441 ? -12.164 31.391 12.648 1 98.62 441 TYR A C 1
ATOM 3526 O O . TYR A 1 441 ? -11.82 31.859 11.562 1 98.62 441 TYR A O 1
ATOM 3534 N N . SER A 1 442 ? -13.031 30.438 12.758 1 98.56 442 SER A N 1
ATOM 3535 C CA . SER A 1 442 ? -13.625 29.781 11.594 1 98.56 442 SER A CA 1
ATOM 3536 C C . SER A 1 442 ? -14.484 30.75 10.789 1 98.56 442 SER A C 1
ATOM 3538 O O . SER A 1 442 ? -14.43 30.75 9.555 1 98.56 442 SER A O 1
ATOM 3540 N N . VAL A 1 443 ? -15.289 31.531 11.477 1 98.75 443 VAL A N 1
ATOM 3541 C CA . VAL A 1 443 ? -16.156 32.469 10.789 1 98.75 443 VAL A CA 1
ATOM 3542 C C . VAL A 1 443 ? -15.32 33.531 10.086 1 98.75 443 VAL A C 1
ATOM 3544 O O . VAL A 1 443 ? -15.648 33.969 8.977 1 98.75 443 VAL A O 1
ATOM 3547 N N . SER A 1 444 ? -14.266 33.938 10.758 1 98.88 444 SER A N 1
ATOM 3548 C CA . SER A 1 444 ? -13.367 34.906 10.148 1 98.88 444 SER A CA 1
ATOM 3549 C C . SER A 1 444 ? -12.734 34.344 8.875 1 98.88 444 SER A C 1
ATOM 3551 O O . SER A 1 444 ? -12.562 35.062 7.895 1 98.88 444 SER A O 1
ATOM 3553 N N . ALA A 1 445 ? -12.375 33.094 8.945 1 98.81 445 ALA A N 1
ATOM 3554 C CA . ALA A 1 445 ? -11.805 32.438 7.777 1 98.81 445 ALA A CA 1
ATOM 3555 C C . ALA A 1 445 ? -12.82 32.344 6.637 1 98.81 445 ALA A C 1
ATOM 3557 O O . ALA A 1 445 ? -12.461 32.531 5.469 1 98.81 445 ALA A O 1
ATOM 3558 N N . VAL A 1 446 ? -14.062 32.094 6.973 1 98.88 446 VAL A N 1
ATOM 3559 C CA . VAL A 1 446 ? -15.125 32.031 5.973 1 98.88 446 VAL A CA 1
ATOM 3560 C C . VAL A 1 446 ? -15.305 33.406 5.332 1 98.88 446 VAL A C 1
ATOM 3562 O O . VAL A 1 446 ? -15.445 33.5 4.109 1 98.88 446 VAL A O 1
ATOM 3565 N N . HIS A 1 447 ? -15.312 34.469 6.152 1 98.88 447 HIS A N 1
ATOM 3566 C CA . HIS A 1 447 ? -15.367 35.812 5.637 1 98.88 447 HIS A CA 1
ATOM 3567 C C . HIS A 1 447 ? -14.266 36.062 4.609 1 98.88 447 HIS A C 1
ATOM 3569 O O . HIS A 1 447 ? -14.531 36.594 3.525 1 98.88 447 HIS A O 1
ATOM 3575 N N . ALA A 1 448 ? -13.094 35.719 4.945 1 98.88 448 ALA A N 1
ATOM 3576 C CA . ALA A 1 448 ? -11.953 35.906 4.059 1 98.88 448 ALA A CA 1
ATOM 3577 C C . ALA A 1 448 ? -12.117 35.125 2.764 1 98.88 448 ALA A C 1
ATOM 3579 O O . ALA A 1 448 ? -11.789 35.625 1.681 1 98.88 448 ALA A O 1
ATOM 3580 N N . GLY A 1 449 ? -12.562 33.875 2.9 1 98.94 449 GLY A N 1
ATOM 3581 C CA . GLY A 1 449 ? -12.773 33.031 1.733 1 98.94 449 GLY A CA 1
ATOM 3582 C C . GLY A 1 449 ? -13.812 33.594 0.779 1 98.94 449 GLY A C 1
ATOM 3583 O O . GLY A 1 449 ? -13.602 33.594 -0.436 1 98.94 449 GLY A O 1
ATOM 3584 N N . LEU A 1 450 ? -14.891 34.031 1.332 1 98.94 450 LEU A N 1
ATOM 3585 C CA . LEU A 1 450 ? -15.961 34.625 0.522 1 98.94 450 LEU A CA 1
ATOM 3586 C C . LEU A 1 450 ? -15.5 35.906 -0.15 1 98.94 450 LEU A C 1
ATOM 3588 O O . LEU A 1 450 ? -15.844 36.188 -1.305 1 98.94 450 LEU A O 1
ATOM 3592 N N . THR A 1 451 ? -14.773 36.688 0.574 1 98.94 451 THR A N 1
ATOM 3593 C CA . THR A 1 451 ? -14.203 37.906 -0.008 1 98.94 451 THR A CA 1
ATOM 3594 C C . THR A 1 451 ? -13.289 37.562 -1.179 1 98.94 451 THR A C 1
ATOM 3596 O O . THR A 1 451 ? -13.352 38.188 -2.232 1 98.94 451 THR A O 1
ATOM 3599 N N . ALA A 1 452 ? -12.461 36.594 -0.981 1 98.94 452 ALA A N 1
ATOM 3600 C CA . ALA A 1 452 ? -11.562 36.125 -2.037 1 98.94 452 ALA A CA 1
ATOM 3601 C C . ALA A 1 452 ? -12.344 35.656 -3.254 1 98.94 452 ALA A C 1
ATOM 3603 O O . ALA A 1 452 ? -12 35.969 -4.391 1 98.94 452 ALA A O 1
ATOM 3604 N N . ALA A 1 453 ? -13.352 34.812 -2.998 1 98.94 453 ALA A N 1
ATOM 3605 C CA . ALA A 1 453 ? -14.18 34.312 -4.086 1 98.94 453 ALA A CA 1
ATOM 3606 C C . ALA A 1 453 ? -14.82 35.469 -4.871 1 98.94 453 ALA A C 1
ATOM 3608 O O . ALA A 1 453 ? -14.859 35.438 -6.105 1 98.94 453 ALA A O 1
ATOM 3609 N N . SER A 1 454 ? -15.297 36.438 -4.168 1 98.88 454 SER A N 1
ATOM 3610 C CA . SER A 1 454 ? -15.883 37.625 -4.801 1 98.88 454 SER A CA 1
ATOM 3611 C C . SER A 1 454 ? -14.867 38.312 -5.695 1 98.88 454 SER A C 1
ATOM 3613 O O . SER A 1 454 ? -15.172 38.656 -6.836 1 98.88 454 SER A O 1
ATOM 3615 N N . ASN A 1 455 ? -13.727 38.562 -5.152 1 98.88 455 ASN A N 1
ATOM 3616 C CA . ASN A 1 455 ? -12.672 39.219 -5.906 1 98.88 455 ASN A CA 1
ATOM 3617 C C . ASN A 1 455 ? -12.336 38.469 -7.188 1 98.88 455 ASN A C 1
ATOM 3619 O O . ASN A 1 455 ? -12.148 39.062 -8.242 1 98.88 455 ASN A O 1
ATOM 3623 N N . PHE A 1 456 ? -12.234 37.125 -7.113 1 98.81 456 PHE A N 1
ATOM 3624 C CA . PHE A 1 456 ? -11.938 36.312 -8.289 1 98.81 456 PHE A CA 1
ATOM 3625 C C . PHE A 1 456 ? -13.055 36.438 -9.32 1 98.81 456 PHE A C 1
ATOM 3627 O O . PHE A 1 456 ? -12.789 36.531 -10.523 1 98.81 456 PHE A O 1
ATOM 3634 N N . CYS A 1 457 ? -14.289 36.406 -8.812 1 98.69 457 CYS A N 1
ATOM 3635 C CA . CYS A 1 457 ? -15.406 36.531 -9.734 1 98.69 457 CYS A CA 1
ATOM 3636 C C . CYS A 1 457 ? -15.383 37.875 -10.445 1 98.69 457 CYS A C 1
ATOM 3638 O O . CYS A 1 457 ? -15.672 37.969 -11.641 1 98.69 457 CYS A O 1
ATOM 3640 N N . ARG A 1 458 ? -15.07 38.906 -9.742 1 98.44 458 ARG A N 1
ATOM 3641 C CA . ARG A 1 458 ? -14.93 40.219 -10.352 1 98.44 458 ARG A CA 1
ATOM 3642 C C . ARG A 1 458 ? -13.797 40.25 -11.367 1 98.44 458 ARG A C 1
ATOM 3644 O O . ARG A 1 458 ? -13.938 40.812 -12.461 1 98.44 458 ARG A O 1
ATOM 3651 N N . LEU A 1 459 ? -12.68 39.656 -10.992 1 98.19 459 LEU A N 1
ATOM 3652 C CA . LEU A 1 459 ? -11.508 39.594 -11.859 1 98.19 459 LEU A CA 1
ATOM 3653 C C . LEU A 1 459 ? -11.867 38.938 -13.195 1 98.19 459 LEU A C 1
ATOM 3655 O O . LEU A 1 459 ? -11.359 39.344 -14.242 1 98.19 459 LEU A O 1
ATOM 3659 N N . PHE A 1 460 ? -12.773 37.969 -13.102 1 97.88 460 PHE A N 1
ATOM 3660 C CA . PHE A 1 460 ? -13.055 37.219 -14.312 1 97.88 460 PHE A CA 1
ATOM 3661 C C . PHE A 1 460 ? -14.398 37.594 -14.906 1 97.88 460 PHE A C 1
ATOM 3663 O O . PHE A 1 460 ? -14.977 36.844 -15.695 1 97.88 460 PHE A O 1
ATOM 3670 N N . GLY A 1 461 ? -15.008 38.625 -14.422 1 97.38 461 GLY A N 1
ATOM 3671 C CA . GLY A 1 461 ? -16.094 39.312 -15.109 1 97.38 461 GLY A CA 1
ATOM 3672 C C . GLY A 1 461 ? -17.469 38.75 -14.758 1 97.38 461 GLY A C 1
ATOM 3673 O O . GLY A 1 461 ? -18.438 38.969 -15.484 1 97.38 461 GLY A O 1
ATOM 3674 N N . ASN A 1 462 ? -17.578 38 -13.758 1 98 462 ASN A N 1
ATOM 3675 C CA . ASN A 1 462 ? -18.875 37.562 -13.289 1 98 462 ASN A CA 1
ATOM 3676 C C . ASN A 1 462 ? -19.391 38.406 -12.133 1 98 462 ASN A C 1
ATOM 3678 O O . ASN A 1 462 ? -19.359 37.969 -10.977 1 98 462 ASN A O 1
ATOM 3682 N N . GLU A 1 463 ? -20.016 39.469 -12.422 1 97.88 463 GLU A N 1
ATOM 3683 C CA . GLU A 1 463 ? -20.438 40.469 -11.445 1 97.88 463 GLU A CA 1
ATOM 3684 C C . GLU A 1 463 ? -21.547 39.969 -10.539 1 97.88 463 GLU A C 1
ATOM 3686 O O . GLU A 1 463 ? -21.578 40.281 -9.352 1 97.88 463 GLU A O 1
ATOM 3691 N N . GLU A 1 464 ? -22.391 39.25 -11.109 1 98.12 464 GLU A N 1
ATOM 3692 C CA . GLU A 1 464 ? -23.516 38.719 -10.32 1 98.12 464 GLU A CA 1
ATOM 3693 C C . GLU A 1 464 ? -23.016 37.812 -9.203 1 98.12 464 GLU A C 1
ATOM 3695 O O . GLU A 1 464 ? -23.406 37.969 -8.047 1 98.12 464 GLU A O 1
ATOM 3700 N N . ARG A 1 465 ? -22.234 36.906 -9.609 1 98.19 465 ARG A N 1
ATOM 3701 C CA . ARG A 1 465 ? -21.672 36 -8.617 1 98.19 465 ARG A CA 1
ATOM 3702 C C . ARG A 1 465 ? -20.781 36.75 -7.633 1 98.19 465 ARG A C 1
ATOM 3704 O O . ARG A 1 465 ? -20.75 36.438 -6.445 1 98.19 465 ARG A O 1
ATOM 3711 N N . ALA A 1 466 ? -20 37.656 -8.086 1 98.75 466 ALA A N 1
ATOM 3712 C CA . ALA A 1 466 ? -19.156 38.5 -7.223 1 98.75 466 ALA A CA 1
ATOM 3713 C C . ALA A 1 466 ? -20 39.188 -6.145 1 98.75 466 ALA A C 1
ATOM 3715 O O . ALA A 1 466 ? -19.609 39.188 -4.969 1 98.75 466 ALA A O 1
ATOM 3716 N N . GLU A 1 467 ? -21.094 39.688 -6.562 1 98.62 467 GLU A N 1
ATOM 3717 C CA . GLU A 1 467 ? -21.984 40.375 -5.629 1 98.62 467 GLU A CA 1
ATOM 3718 C C . GLU A 1 467 ? -22.578 39.406 -4.609 1 98.62 467 GLU A C 1
ATOM 3720 O O . GLU A 1 467 ? -22.734 39.781 -3.438 1 98.62 467 GLU A O 1
ATOM 3725 N N . ARG A 1 468 ? -22.922 38.312 -5.117 1 98.44 468 ARG A N 1
ATOM 3726 C CA . ARG A 1 468 ? -23.469 37.312 -4.219 1 98.44 468 ARG A CA 1
ATOM 3727 C C . ARG A 1 468 ? -22.469 36.938 -3.137 1 98.44 468 ARG A C 1
ATOM 3729 O O . ARG A 1 468 ? -22.812 36.875 -1.953 1 98.44 468 ARG A O 1
ATOM 3736 N N . PHE A 1 469 ? -21.281 36.625 -3.531 1 98.88 469 PHE A N 1
ATOM 3737 C CA . PHE A 1 469 ? -20.234 36.281 -2.576 1 98.88 469 PHE A CA 1
ATOM 3738 C C . PHE A 1 469 ? -19.906 37.438 -1.659 1 98.88 469 PHE A C 1
ATOM 3740 O O . PHE A 1 469 ? -19.672 37.25 -0.463 1 98.88 469 PHE A O 1
ATOM 3747 N N . GLN A 1 470 ? -19.875 38.625 -2.16 1 98.75 470 GLN A N 1
ATOM 3748 C CA . GLN A 1 470 ? -19.594 39.812 -1.356 1 98.75 470 GLN A CA 1
ATOM 3749 C C . GLN A 1 470 ? -20.688 40.031 -0.309 1 98.75 470 GLN A C 1
ATOM 3751 O O . GLN A 1 470 ? -20.391 40.375 0.839 1 98.75 470 GLN A O 1
ATOM 3756 N N . ARG A 1 471 ? -21.891 39.875 -0.751 1 98.69 471 ARG A N 1
ATOM 3757 C CA . ARG A 1 471 ? -23 40.031 0.185 1 98.69 471 ARG A CA 1
ATOM 3758 C C . ARG A 1 471 ? -22.891 39.031 1.325 1 98.69 471 ARG A C 1
ATOM 3760 O O . ARG A 1 471 ? -23.125 39.375 2.486 1 98.69 471 ARG A O 1
ATOM 3767 N N . ALA A 1 472 ? -22.609 37.812 0.947 1 98.75 472 ALA A N 1
ATOM 3768 C CA . ALA A 1 472 ? -22.422 36.781 1.964 1 98.75 472 ALA A CA 1
ATOM 3769 C C . ALA A 1 472 ? -21.281 37.156 2.916 1 98.75 472 ALA A C 1
ATOM 3771 O O . ALA A 1 472 ? -21.406 36.969 4.129 1 98.75 472 ALA A O 1
ATOM 3772 N N . ALA A 1 473 ? -20.172 37.656 2.436 1 98.81 473 ALA A N 1
ATOM 3773 C CA . ALA A 1 473 ? -19.047 38.062 3.256 1 98.81 473 ALA A CA 1
ATOM 3774 C C . ALA A 1 473 ? -19.438 39.219 4.199 1 98.81 473 ALA A C 1
ATOM 3776 O O . ALA A 1 473 ? -19.078 39.188 5.375 1 98.81 473 ALA A O 1
ATOM 3777 N N . ASP A 1 474 ? -20.172 40.156 3.674 1 98.56 474 ASP A N 1
ATOM 3778 C CA . ASP A 1 474 ? -20.625 41.281 4.469 1 98.56 474 ASP A CA 1
ATOM 3779 C C . ASP A 1 474 ? -21.547 40.844 5.594 1 98.56 474 ASP A C 1
ATOM 3781 O O . ASP A 1 474 ? -21.5 41.375 6.707 1 98.56 474 ASP A O 1
ATOM 3785 N N . GLU A 1 475 ? -22.375 39.938 5.211 1 98.25 475 GLU A N 1
ATOM 3786 C CA . GLU A 1 475 ? -23.266 39.406 6.223 1 98.25 475 GLU A CA 1
ATOM 3787 C C . GLU A 1 475 ? -22.484 38.688 7.316 1 98.25 475 GLU A C 1
ATOM 3789 O O . GLU A 1 475 ? -22.828 38.781 8.5 1 98.25 475 GLU A O 1
ATOM 3794 N N . MET A 1 476 ? -21.5 37.906 6.953 1 98.31 476 MET A N 1
ATOM 3795 C CA . MET A 1 476 ? -20.641 37.25 7.938 1 98.31 476 MET A CA 1
ATOM 3796 C C . MET A 1 476 ? -20.031 38.281 8.891 1 98.31 476 MET A C 1
ATOM 3798 O O . MET A 1 476 ? -20.047 38.094 10.109 1 98.31 476 MET A O 1
ATOM 3802 N N . LYS A 1 477 ? -19.453 39.312 8.359 1 98.5 477 LYS A N 1
ATOM 3803 C CA . LYS A 1 477 ? -18.828 40.375 9.156 1 98.5 477 LYS A CA 1
ATOM 3804 C C . LYS A 1 477 ? -19.828 40.969 10.148 1 98.5 477 LYS A C 1
ATOM 3806 O O . LYS A 1 477 ? -19.516 41.125 11.336 1 98.5 477 LYS A O 1
ATOM 3811 N N . ALA A 1 478 ? -20.969 41.312 9.641 1 98.5 478 ALA A N 1
ATOM 3812 C CA . ALA A 1 478 ? -22 41.906 10.492 1 98.5 478 ALA A CA 1
ATOM 3813 C C . ALA A 1 478 ? -22.406 40.969 11.617 1 98.5 478 ALA A C 1
ATOM 3815 O O . ALA A 1 478 ? -22.578 41.375 12.766 1 98.5 478 ALA A O 1
ATOM 3816 N N . ASN A 1 479 ? -22.562 39.719 11.25 1 98.62 479 ASN A N 1
ATOM 3817 C CA . ASN A 1 479 ? -23.016 38.719 12.219 1 98.62 479 ASN A CA 1
ATOM 3818 C C . ASN A 1 479 ? -21.922 38.406 13.234 1 98.62 479 ASN A C 1
ATOM 3820 O O . ASN A 1 479 ? -22.203 38.062 14.383 1 98.62 479 ASN A O 1
ATOM 3824 N N . ILE A 1 480 ? -20.625 38.469 12.844 1 98.69 480 ILE A N 1
ATOM 3825 C CA . ILE A 1 480 ? -19.516 38.344 13.789 1 98.69 480 ILE A CA 1
ATOM 3826 C C . ILE A 1 480 ? -19.625 39.406 14.875 1 98.69 480 ILE A C 1
ATOM 3828 O O . ILE A 1 480 ? -19.562 39.094 16.062 1 98.69 480 ILE A O 1
ATOM 3832 N N . VAL A 1 481 ? -19.844 40.594 14.5 1 98.31 481 VAL A N 1
ATOM 3833 C CA . VAL A 1 481 ? -19.906 41.719 15.438 1 98.31 481 VAL A CA 1
ATOM 3834 C C . VAL A 1 481 ? -21.141 41.562 16.328 1 98.31 481 VAL A C 1
ATOM 3836 O O . VAL A 1 481 ? -21.047 41.781 17.547 1 98.31 481 VAL A O 1
ATOM 3839 N N . LYS A 1 482 ? -22.188 41.094 15.727 1 98.25 482 LYS A N 1
ATOM 3840 C CA . LYS A 1 482 ? -23.453 40.969 16.453 1 98.25 482 LYS A CA 1
ATOM 3841 C C . LYS A 1 482 ? -23.406 39.844 17.469 1 98.25 482 LYS A C 1
ATOM 3843 O O . LYS A 1 482 ? -23.859 40 18.609 1 98.25 482 LYS A O 1
ATOM 3848 N N . HIS A 1 483 ? -22.891 38.688 17.062 1 98.31 483 HIS A N 1
ATOM 3849 C CA . HIS A 1 483 ? -23.078 37.5 17.859 1 98.31 483 HIS A CA 1
ATOM 3850 C C . HIS A 1 483 ? -21.812 37.125 18.625 1 98.31 483 HIS A C 1
ATOM 3852 O O . HIS A 1 483 ? -21.859 36.438 19.641 1 98.31 483 HIS A O 1
ATOM 3858 N N . LEU A 1 484 ? -20.641 37.625 18.156 1 98.75 484 LEU A N 1
ATOM 3859 C CA . LEU A 1 484 ? -19.406 37.094 18.688 1 98.75 484 LEU A CA 1
ATOM 3860 C C . LEU A 1 484 ? -18.609 38.156 19.422 1 98.75 484 LEU A C 1
ATOM 3862 O O . LEU A 1 484 ? -17.516 37.906 19.922 1 98.75 484 LEU A O 1
ATOM 3866 N N . TYR A 1 485 ? -19.078 39.375 19.5 1 98.56 485 TYR A N 1
ATOM 3867 C CA . TYR A 1 485 ? -18.516 40.406 20.359 1 98.56 485 TYR A CA 1
ATOM 3868 C C . TYR A 1 485 ? -19.312 40.531 21.641 1 98.56 485 TYR A C 1
ATOM 3870 O O . TYR A 1 485 ? -20.547 40.625 21.625 1 98.56 485 TYR A O 1
ATOM 3878 N N . ASP A 1 486 ? -18.641 40.562 22.734 1 98.25 486 ASP A N 1
ATOM 3879 C CA . ASP A 1 486 ? -19.297 40.75 24.031 1 98.25 486 ASP A CA 1
ATOM 3880 C C . ASP A 1 486 ? -19.031 42.125 24.578 1 98.25 486 ASP A C 1
ATOM 3882 O O . ASP A 1 486 ? -17.922 42.438 25 1 98.25 486 ASP A O 1
ATOM 3886 N N . GLU A 1 487 ? -20.016 42.875 24.781 1 96.5 487 GLU A N 1
ATOM 3887 C CA . GLU A 1 487 ? -19.906 44.281 25.219 1 96.5 487 GLU A CA 1
ATOM 3888 C C . GLU A 1 487 ? -19.469 44.375 26.672 1 96.5 487 GLU A C 1
ATOM 3890 O O . GLU A 1 487 ? -18.719 45.25 27.047 1 96.5 487 GLU A O 1
ATOM 3895 N N . SER A 1 488 ? -19.984 43.5 27.422 1 97.06 488 SER A N 1
ATOM 3896 C CA . SER A 1 488 ? -19.672 43.531 28.844 1 97.06 488 SER A CA 1
ATOM 3897 C C . SER A 1 488 ? -18.188 43.312 29.109 1 97.06 488 SER A C 1
ATOM 3899 O O . SER A 1 488 ? -17.578 43.969 29.938 1 97.06 488 SER A O 1
ATOM 3901 N N . GLU A 1 489 ? -17.594 42.375 28.344 1 96.19 489 GLU A N 1
ATOM 3902 C CA . GLU A 1 489 ? -16.172 42.062 28.516 1 96.19 489 GLU A CA 1
ATOM 3903 C C . GLU A 1 489 ? -15.297 42.938 27.625 1 96.19 489 GLU A C 1
ATOM 3905 O O . GLU A 1 489 ? -14.086 43 27.812 1 96.19 489 GLU A O 1
ATOM 3910 N N . GLY A 1 490 ? -15.906 43.562 26.641 1 97.19 490 GLY A N 1
ATOM 3911 C CA . GLY A 1 490 ? -15.18 44.438 25.734 1 97.19 490 GLY A CA 1
ATOM 3912 C C . GLY A 1 490 ? -14.234 43.688 24.812 1 97.19 490 GLY A C 1
ATOM 3913 O O . GLY A 1 490 ? -13.125 44.156 24.531 1 97.19 490 GLY A O 1
ATOM 3914 N N . ARG A 1 491 ? -14.586 42.562 24.422 1 98 491 ARG A N 1
ATOM 3915 C CA . ARG A 1 491 ? -13.742 41.75 23.547 1 98 491 ARG A CA 1
ATOM 3916 C C . ARG A 1 491 ? -14.562 40.75 22.75 1 98 491 ARG A C 1
ATOM 3918 O O . ARG A 1 491 ? -15.703 40.438 23.125 1 98 491 ARG A O 1
ATOM 3925 N N . PHE A 1 492 ? -14.055 40.25 21.688 1 98.75 492 PHE A N 1
ATOM 3926 C CA . PHE A 1 492 ? -14.617 39.125 20.969 1 98.75 492 PHE A CA 1
ATOM 3927 C C . PHE A 1 492 ? -14.445 37.844 21.766 1 98.75 492 PHE A C 1
ATOM 3929 O O . PHE A 1 492 ? -13.461 37.656 22.484 1 98.75 492 PHE A O 1
ATOM 3936 N N . ILE A 1 493 ? -15.406 36.938 21.609 1 98.62 493 ILE A N 1
ATOM 3937 C CA . ILE A 1 493 ? -15.422 35.688 22.375 1 98.62 493 ILE A CA 1
ATOM 3938 C C . ILE A 1 493 ? -14.953 34.562 21.484 1 98.62 493 ILE A C 1
ATOM 3940 O O . ILE A 1 493 ? -14.82 34.719 20.266 1 98.62 493 ILE A O 1
ATOM 3944 N N . ARG A 1 494 ? -14.688 33.375 22.062 1 98.5 494 ARG A N 1
ATOM 3945 C CA . ARG A 1 494 ? -14.18 32.219 21.312 1 98.5 494 ARG A CA 1
ATOM 3946 C C . ARG A 1 494 ? -15.211 31.734 20.297 1 98.5 494 ARG A C 1
ATOM 3948 O O . ARG A 1 494 ? -14.852 31.328 19.188 1 98.5 494 ARG A O 1
ATOM 3955 N N . GLY A 1 495 ? -16.469 31.688 20.75 1 98.44 495 GLY A N 1
ATOM 3956 C CA . GLY A 1 495 ? -17.5 31.234 19.844 1 98.44 495 GLY A CA 1
ATOM 3957 C C . GLY A 1 495 ? -18.812 30.906 20.531 1 98.44 495 GLY A C 1
ATOM 3958 O O . GLY A 1 495 ? -19.094 31.422 21.609 1 98.44 495 GLY A O 1
ATOM 3959 N N . LEU A 1 496 ? -19.672 30.156 19.781 1 98.5 496 LEU A N 1
ATOM 3960 C CA . LEU A 1 496 ? -20.969 29.688 20.25 1 98.5 496 LEU A CA 1
ATOM 3961 C C . LEU A 1 496 ? -21.047 28.172 20.188 1 98.5 496 LEU A C 1
ATOM 3963 O O . LEU A 1 496 ? -20.547 27.547 19.234 1 98.5 496 LEU A O 1
ATOM 3967 N N . TYR A 1 497 ? -21.609 27.594 21.203 1 96.44 497 TYR A N 1
ATOM 3968 C CA . TYR A 1 497 ? -21.906 26.172 21.172 1 96.44 497 TYR A CA 1
ATOM 3969 C C . TYR A 1 497 ? -23.344 25.906 21.625 1 96.44 497 TYR A C 1
ATOM 3971 O O . TYR A 1 497 ? -23.984 26.781 22.219 1 96.44 497 TYR A O 1
ATOM 3979 N N . ARG A 1 498 ? -23.828 24.719 21.219 1 92.75 498 ARG A N 1
ATOM 3980 C CA . ARG A 1 498 ? -25.203 24.375 21.578 1 92.75 498 ARG A CA 1
ATOM 3981 C C . ARG A 1 498 ? -25.266 23.719 22.953 1 92.75 498 ARG A C 1
ATOM 3983 O O . ARG A 1 498 ? -24.5 22.812 23.25 1 92.75 498 ARG A O 1
ATOM 3990 N N . SER A 1 499 ? -26.094 24.156 23.75 1 92.06 499 SER A N 1
ATOM 3991 C CA . SER A 1 499 ? -26.453 23.578 25.031 1 92.06 499 SER A CA 1
ATOM 3992 C C . SER A 1 499 ? -27.953 23.672 25.281 1 92.06 499 SER A C 1
ATOM 3994 O O . SER A 1 499 ? -28.531 24.766 25.25 1 92.06 499 SER A O 1
ATOM 3996 N N . GLY A 1 500 ? -28.625 22.531 25.5 1 89.88 500 GLY A N 1
ATOM 3997 C CA . GLY A 1 500 ? -30.062 22.5 25.703 1 89.88 500 GLY A CA 1
ATOM 3998 C C . GLY A 1 500 ? -30.844 23.094 24.531 1 89.88 500 GLY A C 1
ATOM 3999 O O . GLY A 1 500 ? -31.812 23.828 24.734 1 89.88 500 GLY A O 1
ATOM 4000 N N . GLY A 1 501 ? -30.297 23.016 23.391 1 87.94 501 GLY A N 1
ATOM 4001 C CA . GLY A 1 501 ? -30.984 23.484 22.188 1 87.94 501 GLY A CA 1
ATOM 4002 C C . GLY A 1 501 ? -30.766 24.953 21.906 1 87.94 501 GLY A C 1
ATOM 4003 O O . GLY A 1 501 ? -31.266 25.469 20.906 1 87.94 501 GLY A O 1
ATOM 4004 N N . GLN A 1 502 ? -30.031 25.578 22.766 1 93.94 502 GLN A N 1
ATOM 4005 C CA . GLN A 1 502 ? -29.797 27.016 22.578 1 93.94 502 GLN A CA 1
ATOM 4006 C C . GLN A 1 502 ? -28.328 27.312 22.375 1 93.94 502 GLN A C 1
ATOM 4008 O O . GLN A 1 502 ? -27.469 26.547 22.812 1 93.94 502 GLN A O 1
ATOM 4013 N N . TRP A 1 503 ? -28.109 28.453 21.656 1 96.25 503 TRP A N 1
ATOM 4014 C CA . TRP A 1 503 ? -26.734 28.906 21.516 1 96.25 503 TRP A CA 1
ATOM 4015 C C . TRP A 1 503 ? -26.234 29.562 22.797 1 96.25 503 TRP A C 1
ATOM 4017 O O . TRP A 1 503 ? -26.906 30.406 23.391 1 96.25 503 TRP A O 1
ATOM 4027 N N . VAL A 1 504 ? -25.094 29.125 23.203 1 97.44 504 VAL A N 1
ATOM 4028 C CA . VAL A 1 504 ? -24.438 29.656 24.391 1 97.44 504 VAL A CA 1
ATOM 4029 C C . VAL A 1 504 ? -23.062 30.188 24.031 1 97.44 504 VAL A C 1
ATOM 4031 O O . VAL A 1 504 ? -22.328 29.578 23.25 1 97.44 504 VAL A O 1
ATOM 4034 N N . LYS A 1 505 ? -22.672 31.312 24.672 1 98 505 LYS A N 1
ATOM 4035 C CA . LYS A 1 505 ? -21.375 31.938 24.406 1 98 505 LYS A CA 1
ATOM 4036 C C . LYS A 1 505 ? -20.25 31.156 25.078 1 98 505 LYS A C 1
ATOM 4038 O O . LYS A 1 505 ? -20.375 30.766 26.25 1 98 505 LYS A O 1
ATOM 4043 N N . ASP A 1 506 ? -19.297 30.844 24.406 1 98.38 506 ASP A N 1
ATOM 4044 C CA . ASP A 1 506 ? -18.031 30.359 24.969 1 98.38 506 ASP A CA 1
ATOM 4045 C C . ASP A 1 506 ? -17.078 31.516 25.234 1 98.38 506 ASP A C 1
ATOM 4047 O O . ASP A 1 506 ? -16.5 32.094 24.312 1 98.38 506 ASP A O 1
ATOM 4051 N N . MET A 1 507 ? -16.828 31.812 26.438 1 98 507 MET A N 1
ATOM 4052 C CA . MET A 1 507 ? -16.125 33.031 26.828 1 98 507 MET A CA 1
ATOM 4053 C C . MET A 1 507 ? -14.641 32.75 27.047 1 98 507 MET A C 1
ATOM 4055 O O . MET A 1 507 ? -13.883 33.656 27.406 1 98 507 MET A O 1
ATOM 4059 N N . THR A 1 508 ? -14.156 31.562 26.844 1 98.06 508 THR A N 1
ATOM 4060 C CA . THR A 1 508 ? -12.766 31.203 27.078 1 98.06 508 THR A CA 1
ATOM 4061 C C . THR A 1 508 ? -11.82 32.062 26.25 1 98.06 508 THR A C 1
ATOM 4063 O O . THR A 1 508 ? -12.055 32.281 25.062 1 98.06 508 THR A O 1
ATOM 4066 N N . LEU A 1 509 ? -10.805 32.625 26.859 1 97.94 509 LEU A N 1
ATOM 4067 C CA . LEU A 1 509 ? -9.797 33.406 26.141 1 97.94 509 LEU A CA 1
ATOM 4068 C C . LEU A 1 509 ? -9.055 32.5 25.141 1 97.94 509 LEU A C 1
ATOM 4070 O O . LEU A 1 509 ? -8.594 31.422 25.5 1 97.94 509 LEU A O 1
ATOM 4074 N N . GLU A 1 510 ? -8.914 33.031 23.938 1 97.62 510 GLU A N 1
ATOM 4075 C CA . GLU A 1 510 ? -8.492 32.219 22.797 1 97.62 510 GLU A CA 1
ATOM 4076 C C . GLU A 1 510 ? -7.594 33 21.859 1 97.62 510 GLU A C 1
ATOM 4078 O O . GLU A 1 510 ? -8.016 34.031 21.297 1 97.62 510 GLU A O 1
ATOM 4083 N N . SER A 1 511 ? -6.406 32.469 21.609 1 98.62 511 SER A N 1
ATOM 4084 C CA . SER A 1 511 ? -5.422 33.188 20.828 1 98.62 511 SER A CA 1
ATOM 4085 C C . SER A 1 511 ? -5.848 33.312 19.375 1 98.62 511 SER A C 1
ATOM 4087 O O . SER A 1 511 ? -5.531 34.281 18.688 1 98.62 511 SER A O 1
ATOM 4089 N N . SER A 1 512 ? -6.594 32.344 18.875 1 98.44 512 SER A N 1
ATOM 4090 C CA . SER A 1 512 ? -6.926 32.25 17.453 1 98.44 512 SER A CA 1
ATOM 4091 C C . SER A 1 512 ? -7.867 33.375 17.031 1 98.44 512 SER A C 1
ATOM 4093 O O . SER A 1 512 ? -8.039 33.656 15.844 1 98.44 512 SER A O 1
ATOM 4095 N N . ILE A 1 513 ? -8.375 34.156 17.938 1 98.5 513 ILE A N 1
ATOM 4096 C CA . ILE A 1 513 ? -9.266 35.25 17.641 1 98.5 513 ILE A CA 1
ATOM 4097 C C . ILE A 1 513 ? -8.5 36.344 16.891 1 98.5 513 ILE A C 1
ATOM 4099 O O . ILE A 1 513 ? -9.094 37.25 16.297 1 98.5 513 ILE A O 1
ATOM 4103 N N . TYR A 1 514 ? -7.156 36.219 16.922 1 98.06 514 TYR A N 1
ATOM 4104 C CA . TYR A 1 514 ? -6.336 37.125 16.094 1 98.06 514 TYR A CA 1
ATOM 4105 C C . TYR A 1 514 ? -6.84 37.156 14.664 1 98.06 514 TYR A C 1
ATOM 4107 O O . TYR A 1 514 ? -6.605 38.125 13.938 1 98.06 514 TYR A O 1
ATOM 4115 N N . 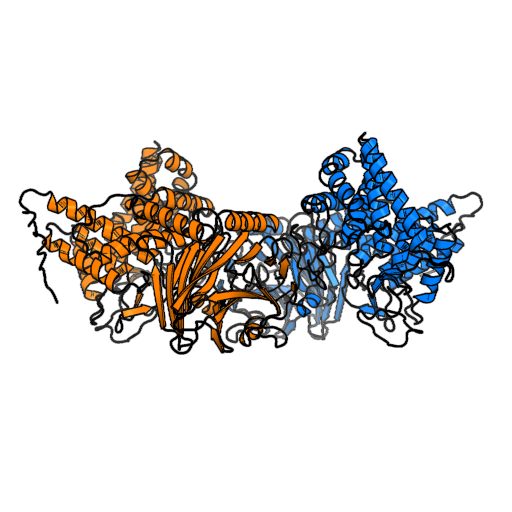GLY A 1 515 ? -7.613 36.125 14.25 1 97.94 515 GLY A N 1
ATOM 4116 C CA . GLY A 1 515 ? -8.117 35.938 12.898 1 97.94 515 GLY A CA 1
ATOM 4117 C C . GLY A 1 515 ? -9.023 37.094 12.445 1 97.94 515 GLY A C 1
ATOM 4118 O O . GLY A 1 515 ? -9.172 37.312 11.25 1 97.94 515 GLY A O 1
ATOM 4119 N N . ILE A 1 516 ? -9.633 37.75 13.43 1 98.44 516 ILE A N 1
ATOM 4120 C CA . ILE A 1 516 ? -10.523 38.844 13.078 1 98.44 516 ILE A CA 1
ATOM 4121 C C . ILE A 1 516 ? -9.766 39.906 12.25 1 98.44 516 ILE A C 1
ATOM 4123 O O . ILE A 1 516 ? -10.234 40.312 11.188 1 98.44 516 ILE A O 1
ATOM 4127 N N . ALA A 1 517 ? -8.609 40.219 12.695 1 97.94 517 ALA A N 1
ATOM 4128 C CA . ALA A 1 517 ? -7.809 41.219 11.961 1 97.94 517 ALA A CA 1
ATOM 4129 C C . ALA A 1 517 ? -7.047 40.531 10.82 1 97.94 517 ALA A C 1
ATOM 4131 O O . ALA A 1 517 ? -7 41.062 9.703 1 97.94 517 ALA A O 1
ATOM 4132 N N . ALA A 1 518 ? -6.492 39.406 11.07 1 97.56 518 ALA A N 1
ATOM 4133 C CA . ALA A 1 518 ? -5.629 38.719 10.117 1 97.56 518 ALA A CA 1
ATOM 4134 C C . ALA A 1 518 ? -6.395 38.344 8.844 1 97.56 518 ALA A C 1
ATOM 4136 O O . ALA A 1 518 ? -5.816 38.312 7.754 1 97.56 518 ALA A O 1
ATOM 4137 N N . PHE A 1 519 ? -7.715 38.094 8.961 1 98.25 519 PHE A N 1
ATOM 4138 C CA . PHE A 1 519 ? -8.492 37.625 7.824 1 98.25 519 PHE A CA 1
ATOM 4139 C C . PHE A 1 519 ? -9.422 38.719 7.312 1 98.25 519 PHE A C 1
ATOM 4141 O O . PHE A 1 519 ? -10.359 38.469 6.566 1 98.25 519 PHE A O 1
ATOM 4148 N N . GLY A 1 520 ? -9.219 39.938 7.793 1 97.25 520 GLY A N 1
ATOM 4149 C CA . GLY A 1 520 ? -9.773 41.125 7.152 1 97.25 520 GLY A CA 1
ATOM 4150 C C . GLY A 1 520 ? -11.164 41.469 7.641 1 97.25 520 GLY A C 1
ATOM 4151 O O . GLY A 1 520 ? -11.891 42.219 6.98 1 97.25 520 GLY A O 1
ATOM 4152 N N . VAL A 1 521 ? -11.586 40.938 8.75 1 98.44 521 VAL A N 1
ATOM 4153 C CA . VAL A 1 521 ? -12.898 41.281 9.281 1 98.44 521 VAL A CA 1
ATOM 4154 C C . VAL A 1 521 ? -12.891 42.75 9.773 1 98.44 521 VAL A C 1
ATOM 4156 O O . VAL A 1 521 ? -13.695 43.562 9.328 1 98.44 521 VAL A O 1
ATOM 4159 N N . LEU A 1 522 ? -12.023 43 10.719 1 98.38 522 LEU A N 1
ATOM 4160 C CA . LEU A 1 522 ? -11.773 44.344 11.234 1 98.38 522 LEU A CA 1
ATOM 4161 C C . LEU A 1 522 ? -10.281 44.625 11.305 1 98.38 522 LEU A C 1
ATOM 4163 O O . LEU A 1 522 ? -9.477 43.719 11.523 1 98.38 522 LEU A O 1
ATOM 4167 N N . PRO A 1 523 ? -9.906 45.875 11.125 1 96.69 523 PRO A N 1
ATOM 4168 C CA . PRO A 1 523 ? -8.484 46.219 11.211 1 96.69 523 PRO A CA 1
ATOM 4169 C C . PRO A 1 523 ? -7.969 46.219 12.648 1 96.69 523 PRO A C 1
ATOM 4171 O O . PRO A 1 523 ? -8.766 46.281 13.594 1 96.69 523 PRO A O 1
ATOM 4174 N N . THR A 1 524 ? -6.656 46.219 12.805 1 93.88 524 THR A N 1
ATOM 4175 C CA . THR A 1 524 ? -6.035 46.25 14.125 1 93.88 524 THR A CA 1
ATOM 4176 C C . THR A 1 524 ? -6.289 47.562 14.82 1 93.88 524 THR A C 1
ATOM 4178 O O . THR A 1 524 ? -6.184 47.656 16.047 1 93.88 524 THR A O 1
ATOM 4181 N N . THR A 1 525 ? -6.652 48.594 14.094 1 92.62 525 THR A N 1
ATOM 4182 C CA . THR A 1 525 ? -6.93 49.906 14.648 1 92.62 525 THR A CA 1
ATOM 4183 C C . THR A 1 525 ? -8.32 49.969 15.281 1 92.62 525 THR A C 1
ATOM 4185 O O . THR A 1 525 ? -8.648 50.906 16.016 1 92.62 525 THR A O 1
ATOM 4188 N N . ASP A 1 526 ? -9.109 49.031 14.938 1 97.19 526 ASP A N 1
ATOM 4189 C CA . ASP A 1 526 ? -10.414 48.938 15.586 1 97.19 526 ASP A CA 1
ATOM 4190 C C . ASP A 1 526 ? -10.266 48.688 17.078 1 97.19 526 ASP A C 1
ATOM 4192 O O . ASP A 1 526 ? -9.602 47.75 17.5 1 97.19 526 ASP A O 1
ATOM 4196 N N . PRO A 1 527 ? -10.883 49.5 17.891 1 97.25 527 PRO A N 1
ATOM 4197 C CA . PRO A 1 527 ? -10.719 49.375 19.344 1 97.25 527 PRO A CA 1
ATOM 4198 C C . PRO A 1 527 ? -11.156 48 19.859 1 97.25 527 PRO A C 1
ATOM 4200 O O . PRO A 1 527 ? -10.594 47.531 20.859 1 97.25 527 PRO A O 1
ATOM 4203 N N . ARG A 1 528 ? -12.156 47.406 19.281 1 98.25 528 ARG A N 1
ATOM 4204 C CA . ARG A 1 528 ? -12.617 46.094 19.703 1 98.25 528 ARG A CA 1
ATOM 4205 C C . ARG A 1 528 ? -11.547 45.031 19.469 1 98.25 528 ARG A C 1
ATOM 4207 O O . ARG A 1 528 ? -11.367 44.125 20.297 1 98.25 528 ARG A O 1
ATOM 4214 N N . VAL A 1 529 ? -10.859 45.156 18.312 1 98.19 529 VAL A N 1
ATOM 4215 C CA . VAL A 1 529 ? -9.773 44.25 18 1 98.19 529 VAL A CA 1
ATOM 4216 C C . VAL A 1 529 ? -8.609 44.469 18.969 1 98.19 529 VAL A C 1
ATOM 4218 O O . VAL A 1 529 ? -8.055 43.5 19.516 1 98.19 529 VAL A O 1
ATOM 4221 N N . ASN A 1 530 ? -8.297 45.719 19.203 1 97.5 530 ASN A N 1
ATOM 4222 C CA . ASN A 1 530 ? -7.184 46.031 20.078 1 97.5 530 ASN A CA 1
ATOM 4223 C C . ASN A 1 530 ? -7.434 45.531 21.5 1 97.5 530 ASN A C 1
ATOM 4225 O O . ASN A 1 530 ? -6.531 45 22.141 1 97.5 530 ASN A O 1
ATOM 4229 N N . SER A 1 531 ? -8.602 45.844 21.984 1 98.06 531 SER A N 1
ATOM 4230 C CA . SER A 1 531 ? -8.945 45.375 23.328 1 98.06 531 SER A CA 1
ATOM 4231 C C . SER A 1 531 ? -8.898 43.875 23.422 1 98.06 531 SER A C 1
ATOM 4233 O O . SER A 1 531 ? -8.453 43.312 24.422 1 98.06 531 SER A O 1
ATOM 4235 N N . THR A 1 532 ? -9.367 43.219 22.406 1 98.69 532 THR A N 1
ATOM 4236 C CA . THR A 1 532 ? -9.352 41.75 22.359 1 98.69 532 THR A CA 1
ATOM 4237 C C . THR A 1 532 ? -7.918 41.219 22.375 1 98.69 532 THR A C 1
ATOM 4239 O O . THR A 1 532 ? -7.59 40.344 23.156 1 98.69 532 THR A O 1
ATOM 4242 N N . MET A 1 533 ? -7.051 41.781 21.516 1 98.5 533 MET A N 1
ATOM 4243 C CA . MET A 1 533 ? -5.672 41.312 21.391 1 98.5 533 MET A CA 1
ATOM 4244 C C . MET A 1 533 ? -4.883 41.625 22.656 1 98.5 533 MET A C 1
ATOM 4246 O O . MET A 1 533 ? -4.004 40.844 23.047 1 98.5 533 MET A O 1
ATOM 4250 N N . ASN A 1 534 ? -5.199 42.75 23.312 1 97.94 534 ASN A N 1
ATOM 4251 C CA . ASN A 1 534 ? -4.578 43.031 24.594 1 97.94 534 ASN A CA 1
ATOM 4252 C C . ASN A 1 534 ? -4.957 42 25.656 1 97.94 534 ASN A C 1
ATOM 4254 O O . ASN A 1 534 ? -4.109 41.594 26.453 1 97.94 534 ASN A O 1
ATOM 4258 N N . ALA A 1 535 ? -6.227 41.688 25.672 1 98.44 535 ALA A N 1
ATOM 4259 C CA . ALA A 1 535 ? -6.684 40.656 26.594 1 98.44 535 ALA A CA 1
ATOM 4260 C C . ALA A 1 535 ? -5.953 39.344 26.359 1 98.44 535 ALA A C 1
ATOM 4262 O O . ALA A 1 535 ? -5.578 38.656 27.312 1 98.44 535 ALA A O 1
ATOM 4263 N N . ILE A 1 536 ? -5.75 39 25.125 1 98.62 536 ILE A N 1
ATOM 4264 C CA . ILE A 1 536 ? -5.062 37.781 24.75 1 98.62 536 ILE A CA 1
ATOM 4265 C C . ILE A 1 536 ? -3.596 37.844 25.172 1 98.62 536 ILE A C 1
ATOM 4267 O O . ILE A 1 536 ? -3.082 36.938 25.812 1 98.62 536 ILE A O 1
ATOM 4271 N N . ALA A 1 537 ? -2.906 38.938 24.875 1 98.31 537 ALA A N 1
ATOM 4272 C CA . ALA A 1 537 ? -1.487 39.125 25.156 1 98.31 537 ALA A CA 1
ATOM 4273 C C . ALA A 1 537 ? -1.218 39.031 26.656 1 98.31 537 ALA A C 1
ATOM 4275 O O . ALA A 1 537 ? -0.177 38.531 27.078 1 98.31 537 ALA A O 1
ATOM 4276 N N . GLN A 1 538 ? -2.162 39.5 27.406 1 97.94 538 GLN A N 1
ATOM 4277 C CA . GLN A 1 538 ? -1.989 39.5 28.859 1 97.94 538 GLN A CA 1
ATOM 4278 C C . GLN A 1 538 ? -2.498 38.188 29.484 1 97.94 538 GLN A C 1
ATOM 4280 O O . GLN A 1 538 ? -1.804 37.594 30.281 1 97.94 538 GLN A O 1
ATOM 4285 N N . GLY A 1 539 ? -3.645 37.812 29.062 1 98.25 539 GLY A N 1
ATOM 4286 C CA . GLY A 1 539 ? -4.324 36.719 29.703 1 98.25 539 GLY A CA 1
ATOM 4287 C C . GLY A 1 539 ? -3.73 35.375 29.344 1 98.25 539 GLY A C 1
ATOM 4288 O O . GLY A 1 539 ? -3.859 34.406 30.109 1 98.25 539 GLY A O 1
ATOM 4289 N N . LEU A 1 540 ? -3.119 35.219 28.203 1 98.69 540 LEU A N 1
ATOM 4290 C CA . LEU A 1 540 ? -2.59 33.938 27.766 1 98.69 540 LEU A CA 1
ATOM 4291 C C . LEU A 1 540 ? -1.069 33.906 27.875 1 98.69 540 LEU A C 1
ATOM 4293 O O . LEU A 1 540 ? -0.429 32.969 27.438 1 98.69 540 LEU A O 1
ATOM 4297 N N . LEU A 1 541 ? -0.489 34.969 28.484 1 98.5 541 LEU A N 1
ATOM 4298 C CA . LEU A 1 541 ? 0.953 35.031 28.703 1 98.5 541 LEU A CA 1
ATOM 4299 C C . LEU A 1 541 ? 1.414 33.969 29.672 1 98.5 541 LEU A C 1
ATOM 4301 O O . LEU A 1 541 ? 0.806 33.75 30.719 1 98.5 541 LEU A O 1
ATOM 4305 N N . VAL A 1 542 ? 2.402 33.25 29.25 1 98.56 542 VAL A N 1
ATOM 4306 C CA . VAL A 1 542 ? 3.066 32.312 30.156 1 98.56 542 VAL A CA 1
ATOM 4307 C C . VAL A 1 542 ? 4.047 33.094 31.047 1 98.56 542 VAL A C 1
ATOM 4309 O O . VAL A 1 542 ? 5.023 33.656 30.562 1 98.56 542 VAL A O 1
ATOM 4312 N N . ARG A 1 543 ? 3.836 32.969 32.344 1 98.19 543 ARG A N 1
ATOM 4313 C CA . ARG A 1 543 ? 4.555 33.812 33.281 1 98.19 543 ARG A CA 1
ATOM 4314 C C . ARG A 1 543 ? 5.707 33.062 33.938 1 98.19 543 ARG A C 1
ATOM 4316 O O . ARG A 1 543 ? 5.859 33.125 35.156 1 98.19 543 ARG A O 1
ATOM 4323 N N . THR A 1 544 ? 6.254 32.281 33.281 1 97.69 544 THR A N 1
ATOM 4324 C CA . THR A 1 544 ? 7.531 31.672 33.625 1 97.69 544 THR A CA 1
ATOM 4325 C C . THR A 1 544 ? 8.68 32.344 32.875 1 97.69 544 THR A C 1
ATOM 4327 O O . THR A 1 544 ? 8.453 33.219 32.031 1 97.69 544 THR A O 1
ATOM 4330 N N . PRO A 1 545 ? 9.93 31.984 33.219 1 96.38 545 PRO A N 1
ATOM 4331 C CA . PRO A 1 545 ? 11.055 32.594 32.5 1 96.38 545 PRO A CA 1
ATOM 4332 C C . PRO A 1 545 ? 11.039 32.312 31 1 96.38 545 PRO A C 1
ATOM 4334 O O . PRO A 1 545 ? 11.688 33 30.219 1 96.38 545 PRO A O 1
ATOM 4337 N N . ILE A 1 546 ? 10.359 31.344 30.562 1 97.56 546 ILE A N 1
ATOM 4338 C CA . ILE A 1 546 ? 10.336 30.969 29.156 1 97.56 546 ILE A CA 1
ATOM 4339 C C . ILE A 1 546 ? 9.461 31.938 28.375 1 97.56 546 ILE A C 1
ATOM 4341 O O . ILE A 1 546 ? 9.773 32.281 27.219 1 97.56 546 ILE A O 1
ATOM 4345 N N . GLY A 1 547 ? 8.312 32.344 28.969 1 98.19 547 GLY A N 1
ATOM 4346 C CA . GLY A 1 547 ? 7.41 33.25 28.297 1 98.19 547 GLY A CA 1
ATOM 4347 C C . GLY A 1 547 ? 6.609 32.594 27.188 1 98.19 547 GLY A C 1
ATOM 4348 O O . GLY A 1 547 ? 6.387 31.391 27.219 1 98.19 547 GLY A O 1
ATOM 4349 N N . GLY A 1 548 ? 6.133 33.5 26.281 1 98.31 548 GLY A N 1
ATOM 4350 C CA . GLY A 1 548 ? 5.312 33.031 25.172 1 98.31 548 GLY A CA 1
ATOM 4351 C C . GLY A 1 548 ? 3.822 33.125 25.453 1 98.31 548 GLY A C 1
ATOM 4352 O O . GLY A 1 548 ? 3.412 33.625 26.5 1 98.31 548 GLY A O 1
ATOM 4353 N N . ILE A 1 549 ? 3.047 32.719 24.453 1 98.69 549 ILE A N 1
ATOM 4354 C CA . ILE A 1 549 ? 1.593 32.812 24.516 1 98.69 549 ILE A CA 1
ATOM 4355 C C . ILE A 1 549 ? 0.977 31.422 24.359 1 98.69 549 ILE A C 1
ATOM 4357 O O . ILE A 1 549 ? 1.375 30.656 23.469 1 98.69 549 ILE A O 1
ATOM 4361 N N . ALA A 1 550 ? 0.004 31.078 25.234 1 98.62 550 ALA A N 1
ATOM 4362 C CA . ALA A 1 550 ? -0.722 29.812 25.172 1 98.62 550 ALA A CA 1
ATOM 4363 C C . ALA A 1 550 ? -1.793 29.859 24.078 1 98.62 550 ALA A C 1
ATOM 4365 O O . ALA A 1 550 ? -2.152 30.938 23.594 1 98.62 550 ALA A O 1
ATOM 4366 N N . ARG A 1 551 ? -2.301 28.688 23.672 1 98.06 551 ARG A N 1
ATOM 4367 C CA . ARG A 1 551 ? -3.381 28.594 22.703 1 98.06 551 ARG A CA 1
ATOM 4368 C C . ARG A 1 551 ? -4.66 29.219 23.234 1 98.06 551 ARG A C 1
ATOM 4370 O O . ARG A 1 551 ? -5.273 30.078 22.594 1 98.06 551 ARG A O 1
ATOM 4377 N N . TYR A 1 552 ? -5.047 28.797 24.344 1 98.44 552 TYR A N 1
ATOM 4378 C CA . TYR A 1 552 ? -6.23 29.281 25.047 1 98.44 552 TYR A CA 1
ATOM 4379 C C . TYR A 1 552 ? -6.129 29 26.547 1 98.44 552 TYR A C 1
ATOM 4381 O O . TYR A 1 552 ? -5.254 28.25 26.984 1 98.44 552 TYR A O 1
ATOM 4389 N N . TYR A 1 553 ? -6.965 29.641 27.312 1 98.19 553 TYR A N 1
ATOM 4390 C CA . TYR A 1 553 ? -6.934 29.531 28.766 1 98.19 553 TYR A CA 1
ATOM 4391 C C . TYR A 1 553 ? -7.266 28.109 29.219 1 98.19 553 TYR A C 1
ATOM 4393 O O . TYR A 1 553 ? -8.273 27.547 28.797 1 98.19 553 TYR A O 1
ATOM 4401 N N . ASN A 1 554 ? -6.434 27.469 30 1 98 554 ASN A N 1
ATOM 4402 C CA . ASN A 1 554 ? -6.559 26.141 30.562 1 98 554 ASN A CA 1
ATOM 4403 C C . ASN A 1 554 ? -6.449 25.062 29.484 1 98 554 ASN A C 1
ATOM 4405 O O . ASN A 1 554 ? -7.25 24.125 29.453 1 98 554 ASN A O 1
ATOM 4409 N N . ASP A 1 555 ? -5.531 25.375 28.594 1 97.38 555 ASP A N 1
ATOM 4410 C CA . ASP A 1 555 ? -5.25 24.406 27.531 1 97.38 555 ASP A CA 1
ATOM 4411 C C . ASP A 1 555 ? -4.715 23.094 28.109 1 97.38 555 ASP A C 1
ATOM 4413 O O . ASP A 1 555 ? -3.637 23.062 28.703 1 97.38 555 ASP A O 1
ATOM 4417 N N . TYR A 1 556 ? -5.383 21.953 27.875 1 95 556 TYR A N 1
ATOM 4418 C CA . TYR A 1 556 ? -5.047 20.688 28.516 1 95 556 TYR A CA 1
ATOM 4419 C C . TYR A 1 556 ? -4.055 19.906 27.672 1 95 556 TYR A C 1
ATOM 4421 O O . TYR A 1 556 ? -3.465 18.922 28.141 1 95 556 TYR A O 1
ATOM 4429 N N . TYR A 1 557 ? -3.809 20.281 26.484 1 93.56 557 TYR A N 1
ATOM 4430 C CA . TYR A 1 557 ? -2.945 19.531 25.562 1 93.56 557 TYR A CA 1
ATOM 4431 C C . TYR A 1 557 ? -1.496 19.578 26.031 1 93.56 557 TYR A C 1
ATOM 4433 O O . TYR A 1 557 ? -0.828 20.609 25.906 1 93.56 557 TYR A O 1
ATOM 4441 N N . PHE A 1 558 ? -0.884 18.516 26.5 1 92.69 558 PHE A N 1
ATOM 4442 C CA . PHE A 1 558 ? 0.454 18.359 27.062 1 92.69 558 PHE A CA 1
ATOM 4443 C C . PHE A 1 558 ? 0.655 19.281 28.266 1 92.69 558 PHE A C 1
ATOM 4445 O O . PHE A 1 558 ? 1.767 19.75 28.5 1 92.69 558 PHE A O 1
ATOM 4452 N N . GLN A 1 559 ? -0.395 19.547 28.953 1 95.62 559 GLN A N 1
ATOM 4453 C CA . GLN A 1 559 ? -0.347 20.469 30.094 1 95.62 559 GLN A CA 1
ATOM 4454 C C . GLN A 1 559 ? 0.69 20.016 31.125 1 95.62 559 GLN A C 1
ATOM 4456 O O . GLN A 1 559 ? 0.716 18.859 31.516 1 95.62 559 GLN A O 1
ATOM 4461 N N . ARG A 1 560 ? 1.508 20.984 31.578 1 95.69 560 ARG A N 1
ATOM 4462 C CA . ARG A 1 560 ? 2.635 20.656 32.438 1 95.69 560 ARG A CA 1
ATOM 4463 C C . ARG A 1 560 ? 2.359 21.078 33.875 1 95.69 560 ARG A C 1
ATOM 4465 O O . ARG A 1 560 ? 3.049 20.656 34.812 1 95.69 560 ARG A O 1
ATOM 4472 N N . THR A 1 561 ? 1.34 21.969 34.094 1 96.06 561 THR A N 1
ATOM 4473 C CA . THR A 1 561 ? 1.011 22.453 35.406 1 96.06 561 THR A CA 1
ATOM 4474 C C . THR A 1 561 ? -0.466 22.828 35.5 1 96.06 561 THR A C 1
ATOM 4476 O O . THR A 1 561 ? -1.062 23.266 34.531 1 96.06 561 THR A O 1
ATOM 4479 N N . GLY A 1 562 ? -1.021 22.656 36.719 1 95.31 562 GLY A N 1
ATOM 4480 C CA . GLY A 1 562 ? -2.385 23.078 37 1 95.31 562 GLY A CA 1
ATOM 4481 C C . GLY A 1 562 ? -2.473 24.516 37.469 1 95.31 562 GLY A C 1
ATOM 4482 O O . GLY A 1 562 ? -3.568 25.06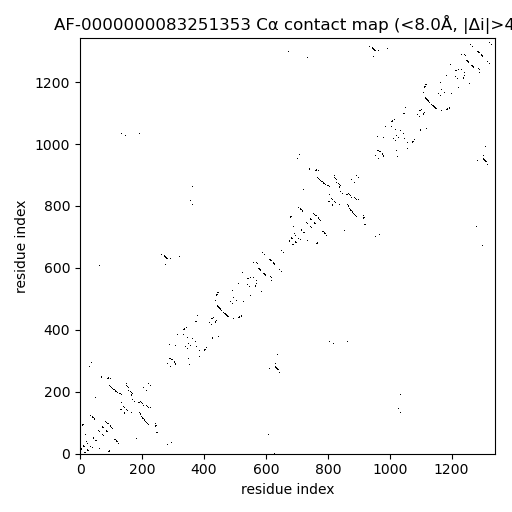2 37.625 1 95.31 562 GLY A O 1
ATOM 4483 N N . ASN A 1 563 ? -1.374 25.109 37.688 1 97.31 563 ASN A N 1
ATOM 4484 C CA . ASN A 1 563 ? -1.346 26.516 38.094 1 97.31 563 ASN A CA 1
ATOM 4485 C C . ASN A 1 563 ? -1.54 27.453 36.906 1 97.31 563 ASN A C 1
ATOM 4487 O O . ASN A 1 563 ? -0.566 27.906 36.281 1 97.31 563 ASN A O 1
ATOM 4491 N N . LEU A 1 564 ? -2.66 27.953 36.688 1 96.56 564 LEU A N 1
ATOM 4492 C CA . LEU A 1 564 ? -3.047 28.703 35.5 1 96.56 564 LEU A CA 1
ATOM 4493 C C . LEU A 1 564 ? -2.555 30.141 35.594 1 96.56 564 LEU A C 1
ATOM 4495 O O . LEU A 1 564 ? -2.533 30.844 34.562 1 96.56 564 LEU A O 1
ATOM 4499 N N . HIS A 1 565 ? -2.143 30.594 36.781 1 95.19 565 HIS A N 1
ATOM 4500 C CA . HIS A 1 565 ? -1.549 31.922 36.906 1 95.19 565 HIS A CA 1
ATOM 4501 C C . HIS A 1 565 ? -0.142 31.953 36.312 1 95.19 565 HIS A C 1
ATOM 4503 O O . HIS A 1 565 ? 0.265 32.938 35.719 1 95.19 565 HIS A O 1
ATOM 4509 N N . GLU A 1 566 ? 0.432 30.844 36.469 1 96.06 566 GLU A N 1
ATOM 4510 C CA . GLU A 1 566 ? 1.787 30.719 35.938 1 96.06 566 GLU A CA 1
ATOM 4511 C C . GLU A 1 566 ? 1.77 30.375 34.469 1 96.06 566 GLU A C 1
ATOM 4513 O O . GLU A 1 566 ? 2.535 30.953 33.688 1 96.06 566 GLU A O 1
ATOM 4518 N N . ALA A 1 567 ? 1.005 29.422 34.156 1 97.5 567 ALA A N 1
ATOM 4519 C CA . ALA A 1 567 ? 0.902 29 32.75 1 97.5 567 ALA A CA 1
ATOM 4520 C C . ALA A 1 567 ? -0.535 28.625 32.406 1 97.5 567 ALA A C 1
ATOM 4522 O O . ALA A 1 567 ? -0.976 27.5 32.656 1 97.5 567 ALA A O 1
ATOM 4523 N N . PRO A 1 568 ? -1.251 29.5 31.766 1 97.94 568 PRO A N 1
ATOM 4524 C CA . PRO A 1 568 ? -2.605 29.156 31.312 1 97.94 568 PRO A CA 1
ATOM 4525 C C . PRO A 1 568 ? -2.623 28.031 30.281 1 97.94 568 PRO A C 1
ATOM 4527 O O . PRO A 1 568 ? -3.678 27.438 30.031 1 97.94 568 PRO A O 1
ATOM 4530 N N . GLY A 1 569 ? -1.638 27.703 29.688 1 97.75 569 GLY A N 1
ATOM 4531 C CA . GLY A 1 569 ? -1.218 26.703 28.734 1 97.75 569 GLY A CA 1
ATOM 4532 C C . GLY A 1 569 ? 0.261 26.766 28.391 1 97.75 569 GLY A C 1
ATOM 4533 O O . GLY A 1 569 ? 0.975 27.641 28.906 1 97.75 569 GLY A O 1
ATOM 4534 N N . ASN A 1 570 ? 0.753 25.844 27.625 1 97.81 570 ASN A N 1
ATOM 4535 C CA . ASN A 1 570 ? 2.139 25.906 27.172 1 97.81 570 ASN A CA 1
ATOM 4536 C C . ASN A 1 570 ? 2.334 26.984 26.125 1 97.81 570 ASN A C 1
ATOM 4538 O O . ASN A 1 570 ? 1.38 27.391 25.453 1 97.81 570 ASN A O 1
ATOM 4542 N N . PRO A 1 571 ? 3.547 27.547 26.047 1 98.06 571 PRO A N 1
ATOM 4543 C CA . PRO A 1 571 ? 3.785 28.5 24.953 1 98.06 571 PRO A CA 1
ATOM 4544 C C . PRO A 1 571 ? 3.766 27.828 23.578 1 98.06 571 PRO A C 1
ATOM 4546 O O . PRO A 1 571 ? 4.492 26.859 23.344 1 98.06 571 PRO A O 1
ATOM 4549 N N . TRP A 1 572 ? 2.992 28.328 22.734 1 98.5 572 TRP A N 1
ATOM 4550 C CA . TRP A 1 572 ? 2.959 27.891 21.344 1 98.5 572 TRP A CA 1
ATOM 4551 C C . TRP A 1 572 ? 3.682 28.875 20.438 1 98.5 572 TRP A C 1
ATOM 4553 O O . TRP A 1 572 ? 3.488 30.094 20.562 1 98.5 572 TRP A O 1
ATOM 4563 N N . ILE A 1 573 ? 4.512 28.359 19.5 1 98.44 573 ILE A N 1
ATOM 4564 C CA . ILE A 1 573 ? 5.281 29.219 18.594 1 98.44 573 ILE A CA 1
ATOM 4565 C C . ILE A 1 573 ? 4.328 30.062 17.766 1 98.44 573 ILE A C 1
ATOM 4567 O O . ILE A 1 573 ? 4.484 31.281 17.688 1 98.44 573 ILE A O 1
ATOM 4571 N N . ILE A 1 574 ? 3.318 29.5 17.203 1 98.56 574 ILE A N 1
ATOM 4572 C CA . ILE A 1 574 ? 2.449 30.219 16.266 1 98.56 574 ILE A CA 1
ATOM 4573 C C . ILE A 1 574 ? 1.62 31.25 17.031 1 98.56 574 ILE A C 1
ATOM 4575 O O . ILE A 1 574 ? 1.443 32.375 16.562 1 98.56 574 ILE A O 1
ATOM 4579 N N . CYS A 1 575 ? 1.116 30.906 18.219 1 98.75 575 CYS A N 1
ATOM 4580 C CA . CYS A 1 575 ? 0.293 31.828 18.984 1 98.75 575 CYS A CA 1
ATOM 4581 C C . CYS A 1 575 ? 1.106 33.031 19.438 1 98.75 575 CYS A C 1
ATOM 4583 O O . CYS A 1 575 ? 0.605 34.156 19.438 1 98.75 575 CYS A O 1
ATOM 4585 N N . THR A 1 576 ? 2.346 32.781 19.844 1 98.81 576 THR A N 1
ATOM 4586 C CA . THR A 1 576 ? 3.246 33.844 20.234 1 98.81 576 THR A CA 1
ATOM 4587 C C . THR A 1 576 ? 3.5 34.812 19.078 1 98.81 576 THR A C 1
ATOM 4589 O O . THR A 1 576 ? 3.486 36.031 19.25 1 98.81 576 THR A O 1
ATOM 4592 N N . LEU A 1 577 ? 3.658 34.219 17.969 1 98.88 577 LEU A N 1
ATOM 4593 C CA . LEU A 1 577 ? 3.949 35 16.781 1 98.88 577 LEU A CA 1
ATOM 4594 C C . LEU A 1 577 ? 2.703 35.75 16.297 1 98.88 577 LEU A C 1
ATOM 4596 O O . LEU A 1 577 ? 2.801 36.812 15.695 1 98.88 577 LEU A O 1
ATOM 4600 N N . TRP A 1 578 ? 1.498 35.219 16.531 1 98.75 578 TRP A N 1
ATOM 4601 C CA . TRP A 1 578 ? 0.263 35.938 16.188 1 98.75 578 TRP A CA 1
ATOM 4602 C C . TRP A 1 578 ? 0.144 37.25 16.953 1 98.75 578 TRP A C 1
ATOM 4604 O O . TRP A 1 578 ? -0.3 38.25 16.406 1 98.75 578 TRP A O 1
ATOM 4614 N N . VAL A 1 579 ? 0.539 37.188 18.172 1 98.62 579 VAL A N 1
ATOM 4615 C CA . VAL A 1 579 ? 0.544 38.438 18.969 1 98.62 579 VAL A CA 1
ATOM 4616 C C . VAL A 1 579 ? 1.592 39.406 18.422 1 98.62 579 VAL A C 1
ATOM 4618 O O . VAL A 1 579 ? 1.356 40.594 18.344 1 98.62 579 VAL A O 1
ATOM 4621 N N . ALA A 1 580 ? 2.74 38.875 18.078 1 98.69 580 ALA A N 1
ATOM 4622 C CA . ALA A 1 580 ? 3.766 39.688 17.453 1 98.69 580 ALA A CA 1
ATOM 4623 C C . ALA A 1 580 ? 3.244 40.344 16.172 1 98.69 580 ALA A C 1
ATOM 4625 O O . ALA A 1 580 ? 3.543 41.531 15.898 1 98.69 580 ALA A O 1
ATOM 4626 N N . ASP A 1 581 ? 2.52 39.656 15.383 1 98.31 581 ASP A N 1
ATOM 4627 C CA . ASP A 1 581 ? 1.946 40.188 14.148 1 98.31 581 ASP A CA 1
ATOM 4628 C C . ASP A 1 581 ? 1.046 41.375 14.43 1 98.31 581 ASP A C 1
ATOM 4630 O O . ASP A 1 581 ? 1.077 42.375 13.703 1 98.31 581 ASP A O 1
ATOM 4634 N N . TRP A 1 582 ? 0.233 41.219 15.469 1 97.94 582 TRP A N 1
ATOM 4635 C CA . TRP A 1 582 ? -0.63 42.312 15.875 1 97.94 582 TRP A CA 1
ATOM 4636 C C . TRP A 1 582 ? 0.195 43.531 16.266 1 97.94 582 TRP A C 1
ATOM 4638 O O . TRP A 1 582 ? -0.13 44.656 15.883 1 97.94 582 TRP A O 1
ATOM 4648 N N . LYS A 1 583 ? 1.236 43.344 16.969 1 97.81 583 LYS A N 1
ATOM 4649 C CA . LYS A 1 583 ? 2.104 44.438 17.391 1 97.81 583 LYS A CA 1
ATOM 4650 C C . LYS A 1 583 ? 2.781 45.094 16.188 1 97.81 583 LYS A C 1
ATOM 4652 O O . LYS A 1 583 ? 2.939 46.312 16.141 1 97.81 583 LYS A O 1
ATOM 4657 N N . ILE A 1 584 ? 3.209 44.281 15.273 1 98.12 584 ILE A N 1
ATOM 4658 C CA . ILE A 1 584 ? 3.84 44.812 14.07 1 98.12 584 ILE A CA 1
ATOM 4659 C C . ILE A 1 584 ? 2.859 45.719 13.32 1 98.12 584 ILE A C 1
ATOM 4661 O O . ILE A 1 584 ? 3.189 46.844 12.984 1 98.12 584 ILE A O 1
ATOM 4665 N N . GLU A 1 585 ? 1.664 45.219 13.109 1 96.88 585 GLU A N 1
ATOM 4666 C CA . GLU A 1 585 ? 0.67 45.938 12.32 1 96.88 585 GLU A CA 1
ATOM 4667 C C . GLU A 1 585 ? 0.24 47.219 13.023 1 96.88 585 GLU A C 1
ATOM 4669 O O . GLU A 1 585 ? -0.089 48.219 12.375 1 96.88 585 GLU A O 1
ATOM 4674 N N . SER A 1 586 ? 0.282 47.188 14.344 1 95.88 586 SER A N 1
ATOM 4675 C CA . SER A 1 586 ? -0.196 48.312 15.133 1 95.88 586 SER A CA 1
ATOM 4676 C C . SER A 1 586 ? 0.904 49.344 15.344 1 95.88 586 SER A C 1
ATOM 4678 O O . SER A 1 586 ? 0.63 50.5 15.742 1 95.88 586 SER A O 1
ATOM 4680 N N . ALA A 1 587 ? 2.125 48.969 15.109 1 96.56 587 ALA A N 1
ATOM 4681 C CA . ALA A 1 587 ? 3.256 49.875 15.383 1 96.56 587 ALA A CA 1
ATOM 4682 C C . ALA A 1 587 ? 3.23 51.094 14.469 1 96.56 587 ALA A C 1
ATOM 4684 O O . ALA A 1 587 ? 2.934 50.969 13.281 1 96.56 587 ALA A O 1
ATOM 4685 N N . THR A 1 588 ? 3.551 52.25 15.102 1 95.5 588 THR A N 1
ATOM 4686 C CA . THR A 1 588 ? 3.621 53.469 14.328 1 95.5 588 THR A CA 1
ATOM 4687 C C . THR A 1 588 ? 5.02 54.094 14.391 1 95.5 588 THR A C 1
ATOM 4689 O O . THR A 1 588 ? 5.32 55.062 13.695 1 95.5 588 THR A O 1
ATOM 4692 N N . THR A 1 589 ? 5.852 53.531 15.289 1 95.62 589 THR A N 1
ATOM 4693 C CA . THR A 1 589 ? 7.246 53.969 15.414 1 95.62 589 THR A CA 1
ATOM 4694 C C . THR A 1 589 ? 8.172 52.75 15.469 1 95.62 589 THR A C 1
ATOM 4696 O O . THR A 1 589 ? 7.723 51.625 15.727 1 95.62 589 THR A O 1
ATOM 4699 N N . LEU A 1 590 ? 9.414 52.969 15.219 1 94.94 590 LEU A N 1
ATOM 4700 C CA . LEU A 1 590 ? 10.398 51.906 15.305 1 94.94 590 LEU A CA 1
ATOM 4701 C C . LEU A 1 590 ? 10.516 51.375 16.734 1 94.94 590 LEU A C 1
ATOM 4703 O O . LEU A 1 590 ? 10.766 50.188 16.938 1 94.94 590 LEU A O 1
ATOM 4707 N N . ALA A 1 591 ? 10.312 52.281 17.672 1 95.56 591 ALA A N 1
ATOM 4708 C CA . ALA A 1 591 ? 10.367 51.875 19.078 1 95.56 591 ALA A CA 1
ATOM 4709 C C . ALA A 1 591 ? 9.273 50.875 19.406 1 95.56 591 ALA A C 1
ATOM 4711 O O . ALA A 1 591 ? 9.508 49.906 20.156 1 95.56 591 ALA A O 1
ATOM 4712 N N . GLU A 1 592 ? 8.133 51.094 18.859 1 95.38 592 GLU A N 1
ATOM 4713 C CA . GLU A 1 592 ? 7.012 50.188 19.094 1 95.38 592 GLU A CA 1
ATOM 4714 C C . GLU A 1 592 ? 7.242 48.844 18.422 1 95.38 592 GLU A C 1
ATOM 4716 O O . GLU A 1 592 ? 6.703 47.844 18.859 1 95.38 592 GLU A O 1
ATOM 4721 N N . LEU A 1 593 ? 8.055 48.844 17.422 1 96.31 593 LEU A N 1
ATOM 4722 C CA . LEU A 1 593 ? 8.344 47.656 16.656 1 96.31 593 LEU A CA 1
ATOM 4723 C C . LEU A 1 593 ? 9.273 46.719 17.438 1 96.31 593 LEU A C 1
ATOM 4725 O O . LEU A 1 593 ? 9.367 45.531 17.125 1 96.31 593 LEU A O 1
ATOM 4729 N N . GLN A 1 594 ? 9.914 47.25 18.438 1 95.81 594 GLN A N 1
ATOM 4730 C CA . GLN A 1 594 ? 10.922 46.5 19.188 1 95.81 594 GLN A CA 1
ATOM 4731 C C . GLN A 1 594 ? 10.305 45.281 19.891 1 95.81 594 GLN A C 1
ATOM 4733 O O . GLN A 1 594 ? 10.953 44.25 20.016 1 95.81 594 GLN A O 1
ATOM 4738 N N . ALA A 1 595 ? 9.133 45.438 20.312 1 95.81 595 ALA A N 1
ATOM 4739 C CA . ALA A 1 595 ? 8.469 44.312 20.984 1 95.81 595 ALA A CA 1
ATOM 4740 C C . ALA A 1 595 ? 8.367 43.125 20.047 1 95.81 595 ALA A C 1
ATOM 4742 O O . ALA A 1 595 ? 8.555 41.969 20.484 1 95.81 595 ALA A O 1
ATOM 4743 N N . ALA A 1 596 ? 7.984 43.344 18.844 1 97.19 596 ALA A N 1
ATOM 4744 C CA . ALA A 1 596 ? 7.895 42.281 17.859 1 97.19 596 ALA A CA 1
ATOM 4745 C C . ALA A 1 596 ? 9.273 41.719 17.531 1 97.19 596 ALA A C 1
ATOM 4747 O O . ALA A 1 596 ? 9.43 40.5 17.328 1 97.19 596 ALA A O 1
ATOM 4748 N N . SER A 1 597 ? 10.273 42.562 17.438 1 97.31 597 SER A N 1
ATOM 4749 C CA . SER A 1 597 ? 11.648 42.125 17.203 1 97.31 597 SER A CA 1
ATOM 4750 C C . SER A 1 597 ? 12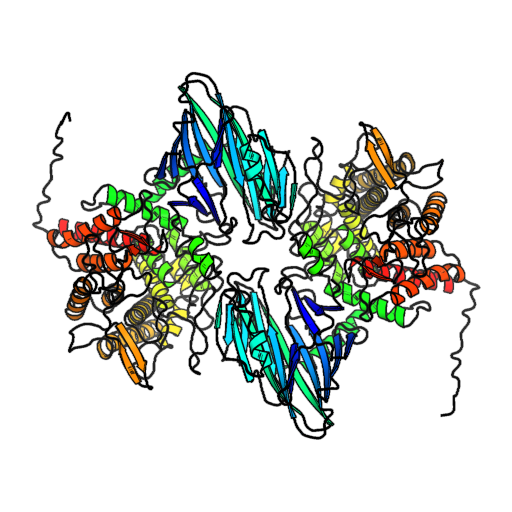.109 41.188 18.297 1 97.31 597 SER A C 1
ATOM 4752 O O . SER A 1 597 ? 12.75 40.156 18.016 1 97.31 597 SER A O 1
ATOM 4754 N N . GLN A 1 598 ? 11.766 41.531 19.469 1 97.62 598 GLN A N 1
ATOM 4755 C CA . GLN A 1 598 ? 12.141 40.688 20.609 1 97.62 598 GLN A CA 1
ATOM 4756 C C . GLN A 1 598 ? 11.484 39.312 20.5 1 97.62 598 GLN A C 1
ATOM 4758 O O . GLN A 1 598 ? 12.086 38.281 20.891 1 97.62 598 GLN A O 1
ATOM 4763 N N . THR A 1 599 ? 10.227 39.281 20.078 1 98.5 599 THR A N 1
ATOM 4764 C CA . THR A 1 599 ? 9.547 38 19.891 1 98.5 599 THR A CA 1
ATOM 4765 C C . THR A 1 599 ? 10.242 37.156 18.828 1 98.5 599 THR A C 1
ATOM 4767 O O . THR A 1 599 ? 10.367 35.938 18.969 1 98.5 599 THR A O 1
ATOM 4770 N N . ILE A 1 600 ? 10.664 37.75 17.703 1 98.5 600 ILE A N 1
ATOM 4771 C CA . ILE A 1 600 ? 11.398 37.094 16.641 1 98.5 600 ILE A CA 1
ATOM 4772 C C . ILE A 1 600 ? 12.68 36.469 17.203 1 98.5 600 ILE A C 1
ATOM 4774 O O . ILE A 1 600 ? 12.984 35.312 16.938 1 98.5 600 ILE A O 1
ATOM 4778 N N . GLU A 1 601 ? 13.391 37.25 18 1 98 601 GLU A N 1
ATOM 4779 C CA . GLU A 1 601 ? 14.602 36.75 18.656 1 98 601 GLU A CA 1
ATOM 4780 C C . GLU A 1 601 ? 14.289 35.594 19.609 1 98 601 GLU A C 1
ATOM 4782 O O . GLU A 1 601 ? 15.062 34.656 19.719 1 98 601 GLU A O 1
ATOM 4787 N N . TRP A 1 602 ? 13.219 35.719 20.312 1 98.19 602 TRP A N 1
ATOM 4788 C CA . TRP A 1 602 ? 12.781 34.688 21.25 1 98.19 602 TRP A CA 1
ATOM 4789 C C . TRP A 1 602 ? 12.578 33.375 20.531 1 98.19 602 TRP A C 1
ATOM 4791 O O . TRP A 1 602 ? 12.977 32.312 21.031 1 98.19 602 TRP A O 1
ATOM 4801 N N . VAL A 1 603 ? 11.93 33.344 19.359 1 98.5 603 VAL A N 1
ATOM 4802 C CA . VAL A 1 603 ? 11.711 32.125 18.594 1 98.5 603 VAL A CA 1
ATOM 4803 C C . VAL A 1 603 ? 13.055 31.531 18.188 1 98.5 603 VAL A C 1
ATOM 4805 O O . VAL A 1 603 ? 13.258 30.312 18.312 1 98.5 603 VAL A O 1
ATOM 4808 N N . ALA A 1 604 ? 13.953 32.344 17.719 1 97.5 604 ALA A N 1
ATOM 4809 C CA . ALA A 1 604 ? 15.273 31.875 17.312 1 97.5 604 ALA A CA 1
ATOM 4810 C C . ALA A 1 604 ? 16.016 31.234 18.484 1 97.5 604 ALA A C 1
ATOM 4812 O O . ALA A 1 604 ? 16.719 30.25 18.312 1 97.5 604 ALA A O 1
ATOM 4813 N N . ASP A 1 605 ? 15.828 31.797 19.641 1 95.88 605 ASP A N 1
ATOM 4814 C CA . ASP A 1 605 ? 16.5 31.312 20.859 1 95.88 605 ASP A CA 1
ATOM 4815 C C . ASP A 1 605 ? 15.938 29.969 21.281 1 95.88 605 ASP A C 1
ATOM 4817 O O . ASP A 1 605 ? 16.609 29.203 21.969 1 95.88 605 ASP A O 1
ATOM 4821 N N . HIS A 1 606 ? 14.75 29.688 20.875 1 95.94 606 HIS A N 1
ATOM 4822 C CA . HIS A 1 606 ? 14.102 28.484 21.359 1 95.94 606 HIS A CA 1
ATOM 4823 C C . HIS A 1 606 ? 14.023 27.406 20.281 1 95.94 606 HIS A C 1
ATOM 4825 O O . HIS A 1 606 ? 13.359 26.391 20.453 1 95.94 606 HIS A O 1
ATOM 4831 N N . ALA A 1 607 ? 14.633 27.672 19.141 1 95.06 607 ALA A N 1
ATOM 4832 C CA . ALA A 1 607 ? 14.805 26.641 18.109 1 95.06 607 ALA A CA 1
ATOM 4833 C C . ALA A 1 607 ? 15.836 25.609 18.547 1 95.06 607 ALA A C 1
ATOM 4835 O O . ALA A 1 607 ? 16.703 25.906 19.375 1 95.06 607 ALA A O 1
ATOM 4836 N N . LEU A 1 608 ? 15.695 24.359 18.047 1 91.56 608 LEU A N 1
ATOM 4837 C CA . LEU A 1 608 ? 16.797 23.406 18.219 1 91.56 608 LEU A CA 1
ATOM 4838 C C . LEU A 1 608 ? 18.078 23.938 17.609 1 91.56 608 LEU A C 1
ATOM 4840 O O . LEU A 1 608 ? 18.031 24.859 16.766 1 91.56 608 LEU A O 1
ATOM 4844 N N . ARG A 1 609 ? 19.125 23.344 18.016 1 88.31 609 ARG A N 1
ATOM 4845 C CA . ARG A 1 609 ? 20.422 23.719 17.453 1 88.31 609 ARG A CA 1
ATOM 4846 C C . ARG A 1 609 ? 20.422 23.562 15.938 1 88.31 609 ARG A C 1
ATOM 4848 O O . ARG A 1 609 ? 21.062 24.344 15.227 1 88.31 609 ARG A O 1
ATOM 4855 N N . THR A 1 610 ? 19.609 22.703 15.484 1 93 610 THR A N 1
ATOM 4856 C CA . THR A 1 610 ? 19.547 22.438 14.055 1 93 610 THR A CA 1
ATOM 4857 C C . THR A 1 610 ? 18.578 23.422 13.375 1 93 610 THR A C 1
ATOM 4859 O O . THR A 1 610 ? 18.422 23.391 12.156 1 93 610 THR A O 1
ATOM 4862 N N . GLY A 1 611 ? 17.938 24.219 14.125 1 94.56 611 GLY A N 1
ATOM 4863 C CA . GLY A 1 611 ? 17.047 25.219 13.562 1 94.56 611 GLY A CA 1
ATOM 4864 C C . GLY A 1 611 ? 15.609 24.734 13.469 1 94.56 611 GLY A C 1
ATOM 4865 O O . GLY A 1 611 ? 14.734 25.484 13.023 1 94.56 611 GLY A O 1
ATOM 4866 N N . MET A 1 612 ? 15.281 23.562 14 1 94.81 612 MET A N 1
ATOM 4867 C CA . MET A 1 612 ? 13.93 23.031 13.922 1 94.81 612 MET A CA 1
ATOM 4868 C C . MET A 1 612 ? 13.031 23.656 14.984 1 94.81 612 MET A C 1
ATOM 4870 O O . MET A 1 612 ? 13.43 23.781 16.141 1 94.81 612 MET A O 1
ATOM 4874 N N . LEU A 1 613 ? 11.875 24.047 14.508 1 96.69 613 LEU A N 1
ATOM 4875 C CA . LEU A 1 613 ? 10.922 24.656 15.43 1 96.69 613 LEU A CA 1
ATOM 4876 C C . LEU A 1 613 ? 9.867 23.656 15.867 1 96.69 613 LEU A C 1
ATOM 4878 O O . LEU A 1 613 ? 9.273 22.969 15.039 1 96.69 613 LEU A O 1
ATOM 4882 N N . PRO A 1 614 ? 9.641 23.594 17.172 1 94.44 614 PRO A N 1
ATOM 4883 C CA . PRO A 1 614 ? 8.578 22.719 17.688 1 94.44 614 PRO A CA 1
ATOM 4884 C C . PRO A 1 614 ? 7.195 23.359 17.594 1 94.44 614 PRO A C 1
ATOM 4886 O O . PRO A 1 614 ? 7.078 24.531 17.234 1 94.44 614 PRO A O 1
ATOM 4889 N N . GLU A 1 615 ? 6.223 22.578 17.891 1 94.31 615 GLU A N 1
ATOM 4890 C CA . GLU A 1 615 ? 4.848 23.062 18.016 1 94.31 615 GLU A CA 1
ATOM 4891 C C . GLU A 1 615 ? 4.672 23.922 19.266 1 94.31 615 GLU A C 1
ATOM 4893 O O . GLU A 1 615 ? 4.172 25.047 19.188 1 94.31 615 GLU A O 1
ATOM 4898 N N . GLN A 1 616 ? 5.117 23.422 20.344 1 96.19 616 GLN A N 1
ATOM 4899 C CA . GLN A 1 616 ? 5.031 24.141 21.609 1 96.19 616 GLN A CA 1
ATOM 4900 C C . GLN A 1 616 ? 6.273 23.891 22.469 1 96.19 616 GLN A C 1
ATOM 4902 O O . GLN A 1 616 ? 7.125 23.078 22.125 1 96.19 616 GLN A O 1
ATOM 4907 N N . LEU A 1 617 ? 6.414 24.625 23.516 1 97.38 617 LEU A N 1
ATOM 4908 C CA . LEU A 1 617 ? 7.539 24.531 24.438 1 97.38 617 LEU A CA 1
ATOM 4909 C C . LEU A 1 617 ? 7.059 24.172 25.844 1 97.38 617 LEU A C 1
ATOM 4911 O O . LEU A 1 617 ? 5.934 24.5 26.219 1 97.38 617 LEU A O 1
ATOM 4915 N N . ASP A 1 618 ? 7.898 23.469 26.531 1 97.44 618 ASP A N 1
ATOM 4916 C CA . ASP A 1 618 ? 7.688 23.328 27.969 1 97.44 618 ASP A CA 1
ATOM 4917 C C . ASP A 1 618 ? 7.773 24.688 28.688 1 97.44 618 ASP A C 1
ATOM 4919 O O . ASP A 1 618 ? 8.758 25.406 28.531 1 97.44 618 ASP A O 1
ATOM 4923 N N . PRO A 1 619 ? 6.754 25.016 29.438 1 97.81 619 PRO A N 1
ATOM 4924 C CA . PRO A 1 619 ? 6.707 26.375 30 1 97.81 619 PRO A CA 1
ATOM 4925 C C . PRO A 1 619 ? 7.789 26.609 31.047 1 97.81 619 PRO A C 1
ATOM 4927 O O . PRO A 1 619 ? 8.016 27.75 31.453 1 97.81 619 PRO A O 1
ATOM 4930 N N . PHE A 1 620 ? 8.461 25.578 31.5 1 97.5 620 PHE A N 1
ATOM 4931 C CA . PHE A 1 620 ? 9.438 25.719 32.562 1 97.5 620 PHE A CA 1
ATOM 4932 C C . PHE A 1 620 ? 10.859 25.531 32.031 1 97.5 620 PHE A C 1
ATOM 4934 O O . PHE A 1 620 ? 11.766 26.297 32.406 1 97.5 620 PHE A O 1
ATOM 4941 N N . SER A 1 621 ? 11.062 24.578 31.172 1 96.56 621 SER A N 1
ATOM 4942 C CA . SER A 1 621 ? 12.406 24.281 30.688 1 96.56 621 SER A CA 1
ATOM 4943 C C . SER A 1 621 ? 12.664 24.922 29.328 1 96.56 621 SER A C 1
ATOM 4945 O O . SER A 1 621 ? 13.812 25.094 28.938 1 96.56 621 SER A O 1
ATOM 4947 N N . GLY A 1 622 ? 11.602 25.188 28.594 1 96.19 622 GLY A N 1
ATOM 4948 C CA . GLY A 1 622 ? 11.75 25.703 27.25 1 96.19 622 GLY A CA 1
ATOM 4949 C C . GLY A 1 622 ? 12.07 24.641 26.219 1 96.19 622 GLY A C 1
ATOM 4950 O O . GLY A 1 622 ? 12.258 24.938 25.031 1 96.19 622 GLY A O 1
ATOM 4951 N N . SER A 1 623 ? 12.086 23.391 26.688 1 94.12 623 SER A N 1
ATOM 4952 C CA . SER A 1 623 ? 12.367 22.297 25.766 1 94.12 623 SER A CA 1
ATOM 4953 C C . SER A 1 623 ? 11.18 22.031 24.844 1 94.12 623 SER A C 1
ATOM 4955 O O . SER A 1 623 ? 10.031 22.312 25.203 1 94.12 623 SER A O 1
ATOM 4957 N N . PRO A 1 624 ? 11.516 21.516 23.656 1 91.69 624 PRO A N 1
ATOM 4958 C CA . PRO A 1 624 ? 10.43 21.219 22.719 1 91.69 624 PRO A CA 1
ATOM 4959 C C . PRO A 1 624 ? 9.43 20.219 23.266 1 91.69 624 PRO A C 1
ATOM 4961 O O . PRO A 1 624 ? 9.82 19.25 23.922 1 91.69 624 PRO A O 1
ATOM 4964 N N . LEU A 1 625 ? 8.188 20.484 23 1 90.06 625 LEU A N 1
ATOM 4965 C CA . LEU A 1 625 ? 7.102 19.562 23.328 1 90.06 625 LEU A CA 1
ATOM 4966 C C . LEU A 1 625 ? 6.266 19.25 22.078 1 90.06 625 LEU A C 1
ATOM 4968 O O . LEU A 1 625 ? 6.035 20.141 21.25 1 90.06 625 LEU A O 1
ATOM 4972 N N . SER A 1 626 ? 5.812 18 22.016 1 86.06 626 SER A N 1
ATOM 4973 C CA . SER A 1 626 ? 4.961 17.5 20.938 1 86.06 626 SER A CA 1
ATOM 4974 C C . SER A 1 626 ? 5.766 17.281 19.672 1 86.06 626 SER A C 1
ATOM 4976 O O . SER A 1 626 ? 6.809 16.625 19.688 1 86.06 626 SER A O 1
ATOM 4978 N N . VAL A 1 627 ? 5.406 17.922 18.547 1 86.56 627 VAL A N 1
ATOM 4979 C CA . VAL A 1 627 ? 6.039 17.594 17.281 1 86.56 627 VAL A CA 1
ATOM 4980 C C . VAL A 1 627 ? 7.129 18.609 16.969 1 86.56 627 VAL A C 1
ATOM 4982 O O . VAL A 1 627 ? 6.957 19.797 17.203 1 86.56 627 VAL A O 1
ATOM 4985 N N . THR A 1 628 ? 8.289 18.172 16.469 1 90.19 628 THR A N 1
ATOM 4986 C CA . THR A 1 628 ? 9.391 18.984 15.977 1 90.19 628 THR A CA 1
ATOM 4987 C C . THR A 1 628 ? 10.008 18.344 14.727 1 90.19 628 THR A C 1
ATOM 4989 O O . THR A 1 628 ? 10.492 17.219 14.781 1 90.19 628 THR A O 1
ATOM 4992 N N . PRO A 1 629 ? 10.016 19.016 13.633 1 92.56 629 PRO A N 1
ATOM 4993 C CA . PRO A 1 629 ? 9.484 20.359 13.367 1 92.56 629 PRO A CA 1
ATOM 4994 C C . PRO A 1 629 ? 7.984 20.344 13.078 1 92.56 629 PRO A C 1
ATOM 4996 O O . PRO A 1 629 ? 7.441 19.328 12.648 1 92.56 629 PRO A O 1
ATOM 4999 N N . LEU A 1 630 ? 7.395 21.406 13.344 1 95.31 630 LEU A N 1
ATOM 5000 C CA . LEU A 1 630 ? 6.07 21.703 12.805 1 95.31 630 LEU A CA 1
ATOM 5001 C C . LEU A 1 630 ? 6.164 22.703 11.656 1 95.31 630 LEU A C 1
ATOM 5003 O O . LEU A 1 630 ? 6.707 23.797 11.82 1 95.31 630 LEU A O 1
ATOM 5007 N N . THR A 1 631 ? 5.656 22.328 10.516 1 97.44 631 THR A N 1
ATOM 5008 C CA . THR A 1 631 ? 5.773 23.156 9.32 1 97.44 631 THR A CA 1
ATOM 5009 C C . THR A 1 631 ? 5.09 24.5 9.531 1 97.44 631 THR A C 1
ATOM 5011 O O . THR A 1 631 ? 5.598 25.531 9.086 1 97.44 631 THR A O 1
ATOM 5014 N N . TRP A 1 632 ? 3.973 24.516 10.211 1 98.06 632 TRP A N 1
ATOM 5015 C CA . TRP A 1 632 ? 3.219 25.734 10.469 1 98.06 632 TRP A CA 1
ATOM 5016 C C . TRP A 1 632 ? 4.016 26.688 11.344 1 98.06 632 TRP A C 1
ATOM 5018 O O . TRP A 1 632 ? 3.955 27.906 11.164 1 98.06 632 TRP A O 1
ATOM 5028 N N . SER A 1 633 ? 4.793 26.172 12.289 1 98.19 633 SER A N 1
ATOM 5029 C CA . SER A 1 633 ? 5.648 27.031 13.109 1 98.19 633 SER A CA 1
ATOM 5030 C C . SER A 1 633 ? 6.688 27.75 12.258 1 98.19 633 SER A C 1
ATOM 5032 O O . SER A 1 633 ? 6.879 28.953 12.406 1 98.19 633 SER A O 1
ATOM 5034 N N . HIS A 1 634 ? 7.293 26.984 11.414 1 98.56 634 HIS A N 1
ATOM 5035 C CA . HIS A 1 634 ? 8.281 27.578 10.523 1 98.56 634 HIS A CA 1
ATOM 5036 C C . HIS A 1 634 ? 7.645 28.625 9.609 1 98.56 634 HIS A C 1
ATOM 5038 O O . HIS A 1 634 ? 8.203 29.703 9.406 1 98.56 634 HIS A O 1
ATOM 5044 N N . ALA A 1 635 ? 6.512 28.328 9.094 1 98.81 635 ALA A N 1
ATOM 5045 C CA . ALA A 1 635 ? 5.844 29.234 8.172 1 98.81 635 ALA A CA 1
ATOM 5046 C C . ALA A 1 635 ? 5.402 30.516 8.875 1 98.81 635 ALA A C 1
ATOM 5048 O O . ALA A 1 635 ? 5.492 31.609 8.312 1 98.81 635 ALA A O 1
ATOM 5049 N N . THR A 1 636 ? 4.844 30.359 10.07 1 98.81 636 THR A N 1
ATOM 5050 C CA . THR A 1 636 ? 4.422 31.547 10.82 1 98.81 636 THR A CA 1
ATOM 5051 C C . THR A 1 636 ? 5.617 32.438 11.141 1 98.81 636 THR A C 1
ATOM 5053 O O . THR A 1 636 ? 5.508 33.656 11.102 1 98.81 636 THR A O 1
ATOM 5056 N N . TYR A 1 637 ? 6.758 31.828 11.461 1 98.81 637 TYR A N 1
ATOM 5057 C CA . TYR A 1 637 ? 7.98 32.594 11.695 1 98.81 637 TYR A CA 1
ATOM 5058 C C . TYR A 1 637 ? 8.383 33.375 10.453 1 98.81 637 TYR A C 1
ATOM 5060 O O . TYR A 1 637 ? 8.688 34.562 10.539 1 98.81 637 TYR A O 1
ATOM 5068 N N . VAL A 1 638 ? 8.359 32.688 9.336 1 98.81 638 VAL A N 1
ATOM 5069 C CA . VAL A 1 638 ? 8.703 33.312 8.062 1 98.81 638 VAL A CA 1
ATOM 5070 C C . VAL A 1 638 ? 7.762 34.5 7.805 1 98.81 638 VAL A C 1
ATOM 5072 O O . VAL A 1 638 ? 8.211 35.594 7.465 1 98.81 638 VAL A O 1
ATOM 5075 N N . ASN A 1 639 ? 6.516 34.281 7.988 1 98.62 639 ASN A N 1
ATOM 5076 C CA . ASN A 1 639 ? 5.512 35.312 7.727 1 98.62 639 ASN A CA 1
ATOM 5077 C C . ASN A 1 639 ? 5.703 36.531 8.633 1 98.62 639 ASN A C 1
ATOM 5079 O O . ASN A 1 639 ? 5.629 37.688 8.172 1 98.62 639 ASN A O 1
ATOM 5083 N N . THR A 1 640 ? 5.91 36.281 9.898 1 98.69 640 THR A N 1
ATOM 5084 C CA . THR A 1 640 ? 6.117 37.375 10.852 1 98.69 640 THR A CA 1
ATOM 5085 C C . THR A 1 640 ? 7.367 38.156 10.508 1 98.69 640 THR A C 1
ATOM 5087 O O . THR A 1 640 ? 7.363 39.375 10.57 1 98.69 640 THR A O 1
ATOM 5090 N N . CYS A 1 641 ? 8.453 37.469 10.148 1 98.69 641 CYS A N 1
ATOM 5091 C CA . CYS A 1 641 ? 9.688 38.125 9.758 1 98.69 641 CYS A CA 1
ATOM 5092 C C . CYS A 1 641 ? 9.453 39.031 8.547 1 98.69 641 CYS A C 1
ATOM 5094 O O . CYS A 1 641 ? 9.945 40.156 8.508 1 98.69 641 CYS A O 1
ATOM 5096 N N . VAL A 1 642 ? 8.742 38.531 7.602 1 98.31 642 VAL A N 1
ATOM 5097 C CA . VAL A 1 642 ? 8.477 39.312 6.398 1 98.31 642 VAL A CA 1
ATOM 5098 C C . VAL A 1 642 ? 7.656 40.562 6.758 1 98.31 642 VAL A C 1
ATOM 5100 O O . VAL A 1 642 ? 7.965 41.656 6.309 1 98.31 642 VAL A O 1
ATOM 5103 N N . LYS A 1 643 ? 6.621 40.406 7.574 1 98 643 LYS A N 1
ATOM 5104 C CA . LYS A 1 643 ? 5.812 41.531 8.031 1 98 643 LYS A CA 1
ATOM 5105 C C . LYS A 1 643 ? 6.664 42.562 8.773 1 98 643 LYS A C 1
ATOM 5107 O O . LYS A 1 643 ? 6.492 43.781 8.594 1 98 643 LYS A O 1
ATOM 5112 N N . TYR A 1 644 ? 7.535 42.031 9.609 1 98.38 644 TYR A N 1
ATOM 5113 C CA . TYR A 1 644 ? 8.422 42.906 10.375 1 98.38 644 TYR A CA 1
ATOM 5114 C C . TYR A 1 644 ? 9.312 43.719 9.445 1 98.38 644 TYR A C 1
ATOM 5116 O O . TYR A 1 644 ? 9.438 44.938 9.609 1 98.38 644 TYR A O 1
ATOM 5124 N N . MET A 1 645 ? 9.945 43.062 8.516 1 97.69 645 MET A N 1
ATOM 5125 C CA . MET A 1 645 ? 10.844 43.719 7.57 1 97.69 645 MET A CA 1
ATOM 5126 C C . MET A 1 645 ? 10.102 44.781 6.773 1 97.69 645 MET A C 1
ATOM 5128 O O . MET A 1 645 ? 10.625 45.875 6.562 1 97.69 645 MET A O 1
ATOM 5132 N N . ASP A 1 646 ? 8.938 44.5 6.312 1 96.5 646 ASP A N 1
ATOM 5133 C CA . ASP A 1 646 ? 8.141 45.438 5.547 1 96.5 646 ASP A CA 1
ATOM 5134 C C . ASP A 1 646 ? 7.773 46.656 6.395 1 96.5 646 ASP A C 1
ATOM 5136 O O . ASP A 1 646 ? 7.879 47.781 5.93 1 96.5 646 ASP A O 1
ATOM 5140 N N . LYS A 1 647 ? 7.312 46.406 7.637 1 97.06 647 LYS A N 1
ATOM 5141 C CA . LYS A 1 647 ? 6.941 47.5 8.531 1 97.06 647 LYS A CA 1
ATOM 5142 C C . LYS A 1 647 ? 8.156 48.344 8.891 1 97.06 647 LYS A C 1
ATOM 5144 O O . LYS A 1 647 ? 8.055 49.562 8.984 1 97.06 647 LYS A O 1
ATOM 5149 N N . TYR A 1 648 ? 9.25 47.688 9.133 1 96.69 648 TYR A N 1
ATOM 5150 C CA . TYR A 1 648 ? 10.492 48.406 9.43 1 96.69 648 TYR A CA 1
ATOM 5151 C C . TYR A 1 648 ? 10.859 49.344 8.305 1 96.69 648 TYR A C 1
ATOM 5153 O O . TYR A 1 648 ? 11.203 50.5 8.547 1 96.69 648 TYR A O 1
ATOM 5161 N N . ARG A 1 649 ? 10.836 48.875 7.141 1 95.31 649 ARG A N 1
ATOM 5162 C CA . ARG A 1 649 ? 11.141 49.688 5.973 1 95.31 649 ARG A CA 1
ATOM 5163 C C . ARG A 1 649 ? 10.188 50.875 5.875 1 95.31 649 ARG A C 1
ATOM 5165 O O . ARG A 1 649 ? 10.602 52 5.562 1 95.31 649 ARG A O 1
ATOM 5172 N N . GLU A 1 650 ? 8.93 50.594 6.109 1 95.25 650 GLU A N 1
ATOM 5173 C CA . GLU A 1 650 ? 7.91 51.656 6.055 1 95.25 650 GLU A CA 1
ATOM 5174 C C . GLU A 1 650 ? 8.18 52.75 7.082 1 95.25 650 GLU A C 1
ATOM 5176 O O . GLU A 1 650 ? 8.117 53.938 6.766 1 95.25 650 GLU A O 1
ATOM 5181 N N . LEU A 1 651 ? 8.492 52.344 8.289 1 95.19 651 LEU A N 1
ATOM 5182 C CA . LEU A 1 651 ? 8.672 53.281 9.391 1 95.19 651 LEU A CA 1
ATOM 5183 C C . LEU A 1 651 ? 10.023 54 9.281 1 95.19 651 LEU A C 1
ATOM 5185 O O . LEU A 1 651 ? 10.164 55.156 9.695 1 95.19 651 LEU A O 1
ATOM 5189 N N . ALA A 1 652 ? 11 53.312 8.758 1 91.44 652 ALA A N 1
ATOM 5190 C CA . ALA A 1 652 ? 12.328 53.906 8.594 1 91.44 652 ALA A CA 1
ATOM 5191 C C . ALA A 1 652 ? 12.328 54.938 7.484 1 91.44 652 ALA A C 1
ATOM 5193 O O . ALA A 1 652 ? 13.133 55.875 7.504 1 91.44 652 ALA A O 1
ATOM 5194 N N . ALA A 1 653 ? 11.57 54.812 6.508 1 87.62 653 ALA A N 1
ATOM 5195 C CA . ALA A 1 653 ? 11.492 55.719 5.379 1 87.62 653 ALA A CA 1
ATOM 5196 C C . ALA A 1 653 ? 10.656 56.969 5.738 1 87.62 653 ALA A C 1
ATOM 5198 O O . ALA A 1 653 ? 10.672 57.969 5.016 1 87.62 653 ALA A O 1
ATOM 5199 N N . ALA A 1 654 ? 9.883 56.938 6.797 1 78.88 654 ALA A N 1
ATOM 5200 C CA . ALA A 1 654 ? 9.039 58.062 7.18 1 78.88 654 ALA A CA 1
ATOM 5201 C C . ALA A 1 654 ? 9.883 59.281 7.559 1 78.88 654 ALA A C 1
ATOM 5203 O O . ALA A 1 654 ? 10.938 59.125 8.18 1 78.88 654 ALA A O 1
ATOM 5204 N N . PRO A 1 655 ? 9.633 60.531 7.113 1 66.69 655 PRO A N 1
ATOM 5205 C CA . PRO A 1 655 ? 10.352 61.781 7.383 1 66.69 655 PRO A CA 1
ATOM 5206 C C . PRO A 1 655 ? 10.492 62.062 8.875 1 66.69 655 PRO A C 1
ATOM 5208 O O . PRO A 1 655 ? 9.555 61.844 9.641 1 66.69 655 PRO A O 1
ATOM 5211 N N . GLY A 1 656 ? 11.828 62.094 9.555 1 60.53 656 GLY A N 1
ATOM 5212 C CA . GLY A 1 656 ? 12.195 62.406 10.93 1 60.53 656 GLY A CA 1
ATOM 5213 C C . GLY A 1 656 ? 12.977 61.312 11.602 1 60.53 656 GLY A C 1
ATOM 5214 O O . GLY A 1 656 ? 13.469 61.469 12.727 1 60.53 656 GLY A O 1
ATOM 5215 N N . VAL A 1 657 ? 12.82 60.125 11.258 1 55.81 657 VAL A N 1
ATOM 5216 C CA . VAL A 1 657 ? 13.555 59.031 11.914 1 55.81 657 VAL A CA 1
ATOM 5217 C C . VAL A 1 657 ? 15.008 59.062 11.445 1 55.81 657 VAL A C 1
ATOM 5219 O O . VAL A 1 657 ? 15.281 58.875 10.25 1 55.81 657 VAL A O 1
ATOM 5222 N N . LYS A 1 658 ? 16.031 59.688 12.172 1 50 658 LYS A N 1
ATOM 5223 C CA . LYS A 1 658 ? 17.469 59.656 11.961 1 50 658 LYS A CA 1
ATOM 5224 C C . LYS A 1 658 ? 18 58.219 11.977 1 50 658 LYS A C 1
ATOM 5226 O O . LYS A 1 658 ? 17.75 57.5 12.93 1 50 658 LYS A O 1
ATOM 5231 N N . GLN A 1 659 ? 18.141 57.781 10.805 1 42.84 659 GLN A N 1
ATOM 5232 C CA . GLN A 1 659 ? 18.922 56.531 10.773 1 42.84 659 GLN A CA 1
ATOM 5233 C C . GLN A 1 659 ? 20.156 56.625 11.656 1 42.84 659 GLN A C 1
ATOM 5235 O O . GLN A 1 659 ? 21.016 57.469 11.43 1 42.84 659 GLN A O 1
ATOM 5240 N N . GLU A 1 660 ? 20.047 56.438 12.883 1 35.84 660 GLU A N 1
ATOM 5241 C CA . GLU A 1 660 ? 21.328 56.406 13.562 1 35.84 660 GLU A CA 1
ATOM 5242 C C . GLU A 1 660 ? 22.297 55.438 12.859 1 35.84 660 GLU A C 1
ATOM 5244 O O . GLU A 1 660 ? 21.969 54.281 12.641 1 35.84 660 GLU A O 1
ATOM 5249 N N . GLU A 1 661 ? 23.016 56.031 11.953 1 36.03 661 GLU A N 1
ATOM 5250 C CA . GLU A 1 661 ? 24.172 55.344 11.398 1 36.03 661 GLU A CA 1
ATOM 5251 C C . GLU A 1 661 ? 25.016 54.719 12.5 1 36.03 661 GLU A C 1
ATOM 5253 O O . GLU A 1 661 ? 25.547 55.406 13.359 1 36.03 661 GLU A O 1
ATOM 5258 N N . GLN A 1 662 ? 24.641 53.75 13.117 1 28.75 662 GLN A N 1
ATOM 5259 C CA . GLN A 1 662 ? 25.672 53.094 13.93 1 28.75 662 GLN A CA 1
ATOM 5260 C C . GLN A 1 662 ? 26.922 52.781 13.109 1 28.75 662 GLN A C 1
ATOM 5262 O O . GLN A 1 662 ? 26.859 52.094 12.109 1 28.75 662 GLN A O 1
ATOM 5267 N N . ALA A 1 663 ? 27.781 53.75 13.023 1 36.53 663 ALA A N 1
ATOM 5268 C CA . ALA A 1 663 ? 29.156 53.5 12.602 1 36.53 663 ALA A CA 1
ATOM 5269 C C . ALA A 1 663 ? 29.688 52.188 13.219 1 36.53 663 ALA A C 1
ATOM 5271 O O . ALA A 1 663 ? 29.5 51.938 14.414 1 36.53 663 ALA A O 1
ATOM 5272 N N . PRO A 1 664 ? 30.188 51.219 12.328 1 32.44 664 PRO A N 1
ATOM 5273 C CA . PRO A 1 664 ? 30.938 50.062 12.836 1 32.44 664 PRO A CA 1
ATOM 5274 C C . PRO A 1 664 ? 32.062 50.469 13.773 1 32.44 664 PRO A C 1
ATOM 5276 O O . PRO A 1 664 ? 32.812 51.406 13.492 1 32.44 664 PRO A O 1
ATOM 5279 N N . GLN A 1 665 ? 31.891 50.438 15.086 1 29.38 665 GLN A N 1
ATOM 5280 C CA . GLN A 1 665 ? 33.062 50.625 15.953 1 29.38 665 GLN A CA 1
ATOM 5281 C C . GLN A 1 665 ? 34.062 49.5 15.719 1 29.38 665 GLN A C 1
ATOM 5283 O O . GLN A 1 665 ? 33.812 48.344 16 1 29.38 665 GLN A O 1
ATOM 5288 N N . TYR A 1 666 ? 34.844 49.625 14.586 1 28.77 666 TYR A N 1
ATOM 5289 C CA . TYR A 1 666 ? 36.062 48.812 14.375 1 28.77 666 TYR A CA 1
ATOM 5290 C C . TYR A 1 666 ? 37.062 49.062 15.484 1 28.77 666 TYR A C 1
ATOM 5292 O O . TYR A 1 666 ? 37.562 50.156 15.672 1 28.77 666 TYR A O 1
ATOM 5300 N N . SER A 1 667 ? 36.875 48.562 16.672 1 26.88 667 SER A N 1
ATOM 5301 C CA . SER A 1 667 ? 38 48.562 17.578 1 26.88 667 SER A CA 1
ATOM 5302 C C . SER A 1 667 ? 39.219 47.844 16.953 1 26.88 667 SER A C 1
ATOM 5304 O O . SER A 1 667 ? 39.062 46.812 16.328 1 26.88 667 SER A O 1
ATOM 5306 N N . GLN A 1 668 ? 40.188 48.656 16.531 1 26.25 668 GLN A N 1
ATOM 5307 C CA . GLN A 1 668 ? 41.562 48.375 16.203 1 26.25 668 GLN A CA 1
ATOM 5308 C C . GLN A 1 668 ? 42.25 47.531 17.297 1 26.25 668 GLN A C 1
ATOM 5310 O O . GLN A 1 668 ? 43.469 47.469 17.391 1 26.25 668 GLN A O 1
ATOM 5315 N N . GLY A 1 669 ? 41.594 46.531 17.812 1 20.23 669 GLY A N 1
ATOM 5316 C CA . GLY A 1 669 ? 42.531 45.812 18.656 1 20.23 669 GLY A CA 1
ATOM 5317 C C . GLY A 1 669 ? 43.75 45.281 17.906 1 20.23 669 GLY A C 1
ATOM 5318 O O . GLY A 1 669 ? 43.625 44.906 16.734 1 20.23 669 GLY A O 1
ATOM 5319 N N . LYS A 1 670 ? 44.938 45.562 18.453 1 20.53 670 LYS A N 1
ATOM 5320 C CA . LYS A 1 670 ? 46.344 45.188 18.516 1 20.53 670 LYS A CA 1
ATOM 5321 C C . LYS A 1 670 ? 46.5 43.688 18.812 1 20.53 670 LYS A C 1
ATOM 5323 O O . LYS A 1 670 ? 47.594 43.156 18.781 1 20.53 670 LYS A O 1
ATOM 5328 N N . ALA A 1 671 ? 46 42.625 18.547 1 17.06 671 ALA A N 1
ATOM 5329 C CA . ALA A 1 671 ? 47.062 41.656 18.219 1 17.06 671 ALA A CA 1
ATOM 5330 C C . ALA A 1 671 ? 47.469 41.781 16.75 1 17.06 671 ALA A C 1
ATOM 5332 O O . ALA A 1 671 ? 46.625 42.125 15.898 1 17.06 671 ALA A O 1
ATOM 5333 N N . MET B 1 1 ? -4.578 -22.766 5.172 1 60.66 1 MET B N 1
ATOM 5334 C CA . MET B 1 1 ? -5.918 -23.312 5.402 1 60.66 1 MET B CA 1
ATOM 5335 C C . MET B 1 1 ? -6.762 -23.234 4.137 1 60.66 1 MET B C 1
ATOM 5337 O O . MET B 1 1 ? -6.473 -22.438 3.242 1 60.66 1 MET B O 1
ATOM 5341 N N . THR B 1 2 ? -7.551 -24.203 3.881 1 74.25 2 THR B N 1
ATOM 5342 C CA . THR B 1 2 ? -8.477 -24.516 2.801 1 74.25 2 THR B CA 1
ATOM 5343 C C . THR B 1 2 ? -9.547 -23.438 2.678 1 74.25 2 THR B C 1
ATOM 5345 O O . THR B 1 2 ? -10.109 -22.984 3.682 1 74.25 2 THR B O 1
ATOM 5348 N N . ARG B 1 3 ? -9.531 -22.766 1.488 1 78.44 3 ARG B N 1
ATOM 5349 C CA . ARG B 1 3 ? -10.688 -21.922 1.189 1 78.44 3 ARG B CA 1
ATOM 5350 C C . ARG B 1 3 ? -11.789 -22.734 0.502 1 78.44 3 ARG B C 1
ATOM 5352 O O . ARG B 1 3 ? -11.609 -23.203 -0.625 1 78.44 3 ARG B O 1
ATOM 5359 N N . HIS B 1 4 ? -12.922 -22.734 1.103 1 86.88 4 HIS B N 1
ATOM 5360 C CA . HIS B 1 4 ? -14.008 -23.594 0.643 1 86.88 4 HIS B CA 1
ATOM 5361 C C . HIS B 1 4 ? -14.789 -22.922 -0.486 1 86.88 4 HIS B C 1
ATOM 5363 O O . HIS B 1 4 ? -15.289 -23.594 -1.385 1 86.88 4 HIS B O 1
ATOM 5369 N N . ILE B 1 5 ? -14.914 -21.625 -0.351 1 94.38 5 ILE B N 1
ATOM 5370 C CA . ILE B 1 5 ? -15.711 -20.906 -1.331 1 94.38 5 ILE B CA 1
ATOM 5371 C C . ILE B 1 5 ? -14.93 -19.688 -1.844 1 94.38 5 ILE B C 1
ATOM 5373 O O . ILE B 1 5 ? -14.344 -18.953 -1.058 1 94.38 5 ILE B O 1
ATOM 5377 N N . ALA B 1 6 ? -14.852 -19.562 -3.135 1 95.81 6 ALA B N 1
ATOM 5378 C CA . ALA B 1 6 ? -14.312 -18.375 -3.797 1 95.81 6 ALA B CA 1
ATOM 5379 C C . ALA B 1 6 ? -15.336 -17.781 -4.754 1 95.81 6 ALA B C 1
ATOM 5381 O O . ALA B 1 6 ? -15.859 -18.469 -5.633 1 95.81 6 ALA B O 1
ATOM 5382 N N . VAL B 1 7 ? -15.695 -16.516 -4.535 1 97.88 7 VAL B N 1
ATOM 5383 C CA . VAL B 1 7 ? -16.562 -15.805 -5.465 1 97.88 7 VAL B CA 1
ATOM 5384 C C . VAL B 1 7 ? -15.867 -14.531 -5.953 1 97.88 7 VAL B C 1
ATOM 5386 O O . VAL B 1 7 ? -15.258 -13.812 -5.164 1 97.88 7 VAL B O 1
ATOM 5389 N N . GLY B 1 8 ? -15.844 -14.344 -7.27 1 97.81 8 GLY B N 1
ATOM 5390 C CA . GLY B 1 8 ? -15.133 -13.203 -7.812 1 97.81 8 GLY B CA 1
ATOM 5391 C C . GLY B 1 8 ? -15.445 -12.938 -9.273 1 97.81 8 GLY B C 1
ATOM 5392 O O . GLY B 1 8 ? -16.047 -13.781 -9.938 1 97.81 8 GLY B O 1
ATOM 5393 N N . ASN B 1 9 ? -15.078 -11.758 -9.797 1 98.19 9 ASN B N 1
ATOM 5394 C CA . ASN B 1 9 ? -15.383 -11.352 -11.164 1 98.19 9 ASN B CA 1
ATOM 5395 C C . ASN B 1 9 ? -14.148 -10.812 -11.883 1 98.19 9 ASN B C 1
ATOM 5397 O O . ASN B 1 9 ? -14.266 -10.125 -12.898 1 98.19 9 ASN B O 1
ATOM 5401 N N . GLY B 1 10 ? -12.969 -11.031 -11.32 1 97.62 10 GLY B N 1
ATOM 5402 C CA . GLY B 1 10 ? -11.727 -10.602 -11.945 1 97.62 10 GLY B CA 1
ATOM 5403 C C . GLY B 1 10 ? -11.188 -9.305 -11.375 1 97.62 10 GLY B C 1
ATOM 5404 O O . GLY B 1 10 ? -10.039 -8.945 -11.633 1 97.62 10 GLY B O 1
ATOM 5405 N N . GLN B 1 11 ? -11.992 -8.609 -10.586 1 97 11 GLN B N 1
ATOM 5406 C CA . GLN B 1 11 ? -11.555 -7.387 -9.93 1 97 11 GLN B CA 1
ATOM 5407 C C . GLN B 1 11 ? -11.727 -7.48 -8.414 1 97 11 GLN B C 1
ATOM 5409 O O . GLN B 1 11 ? -10.969 -6.867 -7.656 1 97 11 GLN B O 1
ATOM 5414 N N . LEU B 1 12 ? -12.781 -8.141 -7.996 1 98.44 12 LEU B N 1
ATOM 5415 C CA . LEU B 1 12 ? -13.078 -8.445 -6.598 1 98.44 12 LEU B CA 1
ATOM 5416 C C . LEU B 1 12 ? -13.133 -9.945 -6.367 1 98.44 12 LEU B C 1
ATOM 5418 O O . LEU B 1 12 ? -13.812 -10.672 -7.094 1 98.44 12 LEU B O 1
ATOM 5422 N N . LEU B 1 13 ? -12.336 -10.43 -5.43 1 97.62 13 LEU B N 1
ATOM 5423 C CA . LEU B 1 13 ? -12.367 -11.828 -5.016 1 97.62 13 LEU B CA 1
ATOM 5424 C C . LEU B 1 13 ? -12.617 -11.945 -3.516 1 97.62 13 LEU B C 1
ATOM 5426 O O . LEU B 1 13 ? -11.938 -11.305 -2.715 1 97.62 13 LEU B O 1
ATOM 5430 N N . VAL B 1 14 ? -13.586 -12.68 -3.113 1 97.62 14 VAL B N 1
ATOM 5431 C CA . VAL B 1 14 ? -13.922 -12.914 -1.713 1 97.62 14 VAL B CA 1
ATOM 5432 C C . VAL B 1 14 ? -13.883 -14.414 -1.414 1 97.62 14 VAL B C 1
ATOM 5434 O O . VAL B 1 14 ? -14.539 -15.203 -2.09 1 97.62 14 VAL B O 1
ATOM 5437 N N . ASN B 1 15 ? -13.062 -14.781 -0.483 1 95.38 15 ASN B N 1
ATOM 5438 C CA . ASN B 1 15 ? -13.023 -16.156 -0.011 1 95.38 15 ASN B CA 1
ATOM 5439 C C . ASN B 1 15 ? -13.789 -16.328 1.298 1 95.38 15 ASN B C 1
ATOM 5441 O O . ASN B 1 15 ? -13.672 -15.5 2.203 1 95.38 15 ASN B O 1
ATOM 5445 N N . ILE B 1 16 ? -14.594 -17.312 1.335 1 95.62 16 ILE B N 1
ATOM 5446 C CA . ILE B 1 16 ? -15.461 -17.594 2.471 1 95.62 16 ILE B CA 1
ATOM 5447 C C . ILE B 1 16 ? -15.164 -18.984 3.01 1 95.62 16 ILE B C 1
ATOM 5449 O O . ILE B 1 16 ? -14.977 -19.938 2.238 1 95.62 16 ILE B O 1
ATOM 5453 N N . ASP B 1 17 ? -15.094 -19.109 4.312 1 92.5 17 ASP B N 1
ATOM 5454 C CA . ASP B 1 17 ? -14.766 -20.422 4.883 1 92.5 17 ASP B CA 1
ATOM 5455 C C . ASP B 1 17 ? -16.031 -21.234 5.148 1 92.5 17 ASP B C 1
ATOM 5457 O O . ASP B 1 17 ? -17.109 -20.859 4.703 1 92.5 17 ASP B O 1
ATOM 5461 N N . SER B 1 18 ? -15.891 -22.359 5.797 1 91.5 18 SER B N 1
ATOM 5462 C CA . SER B 1 18 ? -16.984 -23.312 5.984 1 91.5 18 SER B CA 1
ATOM 5463 C C . SER B 1 18 ? -18 -22.781 6.988 1 91.5 18 SER B C 1
ATOM 5465 O O . SER B 1 18 ? -19.109 -23.328 7.102 1 91.5 18 SER B O 1
ATOM 5467 N N . ASN B 1 19 ? -17.672 -21.719 7.719 1 95.12 19 ASN B N 1
ATOM 5468 C CA . ASN B 1 19 ? -18.578 -21.109 8.68 1 95.12 19 ASN B CA 1
ATOM 5469 C C . ASN B 1 19 ? -19.297 -19.906 8.07 1 95.12 19 ASN B C 1
ATOM 5471 O O . ASN B 1 19 ? -19.953 -19.141 8.789 1 95.12 19 ASN B O 1
ATOM 5475 N N . SER B 1 20 ? -19.078 -19.688 6.793 1 95.69 20 SER B N 1
ATOM 5476 C CA . SER B 1 20 ? -19.641 -18.547 6.078 1 95.69 20 SER B CA 1
ATOM 5477 C C . SER B 1 20 ? -19.016 -17.234 6.547 1 95.69 20 SER B C 1
ATOM 5479 O O . SER B 1 20 ? -19.656 -16.188 6.539 1 95.69 20 SER B O 1
ATOM 5481 N N . TYR B 1 21 ? -17.797 -17.344 7.074 1 97.12 21 TYR B N 1
ATOM 5482 C CA . TYR B 1 21 ? -17.016 -16.172 7.422 1 97.12 21 TYR B CA 1
ATOM 5483 C C . TYR B 1 21 ? -16.188 -15.688 6.234 1 97.12 21 TYR B C 1
ATOM 5485 O O . TYR B 1 21 ? -15.609 -16.5 5.508 1 97.12 21 TYR B O 1
ATOM 5493 N N . ILE B 1 22 ? -16.234 -14.422 5.961 1 96.88 22 ILE B N 1
ATOM 5494 C CA . ILE B 1 22 ? -15.328 -13.859 4.965 1 96.88 22 ILE B CA 1
ATOM 5495 C C . ILE B 1 22 ? -13.898 -13.867 5.496 1 96.88 22 ILE B C 1
ATOM 5497 O O . ILE B 1 22 ? -13.609 -13.289 6.547 1 96.88 22 ILE B O 1
ATOM 5501 N N . ARG B 1 23 ? -13.016 -14.523 4.762 1 94 23 ARG B N 1
ATOM 5502 C CA . ARG B 1 23 ? -11.641 -14.688 5.203 1 94 23 ARG B CA 1
ATOM 5503 C C . ARG B 1 23 ? -10.695 -13.789 4.414 1 94 23 ARG B C 1
ATOM 5505 O O . ARG B 1 23 ? -9.633 -13.398 4.914 1 94 23 ARG B O 1
ATOM 5512 N N . ASP B 1 24 ? -11.078 -13.523 3.191 1 94.44 24 ASP B N 1
ATOM 5513 C CA . ASP B 1 24 ? -10.266 -12.688 2.318 1 94.44 24 ASP B CA 1
ATOM 5514 C C . ASP B 1 24 ? -11.141 -11.766 1.464 1 94.44 24 ASP B C 1
ATOM 5516 O O . ASP B 1 24 ? -12.211 -12.18 0.999 1 94.44 24 ASP B O 1
ATOM 5520 N N . ILE B 1 25 ? -10.742 -10.602 1.322 1 96.75 25 ILE B N 1
ATOM 5521 C CA . ILE B 1 25 ? -11.234 -9.648 0.333 1 96.75 25 ILE B CA 1
ATOM 5522 C C . ILE B 1 25 ? -10.062 -9.078 -0.468 1 96.75 25 ILE B C 1
ATOM 5524 O O . ILE B 1 25 ? -9.211 -8.375 0.079 1 96.75 25 ILE B O 1
ATOM 5528 N N . TYR B 1 26 ? -10.008 -9.484 -1.743 1 96.12 26 TYR B N 1
ATOM 5529 C CA . TYR B 1 26 ? -8.969 -8.969 -2.621 1 96.12 26 TYR B CA 1
ATOM 5530 C C . TYR B 1 26 ? -9.516 -7.914 -3.566 1 96.12 26 TYR B C 1
ATOM 5532 O O . TYR B 1 26 ? -10.5 -8.156 -4.277 1 96.12 26 TYR B O 1
ATOM 5540 N N . TYR B 1 27 ? -8.969 -6.785 -3.613 1 97.31 27 TYR B N 1
ATOM 5541 C CA . TYR B 1 27 ? -9.328 -5.648 -4.457 1 97.31 27 TYR B CA 1
ATOM 5542 C C . TYR B 1 27 ? -8.188 -4.648 -4.535 1 97.31 27 TYR B C 1
ATOM 5544 O O . TYR B 1 27 ? -7.512 -4.387 -3.537 1 97.31 27 TYR B O 1
ATOM 5552 N N . PRO B 1 28 ? -7.812 -4.008 -5.652 1 97.44 28 PRO B N 1
ATOM 5553 C CA . PRO B 1 28 ? -8.523 -4.098 -6.934 1 97.44 28 PRO B CA 1
ATOM 5554 C C . PRO B 1 28 ? -8.062 -5.281 -7.781 1 97.44 28 PRO B C 1
ATOM 5556 O O . PRO B 1 28 ? -8.648 -5.547 -8.836 1 97.44 28 PRO B O 1
ATOM 5559 N N . TYR B 1 29 ? -6.984 -5.988 -7.398 1 97 29 TYR B N 1
ATOM 5560 C CA . TYR B 1 29 ? -6.504 -7.145 -8.141 1 97 29 TYR B CA 1
ATOM 5561 C C . TYR B 1 29 ? -6.922 -8.445 -7.465 1 97 29 TYR B C 1
ATOM 5563 O O . TYR B 1 29 ? -6.957 -8.523 -6.234 1 97 29 TYR B O 1
ATOM 5571 N N . VAL B 1 30 ? -7.176 -9.391 -8.305 1 95.94 30 VAL B N 1
ATOM 5572 C CA . VAL B 1 30 ? -7.324 -10.734 -7.766 1 95.94 30 VAL B CA 1
ATOM 5573 C C . VAL B 1 30 ? -6.012 -11.188 -7.125 1 95.94 30 VAL B C 1
ATOM 5575 O O . VAL B 1 30 ? -4.996 -11.328 -7.812 1 95.94 30 VAL B O 1
ATOM 5578 N N . GLY B 1 31 ? -6.043 -11.258 -5.777 1 93.5 31 GLY B N 1
ATOM 5579 C CA . GLY B 1 31 ? -4.852 -11.703 -5.078 1 93.5 31 GLY B CA 1
ATOM 5580 C C . GLY B 1 31 ? -4.047 -10.562 -4.477 1 93.5 31 GLY B C 1
ATOM 5581 O O . GLY B 1 31 ? -3.01 -10.789 -3.854 1 93.5 31 GLY B O 1
ATOM 5582 N N . GLN B 1 32 ? -4.48 -9.297 -4.641 1 92.25 32 GLN B N 1
ATOM 5583 C CA . GLN B 1 32 ? -3.766 -8.141 -4.117 1 92.25 32 GLN B CA 1
ATOM 5584 C C . GLN B 1 32 ? -4.66 -6.902 -4.102 1 92.25 32 GLN B C 1
ATOM 5586 O O . GLN B 1 32 ? -5.18 -6.492 -5.141 1 92.25 32 GLN B O 1
ATOM 5591 N N . TYR B 1 33 ? -4.875 -6.359 -3 1 92 33 TYR B N 1
ATOM 5592 C CA . TYR B 1 33 ? -4.488 -6.559 -1.606 1 92 33 TYR B CA 1
ATOM 5593 C C . TYR B 1 33 ? -5.539 -7.375 -0.862 1 92 33 TYR B C 1
ATOM 5595 O O . TYR B 1 33 ? -6.715 -7.379 -1.233 1 92 33 TYR B O 1
ATOM 5603 N N . ASN B 1 34 ? -5.051 -8.078 0.13 1 92.44 34 ASN B N 1
ATOM 5604 C CA . ASN B 1 34 ? -6.004 -8.734 1.022 1 92.44 34 ASN B CA 1
ATOM 5605 C C . ASN B 1 34 ? -6.426 -7.812 2.164 1 92.44 34 ASN B C 1
ATOM 5607 O O . ASN B 1 34 ? -5.641 -7.547 3.076 1 92.44 34 ASN B O 1
ATOM 5611 N N . HIS B 1 35 ? -7.59 -7.414 2.201 1 95.25 35 HIS B N 1
ATOM 5612 C CA . HIS B 1 35 ? -8.039 -6.355 3.098 1 95.25 35 HIS B CA 1
ATOM 5613 C C . HIS B 1 35 ? -8.547 -6.93 4.418 1 95.25 35 HIS B C 1
ATOM 5615 O O . HIS B 1 35 ? -8.891 -6.18 5.332 1 95.25 35 HIS B O 1
ATOM 5621 N N . VAL B 1 36 ? -8.57 -8.234 4.578 1 93.75 36 VAL B N 1
ATOM 5622 C CA . VAL B 1 36 ? -8.961 -8.844 5.844 1 93.75 36 VAL B CA 1
ATOM 5623 C C . VAL B 1 36 ? -7.711 -9.234 6.633 1 93.75 36 VAL B C 1
ATOM 5625 O O . VAL B 1 36 ? -7.742 -9.281 7.867 1 93.75 36 VAL B O 1
ATOM 5628 N N . GLY B 1 37 ? -6.625 -9.492 5.945 1 83.25 37 GLY B N 1
ATOM 5629 C CA . GLY B 1 37 ? -5.312 -9.648 6.555 1 83.25 37 GLY B CA 1
ATOM 5630 C C . GLY B 1 37 ? -5.215 -10.859 7.465 1 83.25 37 GLY B C 1
ATOM 5631 O O . GLY B 1 37 ? -4.66 -10.773 8.562 1 83.25 37 GLY B O 1
ATOM 5632 N N . GLY B 1 38 ? -5.836 -11.977 7.152 1 81.31 38 GLY B N 1
ATOM 5633 C CA . GLY B 1 38 ? -5.715 -13.211 7.914 1 81.31 38 GLY B CA 1
ATOM 5634 C C . GLY B 1 38 ? -6.746 -13.336 9.023 1 81.31 38 GLY B C 1
ATOM 5635 O O . GLY B 1 38 ? -6.801 -14.352 9.711 1 81.31 38 GLY B O 1
ATOM 5636 N N . GLN B 1 39 ? -7.48 -12.32 9.156 1 89.62 39 GLN B N 1
ATOM 5637 C CA . GLN B 1 39 ? -8.555 -12.344 10.148 1 89.62 39 GLN B CA 1
ATOM 5638 C C . GLN B 1 39 ? -9.836 -12.906 9.555 1 89.62 39 GLN B C 1
ATOM 5640 O O . GLN B 1 39 ? -9.797 -13.734 8.641 1 89.62 39 GLN B O 1
ATOM 5645 N N . MET B 1 40 ? -10.945 -12.641 10.227 1 94.19 40 MET B N 1
ATOM 5646 C CA . MET B 1 40 ? -12.227 -13.141 9.734 1 94.19 40 MET B CA 1
ATOM 5647 C C . MET B 1 40 ? -13.344 -12.148 10.016 1 94.19 40 MET B C 1
ATOM 5649 O O . MET B 1 40 ? -13.352 -11.492 11.055 1 94.19 40 MET B O 1
ATOM 5653 N N . CYS B 1 41 ? -14.227 -11.984 9.109 1 97.81 41 CYS B N 1
ATOM 5654 C CA . CYS B 1 41 ? -15.492 -11.289 9.297 1 97.81 41 CYS B CA 1
ATOM 5655 C C . CYS B 1 41 ? -16.609 -12.266 9.672 1 97.81 41 CYS B C 1
ATOM 5657 O O . CYS B 1 41 ? -17.062 -13.047 8.828 1 97.81 41 CYS B O 1
ATOM 5659 N N . ARG B 1 42 ? -17.125 -12.148 10.852 1 97.88 42 ARG B N 1
ATOM 5660 C CA . ARG B 1 42 ? -18.016 -13.156 11.422 1 97.88 42 ARG B CA 1
ATOM 5661 C C . ARG B 1 42 ? -19.469 -12.867 11.047 1 97.88 42 ARG B C 1
ATOM 5663 O O . ARG B 1 42 ? -19.797 -11.742 10.68 1 97.88 42 ARG B O 1
ATOM 5670 N N . PHE B 1 43 ? -20.25 -13.922 11.078 1 98.19 43 PHE B N 1
ATOM 5671 C CA . PHE B 1 43 ? -21.703 -13.883 10.953 1 98.19 43 PHE B CA 1
ATOM 5672 C C . PHE B 1 43 ? -22.375 -14.656 12.086 1 98.19 43 PHE B C 1
ATOM 5674 O O . PHE B 1 43 ? -21.984 -15.781 12.391 1 98.19 43 PHE B O 1
ATOM 5681 N N . GLY B 1 44 ? -23.297 -13.969 12.773 1 98 44 GLY B N 1
ATOM 5682 C CA . GLY B 1 44 ? -23.984 -14.594 13.891 1 98 44 GLY B CA 1
ATOM 5683 C C . GLY B 1 44 ? -25.438 -14.18 14 1 98 44 GLY B C 1
ATOM 5684 O O . GLY B 1 44 ? -25.922 -13.344 13.227 1 98 44 GLY B O 1
ATOM 5685 N N . ILE B 1 45 ? -26.156 -14.859 14.938 1 97.31 45 ILE B N 1
ATOM 5686 C CA . ILE B 1 45 ? -27.594 -14.594 15.094 1 97.31 45 ILE B CA 1
ATOM 5687 C C . ILE B 1 45 ? -27.938 -14.523 16.578 1 97.31 45 ILE B C 1
ATOM 5689 O O . ILE B 1 45 ? -27.297 -15.156 17.406 1 97.31 45 ILE B O 1
ATOM 5693 N N . TRP B 1 46 ? -28.906 -13.695 16.875 1 97.75 46 TRP B N 1
ATOM 5694 C CA . TRP B 1 46 ? -29.547 -13.602 18.172 1 97.75 46 TRP B CA 1
ATOM 5695 C C . TRP B 1 46 ? -31.047 -13.898 18.062 1 97.75 46 TRP B C 1
ATOM 5697 O O . TRP B 1 46 ? -31.719 -13.359 17.188 1 97.75 46 TRP B O 1
ATOM 5707 N N . VAL B 1 47 ? -31.531 -14.82 18.859 1 97.25 47 VAL B N 1
ATOM 5708 C CA . VAL B 1 47 ? -32.969 -15.133 18.891 1 97.25 47 VAL B CA 1
ATOM 5709 C C . VAL B 1 47 ? -33.344 -15.586 20.281 1 97.25 47 VAL B C 1
ATOM 5711 O O . VAL B 1 47 ? -32.688 -16.438 20.891 1 97.25 47 VAL B O 1
ATOM 5714 N N . ASP B 1 48 ? -34.375 -15.039 20.859 1 95 48 ASP B N 1
ATOM 5715 C CA . ASP B 1 48 ? -34.938 -15.414 22.156 1 95 48 ASP B CA 1
ATOM 5716 C C . ASP B 1 48 ? -33.906 -15.328 23.266 1 95 48 ASP B C 1
ATOM 5718 O O . ASP B 1 48 ? -33.75 -16.234 24.078 1 95 48 ASP B O 1
ATOM 5722 N N . GLY B 1 49 ? -33.125 -14.305 23.156 1 94.88 49 GLY B N 1
ATOM 5723 C CA . GLY B 1 49 ? -32.156 -14.047 24.234 1 94.88 49 GLY B CA 1
ATOM 5724 C C . GLY B 1 49 ? -30.875 -14.844 24.094 1 94.88 49 GLY B C 1
ATOM 5725 O O . GLY B 1 49 ? -29.984 -14.727 24.938 1 94.88 49 GLY B O 1
ATOM 5726 N N . GLN B 1 50 ? -30.781 -15.586 23.062 1 96.75 50 GLN B N 1
ATOM 5727 C CA . GLN B 1 50 ? -29.578 -16.391 22.828 1 96.75 50 GLN B CA 1
ATOM 5728 C C . GLN B 1 50 ? -28.828 -15.93 21.594 1 96.75 50 GLN B C 1
ATOM 5730 O O . GLN B 1 50 ? -29.453 -15.594 20.578 1 96.75 50 GLN B O 1
ATOM 5735 N N . PHE B 1 51 ? -27.516 -15.938 21.734 1 97.62 51 PHE B N 1
ATOM 5736 C CA . PHE B 1 51 ? -26.641 -15.555 20.625 1 97.62 51 PHE B CA 1
ATOM 5737 C C . PHE B 1 51 ? -25.766 -16.719 20.203 1 97.62 51 PHE B C 1
ATOM 5739 O O . PHE B 1 51 ? -25.328 -17.516 21.047 1 97.62 51 PHE B O 1
ATOM 5746 N N . SER B 1 52 ? -25.453 -16.828 18.844 1 98.19 52 SER B N 1
ATOM 5747 C CA . SER B 1 52 ? -24.547 -17.859 18.359 1 98.19 52 SER B CA 1
ATOM 5748 C C . SER B 1 52 ? -23.844 -17.406 17.078 1 98.19 52 SER B C 1
ATOM 5750 O O . SER B 1 52 ? -24.5 -17.062 16.094 1 98.19 52 SER B O 1
ATOM 5752 N N . TRP B 1 53 ? -22.531 -17.375 17.156 1 98.25 53 TRP B N 1
ATOM 5753 C CA . TRP B 1 53 ? -21.797 -17.25 15.898 1 98.25 53 TRP B CA 1
ATOM 5754 C C . TRP B 1 53 ? -21.891 -18.547 15.094 1 98.25 53 TRP B C 1
ATOM 5756 O O . TRP B 1 53 ? -22.094 -19.625 15.656 1 98.25 53 TRP B O 1
ATOM 5766 N N . LEU B 1 54 ? -21.625 -18.5 13.828 1 97.94 54 LEU B N 1
ATOM 5767 C CA . LEU B 1 54 ? -21.828 -19.656 12.977 1 97.94 54 LEU B CA 1
ATOM 5768 C C . LEU B 1 54 ? -20.672 -20.656 13.125 1 97.94 54 LEU B C 1
ATOM 5770 O O . LEU B 1 54 ? -20.75 -21.781 12.633 1 97.94 54 LEU B O 1
ATOM 5774 N N . ASP B 1 55 ? -19.609 -20.234 13.758 1 96.88 55 ASP B N 1
ATOM 5775 C CA . ASP B 1 55 ? -18.531 -21.203 13.984 1 96.88 55 ASP B CA 1
ATOM 5776 C C . ASP B 1 55 ? -18.812 -22.078 15.195 1 96.88 55 ASP B C 1
ATOM 5778 O O . ASP B 1 55 ? -18.062 -23.016 15.477 1 96.88 55 ASP B O 1
ATOM 5782 N N . ASN B 1 56 ? -19.891 -21.734 15.93 1 97.56 56 ASN B N 1
ATOM 5783 C CA . ASN B 1 56 ? -20.328 -22.625 17 1 97.56 56 ASN B CA 1
ATOM 5784 C C . ASN B 1 56 ? -20.609 -24.031 16.5 1 97.56 56 ASN B C 1
ATOM 5786 O O . ASN B 1 56 ? -21.297 -24.203 15.492 1 97.56 56 ASN B O 1
ATOM 5790 N N . PRO B 1 57 ? -20.172 -25.016 17.156 1 96.5 57 PRO B N 1
ATOM 5791 C CA . PRO B 1 57 ? -20.297 -26.406 16.688 1 96.5 57 PRO B CA 1
ATOM 5792 C C . PRO B 1 57 ? -21.734 -26.891 16.672 1 96.5 57 PRO B C 1
ATOM 5794 O O . PRO B 1 57 ? -22.047 -27.922 16.062 1 96.5 57 PRO B O 1
ATOM 5797 N N . SER B 1 58 ? -22.609 -26.219 17.281 1 97.38 58 SER B N 1
ATOM 5798 C CA . SER B 1 58 ? -24.016 -26.625 17.297 1 97.38 58 SER B CA 1
ATOM 5799 C C . SER B 1 58 ? -24.656 -26.406 15.945 1 97.38 58 SER B C 1
ATOM 5801 O O . SER B 1 58 ? -25.75 -26.922 15.688 1 97.38 58 SER B O 1
ATOM 5803 N N . TRP B 1 59 ? -24.016 -25.703 15.109 1 98.31 59 TRP B N 1
ATOM 5804 C CA . TRP B 1 59 ? -24.516 -25.516 13.758 1 98.31 59 TRP B CA 1
ATOM 5805 C C . TRP B 1 59 ? -24.094 -26.656 12.844 1 98.31 59 TRP B C 1
ATOM 5807 O O . TRP B 1 59 ? -22.906 -27.016 12.789 1 98.31 59 TRP B O 1
ATOM 5817 N N . ARG B 1 60 ? -25 -27.297 12.172 1 97.75 60 ARG B N 1
ATOM 5818 C CA . ARG B 1 60 ? -24.703 -28.172 11.047 1 97.75 60 ARG B CA 1
ATOM 5819 C C . ARG B 1 60 ? -24.703 -27.406 9.734 1 97.75 60 ARG B C 1
ATOM 5821 O O . ARG B 1 60 ? -25.703 -26.781 9.375 1 97.75 60 ARG B O 1
ATOM 5828 N N . LYS B 1 61 ? -23.594 -27.484 9.102 1 96.81 61 LYS B N 1
ATOM 5829 C CA . LYS B 1 61 ? -23.453 -26.641 7.918 1 96.81 61 LYS B CA 1
ATOM 5830 C C . LYS B 1 61 ? -22.969 -27.453 6.723 1 96.81 61 LYS B C 1
ATOM 5832 O O . LYS B 1 61 ? -22.172 -28.391 6.883 1 96.81 61 LYS B O 1
ATOM 5837 N N . GLU B 1 62 ? -23.391 -27.109 5.574 1 95.38 62 GLU B N 1
ATOM 5838 C CA . GLU B 1 62 ? -22.938 -27.641 4.297 1 95.38 62 GLU B CA 1
ATOM 5839 C C . GLU B 1 62 ? -22.922 -26.562 3.219 1 95.38 62 GLU B C 1
ATOM 5841 O O . GLU B 1 62 ? -23.875 -25.797 3.092 1 95.38 62 GLU B O 1
ATOM 5846 N N . SER B 1 63 ? -21.844 -26.531 2.527 1 95.31 63 SER B N 1
ATOM 5847 C CA . SER B 1 63 ? -21.719 -25.531 1.479 1 95.31 63 SER B CA 1
ATOM 5848 C C . SER B 1 63 ? -21.547 -26.172 0.109 1 95.31 63 SER B C 1
ATOM 5850 O O . SER B 1 63 ? -20.953 -27.25 -0.005 1 95.31 63 SER B O 1
ATOM 5852 N N . ARG B 1 64 ? -22.016 -25.547 -0.899 1 95.06 64 ARG B N 1
ATOM 5853 C CA . ARG B 1 64 ? -21.875 -25.922 -2.303 1 95.06 64 ARG B CA 1
ATOM 5854 C C . ARG B 1 64 ? -22.094 -24.719 -3.215 1 95.06 64 ARG B C 1
ATOM 5856 O O . ARG B 1 64 ? -22.469 -23.641 -2.75 1 95.06 64 ARG B O 1
ATOM 5863 N N . TYR B 1 65 ? -21.781 -24.922 -4.434 1 96.62 65 TYR B N 1
ATOM 5864 C CA . TYR B 1 65 ? -22.172 -23.922 -5.426 1 96.62 65 TYR B CA 1
ATOM 5865 C C . TYR B 1 65 ? -23.469 -24.328 -6.121 1 96.62 65 TYR B C 1
ATOM 5867 O O . TYR B 1 65 ? -23.766 -25.531 -6.27 1 96.62 65 TYR B O 1
ATOM 5875 N N . ALA B 1 66 ? -24.266 -23.281 -6.465 1 96 66 ALA B N 1
ATOM 5876 C CA . ALA B 1 66 ? -25.281 -23.578 -7.461 1 96 66 ALA B CA 1
ATOM 5877 C C . ALA B 1 66 ? -24.656 -24.141 -8.734 1 96 66 ALA B C 1
ATOM 5879 O O . ALA B 1 66 ? -23.609 -23.688 -9.172 1 96 66 ALA B O 1
ATOM 5880 N N . ASP B 1 67 ? -25.281 -25.109 -9.32 1 93.56 67 ASP B N 1
ATOM 5881 C CA . ASP B 1 67 ? -24.688 -25.875 -10.414 1 93.56 67 ASP B CA 1
ATOM 5882 C C . ASP B 1 67 ? -24.203 -24.953 -11.531 1 93.56 67 ASP B C 1
ATOM 5884 O O . ASP B 1 67 ? -24.969 -24.156 -12.07 1 93.56 67 ASP B O 1
ATOM 5888 N N . SER B 1 68 ? -22.984 -25.016 -11.797 1 95.25 68 SER B N 1
ATOM 5889 C CA . SER B 1 68 ? -22.297 -24.344 -12.891 1 95.25 68 SER B CA 1
ATOM 5890 C C . SER B 1 68 ? -22.344 -22.828 -12.711 1 95.25 68 SER B C 1
ATOM 5892 O O . SER B 1 68 ? -22.484 -22.078 -13.695 1 95.25 68 SER B O 1
ATOM 5894 N N . THR B 1 69 ? -22.422 -22.359 -11.484 1 97.44 69 THR B N 1
ATOM 5895 C CA . THR B 1 69 ? -22.422 -20.922 -11.234 1 97.44 69 THR B CA 1
ATOM 5896 C C . THR B 1 69 ? -21.391 -20.562 -10.172 1 97.44 69 THR B C 1
ATOM 5898 O O . THR B 1 69 ? -20.75 -21.438 -9.586 1 97.44 69 THR B O 1
ATOM 5901 N N . LEU B 1 70 ? -21.203 -19.266 -9.969 1 97.75 70 LEU B N 1
ATOM 5902 C CA . LEU B 1 70 ? -20.359 -18.734 -8.906 1 97.75 70 LEU B CA 1
ATOM 5903 C C . LEU B 1 70 ? -21.203 -18.172 -7.77 1 97.75 70 LEU B C 1
ATOM 5905 O O . LEU B 1 70 ? -20.844 -17.156 -7.176 1 97.75 70 LEU B O 1
ATOM 5909 N N . VAL B 1 71 ? -22.344 -18.734 -7.598 1 98.38 71 VAL B N 1
ATOM 5910 C CA . VAL B 1 71 ? -23.156 -18.438 -6.422 1 98.38 71 VAL B CA 1
ATOM 5911 C C . VAL B 1 71 ? -23.047 -19.578 -5.418 1 98.38 71 VAL B C 1
ATOM 5913 O O . VAL B 1 71 ? -23.391 -20.719 -5.727 1 98.38 71 VAL B O 1
ATOM 5916 N N . ALA B 1 72 ? -22.531 -19.281 -4.293 1 97.75 72 ALA B N 1
ATOM 5917 C CA . ALA B 1 72 ? -22.375 -20.297 -3.246 1 97.75 72 ALA B CA 1
ATOM 5918 C C . ALA B 1 72 ? -23.625 -20.375 -2.371 1 97.75 72 ALA B C 1
ATOM 5920 O O . ALA B 1 72 ? -24.266 -19.359 -2.109 1 97.75 72 ALA B O 1
ATOM 5921 N N . ILE B 1 73 ? -23.953 -21.547 -1.973 1 97.62 73 ILE B N 1
ATOM 5922 C CA . ILE B 1 73 ? -25.094 -21.812 -1.101 1 97.62 73 ILE B CA 1
ATOM 5923 C C . ILE B 1 73 ? -24.609 -22.531 0.163 1 97.62 73 ILE B C 1
ATOM 5925 O O . ILE B 1 73 ? -24 -23.594 0.087 1 97.62 73 ILE B O 1
ATOM 5929 N N . THR B 1 74 ? -24.812 -21.953 1.277 1 97.69 74 THR B N 1
ATOM 5930 C CA . THR B 1 74 ? -24.547 -22.594 2.557 1 97.69 74 THR B CA 1
ATOM 5931 C C . THR B 1 74 ? -25.828 -22.844 3.326 1 97.69 74 THR B C 1
ATOM 5933 O O . THR B 1 74 ? -26.578 -21.906 3.615 1 97.69 74 THR B O 1
ATOM 5936 N N . GLU B 1 75 ? -26.094 -24.078 3.596 1 98.06 75 GLU B N 1
ATOM 5937 C CA . GLU B 1 75 ? -27.203 -24.453 4.465 1 98.06 75 GLU B CA 1
ATOM 5938 C C . GLU B 1 75 ? -26.734 -24.688 5.895 1 98.06 75 GLU B C 1
ATOM 5940 O O . GLU B 1 75 ? -25.766 -25.422 6.125 1 98.06 75 GLU B O 1
ATOM 5945 N N . ALA B 1 76 ? -27.375 -24.016 6.816 1 98.5 76 ALA B N 1
ATOM 5946 C CA . ALA B 1 76 ? -27.016 -24.109 8.227 1 98.5 76 ALA B CA 1
ATOM 5947 C C . ALA B 1 76 ? -28.25 -24.328 9.094 1 98.5 76 ALA B C 1
ATOM 5949 O O . ALA B 1 76 ? -29.281 -23.703 8.875 1 98.5 76 ALA B O 1
ATOM 5950 N N . ALA B 1 77 ? -28.125 -25.25 10.008 1 98.44 77 ALA B N 1
ATOM 5951 C CA . ALA B 1 77 ? -29.234 -25.531 10.906 1 98.44 77 ALA B CA 1
ATOM 5952 C C . ALA B 1 77 ? -28.766 -25.625 12.352 1 98.44 77 ALA B C 1
ATOM 5954 O O . ALA B 1 77 ? -27.688 -26.172 12.633 1 98.44 77 ALA B O 1
ATOM 5955 N N . HIS B 1 78 ? -29.5 -25 13.258 1 98.31 78 HIS B N 1
ATOM 5956 C CA . HIS B 1 78 ? -29.266 -25.047 14.695 1 98.31 78 HIS B CA 1
ATOM 5957 C C . HIS B 1 78 ? -30.484 -25.578 15.43 1 98.31 78 HIS B C 1
ATOM 5959 O O . HIS B 1 78 ? -31.406 -24.812 15.758 1 98.31 78 HIS B O 1
ATOM 5965 N N . ASP B 1 79 ? -30.453 -26.766 15.891 1 97.19 79 ASP B N 1
ATOM 5966 C CA . ASP B 1 79 ? -31.609 -27.406 16.5 1 97.19 79 ASP B CA 1
ATOM 5967 C C . ASP B 1 79 ? -32 -26.719 17.812 1 97.19 79 ASP B C 1
ATOM 5969 O O . ASP B 1 79 ? -33.188 -26.547 18.094 1 97.19 79 ASP B O 1
ATOM 5973 N N . GLY B 1 80 ? -31.047 -26.375 18.547 1 97.19 80 GLY B N 1
ATOM 5974 C CA . GLY B 1 80 ? -31.281 -25.703 19.812 1 97.19 80 GLY B CA 1
ATOM 5975 C C . GLY B 1 80 ? -32.031 -24.391 19.656 1 97.19 80 GLY B C 1
ATOM 5976 O O . GLY B 1 80 ? -32.969 -24.109 20.422 1 97.19 80 GLY B O 1
ATOM 5977 N N . LEU B 1 81 ? -31.734 -23.656 18.688 1 97.69 81 LEU B N 1
ATOM 5978 C CA . LEU B 1 81 ? -32.375 -22.359 18.438 1 97.69 81 LEU B CA 1
ATOM 5979 C C . LEU B 1 81 ? -33.656 -22.547 17.641 1 97.69 81 LEU B C 1
ATOM 5981 O O . LEU B 1 81 ? -34.5 -21.641 17.609 1 97.69 81 LEU B O 1
ATOM 5985 N N . GLY B 1 82 ? -33.781 -23.688 16.922 1 98.12 82 GLY B N 1
ATOM 5986 C CA . GLY B 1 82 ? -34.906 -23.875 16.031 1 98.12 82 GLY B CA 1
ATOM 5987 C C . GLY B 1 82 ? -34.875 -22.969 14.82 1 98.12 82 GLY B C 1
ATOM 5988 O O . GLY B 1 82 ? -35.906 -22.391 14.422 1 98.12 82 GLY B O 1
ATOM 5989 N N . ILE B 1 83 ? -33.688 -22.75 14.289 1 98.5 83 ILE B N 1
ATOM 5990 C CA . ILE B 1 83 ? -33.469 -21.859 13.148 1 98.5 83 ILE B CA 1
ATOM 5991 C C . ILE B 1 83 ? -32.75 -22.594 12.039 1 98.5 83 ILE B C 1
ATOM 5993 O O . ILE B 1 83 ? -31.797 -23.344 12.305 1 98.5 83 ILE B O 1
ATOM 5997 N N . ARG B 1 84 ? -33.125 -22.453 10.844 1 98.56 84 ARG B N 1
ATOM 5998 C CA . ARG B 1 84 ? -32.438 -22.891 9.648 1 98.56 84 ARG B CA 1
ATOM 5999 C C . ARG B 1 84 ? -32.125 -21.703 8.734 1 98.56 84 ARG B C 1
ATOM 6001 O O . ARG B 1 84 ? -33 -20.844 8.523 1 98.56 84 ARG B O 1
ATOM 6008 N N . LEU B 1 85 ? -30.922 -21.656 8.266 1 98.69 85 LEU B N 1
ATOM 6009 C CA . LEU B 1 85 ? -30.5 -20.594 7.355 1 98.69 85 LEU B CA 1
ATOM 6010 C C . LEU B 1 85 ? -30.094 -21.188 6.004 1 98.69 85 LEU B C 1
ATOM 6012 O O . LEU B 1 85 ? -29.484 -22.25 5.941 1 98.69 85 LEU B O 1
ATOM 6016 N N . VAL B 1 86 ? -30.422 -20.609 4.945 1 98.56 86 VAL B N 1
ATOM 6017 C CA . VAL B 1 86 ? -29.828 -20.797 3.625 1 98.56 86 VAL B CA 1
ATOM 6018 C C . VAL B 1 86 ? -29.188 -19.484 3.156 1 98.56 86 VAL B C 1
ATOM 6020 O O . VAL B 1 86 ? -29.875 -18.484 2.953 1 98.56 86 VAL B O 1
ATOM 6023 N N . ILE B 1 87 ? -27.906 -19.5 3.012 1 98.44 87 ILE B N 1
ATOM 6024 C CA . ILE B 1 87 ? -27.141 -18.297 2.701 1 98.44 87 ILE B CA 1
ATOM 6025 C C . ILE B 1 87 ? -26.625 -18.375 1.264 1 98.44 87 ILE B C 1
ATOM 6027 O O . ILE B 1 87 ? -25.969 -19.344 0.879 1 98.44 87 ILE B O 1
ATOM 6031 N N . TYR B 1 88 ? -26.938 -17.422 0.463 1 98.38 88 TYR B N 1
ATOM 6032 C CA . TYR B 1 88 ? -26.453 -17.281 -0.905 1 98.38 88 TYR B CA 1
ATOM 6033 C C . TYR B 1 88 ? -25.422 -16.172 -1.004 1 98.38 88 TYR B C 1
ATOM 6035 O O . TYR B 1 88 ? -25.672 -15.031 -0.612 1 98.38 88 TYR B O 1
ATOM 6043 N N . ASP B 1 89 ? -24.281 -16.484 -1.465 1 98.44 89 ASP B N 1
ATOM 6044 C CA . ASP B 1 89 ? -23.203 -15.5 -1.633 1 98.44 89 ASP B CA 1
ATOM 6045 C C . ASP B 1 89 ? -22.75 -15.43 -3.09 1 98.44 89 ASP B C 1
ATOM 6047 O O . ASP B 1 89 ? -22.594 -16.453 -3.748 1 98.44 89 ASP B O 1
ATOM 6051 N N . GLY B 1 90 ? -22.547 -14.273 -3.65 1 98.69 90 GLY B N 1
ATOM 6052 C CA . GLY B 1 90 ? -22 -14.07 -4.98 1 98.69 90 GLY B CA 1
ATOM 6053 C C . GLY B 1 90 ? -21.438 -12.672 -5.184 1 98.69 90 GLY B C 1
ATOM 6054 O O . GLY B 1 90 ? -21.859 -11.727 -4.504 1 98.69 90 GLY B O 1
ATOM 6055 N N . VAL B 1 91 ? -20.5 -12.531 -6.051 1 98.81 91 VAL B N 1
ATOM 6056 C CA . VAL B 1 91 ? -19.984 -11.234 -6.484 1 98.81 91 VAL B CA 1
ATOM 6057 C C . VAL B 1 91 ? -20.609 -10.844 -7.82 1 98.81 91 VAL B C 1
ATOM 6059 O O . VAL B 1 91 ? -20.703 -11.672 -8.734 1 98.81 91 VAL B O 1
ATOM 6062 N N . HIS B 1 92 ? -21.062 -9.594 -7.887 1 98.75 92 HIS B N 1
ATOM 6063 C CA . HIS B 1 92 ? -21.625 -9.086 -9.133 1 98.75 92 HIS B CA 1
ATOM 6064 C C . HIS B 1 92 ? -20.703 -9.375 -10.312 1 98.75 92 HIS B C 1
ATOM 6066 O O . HIS B 1 92 ? -19.484 -9.273 -10.188 1 98.75 92 HIS B O 1
ATOM 6072 N N . GLN B 1 93 ? -21.25 -9.727 -11.508 1 97.62 93 GLN B N 1
ATOM 6073 C CA . GLN B 1 93 ? -20.469 -10.227 -12.633 1 97.62 93 GLN B CA 1
ATOM 6074 C C . GLN B 1 93 ? -19.594 -9.133 -13.211 1 97.62 93 GLN B C 1
ATOM 6076 O O . GLN B 1 93 ? -18.609 -9.414 -13.906 1 97.62 93 GLN B O 1
ATOM 6081 N N . ARG B 1 94 ? -19.906 -7.855 -12.945 1 97 94 ARG B N 1
ATOM 6082 C CA . ARG B 1 94 ? -19.156 -6.762 -13.555 1 97 94 ARG B CA 1
ATOM 6083 C C . ARG B 1 94 ? -18.594 -5.824 -12.484 1 97 94 ARG B C 1
ATOM 6085 O O . ARG B 1 94 ? -17.453 -5.379 -12.586 1 97 94 ARG B O 1
ATOM 6092 N N . ASP B 1 95 ? -19.406 -5.5 -11.453 1 98.31 95 ASP B N 1
ATOM 6093 C CA . ASP B 1 95 ? -19.062 -4.469 -10.484 1 98.31 95 ASP B CA 1
ATOM 6094 C C . ASP B 1 95 ? -18.5 -5.082 -9.203 1 98.31 95 ASP B C 1
ATOM 6096 O O . ASP B 1 95 ? -18.781 -6.242 -8.891 1 98.31 95 ASP B O 1
ATOM 6100 N N . PRO B 1 96 ? -17.672 -4.34 -8.477 1 98.69 96 PRO B N 1
ATOM 6101 C CA . PRO B 1 96 ? -17.094 -4.859 -7.227 1 98.69 96 PRO B CA 1
ATOM 6102 C C . PRO B 1 96 ? -18.094 -4.812 -6.066 1 98.69 96 PRO B C 1
ATOM 6104 O O . PRO B 1 96 ? -17.922 -4.008 -5.145 1 98.69 96 PRO B O 1
ATOM 6107 N N . VAL B 1 97 ? -19.047 -5.684 -6.078 1 98.88 97 VAL B N 1
ATOM 6108 C CA . VAL B 1 97 ? -20.109 -5.77 -5.078 1 98.88 97 VAL B CA 1
ATOM 6109 C C . VAL B 1 97 ? -20.281 -7.223 -4.629 1 98.88 97 VAL B C 1
ATOM 6111 O O . VAL B 1 97 ? -20.484 -8.117 -5.457 1 98.88 97 VAL B O 1
ATOM 6114 N N . LEU B 1 98 ? -20.109 -7.48 -3.367 1 98.88 98 LEU B N 1
ATOM 6115 C CA . LEU B 1 98 ? -20.5 -8.758 -2.779 1 98.88 98 LEU B CA 1
ATOM 6116 C C . LEU B 1 98 ? -21.969 -8.734 -2.361 1 98.88 98 LEU B C 1
ATOM 6118 O O . LEU B 1 98 ? -22.422 -7.785 -1.716 1 98.88 98 LEU B O 1
ATOM 6122 N N . LEU B 1 99 ? -22.703 -9.75 -2.736 1 98.75 99 LEU B N 1
ATOM 6123 C CA . LEU B 1 99 ? -24.109 -9.914 -2.383 1 98.75 99 LEU B CA 1
ATOM 6124 C C . LEU B 1 99 ? -24.312 -11.141 -1.501 1 98.75 99 LEU B C 1
ATOM 6126 O O . LEU B 1 99 ? -23.781 -12.219 -1.801 1 98.75 99 LEU B O 1
ATOM 6130 N N . ARG B 1 100 ? -25.016 -10.992 -0.423 1 98.56 100 ARG B N 1
ATOM 6131 C CA . ARG B 1 100 ? -25.422 -12.086 0.457 1 98.56 100 ARG B CA 1
ATOM 6132 C C . ARG B 1 100 ? -26.922 -12.023 0.746 1 98.56 100 ARG B C 1
ATOM 6134 O O . ARG B 1 100 ? -27.438 -11.008 1.224 1 98.56 100 ARG B O 1
ATOM 6141 N N . SER B 1 101 ? -27.609 -13.031 0.366 1 98.25 101 SER B N 1
ATOM 6142 C CA . SER B 1 101 ? -29.016 -13.203 0.709 1 98.25 101 SER B CA 1
ATOM 6143 C C . SER B 1 101 ? -29.219 -14.352 1.688 1 98.25 101 SER B C 1
ATOM 6145 O O . SER B 1 101 ? -28.625 -15.422 1.523 1 98.25 101 SER B O 1
ATOM 6147 N N . ILE B 1 102 ? -30 -14.148 2.738 1 98.25 102 ILE B N 1
ATOM 6148 C CA . ILE B 1 102 ? -30.172 -15.141 3.787 1 98.25 102 ILE B CA 1
ATOM 6149 C C . ILE B 1 102 ? -31.656 -15.453 3.955 1 98.25 102 ILE B C 1
ATOM 6151 O O . ILE B 1 102 ? -32.469 -14.562 4.246 1 98.25 102 ILE B O 1
ATOM 6155 N N . GLU B 1 103 ? -32.031 -16.719 3.738 1 98.19 103 GLU B N 1
ATOM 6156 C CA . GLU B 1 103 ? -33.344 -17.203 4.125 1 98.19 103 GLU B CA 1
ATOM 6157 C C . GLU B 1 103 ? -33.344 -17.734 5.555 1 98.19 103 GLU B C 1
ATOM 6159 O O . GLU B 1 103 ? -32.531 -18.625 5.895 1 98.19 103 GLU B O 1
ATOM 6164 N N . ILE B 1 104 ? -34.188 -17.188 6.352 1 98.31 104 ILE B N 1
ATOM 6165 C CA . ILE B 1 104 ? -34.281 -17.562 7.758 1 98.31 104 ILE B CA 1
ATOM 6166 C C . ILE B 1 104 ? -35.594 -18.312 7.996 1 98.31 104 ILE B C 1
ATOM 6168 O O . ILE B 1 104 ? -36.656 -17.75 7.863 1 98.31 104 ILE B O 1
ATOM 6172 N N . THR B 1 105 ? -35.469 -19.578 8.383 1 98.62 105 THR B N 1
ATOM 6173 C CA . THR B 1 105 ? -36.625 -20.375 8.68 1 98.62 105 THR B CA 1
ATOM 6174 C C . THR B 1 105 ? -36.781 -20.594 10.188 1 98.62 105 THR B C 1
ATOM 6176 O O . THR B 1 105 ? -35.844 -21.062 10.844 1 98.62 105 THR B O 1
ATOM 6179 N N . ASN B 1 106 ? -37.938 -20.219 10.695 1 98.38 106 ASN B N 1
ATOM 6180 C CA . ASN B 1 106 ? -38.312 -20.438 12.086 1 98.38 106 ASN B CA 1
ATOM 6181 C C . ASN B 1 106 ? -38.938 -21.812 12.281 1 98.38 106 ASN B C 1
ATOM 6183 O O . ASN B 1 106 ? -40.062 -22.047 11.82 1 98.38 106 ASN B O 1
ATOM 6187 N N . GLU B 1 107 ? -38.281 -22.594 13.039 1 98 107 GLU B N 1
ATOM 6188 C CA . GLU B 1 107 ? -38.781 -23.953 13.219 1 98 107 GLU B CA 1
ATOM 6189 C C . GLU B 1 107 ? -39.625 -24.078 14.492 1 98 107 GLU B C 1
ATOM 6191 O O . GLU B 1 107 ? -39.906 -25.203 14.945 1 98 107 GLU B O 1
ATOM 6196 N N . ARG B 1 108 ? -39.938 -22.969 15.094 1 97.44 108 ARG B N 1
ATOM 6197 C CA . ARG B 1 108 ? -40.844 -22.922 16.234 1 97.44 108 ARG B CA 1
ATOM 6198 C C . ARG B 1 108 ? -42.219 -22.422 15.789 1 97.44 108 ARG B C 1
ATOM 6200 O O . ARG B 1 108 ? -42.375 -21.938 14.664 1 97.44 108 ARG B O 1
ATOM 6207 N N . ASN B 1 109 ? -43.219 -22.484 16.75 1 97.06 109 ASN B N 1
ATOM 6208 C CA . ASN B 1 109 ? -44.594 -22.203 16.391 1 97.06 109 ASN B CA 1
ATOM 6209 C C . ASN B 1 109 ? -44.938 -20.734 16.578 1 97.06 109 ASN B C 1
ATOM 6211 O O . ASN B 1 109 ? -45.875 -20.234 15.984 1 97.06 109 ASN B O 1
ATOM 6215 N N . GLN B 1 110 ? -44.219 -20 17.281 1 96.81 110 GLN B N 1
ATOM 6216 C CA . GLN B 1 110 ? -44.5 -18.594 17.578 1 96.81 110 GLN B CA 1
ATOM 6217 C C . GLN B 1 110 ? -43.656 -17.672 16.719 1 96.81 110 GLN B C 1
ATOM 6219 O O . GLN B 1 110 ? -42.562 -18.047 16.281 1 96.81 110 GLN B O 1
ATOM 6224 N N . GLU B 1 111 ? -44.188 -16.516 16.5 1 97.06 111 GLU B N 1
ATOM 6225 C CA . GLU B 1 111 ? -43.406 -15.484 15.844 1 97.06 111 GLU B CA 1
ATOM 6226 C C . GLU B 1 111 ? -42.219 -15.078 16.703 1 97.06 111 GLU B C 1
ATOM 6228 O O . GLU B 1 111 ? -42.344 -14.922 17.922 1 97.06 111 GLU B O 1
ATOM 6233 N N . ARG B 1 112 ? -41.062 -14.914 16.094 1 97.38 112 ARG B N 1
ATOM 6234 C CA . ARG B 1 112 ? -39.844 -14.602 16.844 1 97.38 112 ARG B CA 1
ATOM 6235 C C . ARG B 1 112 ? -39.062 -13.492 16.156 1 97.38 112 ARG B C 1
ATOM 6237 O O . ARG B 1 112 ? -39.0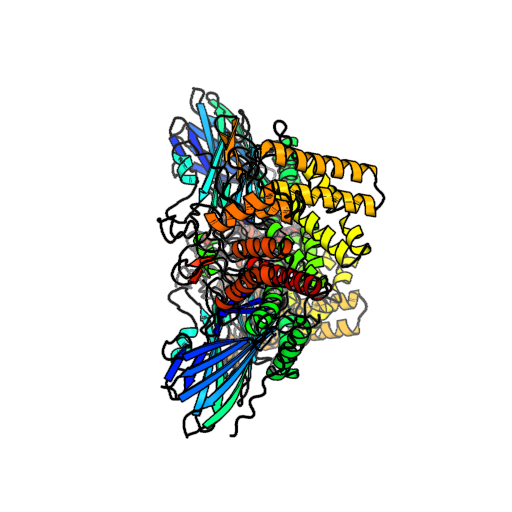62 -13.383 14.922 1 97.38 112 ARG B O 1
ATOM 6244 N N . GLU B 1 113 ? -38.438 -12.695 16.984 1 96.25 113 GLU B N 1
ATOM 6245 C CA . GLU B 1 113 ? -37.469 -11.727 16.5 1 96.25 113 GLU B CA 1
ATOM 6246 C C . GLU B 1 113 ? -36.062 -12.352 16.328 1 96.25 113 GLU B C 1
ATOM 6248 O O . GLU B 1 113 ? -35.5 -12.875 17.297 1 96.25 113 GLU B O 1
ATOM 6253 N N . VAL B 1 114 ? -35.688 -12.336 15.102 1 97.19 114 VAL B N 1
ATOM 6254 C CA . VAL B 1 114 ? -34.344 -12.828 14.812 1 97.19 114 VAL B CA 1
ATOM 6255 C C . VAL B 1 114 ? -33.438 -11.664 14.422 1 97.19 114 VAL B C 1
ATOM 6257 O O . VAL B 1 114 ? -33.781 -10.898 13.516 1 97.19 114 VAL B O 1
ATOM 6260 N N . ARG B 1 115 ? -32.312 -11.547 15.086 1 97 115 ARG B N 1
ATOM 6261 C CA . ARG B 1 115 ? -31.328 -10.508 14.758 1 97 115 ARG B CA 1
ATOM 6262 C C . ARG B 1 115 ? -30.078 -11.117 14.141 1 97 115 ARG B C 1
ATOM 6264 O O . ARG B 1 115 ? -29.531 -12.086 14.664 1 97 115 ARG B O 1
ATOM 6271 N N . LEU B 1 116 ? -29.734 -10.602 13 1 97.88 116 LEU B N 1
ATOM 6272 C CA . LEU B 1 116 ? -28.516 -11.008 12.305 1 97.88 116 LEU B CA 1
ATOM 6273 C C . LEU B 1 116 ? -27.391 -10.023 12.555 1 97.88 116 LEU B C 1
ATOM 6275 O O . LEU B 1 116 ? -27.594 -8.805 12.516 1 97.88 116 LEU B O 1
ATOM 6279 N N . PHE B 1 117 ? -26.203 -10.516 12.867 1 98.19 117 PHE B N 1
ATOM 6280 C CA . PHE B 1 117 ? -25.062 -9.664 13.156 1 98.19 117 PHE B CA 1
ATOM 6281 C C . PHE B 1 117 ? -23.922 -9.945 12.172 1 98.19 117 PHE B C 1
ATOM 6283 O O . PHE B 1 117 ? -23.5 -11.094 12.016 1 98.19 117 PHE B O 1
ATOM 6290 N N . PHE B 1 118 ? -23.469 -8.914 11.492 1 98.5 118 PHE B N 1
ATOM 6291 C CA . PHE B 1 118 ? -22.391 -8.977 10.516 1 98.5 118 PHE B CA 1
ATOM 6292 C C . PHE B 1 118 ? -21.172 -8.203 11.016 1 98.5 118 PHE B C 1
ATOM 6294 O O . PHE B 1 118 ? -21.219 -6.98 11.156 1 98.5 118 PHE B O 1
ATOM 6301 N N . HIS B 1 119 ? -20.109 -8.891 11.227 1 98.44 119 HIS B N 1
ATOM 6302 C CA . HIS B 1 119 ? -18.875 -8.32 11.75 1 98.44 119 HIS B CA 1
ATOM 6303 C C . HIS B 1 119 ? -17.891 -8.031 10.617 1 98.44 119 HIS B C 1
ATOM 6305 O O . HIS B 1 119 ? -17.672 -8.875 9.742 1 98.44 119 HIS B O 1
ATOM 6311 N N . GLN B 1 120 ? -17.391 -6.809 10.508 1 98.31 120 GLN B N 1
ATOM 6312 C CA . GLN B 1 120 ? -16.406 -6.406 9.523 1 98.31 120 GLN B CA 1
ATOM 6313 C C . GLN B 1 120 ? -15.047 -6.156 10.18 1 98.31 120 GLN B C 1
ATOM 6315 O O . GLN B 1 120 ? -14.852 -5.129 10.836 1 98.31 120 GLN B O 1
ATOM 6320 N N . ASP B 1 121 ? -14.156 -7.066 10 1 97.25 121 ASP B N 1
ATOM 6321 C CA . ASP B 1 121 ? -12.805 -6.961 10.531 1 97.25 121 ASP B CA 1
ATOM 6322 C C . ASP B 1 121 ? -11.789 -6.762 9.414 1 97.25 121 ASP B C 1
ATOM 6324 O O . ASP B 1 121 ? -11.148 -7.719 8.969 1 97.25 121 ASP B O 1
ATOM 6328 N N . LEU B 1 122 ? -11.586 -5.504 9.047 1 96.75 122 LEU B N 1
ATOM 6329 C CA . LEU B 1 122 ? -10.719 -5.219 7.91 1 96.75 122 LEU B CA 1
ATOM 6330 C C . LEU B 1 122 ? -9.352 -4.719 8.383 1 96.75 122 LEU B C 1
ATOM 6332 O O . LEU B 1 122 ? -9.227 -4.203 9.492 1 96.75 122 LEU B O 1
ATOM 6336 N N . SER B 1 123 ? -8.383 -4.988 7.723 1 93.44 123 SER B N 1
ATOM 6337 C CA . SER B 1 123 ? -7.051 -4.395 7.688 1 93.44 123 SER B CA 1
ATOM 6338 C C . SER B 1 123 ? -6.695 -3.912 6.285 1 93.44 123 SER B C 1
ATOM 6340 O O . SER B 1 123 ? -5.957 -4.586 5.562 1 93.44 123 SER B O 1
ATOM 6342 N N . ILE B 1 124 ? -7.203 -2.758 5.996 1 95.5 124 ILE B N 1
ATOM 6343 C CA . ILE B 1 124 ? -7.23 -2.268 4.625 1 95.5 124 ILE B CA 1
ATOM 6344 C C . ILE B 1 124 ? -5.801 -2.08 4.113 1 95.5 124 ILE B C 1
ATOM 6346 O O . ILE B 1 124 ? -4.98 -1.44 4.773 1 95.5 124 ILE B O 1
ATOM 6350 N N . GLY B 1 125 ? -5.527 -2.646 2.979 1 91.06 125 GLY B N 1
ATOM 6351 C CA . GLY B 1 125 ? -4.188 -2.592 2.42 1 91.06 125 GLY B CA 1
ATOM 6352 C C . GLY B 1 125 ? -3.184 -3.424 3.197 1 91.06 125 GLY B C 1
ATOM 6353 O O . GLY B 1 125 ? -1.998 -3.088 3.248 1 91.06 125 GLY B O 1
ATOM 6354 N N . GLU B 1 126 ? -3.662 -4.34 3.98 1 88.06 126 GLU B N 1
ATOM 6355 C CA . GLU B 1 126 ? -2.863 -5.34 4.68 1 88.06 126 GLU B CA 1
ATOM 6356 C C . GLU B 1 126 ? -2.213 -4.75 5.93 1 88.06 126 GLU B C 1
ATOM 6358 O O . GLU B 1 126 ? -1.225 -5.285 6.434 1 88.06 126 GLU B O 1
ATOM 6363 N N . SER B 1 127 ? -2.703 -3.67 6.379 1 86.31 127 SER B N 1
ATOM 6364 C CA . SER B 1 127 ? -2.293 -3.061 7.641 1 86.31 127 SER B CA 1
ATOM 6365 C C . SER B 1 127 ? -3.457 -2.338 8.305 1 86.31 127 SER B C 1
ATOM 6367 O O . SER B 1 127 ? -4.27 -1.703 7.633 1 86.31 127 SER B O 1
ATOM 6369 N N . GLU B 1 128 ? -3.482 -2.426 9.562 1 87.12 128 GLU B N 1
ATOM 6370 C CA . GLU B 1 128 ? -4.57 -1.778 10.289 1 87.12 128 GLU B CA 1
ATOM 6371 C C . GLU B 1 128 ? -4.27 -0.302 10.531 1 87.12 128 GLU B C 1
ATOM 6373 O O . GLU B 1 128 ? -5.164 0.469 10.891 1 87.12 128 GLU B O 1
ATOM 6378 N N . VAL B 1 129 ? -3.078 0.064 10.305 1 84.06 129 VAL B N 1
ATOM 6379 C CA . VAL B 1 129 ? -2.65 1.428 10.602 1 84.06 129 VAL B CA 1
ATOM 6380 C C . VAL B 1 129 ? -3.369 2.406 9.68 1 84.06 129 VAL B C 1
ATOM 6382 O O . VAL B 1 129 ? -3.344 2.248 8.453 1 84.06 129 VAL B O 1
ATOM 6385 N N . GLY B 1 130 ? -4.062 3.346 10.289 1 87.75 130 GLY B N 1
ATOM 6386 C CA . GLY B 1 130 ? -4.676 4.414 9.523 1 87.75 130 GLY B CA 1
ATOM 6387 C C . GLY B 1 130 ? -6.055 4.059 8.992 1 87.75 130 GLY B C 1
ATOM 6388 O O . GLY B 1 130 ? -6.648 4.82 8.234 1 87.75 130 GLY B O 1
ATOM 6389 N N . ASP B 1 131 ? -6.574 2.893 9.391 1 93.44 131 ASP B N 1
ATOM 6390 C CA . ASP B 1 131 ? -7.934 2.537 9 1 93.44 131 ASP B CA 1
ATOM 6391 C C . ASP B 1 131 ? -8.953 3.443 9.68 1 93.44 131 ASP B C 1
ATOM 6393 O O . ASP B 1 131 ? -8.727 3.928 10.789 1 93.44 131 ASP B O 1
ATOM 6397 N N . THR B 1 132 ? -10.016 3.676 8.969 1 95.94 132 THR B N 1
ATOM 6398 C CA . THR B 1 132 ? -11.141 4.41 9.547 1 95.94 132 THR B CA 1
ATOM 6399 C C . THR B 1 132 ? -12.461 3.709 9.227 1 95.94 132 THR B C 1
ATOM 6401 O O . THR B 1 132 ? -12.656 3.221 8.117 1 95.94 132 THR B O 1
ATOM 6404 N N . ALA B 1 133 ? -13.297 3.611 10.203 1 97.62 133 ALA B N 1
ATOM 6405 C CA . ALA B 1 133 ? -14.672 3.154 10.023 1 97.62 133 ALA B CA 1
ATOM 6406 C C . ALA B 1 133 ? -15.664 4.211 10.492 1 97.62 133 ALA B C 1
ATOM 6408 O O . ALA B 1 133 ? -15.438 4.883 11.5 1 97.62 133 ALA B O 1
ATOM 6409 N N . ALA B 1 134 ? -16.75 4.352 9.773 1 98 134 ALA B N 1
ATOM 6410 C CA . ALA B 1 134 ? -17.734 5.367 10.117 1 98 134 ALA B CA 1
ATOM 6411 C C . ALA B 1 134 ? -19.125 4.953 9.672 1 98 134 ALA B C 1
ATOM 6413 O O . ALA B 1 134 ? -19.281 4.078 8.812 1 98 134 ALA B O 1
ATOM 6414 N N . PHE B 1 135 ? -20.141 5.508 10.344 1 98.12 135 PHE B N 1
ATOM 6415 C CA . PHE B 1 135 ? -21.547 5.375 9.945 1 98.12 135 PHE B CA 1
ATOM 6416 C C . PHE B 1 135 ? -21.969 6.551 9.078 1 98.12 135 PHE B C 1
ATOM 6418 O O . PHE B 1 135 ? -21.672 7.703 9.391 1 98.12 135 PHE B O 1
ATOM 6425 N N . LEU B 1 136 ? -22.562 6.305 7.996 1 98 136 LEU B N 1
ATOM 6426 C CA . LEU B 1 136 ? -23.094 7.332 7.098 1 98 136 LEU B CA 1
ATOM 6427 C C . LEU B 1 136 ? -24.609 7.418 7.191 1 98 136 LEU B C 1
ATOM 6429 O O . LEU B 1 136 ? -25.312 6.594 6.613 1 98 136 LEU B O 1
ATOM 6433 N N . PRO B 1 137 ? -25.141 8.414 7.793 1 96.62 137 PRO B N 1
ATOM 6434 C CA . PRO B 1 137 ? -26.578 8.492 8.008 1 96.62 137 PRO B CA 1
ATOM 6435 C C . PRO B 1 137 ? -27.359 8.695 6.707 1 96.62 137 PRO B C 1
ATOM 6437 O O . PRO B 1 137 ? -28.531 8.312 6.613 1 96.62 137 PRO B O 1
ATOM 6440 N N . GLU B 1 138 ? -26.734 9.242 5.715 1 95.19 138 GLU B N 1
ATOM 6441 C CA . GLU B 1 138 ? -27.391 9.547 4.445 1 95.19 138 GLU B CA 1
ATOM 6442 C C . GLU B 1 138 ? -28.031 8.305 3.836 1 95.19 138 GLU B C 1
ATOM 6444 O O . GLU B 1 138 ? -29.141 8.367 3.311 1 95.19 138 GLU B O 1
ATOM 6449 N N . ASN B 1 139 ? -27.328 7.203 3.883 1 96.44 139 ASN B N 1
ATOM 6450 C CA . ASN B 1 139 ? -27.859 5.98 3.299 1 96.44 139 ASN B CA 1
ATOM 6451 C C . ASN B 1 139 ? -27.906 4.844 4.316 1 96.44 139 ASN B C 1
ATOM 6453 O O . ASN B 1 139 ? -28.094 3.684 3.953 1 96.44 139 ASN B O 1
ATOM 6457 N N . GLY B 1 140 ? -27.672 5.199 5.594 1 96.75 140 GLY B N 1
ATOM 6458 C CA . GLY B 1 140 ? -27.797 4.23 6.672 1 96.75 140 GLY B CA 1
ATOM 6459 C C . GLY B 1 140 ? -26.797 3.1 6.562 1 96.75 140 GLY B C 1
ATOM 6460 O O . GLY B 1 140 ? -27.125 1.939 6.816 1 96.75 140 GLY B O 1
ATOM 6461 N N . SER B 1 141 ? -25.578 3.408 6.152 1 98.19 141 SER B N 1
ATOM 6462 C CA . SER B 1 141 ? -24.562 2.377 5.91 1 98.19 141 SER B CA 1
ATOM 6463 C C . SER B 1 141 ? -23.344 2.564 6.809 1 98.19 141 SER B C 1
ATOM 6465 O O . SER B 1 141 ? -23.203 3.607 7.449 1 98.19 141 SER B O 1
ATOM 6467 N N . LEU B 1 142 ? -22.578 1.515 6.957 1 98.44 142 LEU B N 1
ATOM 6468 C CA . LEU B 1 142 ? -21.234 1.568 7.516 1 98.44 142 LEU B CA 1
ATOM 6469 C C . LEU B 1 142 ? -20.172 1.57 6.41 1 98.44 142 LEU B C 1
ATOM 6471 O O . LEU B 1 142 ? -20.375 0.959 5.359 1 98.44 142 LEU B O 1
ATOM 6475 N N . PHE B 1 143 ? -19.094 2.252 6.609 1 98.56 143 PHE B N 1
ATOM 6476 C CA . PHE B 1 143 ? -18.031 2.125 5.629 1 98.56 143 PHE B CA 1
ATOM 6477 C C . PHE B 1 143 ? -16.656 2.217 6.297 1 98.56 143 PHE B C 1
ATOM 6479 O O . PHE B 1 143 ? -16.531 2.838 7.352 1 98.56 143 PHE B O 1
ATOM 6486 N N . HIS B 1 144 ? -15.758 1.51 5.836 1 98.62 144 HIS B N 1
ATOM 6487 C CA . HIS B 1 144 ? -14.336 1.558 6.164 1 98.62 144 HIS B CA 1
ATOM 6488 C C . HIS B 1 144 ? -13.531 2.174 5.027 1 98.62 144 HIS B C 1
ATOM 6490 O O . HIS B 1 144 ? -13.836 1.949 3.852 1 98.62 144 HIS B O 1
ATOM 6496 N N . TYR B 1 145 ? -12.531 2.939 5.375 1 97.62 145 TYR B N 1
ATOM 6497 C CA . TYR B 1 145 ? -11.719 3.465 4.281 1 97.62 145 TYR B CA 1
ATOM 6498 C C . TYR B 1 145 ? -10.289 3.73 4.742 1 97.62 145 TYR B C 1
ATOM 6500 O O . TYR B 1 145 ? -10.039 3.889 5.938 1 97.62 145 TYR B O 1
ATOM 6508 N N . LYS B 1 146 ? -9.422 3.736 3.844 1 96.19 146 LYS B N 1
ATOM 6509 C CA . LYS B 1 146 ? -8.023 4.156 3.918 1 96.19 146 LYS B CA 1
ATOM 6510 C C . LYS B 1 146 ? -7.496 4.559 2.543 1 96.19 146 LYS B C 1
ATOM 6512 O O . LYS B 1 146 ? -7.52 3.758 1.605 1 96.19 146 LYS B O 1
ATOM 6517 N N . ARG B 1 147 ? -7.125 5.812 2.447 1 94.88 147 ARG B N 1
ATOM 6518 C CA . ARG B 1 147 ? -6.66 6.336 1.167 1 94.88 147 ARG B CA 1
ATOM 6519 C C . ARG B 1 147 ? -7.707 6.125 0.077 1 94.88 147 ARG B C 1
ATOM 6521 O O . ARG B 1 147 ? -8.844 6.586 0.203 1 94.88 147 ARG B O 1
ATOM 6528 N N . ASN B 1 148 ? -7.348 5.309 -0.982 1 97 148 ASN B N 1
ATOM 6529 C CA . ASN B 1 148 ? -8.273 5.168 -2.102 1 97 148 ASN B CA 1
ATOM 6530 C C . ASN B 1 148 ? -8.992 3.82 -2.068 1 97 148 ASN B C 1
ATOM 6532 O O . ASN B 1 148 ? -9.398 3.303 -3.111 1 97 148 ASN B O 1
ATOM 6536 N N . PHE B 1 149 ? -9.094 3.227 -0.849 1 98.25 149 PHE B N 1
ATOM 6537 C CA . PHE B 1 149 ? -9.859 2.006 -0.645 1 98.25 149 PHE B CA 1
ATOM 6538 C C . PHE B 1 149 ? -11.086 2.275 0.224 1 98.25 149 PHE B C 1
ATOM 6540 O O . PHE B 1 149 ? -10.953 2.697 1.376 1 98.25 149 PHE B O 1
ATOM 6547 N N . TYR B 1 150 ? -12.219 2.002 -0.323 1 98.75 150 TYR B N 1
ATOM 6548 C CA . TYR B 1 150 ? -13.469 2.213 0.393 1 98.75 150 TYR B CA 1
ATOM 6549 C C . TYR B 1 150 ? -14.336 0.96 0.356 1 98.75 150 TYR B C 1
ATOM 6551 O O . TYR B 1 150 ? -14.508 0.345 -0.7 1 98.75 150 TYR B O 1
ATOM 6559 N N . PHE B 1 151 ? -14.805 0.547 1.487 1 98.88 151 PHE B N 1
ATOM 6560 C CA . PHE B 1 151 ? -15.703 -0.585 1.669 1 98.88 151 PHE B CA 1
ATOM 6561 C C . PHE B 1 151 ? -16.984 -0.156 2.389 1 98.88 151 PHE B C 1
ATOM 6563 O O . PHE B 1 151 ? -16.922 0.282 3.541 1 98.88 151 PHE B O 1
ATOM 6570 N N . MET B 1 152 ? -18.062 -0.222 1.726 1 98.88 152 MET B N 1
ATOM 6571 C CA . MET B 1 152 ? -19.328 0.171 2.326 1 98.88 152 MET B CA 1
ATOM 6572 C C . MET B 1 152 ? -20.234 -1.041 2.539 1 98.88 152 MET B C 1
ATOM 6574 O O . MET B 1 152 ? -20.328 -1.909 1.669 1 98.88 152 MET B O 1
ATOM 6578 N N . PHE B 1 153 ? -20.812 -1.147 3.688 1 98.88 153 PHE B N 1
ATOM 6579 C CA . PHE B 1 153 ? -21.656 -2.258 4.098 1 98.88 153 PHE B CA 1
ATOM 6580 C C . PHE B 1 153 ? -23.078 -1.779 4.383 1 98.88 153 PHE B C 1
ATOM 6582 O O . PHE B 1 153 ? -23.281 -0.785 5.086 1 98.88 153 PHE B O 1
ATOM 6589 N N . ASN B 1 154 ? -24 -2.463 3.811 1 98.62 154 ASN B N 1
ATOM 6590 C CA . ASN B 1 154 ? -25.406 -2.145 4.027 1 98.62 154 ASN B CA 1
ATOM 6591 C C . ASN B 1 154 ? -26.281 -3.398 3.998 1 98.62 154 ASN B C 1
ATOM 6593 O O . ASN B 1 154 ? -25.781 -4.5 3.773 1 98.62 154 ASN B O 1
ATOM 6597 N N . GLY B 1 155 ? -27.516 -3.293 4.426 1 97.62 155 GLY B N 1
ATOM 6598 C CA . GLY B 1 155 ? -28.438 -4.43 4.453 1 97.62 155 GLY B CA 1
ATOM 6599 C C . GLY B 1 155 ? -29.875 -4.035 4.699 1 97.62 155 GLY B C 1
ATOM 6600 O O . GLY B 1 155 ? -30.156 -2.893 5.066 1 97.62 155 GLY B O 1
ATOM 6601 N N . TRP B 1 156 ? -30.734 -4.941 4.34 1 93.25 156 TRP B N 1
ATOM 6602 C CA . TRP B 1 156 ? -32.156 -4.734 4.645 1 93.25 156 TRP B CA 1
ATOM 6603 C C . TRP B 1 156 ? -32.844 -6.059 4.961 1 93.25 156 TRP B C 1
ATOM 6605 O O . TRP B 1 156 ? -32.469 -7.105 4.426 1 93.25 156 TRP B O 1
ATOM 6615 N N . GLY B 1 157 ? -33.656 -6.004 5.93 1 85.06 157 GLY B N 1
ATOM 6616 C CA . GLY B 1 157 ? -34.594 -7.07 6.262 1 85.06 157 GLY B CA 1
ATOM 6617 C C . GLY B 1 157 ? -36.031 -6.621 6.27 1 85.06 157 GLY B C 1
ATOM 6618 O O . GLY B 1 157 ? -36.344 -5.535 5.789 1 85.06 157 GLY B O 1
ATOM 6619 N N . GLY B 1 158 ? -36.969 -7.48 6.531 1 77.81 158 GLY B N 1
ATOM 6620 C CA . GLY B 1 158 ? -38.406 -7.176 6.586 1 77.81 158 GLY B CA 1
ATOM 6621 C C . GLY B 1 158 ? -38.719 -5.898 7.34 1 77.81 158 GLY B C 1
ATOM 6622 O O . GLY B 1 158 ? -39.688 -5.207 7.031 1 77.81 158 GLY B O 1
ATOM 6623 N N . ASN B 1 159 ? -37.844 -5.422 8.18 1 74.88 159 ASN B N 1
ATOM 6624 C CA . ASN B 1 159 ? -38.094 -4.285 9.047 1 74.88 159 ASN B CA 1
ATOM 6625 C C . ASN B 1 159 ? -37.219 -3.094 8.711 1 74.88 159 ASN B C 1
ATOM 6627 O O . ASN B 1 159 ? -37.094 -2.162 9.508 1 74.88 159 ASN B O 1
ATOM 6631 N N . GLY B 1 160 ? -36.531 -3.195 7.688 1 88.06 160 GLY B N 1
ATOM 6632 C CA . GLY B 1 160 ? -35.75 -2.029 7.293 1 88.06 160 GLY B CA 1
ATOM 6633 C C . GLY B 1 160 ? -34.25 -2.312 7.156 1 88.06 160 GLY B C 1
ATOM 6634 O O . GLY B 1 160 ? -33.875 -3.438 6.84 1 88.06 160 GLY B O 1
ATOM 6635 N N . GLY B 1 161 ? -33.469 -1.158 7.277 1 95.19 161 GLY B N 1
ATOM 6636 C CA . GLY B 1 161 ? -32.031 -1.246 7.098 1 95.19 161 GLY B CA 1
ATOM 6637 C C . GLY B 1 161 ? -31.297 -1.595 8.375 1 95.19 161 GLY B C 1
ATOM 6638 O O . GLY B 1 161 ? -31.828 -2.299 9.234 1 95.19 161 GLY B O 1
ATOM 6639 N N . ILE B 1 162 ? -30.062 -1.287 8.492 1 96.5 162 ILE B N 1
ATOM 6640 C CA . ILE B 1 162 ? -29.234 -1.551 9.664 1 96.5 162 ILE B CA 1
ATOM 6641 C C . ILE B 1 162 ? -29.891 -0.933 10.898 1 96.5 162 ILE B C 1
ATOM 6643 O O . ILE B 1 162 ? -30.016 0.29 11 1 96.5 162 ILE B O 1
ATOM 6647 N N . ALA B 1 163 ? -30.25 -1.769 11.805 1 94.81 163 ALA B N 1
ATOM 6648 C CA . ALA B 1 163 ? -31 -1.35 12.992 1 94.81 163 ALA B CA 1
ATOM 6649 C C . ALA B 1 163 ? -30.062 -0.923 14.109 1 94.81 163 ALA B C 1
ATOM 6651 O O . ALA B 1 163 ? -30.406 -0.076 14.938 1 94.81 163 ALA B O 1
ATOM 6652 N N . GLN B 1 164 ? -28.984 -1.558 14.18 1 95.19 164 GLN B N 1
ATOM 6653 C CA . GLN B 1 164 ? -27.953 -1.234 15.172 1 95.19 164 GLN B CA 1
ATOM 6654 C C . GLN B 1 164 ? -26.562 -1.416 14.594 1 95.19 164 GLN B C 1
ATOM 6656 O O . GLN B 1 164 ? -26.359 -2.195 13.656 1 95.19 164 GLN B O 1
ATOM 6661 N N . TYR B 1 165 ? -25.625 -0.7 15.133 1 97.44 165 TYR B N 1
ATOM 6662 C CA . TYR B 1 165 ? -24.234 -0.846 14.727 1 97.44 165 TYR B CA 1
ATOM 6663 C C . TYR B 1 165 ? -23.297 -0.491 15.867 1 97.44 165 TYR B C 1
ATOM 6665 O O . TYR B 1 165 ? -23.703 0.133 16.844 1 97.44 165 TYR B O 1
ATOM 6673 N N . SER B 1 166 ? -22.125 -0.995 15.773 1 97.38 166 SER B N 1
ATOM 6674 C CA . SER B 1 166 ? -21 -0.574 16.609 1 97.38 166 SER B CA 1
ATOM 6675 C C . SER B 1 166 ? -19.734 -0.404 15.797 1 97.38 166 SER B C 1
ATOM 6677 O O . SER B 1 166 ? -19.453 -1.202 14.898 1 97.38 166 SER B O 1
ATOM 6679 N N . ILE B 1 167 ? -19.062 0.642 15.992 1 96.81 167 ILE B N 1
ATOM 6680 C CA . ILE B 1 167 ? -17.719 0.895 15.469 1 96.81 167 ILE B CA 1
ATOM 6681 C C . ILE B 1 167 ? -16.734 1.093 16.625 1 96.81 167 ILE B C 1
ATOM 6683 O O . ILE B 1 167 ? -17.016 1.851 17.547 1 96.81 167 ILE B O 1
ATOM 6687 N N . GLY B 1 168 ? -15.617 0.386 16.531 1 94.38 168 GLY B N 1
ATOM 6688 C CA . GLY B 1 168 ? -14.695 0.516 17.641 1 94.38 168 GLY B CA 1
ATOM 6689 C C . GLY B 1 168 ? -13.312 -0.032 17.344 1 94.38 168 GLY B C 1
ATOM 6690 O O . GLY B 1 168 ? -13.055 -0.515 16.25 1 94.38 168 GLY B O 1
ATOM 6691 N N . ILE B 1 169 ? -12.438 0.088 18.344 1 91.31 169 ILE B N 1
ATOM 6692 C CA . ILE B 1 169 ? -11.047 -0.34 18.25 1 91.31 169 ILE B CA 1
ATOM 6693 C C . ILE B 1 169 ? -10.953 -1.851 18.453 1 91.31 169 ILE B C 1
ATOM 6695 O O . ILE B 1 169 ? -11.633 -2.41 19.312 1 91.31 169 ILE B O 1
ATOM 6699 N N . LYS B 1 170 ? -10.148 -2.389 17.594 1 91.75 170 LYS B N 1
ATOM 6700 C CA . LYS B 1 170 ? -9.906 -3.822 17.734 1 91.75 170 LYS B CA 1
ATOM 6701 C C . LYS B 1 170 ? -8.445 -4.105 18.078 1 91.75 170 LYS B C 1
ATOM 6703 O O . LYS B 1 170 ? -7.551 -3.402 17.609 1 91.75 170 LYS B O 1
ATOM 6708 N N . ARG B 1 171 ? -8.242 -5.172 18.875 1 82.44 171 ARG B N 1
ATOM 6709 C CA . ARG B 1 171 ? -6.938 -5.773 19.141 1 82.44 171 ARG B CA 1
ATOM 6710 C C . ARG B 1 171 ? -5.922 -4.715 19.562 1 82.44 171 ARG B C 1
ATOM 6712 O O . ARG B 1 171 ? -4.777 -4.73 19.094 1 82.44 171 ARG B O 1
ATOM 6719 N N . PHE B 1 172 ? -6.262 -3.732 20.234 1 76.06 172 PHE B N 1
ATOM 6720 C CA . PHE B 1 172 ? -5.387 -2.686 20.75 1 76.06 172 PHE B CA 1
ATOM 6721 C C . PHE B 1 172 ? -5.875 -2.191 22.109 1 76.06 172 PHE B C 1
ATOM 6723 O O . PHE B 1 172 ? -7.078 -2.014 22.312 1 76.06 172 PHE B O 1
ATOM 6730 N N . GLY B 1 173 ? -5.004 -1.943 23 1 70.25 173 GLY B N 1
ATOM 6731 C CA . GLY B 1 173 ? -5.309 -1.402 24.312 1 70.25 173 GLY B CA 1
ATOM 6732 C C . GLY B 1 173 ? -6.293 -2.248 25.094 1 70.25 173 GLY B C 1
ATOM 6733 O O . GLY B 1 173 ? -7.191 -1.718 25.75 1 70.25 173 GLY B O 1
ATOM 6734 N N . GLY B 1 174 ? -6.324 -3.598 24.844 1 74.75 174 GLY B N 1
ATOM 6735 C CA . GLY B 1 174 ? -7.215 -4.492 25.562 1 74.75 174 GLY B CA 1
ATOM 6736 C C . GLY B 1 174 ? -8.562 -4.668 24.891 1 74.75 174 GLY B C 1
ATOM 6737 O O . GLY B 1 174 ? -9.344 -5.539 25.281 1 74.75 174 GLY B O 1
ATOM 6738 N N . ALA B 1 175 ? -8.773 -3.822 23.891 1 82.12 175 ALA B N 1
ATOM 6739 C CA . ALA B 1 175 ? -10.039 -3.961 23.172 1 82.12 175 ALA B CA 1
ATOM 6740 C C . ALA B 1 175 ? -10.016 -5.188 22.25 1 82.12 175 ALA B C 1
ATOM 6742 O O . ALA B 1 175 ? -9.008 -5.465 21.609 1 82.12 175 ALA B O 1
ATOM 6743 N N . GLN B 1 176 ? -11.07 -5.875 22.234 1 85.56 176 GLN B N 1
ATOM 6744 C CA . GLN B 1 176 ? -11.141 -7.09 21.438 1 85.56 176 GLN B CA 1
ATOM 6745 C C . GLN B 1 176 ? -11.773 -6.812 20.078 1 85.56 176 GLN B C 1
ATOM 6747 O O . GLN B 1 176 ? -11.391 -7.414 19.078 1 85.56 176 GLN B O 1
ATOM 6752 N N . GLY B 1 177 ? -12.68 -5.879 20.109 1 90.31 177 GLY B N 1
ATOM 6753 C CA . GLY B 1 177 ? -13.414 -5.582 18.891 1 90.31 177 GLY B CA 1
ATOM 6754 C C . GLY B 1 177 ? -14.914 -5.52 19.109 1 90.31 177 GLY B C 1
ATOM 6755 O O . GLY B 1 177 ? -15.414 -5.902 20.172 1 90.31 177 GLY B O 1
ATOM 6756 N N . THR B 1 178 ? -15.609 -5.07 18.125 1 92.06 178 THR B N 1
ATOM 6757 C CA . THR B 1 178 ? -17.047 -4.82 18.234 1 92.06 178 THR B CA 1
ATOM 6758 C C . THR B 1 178 ? -17.828 -6.129 18.172 1 92.06 178 THR B C 1
ATOM 6760 O O . THR B 1 178 ? -19.016 -6.164 18.5 1 92.06 178 THR B O 1
ATOM 6763 N N . TRP B 1 179 ? -17.219 -7.215 17.766 1 92.19 179 TRP B N 1
ATOM 6764 C CA . TRP B 1 179 ? -17.906 -8.5 17.703 1 92.19 179 TRP B CA 1
ATOM 6765 C C . TRP B 1 179 ? -18.359 -8.938 19.094 1 92.19 179 TRP B C 1
ATOM 6767 O O . TRP B 1 179 ? -19.406 -9.602 19.219 1 92.19 179 TRP B O 1
ATOM 6777 N N . VAL B 1 180 ? -17.656 -8.555 20.094 1 92.88 180 VAL B N 1
ATOM 6778 C CA . VAL B 1 180 ? -18.016 -8.914 21.469 1 92.88 180 VAL B CA 1
ATOM 6779 C C . VAL B 1 180 ? -19.328 -8.242 21.844 1 92.88 180 VAL B C 1
ATOM 6781 O O . VAL B 1 180 ? -20.141 -8.812 22.594 1 92.88 180 VAL B O 1
ATOM 6784 N N . ASP B 1 181 ? -19.547 -7.035 21.344 1 91.94 181 ASP B N 1
ATOM 6785 C CA . ASP B 1 181 ? -20.75 -6.277 21.641 1 91.94 181 ASP B CA 1
ATOM 6786 C C . ASP B 1 181 ? -22 -7.012 21.141 1 91.94 181 ASP B C 1
ATOM 6788 O O . ASP B 1 181 ? -23.078 -6.879 21.719 1 91.94 181 ASP B O 1
ATOM 6792 N N . ALA B 1 182 ? -21.859 -7.727 20.125 1 93 182 ALA B N 1
ATOM 6793 C CA . ALA B 1 182 ? -22.984 -8.383 19.484 1 93 182 ALA B CA 1
ATOM 6794 C C . ALA B 1 182 ? -23.5 -9.539 20.344 1 93 182 ALA B C 1
ATOM 6796 O O . ALA B 1 182 ? -24.672 -9.938 20.219 1 93 182 ALA B O 1
ATOM 6797 N N . GLU B 1 183 ? -22.703 -10.078 21.172 1 94.81 183 GLU B N 1
ATOM 6798 C CA . GLU B 1 183 ? -22.969 -11.367 21.812 1 94.81 183 GLU B CA 1
ATOM 6799 C C . GLU B 1 183 ? -24.078 -11.25 22.844 1 94.81 183 GLU B C 1
ATOM 6801 O O . GLU B 1 183 ? -24.672 -12.258 23.234 1 94.81 183 GLU B O 1
ATOM 6806 N N . ASP B 1 184 ? -24.453 -10.016 23.203 1 93 184 ASP B N 1
ATOM 6807 C CA . ASP B 1 184 ? -25.609 -9.859 24.094 1 93 184 ASP B CA 1
ATOM 6808 C C . ASP B 1 184 ? -26.828 -9.367 23.312 1 93 184 ASP B C 1
ATOM 6810 O O . ASP B 1 184 ? -27.844 -9.016 23.906 1 93 184 ASP B O 1
ATOM 6814 N N . GLY B 1 185 ? -26.641 -9.203 22.078 1 94.31 185 GLY B N 1
ATOM 6815 C CA . GLY B 1 185 ? -27.75 -8.875 21.203 1 94.31 185 GLY B CA 1
ATOM 6816 C C . GLY B 1 185 ? -27.906 -7.379 20.984 1 94.31 185 GLY B C 1
ATOM 6817 O O . GLY B 1 185 ? -28.875 -6.941 20.344 1 94.31 185 GLY B O 1
ATOM 6818 N N . HIS B 1 186 ? -26.938 -6.586 21.531 1 94.62 186 HIS B N 1
ATOM 6819 C CA . HIS B 1 186 ? -27.031 -5.137 21.406 1 94.62 186 HIS B CA 1
ATOM 6820 C C . HIS B 1 186 ? -25.703 -4.52 20.984 1 94.62 186 HIS B C 1
ATOM 6822 O O . HIS B 1 186 ? -24.641 -4.961 21.422 1 94.62 186 HIS B O 1
ATOM 6828 N N . LEU B 1 187 ? -25.797 -3.508 20.141 1 95.94 187 LEU B N 1
ATOM 6829 C CA . LEU B 1 187 ? -24.625 -2.77 19.703 1 95.94 187 LEU B CA 1
ATOM 6830 C C . LEU B 1 187 ? -24.656 -1.34 20.234 1 95.94 187 LEU B C 1
ATOM 6832 O O . LEU B 1 187 ? -25.719 -0.804 20.531 1 95.94 187 LEU B O 1
ATOM 6836 N N . MET B 1 188 ? -23.547 -0.621 20.297 1 93.19 188 MET B N 1
ATOM 6837 C CA . MET B 1 188 ? -23.375 0.587 21.094 1 93.19 188 MET B CA 1
ATOM 6838 C C . MET B 1 188 ? -23.656 1.836 20.266 1 93.19 188 MET B C 1
ATOM 6840 O O . MET B 1 188 ? -23.891 2.912 20.812 1 93.19 188 MET B O 1
ATOM 6844 N N . GLY B 1 189 ? -23.484 1.775 19.016 1 93.88 189 GLY B N 1
ATOM 6845 C CA . GLY B 1 189 ? -23.859 2.896 18.172 1 93.88 189 GLY B CA 1
ATOM 6846 C C . GLY B 1 189 ? -22.75 3.918 18.016 1 93.88 189 GLY B C 1
ATOM 6847 O O . GLY B 1 189 ? -22.984 5.027 17.531 1 93.88 189 GLY B O 1
ATOM 6848 N N . ASN B 1 190 ? -21.516 3.67 18.375 1 94.44 190 ASN B N 1
ATOM 6849 C CA . ASN B 1 190 ? -20.422 4.59 18.141 1 94.44 190 ASN B CA 1
ATOM 6850 C C . ASN B 1 190 ? -20.25 4.875 16.641 1 94.44 190 ASN B C 1
ATOM 6852 O O . ASN B 1 190 ? -20.094 3.953 15.844 1 94.44 190 ASN B O 1
ATOM 6856 N N . PRO B 1 191 ? -20.219 6.09 16.281 1 95.5 191 PRO B N 1
ATOM 6857 C CA . PRO B 1 191 ? -20.406 6.402 14.867 1 95.5 191 PRO B CA 1
ATOM 6858 C C . PRO B 1 191 ? -19.094 6.426 14.086 1 95.5 191 PRO B C 1
ATOM 6860 O O . PRO B 1 191 ? -19.094 6.461 12.852 1 95.5 191 PRO B O 1
ATOM 6863 N N . ILE B 1 192 ? -17.938 6.473 14.789 1 95.81 192 ILE B N 1
ATOM 6864 C CA . ILE B 1 192 ? -16.672 6.531 14.055 1 95.81 192 ILE B CA 1
ATOM 6865 C C . ILE B 1 192 ? -15.531 6.043 14.945 1 95.81 192 ILE B C 1
ATOM 6867 O O . ILE B 1 192 ? -15.609 6.148 16.172 1 95.81 192 ILE B O 1
ATOM 6871 N N . SER B 1 193 ? -14.562 5.496 14.32 1 94.38 193 SER B N 1
ATOM 6872 C CA . SER B 1 193 ? -13.305 5.137 14.977 1 94.38 193 SER B CA 1
ATOM 6873 C C . SER B 1 193 ? -12.156 5.062 13.977 1 94.38 193 SER B C 1
ATOM 6875 O O . SER B 1 193 ? -12.391 4.941 12.766 1 94.38 193 SER B O 1
ATOM 6877 N N . GLN B 1 194 ? -10.945 5.258 14.398 1 91.56 194 GLN B N 1
ATOM 6878 C CA . GLN B 1 194 ? -9.766 5.207 13.539 1 91.56 194 GLN B CA 1
ATOM 6879 C C . GLN B 1 194 ? -8.688 4.301 14.125 1 91.56 194 GLN B C 1
ATOM 6881 O O . GLN B 1 194 ? -8.703 4.008 15.32 1 91.56 194 GLN B O 1
ATOM 6886 N N . GLY B 1 195 ? -7.742 3.896 13.266 1 88.69 195 GLY B N 1
ATOM 6887 C CA . GLY B 1 195 ? -6.699 2.969 13.672 1 88.69 195 GLY B CA 1
ATOM 6888 C C . GLY B 1 195 ? -7.047 1.52 13.391 1 88.69 195 GLY B C 1
ATOM 6889 O O . GLY B 1 195 ? -7.457 1.178 12.281 1 88.69 195 GLY B O 1
ATOM 6890 N N . SER B 1 196 ? -6.793 0.647 14.445 1 89.69 196 SER B N 1
ATOM 6891 C CA . SER B 1 196 ? -7.188 -0.755 14.359 1 89.69 196 SER B CA 1
ATOM 6892 C C . SER B 1 196 ? -8.672 -0.934 14.672 1 89.69 196 SER B C 1
ATOM 6894 O O . SER B 1 196 ? -9.031 -1.229 15.812 1 89.69 196 SER B O 1
ATOM 6896 N N . VAL B 1 197 ? -9.469 -0.852 13.578 1 94.5 197 VAL B N 1
ATOM 6897 C CA . VAL B 1 197 ? -10.898 -0.701 13.836 1 94.5 197 VAL B CA 1
ATOM 6898 C C . VAL B 1 197 ? -11.672 -1.828 13.156 1 94.5 197 VAL B C 1
ATOM 6900 O O . VAL B 1 197 ? -11.203 -2.402 12.172 1 94.5 197 VAL B O 1
ATOM 6903 N N . ASP B 1 198 ? -12.742 -2.213 13.719 1 97 198 ASP B N 1
ATOM 6904 C CA . ASP B 1 198 ? -13.742 -3.092 13.133 1 97 198 ASP B CA 1
ATOM 6905 C C . ASP B 1 198 ? -15.148 -2.527 13.328 1 97 198 ASP B C 1
ATOM 6907 O O . ASP B 1 198 ? -15.32 -1.482 13.961 1 97 198 ASP B O 1
ATOM 6911 N N . SER B 1 199 ? -16.078 -3.068 12.68 1 98.25 199 SER B N 1
ATOM 6912 C CA . SER B 1 199 ? -17.484 -2.705 12.859 1 98.25 199 SER B CA 1
ATOM 6913 C C . SER B 1 199 ? -18.375 -3.941 12.859 1 98.25 199 SER B C 1
ATOM 6915 O O . SER B 1 199 ? -17.969 -5.016 12.414 1 98.25 199 SER B O 1
ATOM 6917 N N . THR B 1 200 ? -19.516 -3.809 13.484 1 98.44 200 THR B N 1
ATOM 6918 C CA . THR B 1 200 ? -20.562 -4.816 13.453 1 98.44 200 THR B CA 1
ATOM 6919 C C . THR B 1 200 ? -21.906 -4.176 13.133 1 98.44 200 THR B C 1
ATOM 6921 O O . THR B 1 200 ? -22.281 -3.164 13.727 1 98.44 200 THR B O 1
ATOM 6924 N N . ALA B 1 201 ? -22.562 -4.707 12.188 1 97.81 201 ALA B N 1
ATOM 6925 C CA . ALA B 1 201 ? -23.906 -4.266 11.805 1 97.81 201 ALA B CA 1
ATOM 6926 C C . ALA B 1 201 ? -24.953 -5.285 12.227 1 97.81 201 ALA B C 1
ATOM 6928 O O . ALA B 1 201 ? -24.719 -6.492 12.164 1 97.81 201 ALA B O 1
ATOM 6929 N N . GLY B 1 202 ? -26.125 -4.793 12.633 1 96.94 202 GLY B N 1
ATOM 6930 C CA . GLY B 1 202 ? -27.219 -5.656 13.023 1 96.94 202 GLY B CA 1
ATOM 6931 C C . GLY B 1 202 ? -28.484 -5.398 12.227 1 96.94 202 GLY B C 1
ATOM 6932 O O . GLY B 1 202 ? -28.891 -4.246 12.039 1 96.94 202 GLY B O 1
ATOM 6933 N N . LEU B 1 203 ? -29.062 -6.492 11.734 1 97.06 203 LEU B N 1
ATOM 6934 C CA . LEU B 1 203 ? -30.375 -6.461 11.102 1 97.06 203 LEU B CA 1
ATOM 6935 C C . LEU B 1 203 ? -31.422 -7.195 11.945 1 97.06 203 LEU B C 1
ATOM 6937 O O . LEU B 1 203 ? -31.094 -8.188 12.602 1 97.06 203 LEU B O 1
ATOM 6941 N N . THR B 1 204 ? -32.594 -6.711 11.93 1 96.25 204 THR B N 1
ATOM 6942 C CA . THR B 1 204 ? -33.688 -7.344 12.656 1 96.25 204 THR B CA 1
ATOM 6943 C C . THR B 1 204 ? -34.75 -7.844 11.688 1 96.25 204 THR B C 1
ATOM 6945 O O . THR B 1 204 ? -35.188 -7.105 10.805 1 96.25 204 THR B O 1
ATOM 6948 N N . VAL B 1 205 ? -35.156 -9.102 11.922 1 96.69 205 VAL B N 1
ATOM 6949 C CA . VAL B 1 205 ? -36.188 -9.711 11.094 1 96.69 205 VAL B CA 1
ATOM 6950 C C . VAL B 1 205 ? -37.219 -10.383 11.977 1 96.69 205 VAL B C 1
ATOM 6952 O O . VAL B 1 205 ? -36.875 -11.156 12.875 1 96.69 205 VAL B O 1
ATOM 6955 N N . LEU B 1 206 ? -38.469 -10.078 11.734 1 96.75 206 LEU B N 1
ATOM 6956 C CA . LEU B 1 206 ? -39.562 -10.805 12.359 1 96.75 206 LEU B CA 1
ATOM 6957 C C . LEU B 1 206 ? -40 -11.992 11.492 1 96.75 206 LEU B C 1
ATOM 6959 O O . LEU B 1 206 ? -40.344 -11.82 10.328 1 96.75 206 LEU B O 1
ATOM 6963 N N . VAL B 1 207 ? -39.906 -13.18 12.141 1 97.5 207 VAL B N 1
ATOM 6964 C CA . VAL B 1 207 ? -40.25 -14.391 11.383 1 97.5 207 VAL B CA 1
ATOM 6965 C C . VAL B 1 207 ? -41.406 -15.117 12.039 1 97.5 207 VAL B C 1
ATOM 6967 O O . VAL B 1 207 ? -41.312 -15.547 13.195 1 97.5 207 VAL B O 1
ATOM 6970 N N . SER B 1 208 ? -42.469 -15.305 11.289 1 97.19 208 SER B N 1
ATOM 6971 C CA . SER B 1 208 ? -43.656 -16.016 11.797 1 97.19 208 SER B CA 1
ATOM 6972 C C . SER B 1 208 ? -43.344 -17.484 12.062 1 97.19 208 SER B C 1
ATOM 6974 O O . SER B 1 208 ? -42.344 -18 11.586 1 97.19 208 SER B O 1
ATOM 6976 N N . GLY B 1 209 ? -44.188 -18.078 12.867 1 97.56 209 GLY B N 1
ATOM 6977 C CA . GLY B 1 209 ? -44.031 -19.484 13.172 1 97.56 209 GLY B CA 1
ATOM 6978 C C . GLY B 1 209 ? -44.031 -20.359 11.938 1 97.56 209 GLY B C 1
ATOM 6979 O O . GLY B 1 209 ? -44.875 -20.219 11.062 1 97.56 209 GLY B O 1
ATOM 6980 N N . ASN B 1 210 ? -43.031 -21.234 11.883 1 97.81 210 ASN B N 1
ATOM 6981 C CA . ASN B 1 210 ? -42.906 -22.203 10.805 1 97.81 210 ASN B CA 1
ATOM 6982 C C . ASN B 1 210 ? -42.938 -21.531 9.438 1 97.81 210 ASN B C 1
ATOM 6984 O O . ASN B 1 210 ? -43.562 -22.031 8.5 1 97.81 210 ASN B O 1
ATOM 6988 N N . SER B 1 211 ? -42.312 -20.406 9.398 1 97.75 211 SER B N 1
ATOM 6989 C CA . SER B 1 211 ? -42.25 -19.641 8.164 1 97.75 211 SER B CA 1
ATOM 6990 C C . SER B 1 211 ? -40.812 -19.234 7.84 1 97.75 211 SER B C 1
ATOM 6992 O O . SER B 1 211 ? -39.906 -19.516 8.617 1 97.75 211 SER B O 1
ATOM 6994 N N . THR B 1 212 ? -40.656 -18.75 6.672 1 97.75 212 THR B N 1
ATOM 6995 C CA . THR B 1 212 ? -39.344 -18.312 6.203 1 97.75 212 THR B CA 1
ATOM 6996 C C . THR B 1 212 ? -39.406 -16.844 5.785 1 97.75 212 THR B C 1
ATOM 6998 O O . THR B 1 212 ? -40.375 -16.406 5.156 1 97.75 212 THR B O 1
ATOM 7001 N N . GLU B 1 213 ? -38.438 -16.062 6.223 1 97 213 GLU B N 1
ATOM 7002 C CA . GLU B 1 213 ? -38.219 -14.68 5.789 1 97 213 GLU B CA 1
ATOM 7003 C C . GLU B 1 213 ? -36.844 -14.484 5.207 1 97 213 GLU B C 1
ATOM 7005 O O . GLU B 1 213 ? -35.969 -15.344 5.375 1 97 213 GLU B O 1
ATOM 7010 N N . ARG B 1 214 ? -36.688 -13.383 4.477 1 96.25 214 ARG B N 1
ATOM 7011 C CA . ARG B 1 214 ? -35.406 -13.125 3.822 1 96.25 214 ARG B CA 1
ATOM 7012 C C . ARG B 1 214 ? -34.75 -11.844 4.34 1 96.25 214 ARG B C 1
ATOM 7014 O O . ARG B 1 214 ? -35.469 -10.875 4.633 1 96.25 214 ARG B O 1
ATOM 7021 N N . ALA B 1 215 ? -33.5 -11.828 4.516 1 97.38 215 ALA B N 1
ATOM 7022 C CA . ALA B 1 215 ? -32.656 -10.656 4.77 1 97.38 215 ALA B CA 1
ATOM 7023 C C . ALA B 1 215 ? -31.516 -10.578 3.771 1 97.38 215 ALA B C 1
ATOM 7025 O O . ALA B 1 215 ? -31.047 -11.602 3.262 1 97.38 215 ALA B O 1
ATOM 7026 N N . ASN B 1 216 ? -31.109 -9.352 3.438 1 98.12 216 ASN B N 1
ATOM 7027 C CA . ASN B 1 216 ? -30.016 -9.133 2.5 1 98.12 216 ASN B CA 1
ATOM 7028 C C . ASN B 1 216 ? -28.906 -8.289 3.121 1 98.12 216 ASN B C 1
ATOM 7030 O O . ASN B 1 216 ? -29.172 -7.406 3.938 1 98.12 216 ASN B O 1
ATOM 7034 N N . TYR B 1 217 ? -27.703 -8.578 2.836 1 98.44 217 TYR B N 1
ATOM 7035 C CA . TYR B 1 217 ? -26.484 -7.883 3.225 1 98.44 217 TYR B CA 1
ATOM 7036 C C . TYR B 1 217 ? -25.531 -7.742 2.041 1 98.44 217 TYR B C 1
ATOM 7038 O O . TYR B 1 217 ? -25.391 -8.672 1.24 1 98.44 217 TYR B O 1
ATOM 7046 N N . TRP B 1 218 ? -24.938 -6.543 1.79 1 98.75 218 TRP B N 1
ATOM 7047 C CA . TRP B 1 218 ? -24.016 -6.422 0.665 1 98.75 218 TRP B CA 1
ATOM 7048 C C . TRP B 1 218 ? -22.859 -5.492 1.007 1 98.75 218 TRP B C 1
ATOM 7050 O O . TRP B 1 218 ? -22.938 -4.73 1.975 1 98.75 218 TRP B O 1
ATOM 7060 N N . MET B 1 219 ? -21.781 -5.609 0.328 1 98.88 219 MET B N 1
ATOM 7061 C CA . MET B 1 219 ? -20.578 -4.789 0.415 1 98.88 219 MET B CA 1
ATOM 7062 C C . MET B 1 219 ? -20.219 -4.195 -0.944 1 98.88 219 MET B C 1
ATOM 7064 O O . MET B 1 219 ? -20.094 -4.922 -1.931 1 98.88 219 MET B O 1
ATOM 7068 N N . SER B 1 220 ? -20.125 -2.93 -1.055 1 98.81 220 SER B N 1
ATOM 7069 C CA . SER B 1 220 ? -19.625 -2.232 -2.23 1 98.81 220 SER B CA 1
ATOM 7070 C C . SER B 1 220 ? -18.188 -1.764 -2.016 1 98.81 220 SER B C 1
ATOM 7072 O O . SER B 1 220 ? -17.844 -1.247 -0.947 1 98.81 220 SER B O 1
ATOM 7074 N N . VAL B 1 221 ? -17.375 -1.97 -2.984 1 98.81 221 VAL B N 1
ATOM 7075 C CA . VAL B 1 221 ? -15.961 -1.604 -2.893 1 98.81 221 VAL B CA 1
ATOM 7076 C C . VAL B 1 221 ? -15.617 -0.592 -3.982 1 98.81 221 VAL B C 1
ATOM 7078 O O . VAL B 1 221 ? -16.125 -0.678 -5.102 1 98.81 221 VAL B O 1
ATOM 7081 N N . GLY B 1 222 ? -14.844 0.411 -3.668 1 98.56 222 GLY B N 1
ATOM 7082 C CA . GLY B 1 222 ? -14.461 1.419 -4.645 1 98.56 222 GLY B CA 1
ATOM 7083 C C . GLY B 1 222 ? -13.273 2.248 -4.211 1 98.56 222 GLY B C 1
ATOM 7084 O O . GLY B 1 222 ? -12.625 1.94 -3.203 1 98.56 222 GLY B O 1
ATOM 7085 N N . ARG B 1 223 ? -12.977 3.322 -4.957 1 97.75 223 ARG B N 1
ATOM 7086 C CA . ARG B 1 223 ? -11.781 4.129 -4.742 1 97.75 223 ARG B CA 1
ATOM 7087 C C . ARG B 1 223 ? -12.109 5.41 -3.98 1 97.75 223 ARG B C 1
ATOM 7089 O O . ARG B 1 223 ? -11.211 6.137 -3.562 1 97.75 223 ARG B O 1
ATOM 7096 N N . SER B 1 224 ? -13.375 5.691 -3.834 1 97.25 224 SER B N 1
ATOM 7097 C CA . SER B 1 224 ? -13.836 6.887 -3.141 1 97.25 224 SER B CA 1
ATOM 7098 C C . SER B 1 224 ? -15.172 6.652 -2.459 1 97.25 224 SER B C 1
ATOM 7100 O O . SER B 1 224 ? -15.836 5.645 -2.715 1 97.25 224 SER B O 1
ATOM 7102 N N . LEU B 1 225 ? -15.516 7.516 -1.595 1 97.62 225 LEU B N 1
ATOM 7103 C CA . LEU B 1 225 ? -16.828 7.438 -0.947 1 97.62 225 LEU B CA 1
ATOM 7104 C C . LEU B 1 225 ? -17.938 7.516 -1.977 1 97.62 225 LEU B C 1
ATOM 7106 O O . LEU B 1 225 ? -18.953 6.812 -1.857 1 97.62 225 LEU B O 1
ATOM 7110 N N . GLN B 1 226 ? -17.766 8.312 -3.004 1 97.31 226 GLN B N 1
ATOM 7111 C CA . GLN B 1 226 ? -18.766 8.461 -4.047 1 97.31 226 GLN B CA 1
ATOM 7112 C C . GLN B 1 226 ? -18.953 7.16 -4.824 1 97.31 226 GLN B C 1
ATOM 7114 O O . GLN B 1 226 ? -20.078 6.777 -5.148 1 97.31 226 GLN B O 1
ATOM 7119 N N . ASP B 1 227 ? -17.844 6.449 -5.074 1 98 227 ASP B N 1
ATOM 7120 C CA . ASP B 1 227 ? -17.906 5.184 -5.797 1 98 227 ASP B CA 1
ATOM 7121 C C . ASP B 1 227 ? -18.812 4.184 -5.07 1 98 227 ASP B C 1
ATOM 7123 O O . ASP B 1 227 ? -19.688 3.57 -5.68 1 98 227 ASP B O 1
ATOM 7127 N N . VAL B 1 228 ? -18.578 4.051 -3.775 1 98.69 228 VAL B N 1
ATOM 7128 C CA . VAL B 1 228 ? -19.281 3.004 -3.035 1 98.69 228 VAL B CA 1
ATOM 7129 C C . VAL B 1 228 ? -20.719 3.426 -2.771 1 98.69 228 VAL B C 1
ATOM 7131 O O . VAL B 1 228 ? -21.625 2.582 -2.707 1 98.69 228 VAL B O 1
ATOM 7134 N N . LYS B 1 229 ? -20.984 4.719 -2.697 1 98.44 229 LYS B N 1
ATOM 7135 C CA . LYS B 1 229 ? -22.359 5.199 -2.562 1 98.44 229 LYS B CA 1
ATOM 7136 C C . LYS B 1 229 ? -23.188 4.875 -3.805 1 98.44 229 LYS B C 1
ATOM 7138 O O . LYS B 1 229 ? -24.344 4.453 -3.699 1 98.44 229 LYS B O 1
ATOM 7143 N N . VAL B 1 230 ? -22.562 5.109 -4.918 1 98.5 230 VAL B N 1
ATOM 7144 C CA . VAL B 1 230 ? -23.25 4.863 -6.184 1 98.5 230 VAL B CA 1
ATOM 7145 C C . VAL B 1 230 ? -23.562 3.377 -6.316 1 98.5 230 VAL B C 1
ATOM 7147 O O . VAL B 1 230 ? -24.672 3.008 -6.711 1 98.5 230 VAL B O 1
ATOM 7150 N N . LEU B 1 231 ? -22.641 2.514 -5.984 1 98.75 231 LEU B N 1
ATOM 7151 C CA . LEU B 1 231 ? -22.859 1.072 -6.055 1 98.75 231 LEU B CA 1
ATOM 7152 C C . LEU B 1 231 ? -23.891 0.626 -5.035 1 98.75 231 LEU B C 1
ATOM 7154 O O . LEU B 1 231 ? -24.719 -0.249 -5.32 1 98.75 231 LEU B O 1
ATOM 7158 N N . ASP B 1 232 ? -23.844 1.211 -3.84 1 98.62 232 ASP B N 1
ATOM 7159 C CA . ASP B 1 232 ? -24.844 0.916 -2.818 1 98.62 232 ASP B CA 1
ATOM 7160 C C . ASP B 1 232 ? -26.25 1.237 -3.318 1 98.62 232 ASP B C 1
ATOM 7162 O O . ASP B 1 232 ? -27.172 0.439 -3.146 1 98.62 232 ASP B O 1
ATOM 7166 N N . GLN B 1 233 ? -26.391 2.379 -3.934 1 98.44 233 GLN B N 1
ATOM 7167 C CA . GLN B 1 233 ? -27.688 2.797 -4.477 1 98.44 233 GLN B CA 1
ATOM 7168 C C . GLN B 1 233 ? -28.141 1.853 -5.582 1 98.44 233 GLN B C 1
ATOM 7170 O O . GLN B 1 233 ? -29.328 1.506 -5.656 1 98.44 233 GLN B O 1
ATOM 7175 N N . TYR B 1 234 ? -27.234 1.455 -6.402 1 98.44 234 TYR B N 1
ATOM 7176 C CA . TYR B 1 234 ? -27.531 0.502 -7.461 1 98.44 234 TYR B CA 1
ATOM 7177 C C . TYR B 1 234 ? -28.094 -0.795 -6.891 1 98.44 234 TYR B C 1
ATOM 7179 O O . TYR B 1 234 ? -29.094 -1.324 -7.391 1 98.44 234 TYR B O 1
ATOM 7187 N N . VAL B 1 235 ? -27.484 -1.335 -5.844 1 98.31 235 VAL B N 1
ATOM 7188 C CA . VAL B 1 235 ? -27.922 -2.582 -5.227 1 98.31 235 VAL B CA 1
ATOM 7189 C C . VAL B 1 235 ? -29.328 -2.404 -4.633 1 98.31 235 VAL B C 1
ATOM 7191 O O . VAL B 1 235 ? -30.188 -3.262 -4.805 1 98.31 235 VAL B O 1
ATOM 7194 N N . ARG B 1 236 ? -29.547 -1.294 -4 1 95.81 236 ARG B N 1
ATOM 7195 C CA . ARG B 1 236 ? -30.844 -1.02 -3.387 1 95.81 236 ARG B CA 1
ATOM 7196 C C . ARG B 1 236 ? -31.938 -0.916 -4.441 1 95.81 236 ARG B C 1
ATOM 7198 O O . ARG B 1 236 ? -33.031 -1.463 -4.27 1 95.81 236 ARG B O 1
ATOM 7205 N N . ASP B 1 237 ? -31.562 -0.319 -5.562 1 96.94 237 ASP B N 1
ATOM 7206 C CA . ASP B 1 237 ? -32.531 -0.097 -6.625 1 96.94 237 ASP B CA 1
ATOM 7207 C C . ASP B 1 237 ? -32.875 -1.404 -7.332 1 96.94 237 ASP B C 1
ATOM 7209 O O . ASP B 1 237 ? -33.969 -1.545 -7.887 1 96.94 237 ASP B O 1
ATOM 7213 N N . ASN B 1 238 ? -31.969 -2.379 -7.324 1 96.75 238 ASN B N 1
ATOM 7214 C CA . ASN B 1 238 ? -32.156 -3.59 -8.117 1 96.75 238 ASN B CA 1
ATOM 7215 C C . ASN B 1 238 ? -32.406 -4.805 -7.227 1 96.75 238 ASN B C 1
ATOM 7217 O O . ASN B 1 238 ? -32.594 -5.914 -7.727 1 96.75 238 ASN B O 1
ATOM 7221 N N . ARG B 1 239 ? -32.375 -4.66 -5.941 1 92.88 239 ARG B N 1
ATOM 7222 C CA . ARG B 1 239 ? -32.594 -5.707 -4.961 1 92.88 239 ARG B CA 1
ATOM 7223 C C . ARG B 1 239 ? -31.516 -6.777 -5.016 1 92.88 239 ARG B C 1
ATOM 7225 O O . ARG B 1 239 ? -31.312 -7.398 -6.059 1 92.88 239 ARG B O 1
ATOM 7232 N N . PRO B 1 240 ? -30.984 -7.188 -3.957 1 94.44 240 PRO B N 1
ATOM 7233 C CA . PRO B 1 240 ? -29.844 -8.117 -3.924 1 94.44 240 PRO B CA 1
ATOM 7234 C C . PRO B 1 240 ? -30.219 -9.508 -4.434 1 94.44 240 PRO B C 1
ATOM 7236 O O . PRO B 1 240 ? -29.422 -10.141 -5.133 1 94.44 240 PRO B O 1
ATOM 7239 N N . GLU B 1 241 ? -31.422 -10.031 -4.121 1 94.06 241 GLU B N 1
ATOM 7240 C CA . GLU B 1 241 ? -31.828 -11.375 -4.539 1 94.06 241 GLU B CA 1
ATOM 7241 C C . GLU B 1 241 ? -31.953 -11.469 -6.055 1 94.06 241 GLU B C 1
ATOM 7243 O O . GLU B 1 241 ? -31.594 -12.484 -6.652 1 94.06 241 GLU B O 1
ATOM 7248 N N . LYS B 1 242 ? -32.438 -10.43 -6.633 1 96.81 242 LYS B N 1
ATOM 7249 C CA . LYS B 1 242 ? -32.531 -10.391 -8.086 1 96.81 242 LYS B CA 1
ATOM 7250 C C . LYS B 1 242 ? -31.141 -10.312 -8.727 1 96.81 242 LYS B C 1
ATOM 7252 O O . LYS B 1 242 ? -30.891 -10.953 -9.75 1 96.81 242 LYS B O 1
ATOM 7257 N N . LEU B 1 243 ? -30.312 -9.5 -8.117 1 98.19 243 LEU B N 1
ATOM 7258 C CA . LEU B 1 243 ? -28.953 -9.383 -8.625 1 98.19 243 LEU B CA 1
ATOM 7259 C C . LEU B 1 243 ? -28.219 -10.719 -8.547 1 98.19 243 LEU B C 1
ATOM 7261 O O . LEU B 1 243 ? -27.484 -11.086 -9.461 1 98.19 243 LEU B O 1
ATOM 7265 N N . LEU B 1 244 ? -28.438 -11.5 -7.504 1 98 244 LEU B N 1
ATOM 7266 C CA . LEU B 1 244 ? -27.812 -12.812 -7.344 1 98 244 LEU B CA 1
ATOM 7267 C C . LEU B 1 244 ? -28.297 -13.773 -8.422 1 98 244 LEU B C 1
ATOM 7269 O O . LEU B 1 244 ? -27.516 -14.594 -8.922 1 98 244 LEU B O 1
ATOM 7273 N N . ARG B 1 245 ? -29.531 -13.68 -8.719 1 97.94 245 ARG B N 1
ATOM 7274 C CA . ARG B 1 245 ? -30.078 -14.508 -9.789 1 97.94 245 ARG B CA 1
ATOM 7275 C C . ARG B 1 245 ? -29.406 -14.172 -11.125 1 97.94 245 ARG B C 1
ATOM 7277 O O . ARG B 1 245 ? -29.109 -15.07 -11.914 1 97.94 245 ARG B O 1
ATOM 7284 N N . ARG B 1 246 ? -29.219 -12.906 -11.312 1 98.19 246 ARG B N 1
ATOM 7285 C CA . ARG B 1 246 ? -28.531 -12.484 -12.539 1 98.19 246 ARG B CA 1
ATOM 7286 C C . ARG B 1 246 ? -27.094 -12.984 -12.57 1 98.19 246 ARG B C 1
ATOM 7288 O O . ARG B 1 246 ? -26.594 -13.359 -13.633 1 98.19 246 ARG B O 1
ATOM 7295 N N . VAL B 1 247 ? -26.5 -12.984 -11.414 1 98.62 247 VAL B N 1
ATOM 7296 C CA . VAL B 1 247 ? -25.141 -13.508 -11.305 1 98.62 247 VAL B CA 1
ATOM 7297 C C . VAL B 1 247 ? -25.141 -14.992 -11.68 1 98.62 247 VAL B C 1
ATOM 7299 O O . VAL B 1 247 ? -24.281 -15.438 -12.438 1 98.62 247 VAL B O 1
ATOM 7302 N N . ALA B 1 248 ? -26.062 -15.719 -11.18 1 98.44 248 ALA B N 1
ATOM 7303 C CA . ALA B 1 248 ? -26.156 -17.156 -11.461 1 98.44 248 ALA B CA 1
ATOM 7304 C C . ALA B 1 248 ? -26.375 -17.406 -12.945 1 98.44 248 ALA B C 1
ATOM 7306 O O . ALA B 1 248 ? -25.703 -18.266 -13.539 1 98.44 248 ALA B O 1
ATOM 7307 N N . VAL B 1 249 ? -27.234 -16.656 -13.523 1 98.31 249 VAL B N 1
ATOM 7308 C CA . VAL B 1 249 ? -27.562 -16.812 -14.938 1 98.31 249 VAL B CA 1
ATOM 7309 C C . VAL B 1 249 ? -26.328 -16.5 -15.789 1 98.31 249 VAL B C 1
ATOM 7311 O O . VAL B 1 249 ? -26.016 -17.219 -16.734 1 98.31 249 VAL B O 1
ATOM 7314 N N . TYR B 1 250 ? -25.703 -15.414 -15.445 1 98.31 250 TYR B N 1
ATOM 7315 C CA . TYR B 1 250 ? -24.516 -14.992 -16.188 1 98.31 250 TYR B CA 1
ATOM 7316 C C . TYR B 1 250 ? -23.453 -16.078 -16.172 1 98.31 250 TYR B C 1
ATOM 7318 O O . TYR B 1 250 ? -22.922 -16.469 -17.219 1 98.31 250 TYR B O 1
ATOM 7326 N N . TRP B 1 251 ? -23.141 -16.609 -15.047 1 98.31 251 TRP B N 1
ATOM 7327 C CA . TRP B 1 251 ? -22.031 -17.562 -14.922 1 98.31 251 TRP B CA 1
ATOM 7328 C C . TRP B 1 251 ? -22.406 -18.922 -15.484 1 98.31 251 TRP B C 1
ATOM 7330 O O . TRP B 1 251 ? -21.547 -19.641 -16.016 1 98.31 251 TRP B O 1
ATOM 7340 N N . GLU B 1 252 ? -23.656 -19.281 -15.344 1 98 252 GLU B N 1
ATOM 7341 C CA . GLU B 1 252 ? -24.094 -20.5 -16 1 98 252 GLU B CA 1
ATOM 7342 C C . GLU B 1 252 ? -23.891 -20.422 -17.516 1 98 252 GLU B C 1
ATOM 7344 O O . GLU B 1 252 ? -23.375 -21.359 -18.125 1 98 252 GLU B O 1
ATOM 7349 N N . GLY B 1 253 ? -24.297 -19.297 -18.031 1 97.81 253 GLY B N 1
ATOM 7350 C CA . GLY B 1 253 ? -24.062 -19.078 -19.453 1 97.81 253 GLY B CA 1
ATOM 7351 C C . GLY B 1 253 ? -22.594 -19.078 -19.812 1 97.81 253 GLY B C 1
ATOM 7352 O O . GLY B 1 253 ? -22.203 -19.641 -20.844 1 97.81 253 GLY B O 1
ATOM 7353 N N . TRP B 1 254 ? -21.828 -18.484 -18.984 1 97.81 254 TRP B N 1
ATOM 7354 C CA . TRP B 1 254 ? -20.375 -18.438 -19.203 1 97.81 254 TRP B CA 1
ATOM 7355 C C . TRP B 1 254 ? -19.766 -19.828 -19.156 1 97.81 254 TRP B C 1
ATOM 7357 O O . TRP B 1 254 ? -18.969 -20.188 -20.031 1 97.81 254 TRP B O 1
ATOM 7367 N N . ALA B 1 255 ? -20.156 -20.703 -18.219 1 97.38 255 ALA B N 1
ATOM 7368 C CA . ALA B 1 255 ? -19.547 -22 -17.969 1 97.38 255 ALA B CA 1
ATOM 7369 C C . ALA B 1 255 ? -19.984 -23.016 -19.031 1 97.38 255 ALA B C 1
ATOM 7371 O O . ALA B 1 255 ? -19.312 -24.016 -19.25 1 97.38 255 ALA B O 1
ATOM 7372 N N . THR B 1 256 ? -21.109 -22.719 -19.703 1 96.44 256 THR B N 1
ATOM 7373 C CA . THR B 1 256 ? -21.672 -23.719 -20.625 1 96.44 256 THR B CA 1
ATOM 7374 C C . THR B 1 256 ? -21.656 -23.188 -22.047 1 96.44 256 THR B C 1
ATOM 7376 O O . THR B 1 256 ? -22.297 -23.766 -22.938 1 96.44 256 THR B O 1
ATOM 7379 N N . LYS B 1 257 ? -21 -22.109 -22.25 1 95.62 257 LYS B N 1
ATOM 7380 C CA . LYS B 1 257 ? -21.078 -21.453 -23.547 1 95.62 257 LYS B CA 1
ATOM 7381 C C . LYS B 1 257 ? -20.547 -22.359 -24.656 1 95.62 257 LYS B C 1
ATOM 7383 O O . LYS B 1 257 ? -20.984 -22.266 -25.797 1 95.62 257 LYS B O 1
ATOM 7388 N N . VAL B 1 258 ? -19.609 -23.234 -24.359 1 95.19 258 VAL B N 1
ATOM 7389 C CA . VAL B 1 258 ? -19.062 -24.172 -25.344 1 95.19 258 VAL B CA 1
ATOM 7390 C C . VAL B 1 258 ? -19.766 -25.516 -25.219 1 95.19 258 VAL B C 1
ATOM 7392 O O . VAL B 1 258 ? -19.719 -26.156 -24.156 1 95.19 258 VAL B O 1
ATOM 7395 N N . LYS B 1 259 ? -20.422 -25.891 -26.234 1 92.56 259 LYS B N 1
ATOM 7396 C CA . LYS B 1 259 ? -21.078 -27.203 -26.25 1 92.56 259 LYS B CA 1
ATOM 7397 C C . LYS B 1 259 ? -20.062 -28.312 -26.484 1 92.56 259 LYS B C 1
ATOM 7399 O O . LYS B 1 259 ? -19.156 -28.172 -27.312 1 92.56 259 LYS B O 1
ATOM 7404 N N . ARG B 1 260 ? -20.219 -29.438 -25.641 1 93.44 260 ARG B N 1
ATOM 7405 C CA . ARG B 1 260 ? -19.219 -30.5 -25.688 1 93.44 260 ARG B CA 1
ATOM 7406 C C . ARG B 1 260 ? -19.891 -31.875 -25.578 1 93.44 260 ARG B C 1
ATOM 7408 O O . ARG B 1 260 ? -20.938 -32 -24.953 1 93.44 260 ARG B O 1
ATOM 7415 N N . ASP B 1 261 ? -19.266 -32.812 -26.281 1 93.12 261 ASP B N 1
ATOM 7416 C CA . ASP B 1 261 ? -19.484 -34.219 -26 1 93.12 261 ASP B CA 1
ATOM 7417 C C . ASP B 1 261 ? -18.469 -34.75 -24.984 1 93.12 261 ASP B C 1
ATOM 7419 O O . ASP B 1 261 ? -17.281 -34.844 -25.281 1 93.12 261 ASP B O 1
ATOM 7423 N N . PHE B 1 262 ? -18.938 -35.188 -23.828 1 95.19 262 PHE B N 1
ATOM 7424 C CA . PHE B 1 262 ? -18.047 -35.469 -22.703 1 95.19 262 PHE B CA 1
ATOM 7425 C C . PHE B 1 262 ? -17.594 -36.906 -22.734 1 95.19 262 PHE B C 1
ATOM 7427 O O . PHE B 1 262 ? -16.922 -37.375 -21.797 1 95.19 262 PHE B O 1
ATOM 7434 N N . GLY B 1 263 ? -17.906 -37.625 -23.781 1 92.25 263 GLY B N 1
ATOM 7435 C CA . GLY B 1 263 ? -17.344 -38.938 -24.062 1 92.25 263 GLY B CA 1
ATOM 7436 C C . GLY B 1 263 ? -17.594 -39.938 -22.953 1 92.25 263 GLY B C 1
ATOM 7437 O O . GLY B 1 263 ? -16.656 -40.625 -22.516 1 92.25 263 GLY B O 1
ATOM 7438 N N . GLY B 1 264 ? -18.719 -39.906 -22.312 1 91.5 264 GLY B N 1
ATOM 7439 C CA . GLY B 1 264 ? -19.078 -40.906 -21.312 1 91.5 264 GLY B CA 1
ATOM 7440 C C . GLY B 1 264 ? -18.609 -40.531 -19.906 1 91.5 264 GLY B C 1
ATOM 7441 O O . GLY B 1 264 ? -18.672 -41.344 -18.984 1 91.5 264 GLY B O 1
ATOM 7442 N N . MET B 1 265 ? -18.078 -39.312 -19.688 1 95.38 265 MET B N 1
ATOM 7443 C CA . MET B 1 265 ? -17.719 -38.844 -18.344 1 95.38 265 MET B CA 1
ATOM 7444 C C . MET B 1 265 ? -18.938 -38.844 -17.422 1 95.38 265 MET B C 1
ATOM 7446 O O . MET B 1 265 ? -20.047 -38.594 -17.875 1 95.38 265 MET B O 1
ATOM 7450 N N . SER B 1 266 ? -18.75 -39.094 -16.125 1 96.94 266 SER B N 1
ATOM 7451 C CA . SER B 1 266 ? -19.828 -39.062 -15.156 1 96.94 266 SER B CA 1
ATOM 7452 C C . SER B 1 266 ? -20.328 -37.625 -14.938 1 96.94 266 SER B C 1
ATOM 7454 O O . SER B 1 266 ? -19.641 -36.688 -15.266 1 96.94 266 SER B O 1
ATOM 7456 N N . GLU B 1 267 ? -21.531 -37.531 -14.375 1 95.56 267 GLU B N 1
ATOM 7457 C CA . GLU B 1 267 ? -22.078 -36.219 -14.039 1 95.56 267 GLU B CA 1
ATOM 7458 C C . GLU B 1 267 ? -21.172 -35.469 -13.055 1 95.56 267 GLU B C 1
ATOM 7460 O O . GLU B 1 267 ? -21.031 -34.25 -13.141 1 95.56 267 GLU B O 1
ATOM 7465 N N . ARG B 1 268 ? -20.594 -36.188 -12.188 1 95.5 268 ARG B N 1
ATOM 7466 C CA . ARG B 1 268 ? -19.688 -35.625 -11.203 1 95.5 268 ARG B CA 1
ATOM 7467 C C . ARG B 1 268 ? -18.453 -35.031 -11.875 1 95.5 268 ARG B C 1
ATOM 7469 O O . ARG B 1 268 ? -18.031 -33.906 -11.539 1 95.5 268 ARG B O 1
ATOM 7476 N N . ALA B 1 269 ? -17.891 -35.781 -12.781 1 97.81 269 ALA B N 1
ATOM 7477 C CA . ALA B 1 269 ? -16.719 -35.312 -13.508 1 97.81 269 ALA B CA 1
ATOM 7478 C C . ALA B 1 269 ? -17.047 -34.094 -14.367 1 97.81 269 ALA B C 1
ATOM 7480 O O . ALA B 1 269 ? -16.25 -33.156 -14.461 1 97.81 269 ALA B O 1
ATOM 7481 N N . ILE B 1 270 ? -18.266 -34.125 -14.969 1 97.56 270 ILE B N 1
ATOM 7482 C CA . ILE B 1 270 ? -18.703 -33.031 -15.805 1 97.56 270 ILE B CA 1
ATOM 7483 C C . ILE B 1 270 ? -18.906 -31.781 -14.945 1 97.56 270 ILE B C 1
ATOM 7485 O O . ILE B 1 270 ? -18.5 -30.672 -15.32 1 97.56 270 ILE B O 1
ATOM 7489 N N . ARG B 1 271 ? -19.531 -31.953 -13.789 1 96.56 271 ARG B N 1
ATOM 7490 C CA . ARG B 1 271 ? -19.75 -30.844 -12.867 1 96.56 271 ARG B CA 1
ATOM 7491 C C . ARG B 1 271 ? -18.422 -30.234 -12.414 1 96.56 271 ARG B C 1
ATOM 7493 O O . ARG B 1 271 ? -18.281 -29.016 -12.32 1 96.56 271 ARG B O 1
ATOM 7500 N N . LEU B 1 272 ? -17.453 -31.094 -12.133 1 97.88 272 LEU B N 1
ATOM 7501 C CA . LEU B 1 272 ? -16.156 -30.609 -11.719 1 97.88 272 LEU B CA 1
ATOM 7502 C C . LEU B 1 272 ? -15.469 -29.844 -12.852 1 97.88 272 LEU B C 1
ATOM 7504 O O . LEU B 1 272 ? -14.805 -28.828 -12.609 1 97.88 272 LEU B O 1
ATOM 7508 N N . PHE B 1 273 ? -15.656 -30.375 -14.125 1 98.31 273 PHE B N 1
ATOM 7509 C CA . PHE B 1 273 ? -15.109 -29.672 -15.289 1 98.31 273 PHE B CA 1
ATOM 7510 C C . PHE B 1 273 ? -15.625 -28.25 -15.359 1 98.31 273 PHE B C 1
ATOM 7512 O O . PHE B 1 273 ? -14.836 -27.297 -15.453 1 98.31 273 PHE B O 1
ATOM 7519 N N . ARG B 1 274 ? -16.844 -28.062 -15.219 1 98 274 ARG B N 1
ATOM 7520 C CA . ARG B 1 274 ? -17.469 -26.75 -15.305 1 98 274 ARG B CA 1
ATOM 7521 C C . ARG B 1 274 ? -17.062 -25.875 -14.117 1 98 274 ARG B C 1
ATOM 7523 O O . ARG B 1 274 ? -16.797 -24.688 -14.273 1 98 274 ARG B O 1
ATOM 7530 N N . HIS B 1 275 ? -17.031 -26.469 -12.984 1 97.38 275 HIS B N 1
ATOM 7531 C CA . HIS B 1 275 ? -16.641 -25.719 -11.789 1 97.38 275 HIS B CA 1
ATOM 7532 C C . HIS B 1 275 ? -15.172 -25.312 -11.859 1 97.38 275 HIS B C 1
ATOM 7534 O O . HIS B 1 275 ? -14.805 -24.234 -11.359 1 97.38 275 HIS B O 1
ATOM 7540 N N . SER B 1 276 ? -14.352 -26.188 -12.43 1 98.44 276 SER B N 1
ATOM 7541 C CA . SER B 1 276 ? -12.945 -25.828 -12.602 1 98.44 276 SER B CA 1
ATOM 7542 C C . SER B 1 276 ? -12.789 -24.609 -13.492 1 98.44 276 SER B C 1
ATOM 7544 O O . SER B 1 276 ? -11.961 -23.734 -13.219 1 98.44 276 SER B O 1
ATOM 7546 N N . LEU B 1 277 ? -13.594 -24.531 -14.555 1 98.56 277 LEU B N 1
ATOM 7547 C CA . LEU B 1 277 ? -13.578 -23.328 -15.391 1 98.56 277 LEU B CA 1
ATOM 7548 C C . LEU B 1 277 ? -13.898 -22.094 -14.57 1 98.56 277 LEU B C 1
ATOM 7550 O O . LEU B 1 277 ? -13.203 -21.078 -14.68 1 98.56 277 LEU B O 1
ATOM 7554 N N . LEU B 1 278 ? -14.883 -22.219 -13.75 1 98.44 278 LEU B N 1
ATOM 7555 C CA . LEU B 1 278 ? -15.344 -21.109 -12.922 1 98.44 278 LEU B CA 1
ATOM 7556 C C . LEU B 1 278 ? -14.305 -20.75 -11.859 1 98.44 278 LEU B C 1
ATOM 7558 O O . LEU B 1 278 ? -14.062 -19.578 -11.594 1 98.44 278 LEU B O 1
ATOM 7562 N N . THR B 1 279 ? -13.711 -21.75 -11.242 1 97.56 279 THR B N 1
ATOM 7563 C CA . THR B 1 279 ? -12.68 -21.531 -10.234 1 97.56 279 THR B CA 1
ATOM 7564 C C . THR B 1 279 ? -11.492 -20.781 -10.844 1 97.56 279 THR B C 1
ATOM 7566 O O . THR B 1 279 ? -10.969 -19.844 -10.234 1 97.56 279 THR B O 1
ATOM 7569 N N . ILE B 1 280 ? -11.062 -21.172 -12.039 1 98.44 280 ILE B N 1
ATOM 7570 C CA . ILE B 1 280 ? -9.969 -20.5 -12.727 1 98.44 280 ILE B CA 1
ATOM 7571 C C . ILE B 1 280 ? -10.336 -19.047 -12.969 1 98.44 280 ILE B C 1
ATOM 7573 O O . ILE B 1 280 ? -9.5 -18.156 -12.797 1 98.44 280 ILE B O 1
ATOM 7577 N N . ARG B 1 281 ? -11.578 -18.797 -13.305 1 98.12 281 ARG B N 1
ATOM 7578 C CA . ARG B 1 281 ? -12.047 -17.422 -13.508 1 98.12 281 ARG B CA 1
ATOM 7579 C C . ARG B 1 281 ? -11.883 -16.594 -12.234 1 98.12 281 ARG B C 1
ATOM 7581 O O . ARG B 1 281 ? -11.477 -15.438 -12.297 1 98.12 281 ARG B O 1
ATOM 7588 N N . THR B 1 282 ? -12.141 -17.156 -11.078 1 97.12 282 THR B N 1
ATOM 7589 C CA . THR B 1 282 ? -12.039 -16.422 -9.828 1 97.12 282 THR B CA 1
ATOM 7590 C C . THR B 1 282 ? -10.578 -16.109 -9.5 1 97.12 282 THR B C 1
ATOM 7592 O O . THR B 1 282 ? -10.289 -15.188 -8.742 1 97.12 282 THR B O 1
ATOM 7595 N N . GLN B 1 283 ? -9.672 -16.906 -10.117 1 97 283 GLN B N 1
ATOM 7596 C CA . GLN B 1 283 ? -8.25 -16.766 -9.812 1 97 283 GLN B CA 1
ATOM 7597 C C . GLN B 1 283 ? -7.527 -15.961 -10.883 1 97 283 GLN B C 1
ATOM 7599 O O . GLN B 1 283 ? -6.301 -15.883 -10.891 1 97 283 GLN B O 1
ATOM 7604 N N . THR B 1 284 ? -8.297 -15.367 -11.812 1 98.38 284 THR B N 1
ATOM 7605 C CA . THR B 1 284 ? -7.738 -14.617 -12.938 1 98.38 284 THR B CA 1
ATOM 7606 C C . THR B 1 284 ? -8.172 -13.156 -12.883 1 98.38 284 THR B C 1
ATOM 7608 O O . THR B 1 284 ? -9.367 -12.852 -12.867 1 98.38 284 THR B O 1
ATOM 7611 N N . ASP B 1 285 ? -7.195 -12.281 -12.805 1 98.25 285 ASP B N 1
ATOM 7612 C CA . ASP B 1 285 ? -7.461 -10.852 -12.828 1 98.25 285 ASP B CA 1
ATOM 7613 C C . ASP B 1 285 ? -7.762 -10.367 -14.242 1 98.25 285 ASP B C 1
ATOM 7615 O O . ASP B 1 285 ? -7.156 -10.844 -15.211 1 98.25 285 ASP B O 1
ATOM 7619 N N . ILE B 1 286 ? -8.633 -9.43 -14.43 1 97.81 286 ILE B N 1
ATOM 7620 C CA . ILE B 1 286 ? -9.07 -8.953 -15.734 1 97.81 286 ILE B CA 1
ATOM 7621 C C . ILE B 1 286 ? -7.895 -8.305 -16.469 1 97.81 286 ILE B C 1
ATOM 7623 O O . ILE B 1 286 ? -7.91 -8.188 -17.703 1 97.81 286 ILE B O 1
ATOM 7627 N N . ARG B 1 287 ? -6.855 -7.926 -15.734 1 97.06 287 ARG B N 1
ATOM 7628 C CA . ARG B 1 287 ? -5.711 -7.254 -16.344 1 97.06 287 ARG B CA 1
ATOM 7629 C C . ARG B 1 287 ? -4.629 -8.25 -16.734 1 97.06 287 ARG B C 1
ATOM 7631 O O . ARG B 1 287 ? -3.586 -7.871 -17.266 1 97.06 287 ARG B O 1
ATOM 7638 N N . GLY B 1 288 ? -4.836 -9.555 -16.391 1 98.38 288 GLY B N 1
ATOM 7639 C CA . GLY B 1 288 ? -3.959 -10.539 -17 1 98.38 288 GLY B CA 1
ATOM 7640 C C . GLY B 1 288 ? -3.293 -11.453 -15.992 1 98.38 288 GLY B C 1
ATOM 7641 O O . GLY B 1 288 ? -2.85 -12.547 -16.344 1 98.38 288 GLY B O 1
ATOM 7642 N N . ALA B 1 289 ? -3.215 -11.094 -14.742 1 98.38 289 ALA B N 1
ATOM 7643 C CA . ALA B 1 289 ? -2.572 -11.93 -13.742 1 98.38 289 ALA B CA 1
ATOM 7644 C C . ALA B 1 289 ? -3.387 -13.195 -13.477 1 98.38 289 ALA B C 1
ATOM 7646 O O . ALA B 1 289 ? -4.586 -13.125 -13.203 1 98.38 289 ALA B O 1
ATOM 7647 N N . ILE B 1 290 ? -2.777 -14.289 -13.555 1 98.44 290 ILE B N 1
ATOM 7648 C CA . ILE B 1 290 ? -3.357 -15.562 -13.141 1 98.44 290 ILE B CA 1
ATOM 7649 C C . ILE B 1 290 ? -2.641 -16.078 -11.891 1 98.44 290 ILE B C 1
ATOM 7651 O O . ILE B 1 290 ? -1.51 -16.562 -11.977 1 98.44 290 ILE B O 1
ATOM 7655 N N . THR B 1 291 ? -3.297 -15.992 -10.766 1 96.62 291 THR B N 1
ATOM 7656 C CA . THR B 1 291 ? -2.66 -16.328 -9.492 1 96.62 291 THR B CA 1
ATOM 7657 C C . THR B 1 291 ? -2.635 -17.828 -9.273 1 96.62 291 THR B C 1
ATOM 7659 O O . THR B 1 291 ? -3.572 -18.531 -9.656 1 96.62 291 THR B O 1
ATOM 7662 N N . ALA B 1 292 ? -1.582 -18.266 -8.656 1 94.62 292 ALA B N 1
ATOM 7663 C CA . ALA B 1 292 ? -1.445 -19.703 -8.367 1 94.62 292 ALA B CA 1
ATOM 7664 C C . ALA B 1 292 ? -2.469 -20.141 -7.324 1 94.62 292 ALA B C 1
ATOM 7666 O O . ALA B 1 292 ? -3.004 -21.25 -7.41 1 94.62 292 ALA B O 1
ATOM 7667 N N . ALA B 1 293 ? -2.646 -19.359 -6.367 1 91.44 293 ALA B N 1
ATOM 7668 C CA . ALA B 1 293 ? -3.6 -19.578 -5.281 1 91.44 293 ALA B CA 1
ATOM 7669 C C . ALA B 1 293 ? -3.834 -18.297 -4.484 1 91.44 293 ALA B C 1
ATOM 7671 O O . ALA B 1 293 ? -3 -17.391 -4.496 1 91.44 293 ALA B O 1
ATOM 7672 N N . ASN B 1 294 ? -4.961 -18.156 -3.859 1 85.81 294 ASN B N 1
ATOM 7673 C CA . ASN B 1 294 ? -5.262 -17.016 -3.004 1 85.81 294 ASN B CA 1
ATOM 7674 C C . ASN B 1 294 ? -5.574 -17.453 -1.575 1 85.81 294 ASN B C 1
ATOM 7676 O O . ASN B 1 294 ? -6.566 -17.016 -0.99 1 85.81 294 ASN B O 1
ATOM 7680 N N . ASP B 1 295 ? -4.73 -18.375 -1.01 1 70.62 295 ASP B N 1
ATOM 7681 C CA . ASP B 1 295 ? -4.902 -18.844 0.36 1 70.62 295 ASP B CA 1
ATOM 7682 C C . ASP B 1 295 ? -3.922 -18.156 1.308 1 70.62 295 ASP B C 1
ATOM 7684 O O . ASP B 1 295 ? -2.717 -18.422 1.257 1 70.62 295 ASP B O 1
ATOM 7688 N N . SER B 1 296 ? -4.34 -17.297 2.189 1 62.75 296 SER B N 1
ATOM 7689 C CA . SER B 1 296 ? -3.49 -16.438 3.023 1 62.75 296 SER B CA 1
ATOM 7690 C C . SER B 1 296 ? -2.955 -17.219 4.227 1 62.75 296 SER B C 1
ATOM 7692 O O . SER B 1 296 ? -2.021 -16.766 4.895 1 62.75 296 SER B O 1
ATOM 7694 N N . ASP B 1 297 ? -3.441 -18.359 4.57 1 61.97 297 ASP B N 1
ATOM 7695 C CA . ASP B 1 297 ? -3.01 -19.047 5.785 1 61.97 297 ASP B CA 1
ATOM 7696 C C . ASP B 1 297 ? -1.561 -19.516 5.668 1 61.97 297 ASP B C 1
ATOM 7698 O O . ASP B 1 297 ? -0.822 -19.516 6.656 1 61.97 297 ASP B O 1
ATOM 7702 N N . ILE B 1 298 ? -1.211 -20.031 4.562 1 53.19 298 ILE B N 1
ATOM 7703 C CA . ILE B 1 298 ? 0.143 -20.531 4.367 1 53.19 298 ILE B CA 1
ATOM 7704 C C . ILE B 1 298 ? 1.142 -19.375 4.465 1 53.19 298 ILE B C 1
ATOM 7706 O O . ILE B 1 298 ? 2.277 -19.578 4.906 1 53.19 298 ILE B O 1
ATOM 7710 N N . LEU B 1 299 ? 0.599 -18.281 4.113 1 53.22 299 LEU B N 1
ATOM 7711 C CA . LEU B 1 299 ? 1.537 -17.188 3.871 1 53.22 299 LEU B CA 1
ATOM 7712 C C . LEU B 1 299 ? 2.016 -16.578 5.188 1 53.22 299 LEU B C 1
ATOM 7714 O O . LEU B 1 299 ? 3.07 -15.945 5.234 1 53.22 299 LEU B O 1
ATOM 7718 N N . GLN B 1 300 ? 1.267 -16.922 6.18 1 52.56 300 GLN B N 1
ATOM 7719 C CA . GLN B 1 300 ? 1.639 -16.359 7.473 1 52.56 300 GLN B CA 1
ATOM 7720 C C . GLN B 1 300 ? 2.938 -16.969 7.988 1 52.56 300 GLN B C 1
ATOM 7722 O O . GLN B 1 300 ? 3.691 -16.328 8.719 1 52.56 300 GLN B O 1
ATOM 7727 N N . TYR B 1 301 ? 3.26 -18.156 7.488 1 50.44 301 TYR B N 1
ATOM 7728 C CA . TYR B 1 301 ? 4.445 -18.828 8.016 1 50.44 301 TYR B CA 1
ATOM 7729 C C . TYR B 1 301 ? 5.715 -18.125 7.559 1 50.44 301 TYR B C 1
ATOM 7731 O O . TYR B 1 301 ? 6.68 -18.016 8.32 1 50.44 301 TYR B O 1
ATOM 7739 N N . ASN B 1 302 ? 5.719 -17.656 6.398 1 55.81 302 ASN B N 1
ATOM 7740 C CA . ASN B 1 302 ? 6.93 -17 5.914 1 55.81 302 ASN B CA 1
ATOM 7741 C C . ASN B 1 302 ? 6.773 -15.492 5.871 1 55.81 302 ASN B C 1
ATOM 7743 O O . ASN B 1 302 ? 7.504 -14.805 5.152 1 55.81 302 ASN B O 1
ATOM 7747 N N . ARG B 1 303 ? 5.828 -15.023 6.613 1 61.59 303 ARG B N 1
ATOM 7748 C CA . ARG B 1 303 ? 5.52 -13.594 6.609 1 61.59 303 ARG B CA 1
ATOM 7749 C C . ARG B 1 303 ? 5.34 -13.078 5.184 1 61.59 303 ARG B C 1
ATOM 7751 O O . ARG B 1 303 ? 5.875 -12.031 4.828 1 61.59 303 ARG B O 1
ATOM 7758 N N . ASP B 1 304 ? 4.941 -14.062 4.406 1 68.31 304 ASP B N 1
ATOM 7759 C CA . ASP B 1 304 ? 4.535 -13.703 3.053 1 68.31 304 ASP B CA 1
ATOM 7760 C C . ASP B 1 304 ? 3.113 -14.172 2.76 1 68.31 304 ASP B C 1
ATOM 7762 O O . ASP B 1 304 ? 2.752 -15.305 3.072 1 68.31 304 ASP B O 1
ATOM 7766 N N . HIS B 1 305 ? 2.166 -13.203 2.561 1 63.09 305 HIS B N 1
ATOM 7767 C CA . HIS B 1 305 ? 0.795 -13.641 2.33 1 63.09 305 HIS B CA 1
ATOM 7768 C C . HIS B 1 305 ? 0.328 -13.273 0.925 1 63.09 305 HIS B C 1
ATOM 7770 O O . HIS B 1 305 ? -0.872 -13.289 0.642 1 63.09 305 HIS B O 1
ATOM 7776 N N . TYR B 1 306 ? 1.365 -13.148 0.079 1 64.75 306 TYR B N 1
ATOM 7777 C CA . TYR B 1 306 ? 0.935 -12.688 -1.236 1 64.75 306 TYR B CA 1
ATOM 7778 C C . TYR B 1 306 ? 0.597 -13.859 -2.143 1 64.75 306 TYR B C 1
ATOM 7780 O O . TYR B 1 306 ? 1.174 -14.945 -2.008 1 64.75 306 TYR B O 1
ATOM 7788 N N . SER B 1 307 ? -0.437 -13.531 -2.865 1 89.19 307 SER B N 1
ATOM 7789 C CA . SER B 1 307 ? -0.733 -14.406 -3.992 1 89.19 307 SER B CA 1
ATOM 7790 C C . SER B 1 307 ? 0.11 -14.047 -5.211 1 89.19 307 SER B C 1
ATOM 7792 O O . SER B 1 307 ? 0.162 -12.883 -5.613 1 89.19 307 SER B O 1
ATOM 7794 N N . TYR B 1 308 ? 0.8 -15 -5.75 1 93.56 308 TYR B N 1
ATOM 7795 C CA . TYR B 1 308 ? 1.759 -14.695 -6.805 1 93.56 308 TYR B CA 1
ATOM 7796 C C . TYR B 1 308 ? 1.34 -15.328 -8.125 1 93.56 308 TYR B C 1
ATOM 7798 O O . TYR B 1 308 ? 0.465 -16.203 -8.156 1 93.56 308 TYR B O 1
ATOM 7806 N N . VAL B 1 309 ? 1.92 -14.773 -9.117 1 97.12 309 VAL B N 1
ATOM 7807 C CA . VAL B 1 309 ? 1.819 -15.297 -10.477 1 97.12 309 VAL B CA 1
ATOM 7808 C C . VAL B 1 309 ? 3.139 -15.945 -10.883 1 97.12 309 VAL B C 1
ATOM 7810 O O . VAL B 1 309 ? 4.172 -15.281 -10.961 1 97.12 309 VAL B O 1
ATOM 7813 N N . TRP B 1 310 ? 3.131 -17.188 -11.047 1 97.62 310 TRP B N 1
ATOM 7814 C CA . TRP B 1 310 ? 4.211 -17.844 -11.773 1 97.62 310 TRP B CA 1
ATOM 7815 C C . TRP B 1 310 ? 3.918 -17.891 -13.266 1 97.62 310 TRP B C 1
ATOM 7817 O O . TRP B 1 310 ? 2.961 -18.547 -13.695 1 97.62 310 TRP B O 1
ATOM 7827 N N . PRO B 1 311 ? 4.754 -17.281 -14.062 1 98.5 311 PRO B N 1
ATOM 7828 C CA . PRO B 1 311 ? 4.465 -17.266 -15.5 1 98.5 311 PRO B CA 1
ATOM 7829 C C . PRO B 1 311 ? 4.301 -18.672 -16.078 1 98.5 311 PRO B C 1
ATOM 7831 O O . PRO B 1 311 ? 3.488 -18.875 -16.984 1 98.5 311 PRO B O 1
ATOM 7834 N N . ARG B 1 312 ? 5.047 -19.609 -15.555 1 98.44 312 ARG B N 1
ATOM 7835 C CA . ARG B 1 312 ? 4.891 -20.984 -15.984 1 98.44 312 ARG B CA 1
ATOM 7836 C C . ARG B 1 312 ? 3.471 -21.484 -15.727 1 98.44 312 ARG B C 1
ATOM 7838 O O . ARG B 1 312 ? 2.826 -22.047 -16.625 1 98.44 312 ARG B O 1
ATOM 7845 N N . ASP B 1 313 ? 2.996 -21.297 -14.492 1 98 313 ASP B N 1
ATOM 7846 C CA . ASP B 1 313 ? 1.644 -21.719 -14.141 1 98 313 ASP B CA 1
ATOM 7847 C C . ASP B 1 313 ? 0.604 -21.016 -15.008 1 98 313 ASP B C 1
ATOM 7849 O O . ASP B 1 313 ? -0.322 -21.656 -15.516 1 98 313 ASP B O 1
ATOM 7853 N N . GLY B 1 314 ? 0.836 -19.703 -15.117 1 98.62 314 GLY B N 1
ATOM 7854 C CA . GLY B 1 314 ? -0.074 -18.922 -15.945 1 98.62 314 GLY B CA 1
ATOM 7855 C C . GLY B 1 314 ? -0.148 -19.422 -17.375 1 98.62 314 GLY B C 1
ATOM 7856 O O . GLY B 1 314 ? -1.23 -19.484 -17.969 1 98.62 314 GLY B O 1
ATOM 7857 N N . ALA B 1 315 ? 0.958 -19.781 -17.953 1 98.81 315 ALA B N 1
ATOM 7858 C CA . ALA B 1 315 ? 1.013 -20.281 -19.328 1 98.81 315 ALA B CA 1
ATOM 7859 C C . ALA B 1 315 ? 0.24 -21.578 -19.469 1 98.81 315 ALA B C 1
ATOM 7861 O O . ALA B 1 315 ? -0.513 -21.766 -20.438 1 98.81 315 ALA B O 1
ATOM 7862 N N . MET B 1 316 ? 0.418 -22.453 -18.516 1 98.56 316 MET B N 1
ATOM 7863 C CA . MET B 1 316 ? -0.271 -23.734 -18.562 1 98.56 316 MET B CA 1
ATOM 7864 C C . MET B 1 316 ? -1.774 -23.562 -18.375 1 98.56 316 MET B C 1
ATOM 7866 O O . MET B 1 316 ? -2.57 -24.25 -19.016 1 98.56 316 MET B O 1
ATOM 7870 N N . ILE B 1 317 ? -2.121 -22.625 -17.547 1 98.81 317 ILE B N 1
ATOM 7871 C CA . ILE B 1 317 ? -3.529 -22.312 -17.312 1 98.81 317 ILE B CA 1
ATOM 7872 C C . ILE B 1 317 ? -4.129 -21.672 -18.562 1 98.81 317 ILE B C 1
ATOM 7874 O O . ILE B 1 317 ? -5.234 -22.016 -18.984 1 98.81 317 ILE B O 1
ATOM 7878 N N . ALA B 1 318 ? -3.365 -20.797 -19.156 1 98.81 318 ALA B N 1
ATOM 7879 C CA . ALA B 1 318 ? -3.82 -20.156 -20.375 1 98.81 318 ALA B CA 1
ATOM 7880 C C . ALA B 1 318 ? -4.031 -21.172 -21.484 1 98.81 318 ALA B C 1
ATOM 7882 O O . ALA B 1 318 ? -5.008 -21.094 -22.234 1 98.81 318 ALA B O 1
ATOM 7883 N N . LEU B 1 319 ? -3.166 -22.125 -21.594 1 98.5 319 LEU B N 1
ATOM 7884 C CA . LEU B 1 319 ? -3.289 -23.188 -22.594 1 98.5 319 LEU B CA 1
ATOM 7885 C C . LEU B 1 319 ? -4.562 -24 -22.359 1 98.5 319 LEU B C 1
ATOM 7887 O O . LEU B 1 319 ? -5.316 -24.25 -23.297 1 98.5 319 LEU B O 1
ATOM 7891 N N . ALA B 1 320 ? -4.82 -24.328 -21.109 1 98.75 320 ALA B N 1
ATOM 7892 C CA . ALA B 1 320 ? -5.992 -25.125 -20.766 1 98.75 320 ALA B CA 1
ATOM 7893 C C . ALA B 1 320 ? -7.281 -24.375 -21.094 1 98.75 320 ALA B C 1
ATOM 7895 O O . ALA B 1 320 ? -8.203 -24.938 -21.688 1 98.75 320 ALA B O 1
ATOM 7896 N N . MET B 1 321 ? -7.297 -23.109 -20.688 1 98.75 321 MET B N 1
ATOM 7897 C CA . MET B 1 321 ? -8.508 -22.312 -20.891 1 98.75 321 MET B CA 1
ATOM 7898 C C . MET B 1 321 ? -8.734 -22.016 -22.359 1 98.75 321 MET B C 1
ATOM 7900 O O . MET B 1 321 ? -9.875 -21.984 -22.828 1 98.75 321 MET B O 1
ATOM 7904 N N . SER B 1 322 ? -7.664 -21.797 -23.078 1 98.38 322 SER B N 1
ATOM 7905 C CA . SER B 1 322 ? -7.758 -21.625 -24.516 1 98.38 322 SER B CA 1
ATOM 7906 C C . SER B 1 322 ? -8.336 -22.875 -25.188 1 98.38 322 SER B C 1
ATOM 7908 O O . SER B 1 322 ? -9.281 -22.797 -25.969 1 98.38 322 SER B O 1
ATOM 7910 N N . ASP B 1 323 ? -7.801 -24.016 -24.844 1 97.88 323 ASP B N 1
ATOM 7911 C CA . ASP B 1 323 ? -8.25 -25.281 -25.406 1 97.88 323 ASP B CA 1
ATOM 7912 C C . ASP B 1 323 ? -9.703 -25.562 -25.047 1 97.88 323 ASP B C 1
ATOM 7914 O O . ASP B 1 323 ? -10.43 -26.188 -25.828 1 97.88 323 ASP B O 1
ATOM 7918 N N . ALA B 1 324 ? -10.102 -25.016 -23.922 1 98.31 324 ALA B N 1
ATOM 7919 C CA . ALA B 1 324 ? -11.469 -25.234 -23.453 1 98.31 324 ALA B CA 1
ATOM 7920 C C . ALA B 1 324 ? -12.43 -24.25 -24.109 1 98.31 324 ALA B C 1
ATOM 7922 O O . ALA B 1 324 ? -13.648 -24.359 -23.938 1 98.31 324 ALA B O 1
ATOM 7923 N N . GLY B 1 325 ? -11.93 -23.234 -24.828 1 97.94 325 GLY B N 1
ATOM 7924 C CA . GLY B 1 325 ? -12.789 -22.328 -25.578 1 97.94 325 GLY B CA 1
ATOM 7925 C C . GLY B 1 325 ? -12.953 -20.969 -24.906 1 97.94 325 GLY B C 1
ATOM 7926 O O . GLY B 1 325 ? -13.953 -20.281 -25.141 1 97.94 325 GLY B O 1
ATOM 7927 N N . TYR B 1 326 ? -11.977 -20.578 -24.078 1 98.19 326 TYR B N 1
ATOM 7928 C CA . TYR B 1 326 ? -12.062 -19.297 -23.391 1 98.19 326 TYR B CA 1
ATOM 7929 C C . TYR B 1 326 ? -10.82 -18.453 -23.656 1 98.19 326 TYR B C 1
ATOM 7931 O O . TYR B 1 326 ? -10.164 -18 -22.719 1 98.19 326 TYR B O 1
ATOM 7939 N N . PRO B 1 327 ? -10.523 -18.125 -24.938 1 98.06 327 PRO B N 1
ATOM 7940 C CA . PRO B 1 327 ? -9.32 -17.344 -25.25 1 98.06 327 PRO B CA 1
ATOM 7941 C C . PRO B 1 327 ? -9.375 -15.93 -24.688 1 98.06 327 PRO B C 1
ATOM 7943 O O . PRO B 1 327 ? -8.344 -15.391 -24.266 1 98.06 327 PRO B O 1
ATOM 7946 N N . GLU B 1 328 ? -10.547 -15.32 -24.578 1 97.06 328 GLU B N 1
ATOM 7947 C CA . GLU B 1 328 ? -10.703 -13.945 -24.109 1 97.06 328 GLU B CA 1
ATOM 7948 C C . GLU B 1 328 ? -10.266 -13.797 -22.656 1 97.06 328 GLU B C 1
ATOM 7950 O O . GLU B 1 328 ? -9.797 -12.734 -22.25 1 97.06 328 GLU B O 1
ATOM 7955 N N . LEU B 1 329 ? -10.422 -14.859 -21.906 1 97.69 329 LEU B N 1
ATOM 7956 C CA . LEU B 1 329 ? -10.062 -14.844 -20.5 1 97.69 329 LEU B CA 1
ATOM 7957 C C . LEU B 1 329 ? -8.547 -14.727 -20.328 1 97.69 329 LEU B C 1
ATOM 7959 O O . LEU B 1 329 ? -8.07 -14.117 -19.359 1 97.69 329 LEU B O 1
ATOM 7963 N N . VAL B 1 330 ? -7.762 -15.258 -21.328 1 98.19 330 VAL B N 1
ATOM 7964 C CA . VAL B 1 330 ? -6.352 -15.477 -21.016 1 98.19 330 VAL B CA 1
ATOM 7965 C C . VAL B 1 330 ? -5.484 -14.594 -21.906 1 98.19 330 VAL B C 1
ATOM 7967 O O . VAL B 1 330 ? -4.273 -14.484 -21.688 1 98.19 330 VAL B O 1
ATOM 7970 N N . GLU B 1 331 ? -6.059 -13.906 -22.875 1 98.62 331 GLU B N 1
ATOM 7971 C CA . GLU B 1 331 ? -5.297 -13.008 -23.734 1 98.62 331 GLU B CA 1
ATOM 7972 C C . GLU B 1 331 ? -4.555 -11.953 -22.922 1 98.62 331 GLU B C 1
ATOM 7974 O O . GLU B 1 331 ? -3.365 -11.711 -23.156 1 98.62 331 GLU B O 1
ATOM 7979 N N . PRO B 1 332 ? -5.188 -11.344 -21.891 1 98.69 332 PRO B N 1
ATOM 7980 C CA . PRO B 1 332 ? -4.492 -10.312 -21.109 1 98.69 332 PRO B CA 1
ATOM 7981 C C . PRO B 1 332 ? -3.258 -10.852 -20.391 1 98.69 332 PRO B C 1
ATOM 7983 O O . PRO B 1 332 ? -2.367 -10.078 -20.031 1 98.69 332 PRO B O 1
ATOM 7986 N N . PHE B 1 333 ? -3.258 -12.156 -20.203 1 98.75 333 PHE B N 1
ATOM 7987 C CA . PHE B 1 333 ? -2.115 -12.773 -19.531 1 98.75 333 PHE B CA 1
ATOM 7988 C C . PHE B 1 333 ? -0.839 -12.555 -20.328 1 98.75 333 PHE B C 1
ATOM 7990 O O . PHE B 1 333 ? 0.22 -12.281 -19.766 1 98.75 333 PHE B O 1
ATOM 7997 N N . PHE B 1 334 ? -0.921 -12.648 -21.609 1 98.94 334 PHE B N 1
ATOM 7998 C CA . PHE B 1 334 ? 0.261 -12.523 -22.453 1 98.94 334 PHE B CA 1
ATOM 7999 C C . PHE B 1 334 ? 0.738 -11.07 -22.5 1 98.94 334 PHE B C 1
ATOM 8001 O O . PHE B 1 334 ? 1.94 -10.812 -22.562 1 98.94 334 PHE B O 1
ATOM 8008 N N . VAL B 1 335 ? -0.16 -10.148 -22.438 1 98.81 335 VAL B N 1
ATOM 8009 C CA . VAL B 1 335 ? 0.204 -8.742 -22.312 1 98.81 335 VAL B CA 1
ATOM 8010 C C . VAL B 1 335 ? 0.915 -8.508 -20.984 1 98.81 335 VAL B C 1
ATOM 8012 O O . VAL B 1 335 ? 1.939 -7.824 -20.922 1 98.81 335 VAL B O 1
ATOM 8015 N N . PHE B 1 336 ? 0.307 -9.062 -19.938 1 98.56 336 PHE B N 1
ATOM 8016 C CA . PHE B 1 336 ? 0.897 -9.023 -18.609 1 98.56 336 PHE B CA 1
ATOM 8017 C C . PHE B 1 336 ? 2.346 -9.5 -18.641 1 98.56 336 PHE B C 1
ATOM 8019 O O . PHE B 1 336 ? 3.229 -8.859 -18.078 1 98.56 336 PHE B O 1
ATOM 8026 N N . CYS B 1 337 ? 2.611 -10.617 -19.297 1 98.81 337 CYS B N 1
ATOM 8027 C CA . CYS B 1 337 ? 3.951 -11.188 -19.375 1 98.81 337 CYS B CA 1
ATOM 8028 C C . CYS B 1 337 ? 4.871 -10.305 -20.203 1 98.81 337 CYS B C 1
ATOM 8030 O O . CYS B 1 337 ? 6.051 -10.148 -19.891 1 98.81 337 CYS B O 1
ATOM 8032 N N . ALA B 1 338 ? 4.371 -9.75 -21.297 1 98.75 338 ALA B N 1
ATOM 8033 C CA . ALA B 1 338 ? 5.168 -8.859 -22.125 1 98.75 338 ALA B CA 1
ATOM 8034 C C . ALA B 1 338 ? 5.645 -7.645 -21.328 1 98.75 338 ALA B C 1
ATOM 8036 O O . ALA B 1 338 ? 6.805 -7.238 -21.438 1 98.75 338 ALA B O 1
ATOM 8037 N N . GLU B 1 339 ? 4.75 -7.148 -20.531 1 98.06 339 GLU B N 1
ATOM 8038 C CA . GLU B 1 339 ? 5.066 -5.973 -19.734 1 98.06 339 GLU B CA 1
ATOM 8039 C C . GLU B 1 339 ? 6.035 -6.316 -18.609 1 98.06 339 GLU B C 1
ATOM 8041 O O . GLU B 1 339 ? 6.777 -5.449 -18.125 1 98.06 339 GLU B O 1
ATOM 8046 N N . GLY B 1 340 ? 6.031 -7.57 -18.234 1 97.12 340 GLY B N 1
ATOM 8047 C CA . GLY B 1 340 ? 6.859 -8 -17.109 1 97.12 340 GLY B CA 1
ATOM 8048 C C . GLY B 1 340 ? 8.227 -8.508 -17.547 1 97.12 340 GLY B C 1
ATOM 8049 O O . GLY B 1 340 ? 9.047 -8.883 -16.703 1 97.12 340 GLY B O 1
ATOM 8050 N N . LEU B 1 341 ? 8.555 -8.492 -18.828 1 97.5 341 LEU B N 1
ATOM 8051 C CA . LEU B 1 341 ? 9.828 -8.992 -19.344 1 97.5 341 LEU B CA 1
ATOM 8052 C C . LEU B 1 341 ? 10.977 -8.102 -18.875 1 97.5 341 LEU B C 1
ATOM 8054 O O . LEU B 1 341 ? 10.875 -6.875 -18.891 1 97.5 341 LEU B O 1
ATOM 8058 N N . SER B 1 342 ? 12.062 -8.734 -18.406 1 96.75 342 SER B N 1
ATOM 8059 C CA . SER B 1 342 ? 13.281 -7.988 -18.109 1 96.75 342 SER B CA 1
ATOM 8060 C C . SER B 1 342 ? 13.852 -7.316 -19.344 1 96.75 342 SER B C 1
ATOM 8062 O O . SER B 1 342 ? 13.492 -7.672 -20.469 1 96.75 342 SER B O 1
ATOM 8064 N N . PRO B 1 343 ? 14.719 -6.363 -19.172 1 94.56 343 PRO B N 1
ATOM 8065 C CA . PRO B 1 343 ? 15.375 -5.75 -20.328 1 94.56 343 PRO B CA 1
ATOM 8066 C C . PRO B 1 343 ? 16.125 -6.766 -21.188 1 94.56 343 PRO B C 1
ATOM 8068 O O . PRO B 1 343 ? 16.234 -6.59 -22.406 1 94.56 343 PRO B O 1
ATOM 8071 N N . GLU B 1 344 ? 16.578 -7.875 -20.578 1 96.12 344 GLU B N 1
ATOM 8072 C CA . GLU B 1 344 ? 17.344 -8.898 -21.297 1 96.12 344 GLU B CA 1
ATOM 8073 C C . GLU B 1 344 ? 16.406 -9.883 -22 1 96.12 344 GLU B C 1
ATOM 8075 O O . GLU B 1 344 ? 16.859 -10.648 -22.859 1 96.12 344 GLU B O 1
ATOM 8080 N N . GLY B 1 345 ? 15.133 -9.898 -21.594 1 98.06 345 GLY B N 1
ATOM 8081 C CA . GLY B 1 345 ? 14.164 -10.688 -22.328 1 98.06 345 GLY B CA 1
ATOM 8082 C C . GLY B 1 345 ? 13.688 -11.914 -21.578 1 98.06 345 GLY B C 1
ATOM 8083 O O . GLY B 1 345 ? 13.094 -12.82 -22.172 1 98.06 345 GLY B O 1
ATOM 8084 N N . TYR B 1 346 ? 13.945 -12.031 -20.297 1 98.31 346 TYR B N 1
ATOM 8085 C CA . TYR B 1 346 ? 13.461 -13.172 -19.531 1 98.31 346 TYR B CA 1
ATOM 8086 C C . TYR B 1 346 ? 12.406 -12.75 -18.516 1 98.31 346 TYR B C 1
ATOM 8088 O O . TYR B 1 346 ? 12.312 -11.57 -18.172 1 98.31 346 TYR B O 1
ATOM 8096 N N . LEU B 1 347 ? 11.609 -13.672 -18.094 1 98.44 347 LEU B N 1
ATOM 8097 C CA . LEU B 1 347 ? 10.664 -13.484 -17 1 98.44 347 LEU B CA 1
ATOM 8098 C C . LEU B 1 347 ? 11.289 -13.906 -15.672 1 98.44 347 LEU B C 1
ATOM 8100 O O . LEU B 1 347 ? 12.008 -14.906 -15.609 1 98.44 347 LEU B O 1
ATOM 8104 N N . HIS B 1 348 ? 10.977 -13.156 -14.672 1 96.5 348 HIS B N 1
ATOM 8105 C CA . HIS B 1 348 ? 11.492 -13.414 -13.328 1 96.5 348 HIS B CA 1
ATOM 8106 C C . HIS B 1 348 ? 10.797 -14.617 -12.688 1 96.5 348 HIS B C 1
ATOM 8108 O O . HIS B 1 348 ? 9.906 -15.219 -13.297 1 96.5 348 HIS B O 1
ATOM 8114 N N . HIS B 1 349 ? 11.234 -14.891 -11.453 1 93 349 HIS B N 1
ATOM 8115 C CA . HIS B 1 349 ? 10.773 -16.016 -10.641 1 93 349 HIS B CA 1
ATOM 8116 C C . HIS B 1 349 ? 9.258 -15.984 -10.477 1 93 349 HIS B C 1
ATOM 8118 O O . HIS B 1 349 ? 8.594 -17.016 -10.633 1 93 349 HIS B O 1
ATOM 8124 N N . LYS B 1 350 ? 8.727 -14.898 -10.117 1 96.06 350 LYS B N 1
ATOM 8125 C CA . LYS B 1 350 ? 7.293 -14.711 -9.938 1 96.06 350 LYS B CA 1
ATOM 8126 C C . LYS B 1 350 ? 6.941 -13.227 -9.859 1 96.06 350 LYS B C 1
ATOM 8128 O O . LYS B 1 350 ? 7.828 -12.375 -9.781 1 96.06 350 LYS B O 1
ATOM 8133 N N . TYR B 1 351 ? 5.68 -12.992 -9.961 1 96.81 351 TYR B N 1
ATOM 8134 C CA . TYR B 1 351 ? 5.188 -11.617 -10.008 1 96.81 351 TYR B CA 1
ATOM 8135 C C . TYR B 1 351 ? 4.008 -11.43 -9.062 1 96.81 351 TYR B C 1
ATOM 8137 O O . TYR B 1 351 ? 3.322 -12.391 -8.719 1 96.81 351 TYR B O 1
ATOM 8145 N N . ASN B 1 352 ? 3.838 -10.18 -8.68 1 95.81 352 ASN B N 1
ATOM 8146 C CA . ASN B 1 352 ? 2.592 -9.781 -8.031 1 95.81 352 ASN B CA 1
ATOM 8147 C C . ASN B 1 352 ? 1.465 -9.609 -9.047 1 95.81 352 ASN B C 1
ATOM 8149 O O . ASN B 1 352 ? 1.719 -9.398 -10.227 1 95.81 352 ASN B O 1
ATOM 8153 N N . PRO B 1 353 ? 0.247 -9.648 -8.594 1 96.69 353 PRO B N 1
ATOM 8154 C CA . PRO B 1 353 ? -0.884 -9.5 -9.508 1 96.69 353 PRO B CA 1
ATOM 8155 C C . PRO B 1 353 ? -0.872 -8.156 -10.242 1 96.69 353 PRO B C 1
ATOM 8157 O O . PRO B 1 353 ? -1.415 -8.055 -11.344 1 96.69 353 PRO B O 1
ATOM 8160 N N . ASP B 1 354 ? -0.222 -7.133 -9.703 1 96.44 354 ASP B N 1
ATOM 8161 C CA . ASP B 1 354 ? -0.201 -5.828 -10.352 1 96.44 354 ASP B CA 1
ATOM 8162 C C . ASP B 1 354 ? 0.91 -5.75 -11.398 1 96.44 354 ASP B C 1
ATOM 8164 O O . ASP B 1 354 ? 1.125 -4.703 -12.008 1 96.44 354 ASP B O 1
ATOM 8168 N N . GLY B 1 355 ? 1.629 -6.773 -11.578 1 97.38 355 GLY B N 1
ATOM 8169 C CA . GLY B 1 355 ? 2.635 -6.844 -12.625 1 97.38 355 GLY B CA 1
ATOM 8170 C C . GLY B 1 355 ? 4.047 -6.617 -12.117 1 97.38 355 GLY B C 1
ATOM 8171 O O . GLY B 1 355 ? 5.016 -6.863 -12.836 1 97.38 355 GLY B O 1
ATOM 8172 N N . THR B 1 356 ? 4.234 -6.191 -10.883 1 96.69 356 THR B N 1
ATOM 8173 C CA . THR B 1 356 ? 5.559 -5.973 -10.312 1 96.69 356 THR B CA 1
ATOM 8174 C C . THR B 1 356 ? 6.211 -7.301 -9.938 1 96.69 356 THR B C 1
ATOM 8176 O O . THR B 1 356 ? 5.523 -8.305 -9.75 1 96.69 356 THR B O 1
ATOM 8179 N N . VAL B 1 357 ? 7.52 -7.301 -9.836 1 96.38 357 VAL B N 1
ATOM 8180 C CA . VAL B 1 357 ? 8.273 -8.508 -9.5 1 96.38 357 VAL B CA 1
ATOM 8181 C C . VAL B 1 357 ? 7.973 -8.922 -8.055 1 96.38 357 VAL B C 1
ATOM 8183 O O . VAL B 1 357 ? 7.93 -8.078 -7.16 1 96.38 357 VAL B O 1
ATOM 8186 N N . GLY B 1 358 ? 7.699 -10.211 -7.848 1 94.5 358 GLY B N 1
ATOM 8187 C CA . GLY B 1 358 ? 7.371 -10.719 -6.527 1 94.5 358 GLY B CA 1
ATOM 8188 C C . GLY B 1 358 ? 8.602 -10.992 -5.672 1 94.5 358 GLY B C 1
ATOM 8189 O O . GLY B 1 358 ? 9.719 -11.016 -6.18 1 94.5 358 GLY B O 1
ATOM 8190 N N . SER B 1 359 ? 8.375 -11.133 -4.371 1 92.69 359 SER B N 1
ATOM 8191 C CA . SER B 1 359 ? 9.43 -11.531 -3.441 1 92.69 359 SER B CA 1
ATOM 8192 C C . SER B 1 359 ? 10.078 -12.844 -3.871 1 92.69 359 SER B C 1
ATOM 8194 O O . SER B 1 359 ? 9.391 -13.758 -4.332 1 92.69 359 SER B O 1
ATOM 8196 N N . SER B 1 360 ? 11.359 -12.891 -3.75 1 92.12 360 SER B N 1
ATOM 8197 C CA . SER B 1 360 ? 12.07 -14.07 -4.234 1 92.12 360 SER B CA 1
ATOM 8198 C C . SER B 1 360 ? 13.109 -14.547 -3.225 1 92.12 360 SER B C 1
ATOM 8200 O O . SER B 1 360 ? 13.453 -13.82 -2.295 1 92.12 360 SER B O 1
ATOM 8202 N N . TRP B 1 361 ? 13.555 -15.789 -3.348 1 92.31 361 TRP B N 1
ATOM 8203 C CA . TRP B 1 361 ? 14.672 -16.344 -2.59 1 92.31 361 TRP B CA 1
ATOM 8204 C C . TRP B 1 361 ? 15.766 -16.844 -3.525 1 92.31 361 TRP B C 1
ATOM 8206 O O . TRP B 1 361 ? 16.719 -17.516 -3.086 1 92.31 361 TRP B O 1
ATOM 8216 N N . HIS B 1 362 ? 15.578 -16.625 -4.84 1 94.56 362 HIS B N 1
ATOM 8217 C CA . HIS B 1 362 ? 16.641 -16.906 -5.805 1 94.56 362 HIS B CA 1
ATOM 8218 C C . HIS B 1 362 ? 17.672 -15.781 -5.828 1 94.56 362 HIS B C 1
ATOM 8220 O O . HIS B 1 362 ? 17.344 -14.648 -6.191 1 94.56 362 HIS B O 1
ATOM 8226 N N . PRO B 1 363 ? 18.906 -16.109 -5.531 1 95.69 363 PRO B N 1
ATOM 8227 C CA . PRO B 1 363 ? 19.922 -15.062 -5.43 1 95.69 363 PRO B CA 1
ATOM 8228 C C . PRO B 1 363 ? 20.531 -14.703 -6.785 1 95.69 363 PRO B C 1
ATOM 8230 O O . PRO B 1 363 ? 20.391 -15.461 -7.75 1 95.69 363 PRO B O 1
ATOM 8233 N N . PHE B 1 364 ? 21.203 -13.555 -6.875 1 96.31 364 PHE B N 1
ATOM 8234 C CA . PHE B 1 364 ? 21.969 -13.141 -8.047 1 96.31 364 PHE B CA 1
ATOM 8235 C C . PHE B 1 364 ? 23.406 -13.656 -7.961 1 96.31 364 PHE B C 1
ATOM 8237 O O . PHE B 1 364 ? 24.141 -13.625 -8.953 1 96.31 364 PHE B O 1
ATOM 8244 N N . LEU B 1 365 ? 23.734 -14.109 -6.777 1 94.62 365 LEU B N 1
ATOM 8245 C CA . LEU B 1 365 ? 25.062 -14.641 -6.504 1 94.62 365 LEU B CA 1
ATOM 8246 C C . LEU B 1 365 ? 24.984 -15.883 -5.629 1 94.62 365 LEU B C 1
ATOM 8248 O O . LEU B 1 365 ? 24.344 -15.867 -4.578 1 94.62 365 LEU B O 1
ATOM 8252 N N . ALA B 1 366 ? 25.531 -16.984 -6.109 1 91.56 366 ALA B N 1
ATOM 8253 C CA . ALA B 1 366 ? 25.594 -18.203 -5.328 1 91.56 366 ALA B CA 1
ATOM 8254 C C . ALA B 1 366 ? 26.984 -18.844 -5.434 1 91.56 366 ALA B C 1
ATOM 8256 O O . ALA B 1 366 ? 27.516 -19.031 -6.535 1 91.56 366 ALA B O 1
ATOM 8257 N N . ASP B 1 367 ? 27.594 -19.109 -4.328 1 88.06 367 ASP B N 1
ATOM 8258 C CA . ASP B 1 367 ? 28.922 -19.703 -4.254 1 88.06 367 ASP B CA 1
ATOM 8259 C C . ASP B 1 367 ? 29.922 -18.906 -5.082 1 88.06 367 ASP B C 1
ATOM 8261 O O . ASP B 1 367 ? 30.672 -19.484 -5.867 1 88.06 367 ASP B O 1
ATOM 8265 N N . GLY B 1 368 ? 29.766 -17.625 -5.012 1 88.5 368 GLY B N 1
ATOM 8266 C CA . GLY B 1 368 ? 30.719 -16.734 -5.656 1 88.5 368 GLY B CA 1
ATOM 8267 C C . GLY B 1 368 ? 30.5 -16.594 -7.148 1 88.5 368 GLY B C 1
ATOM 8268 O O . GLY B 1 368 ? 31.25 -15.906 -7.832 1 88.5 368 GLY B O 1
ATOM 8269 N N . VAL B 1 369 ? 29.484 -17.234 -7.668 1 91.12 369 VAL B N 1
ATOM 8270 C CA . VAL B 1 369 ? 29.219 -17.203 -9.102 1 91.12 369 VAL B CA 1
ATOM 8271 C C . VAL B 1 369 ? 27.922 -16.438 -9.367 1 91.12 369 VAL B C 1
ATOM 8273 O O . VAL B 1 369 ? 26.875 -16.75 -8.789 1 91.12 369 VAL B O 1
ATOM 8276 N N . PRO B 1 370 ? 28.031 -15.414 -10.242 1 94.38 370 PRO B N 1
ATOM 8277 C CA . PRO B 1 370 ? 26.781 -14.734 -10.625 1 94.38 370 PRO B CA 1
ATOM 8278 C C . PRO B 1 370 ? 25.797 -15.648 -11.344 1 94.38 370 PRO B C 1
ATOM 8280 O O . PRO B 1 370 ? 26.219 -16.516 -12.125 1 94.38 370 PRO B O 1
ATOM 8283 N N . GLN B 1 371 ? 24.562 -15.492 -11.086 1 95.19 371 GLN B N 1
ATOM 8284 C CA . GLN B 1 371 ? 23.5 -16.234 -11.75 1 95.19 371 GLN B CA 1
ATOM 8285 C C . GLN B 1 371 ? 22.234 -15.391 -11.883 1 95.19 371 GLN B C 1
ATOM 8287 O O . GLN B 1 371 ? 22.109 -14.352 -11.227 1 95.19 371 GLN B O 1
ATOM 8292 N N . LEU B 1 372 ? 21.344 -15.812 -12.742 1 95 372 LEU B N 1
ATOM 8293 C CA . LEU B 1 372 ? 20.047 -15.148 -12.844 1 95 372 LEU B CA 1
ATOM 8294 C C . LEU B 1 372 ? 19.031 -15.797 -11.914 1 95 372 LEU B C 1
ATOM 8296 O O . LEU B 1 372 ? 19.031 -17.016 -11.734 1 95 372 LEU B O 1
ATOM 8300 N N . PRO B 1 373 ? 18.234 -15.023 -11.25 1 94.44 373 PRO B N 1
ATOM 8301 C CA . PRO B 1 373 ? 17.188 -15.562 -10.383 1 94.44 373 PRO B CA 1
ATOM 8302 C C . PRO B 1 373 ? 15.953 -16.031 -11.156 1 94.44 373 PRO B C 1
ATOM 8304 O O . PRO B 1 373 ? 14.852 -15.516 -10.945 1 94.44 373 PRO B O 1
ATOM 8307 N N . ILE B 1 374 ? 16.109 -17.031 -12.016 1 97.25 374 ILE B N 1
ATOM 8308 C CA . ILE B 1 374 ? 15.031 -17.359 -12.93 1 97.25 374 ILE B CA 1
ATOM 8309 C C . ILE B 1 374 ? 14.781 -18.859 -12.93 1 97.25 374 ILE B C 1
ATOM 8311 O O . ILE B 1 374 ? 15.633 -19.625 -12.477 1 97.25 374 ILE B O 1
ATOM 8315 N N . GLN B 1 375 ? 13.609 -19.188 -13.336 1 98.25 375 GLN B N 1
ATOM 8316 C CA . GLN B 1 375 ? 13.227 -20.469 -13.906 1 98.25 375 GLN B CA 1
ATOM 8317 C C . GLN B 1 375 ? 12.938 -20.344 -15.398 1 98.25 375 GLN B C 1
ATOM 8319 O O . GLN B 1 375 ? 11.914 -19.781 -15.797 1 98.25 375 GLN B O 1
ATOM 8324 N N . ILE B 1 376 ? 13.797 -20.906 -16.188 1 98.31 376 ILE B N 1
ATOM 8325 C CA . ILE B 1 376 ? 13.836 -20.562 -17.609 1 98.31 376 ILE B CA 1
ATOM 8326 C C . ILE B 1 376 ? 12.578 -21.078 -18.297 1 98.31 376 ILE B C 1
ATOM 8328 O O . ILE B 1 376 ? 12.188 -20.578 -19.359 1 98.31 376 ILE B O 1
ATOM 8332 N N . ASP B 1 377 ? 11.969 -22.094 -17.703 1 98.56 377 ASP B N 1
ATOM 8333 C CA . ASP B 1 377 ? 10.734 -22.609 -18.281 1 98.56 377 ASP B CA 1
ATOM 8334 C C . ASP B 1 377 ? 9.633 -21.562 -18.266 1 98.56 377 ASP B C 1
ATOM 8336 O O . ASP B 1 377 ? 8.703 -21.625 -19.078 1 98.56 377 ASP B O 1
ATOM 8340 N N . GLU B 1 378 ? 9.711 -20.609 -17.359 1 98.31 378 GLU B N 1
ATOM 8341 C CA . GLU B 1 378 ? 8.719 -19.547 -17.281 1 98.31 378 GLU B CA 1
ATOM 8342 C C . GLU B 1 378 ? 8.688 -18.719 -18.578 1 98.31 378 GLU B C 1
ATOM 8344 O O . GLU B 1 378 ? 7.621 -18.328 -19.047 1 98.31 378 GLU B O 1
ATOM 8349 N N . THR B 1 379 ? 9.844 -18.469 -19.125 1 98.75 379 THR B N 1
ATOM 8350 C CA . THR B 1 379 ? 9.945 -17.719 -20.375 1 98.75 379 THR B CA 1
ATOM 8351 C C . THR B 1 379 ? 9.547 -18.578 -21.562 1 98.75 379 THR B C 1
ATOM 8353 O O . THR B 1 379 ? 8.766 -18.156 -22.422 1 98.75 379 THR B O 1
ATOM 8356 N N . GLY B 1 380 ? 10.008 -19.797 -21.594 1 98.88 380 GLY B N 1
ATOM 8357 C CA . GLY B 1 380 ? 9.742 -20.688 -22.703 1 98.88 380 GLY B CA 1
ATOM 8358 C C . GLY B 1 380 ? 8.273 -21.031 -22.844 1 98.88 380 GLY B C 1
ATOM 8359 O O . GLY B 1 380 ? 7.727 -21 -23.953 1 98.88 380 GLY B O 1
ATOM 8360 N N . LEU B 1 381 ? 7.637 -21.312 -21.75 1 98.88 381 LEU B N 1
ATOM 8361 C CA . LEU B 1 381 ? 6.27 -21.828 -21.797 1 98.88 381 LEU B CA 1
ATOM 8362 C C . LEU B 1 381 ? 5.285 -20.703 -22.141 1 98.88 381 LEU B C 1
ATOM 8364 O O . LEU B 1 381 ? 4.23 -20.969 -22.719 1 98.88 381 LEU B O 1
ATOM 8368 N N . VAL B 1 382 ? 5.621 -19.484 -21.781 1 98.88 382 VAL B N 1
ATOM 8369 C CA . VAL B 1 382 ? 4.762 -18.359 -22.172 1 98.88 382 VAL B CA 1
ATOM 8370 C C . VAL B 1 382 ? 4.711 -18.25 -23.688 1 98.88 382 VAL B C 1
ATOM 8372 O O . VAL B 1 382 ? 3.639 -18.078 -24.266 1 98.88 382 VAL B O 1
ATOM 8375 N N . LEU B 1 383 ? 5.883 -18.422 -24.344 1 98.94 383 LEU B N 1
ATOM 8376 C CA . LEU B 1 383 ? 5.918 -18.406 -25.812 1 98.94 383 LEU B CA 1
ATOM 8377 C C . LEU B 1 383 ? 5.141 -19.578 -26.391 1 98.94 383 LEU B C 1
ATOM 8379 O O . LEU B 1 383 ? 4.387 -19.406 -27.359 1 98.94 383 LEU B O 1
ATOM 8383 N N . HIS B 1 384 ? 5.324 -20.703 -25.781 1 98.88 384 HIS B N 1
ATOM 8384 C CA . HIS B 1 384 ? 4.648 -21.922 -26.25 1 98.88 384 HIS B CA 1
ATOM 8385 C C . HIS B 1 384 ? 3.133 -21.766 -26.172 1 98.88 384 HIS B C 1
ATOM 8387 O O . HIS B 1 384 ? 2.43 -22.016 -27.156 1 98.88 384 HIS B O 1
ATOM 8393 N N . ALA B 1 385 ? 2.643 -21.297 -25.047 1 98.88 385 ALA B N 1
ATOM 8394 C CA . ALA B 1 385 ? 1.205 -21.125 -24.844 1 98.88 385 ALA B CA 1
ATOM 8395 C C . ALA B 1 385 ? 0.646 -20.062 -25.797 1 98.88 385 ALA B C 1
ATOM 8397 O O . ALA B 1 385 ? -0.479 -20.188 -26.281 1 98.88 385 ALA B O 1
ATOM 8398 N N . PHE B 1 386 ? 1.44 -19.031 -26 1 98.88 386 PHE B N 1
ATOM 8399 C CA . PHE B 1 386 ? 1.004 -17.969 -26.891 1 98.88 386 PHE B CA 1
ATOM 8400 C C . PHE B 1 386 ? 0.826 -18.484 -28.312 1 98.88 386 PHE B C 1
ATOM 8402 O O . PHE B 1 386 ? -0.171 -18.172 -28.969 1 98.88 386 PHE B O 1
ATOM 8409 N N . TRP B 1 387 ? 1.769 -19.234 -28.797 1 98.88 387 TRP B N 1
ATOM 8410 C CA . TRP B 1 387 ? 1.655 -19.812 -30.141 1 98.88 387 TRP B CA 1
ATOM 8411 C C . TRP B 1 387 ? 0.446 -20.734 -30.234 1 98.88 387 TRP B C 1
ATOM 8413 O O . TRP B 1 387 ? -0.298 -20.688 -31.219 1 98.88 387 TRP B O 1
ATOM 8423 N N . LYS B 1 388 ? 0.249 -21.578 -29.234 1 98.69 388 LYS B N 1
ATOM 8424 C CA . LYS B 1 388 ? -0.884 -22.5 -29.25 1 98.69 388 LYS B CA 1
ATOM 8425 C C . LYS B 1 388 ? -2.207 -21.734 -29.266 1 98.69 388 LYS B C 1
ATOM 8427 O O . LYS B 1 388 ? -3.17 -22.172 -29.906 1 98.69 388 LYS B O 1
ATOM 8432 N N . LEU B 1 389 ? -2.248 -20.609 -28.516 1 98.69 389 LEU B N 1
ATOM 8433 C CA . LEU B 1 389 ? -3.432 -19.766 -28.562 1 98.69 389 LEU B CA 1
ATOM 8434 C C . LEU B 1 389 ? -3.711 -19.281 -29.984 1 98.69 389 LEU B C 1
ATOM 8436 O O . LEU B 1 389 ? -4.848 -19.359 -30.453 1 98.69 389 LEU B O 1
ATOM 8440 N N . TYR B 1 390 ? -2.676 -18.812 -30.656 1 98.56 390 TYR B N 1
ATOM 8441 C CA . TYR B 1 390 ? -2.824 -18.328 -32.031 1 98.56 390 TYR B CA 1
ATOM 8442 C C . TYR B 1 390 ? -3.246 -19.469 -32.938 1 98.56 390 TYR B C 1
ATOM 8444 O O . TYR B 1 390 ? -4.137 -19.297 -33.781 1 98.56 390 TYR B O 1
ATOM 8452 N N . GLU B 1 391 ? -2.594 -20.578 -32.781 1 98.25 391 GLU B N 1
ATOM 8453 C CA . GLU B 1 391 ? -2.885 -21.734 -33.625 1 98.25 391 GLU B CA 1
ATOM 8454 C C . GLU B 1 391 ? -4.352 -22.141 -33.531 1 98.25 391 GLU B C 1
ATOM 8456 O O . GLU B 1 391 ? -4.973 -22.5 -34.531 1 98.25 391 GLU B O 1
ATOM 8461 N N . LYS B 1 392 ? -4.875 -22.047 -32.375 1 97.69 392 LYS B N 1
ATOM 8462 C CA . LYS B 1 392 ? -6.234 -22.516 -32.156 1 97.69 392 LYS B CA 1
ATOM 8463 C C . LYS B 1 392 ? -7.266 -21.484 -32.562 1 97.69 392 LYS B C 1
ATOM 8465 O O . LYS B 1 392 ? -8.32 -21.828 -33.094 1 97.69 392 LYS B O 1
ATOM 8470 N N . HIS B 1 393 ? -6.965 -20.203 -32.344 1 97.69 393 HIS B N 1
ATOM 8471 C CA . HIS B 1 393 ? -8.023 -19.203 -32.469 1 97.69 393 HIS B CA 1
ATOM 8472 C C . HIS B 1 393 ? -7.734 -18.234 -33.594 1 97.69 393 HIS B C 1
ATOM 8474 O O . HIS B 1 393 ? -8.633 -17.531 -34.062 1 97.69 393 HIS B O 1
ATOM 8480 N N . GLY B 1 394 ? -6.527 -18.078 -34.125 1 97.56 394 GLY B N 1
ATOM 8481 C CA . GLY B 1 394 ? -6.172 -17.422 -35.375 1 97.56 394 GLY B CA 1
ATOM 8482 C C . GLY B 1 394 ? -6.203 -15.906 -35.281 1 97.56 394 GLY B C 1
ATOM 8483 O O . GLY B 1 394 ? -6.258 -15.219 -36.312 1 97.56 394 GLY B O 1
ATOM 8484 N N . ASP B 1 395 ? -6.188 -15.297 -34.094 1 97.38 395 ASP B N 1
ATOM 8485 C CA . ASP B 1 395 ? -6.188 -13.844 -33.938 1 97.38 395 ASP B CA 1
ATOM 8486 C C . ASP B 1 395 ? -4.82 -13.266 -34.312 1 97.38 395 ASP B C 1
ATOM 8488 O O . ASP B 1 395 ? -4 -13 -33.438 1 97.38 395 ASP B O 1
ATOM 8492 N N . ILE B 1 396 ? -4.598 -12.93 -35.469 1 97.62 396 ILE B N 1
ATOM 8493 C CA . ILE B 1 396 ? -3.309 -12.516 -36 1 97.62 396 ILE B CA 1
ATOM 8494 C C . ILE B 1 396 ? -2.951 -11.133 -35.469 1 97.62 396 ILE B C 1
ATOM 8496 O O . ILE B 1 396 ? -1.777 -10.828 -35.25 1 97.62 396 ILE B O 1
ATOM 8500 N N . ALA B 1 397 ? -3.93 -10.25 -35.312 1 97.75 397 ALA B N 1
ATOM 8501 C CA . ALA B 1 397 ? -3.686 -8.906 -34.781 1 97.75 397 ALA B CA 1
ATOM 8502 C C . ALA B 1 397 ? -3.121 -8.953 -33.375 1 97.75 397 ALA B C 1
ATOM 8504 O O . ALA B 1 397 ? -2.195 -8.211 -33.031 1 97.75 397 ALA B O 1
ATOM 8505 N N . PHE B 1 398 ? -3.725 -9.766 -32.594 1 97.88 398 PHE B N 1
ATOM 8506 C CA . PHE B 1 398 ? -3.225 -9.922 -31.234 1 97.88 398 PHE B CA 1
ATOM 8507 C C . PHE B 1 398 ? -1.809 -10.492 -31.234 1 97.88 398 PHE B C 1
ATOM 8509 O O . PHE B 1 398 ? -0.94 -10.008 -30.5 1 97.88 398 PHE B O 1
ATOM 8516 N N . ALA B 1 399 ? -1.552 -11.484 -32.062 1 98.31 399 ALA B N 1
ATOM 8517 C CA . ALA B 1 399 ? -0.217 -12.062 -32.188 1 98.31 399 ALA B CA 1
ATOM 8518 C C . ALA B 1 399 ? 0.803 -11.008 -32.594 1 98.31 399 ALA B C 1
ATOM 8520 O O . ALA B 1 399 ? 1.91 -10.961 -32.062 1 98.31 399 ALA B O 1
ATOM 8521 N N . GLN B 1 400 ? 0.448 -10.172 -33.5 1 98.12 400 GLN B N 1
ATOM 8522 C CA . GLN B 1 400 ? 1.331 -9.125 -34 1 98.12 400 GLN B CA 1
ATOM 8523 C C . GLN B 1 400 ? 1.655 -8.109 -32.906 1 98.12 400 GLN B C 1
ATOM 8525 O O . GLN B 1 400 ? 2.777 -7.605 -32.812 1 98.12 400 GLN B O 1
ATOM 8530 N N . SER B 1 401 ? 0.677 -7.832 -32.125 1 98.38 401 SER B N 1
ATOM 8531 C CA . SER B 1 401 ? 0.833 -6.797 -31.109 1 98.38 401 SER B CA 1
ATOM 8532 C C . SER B 1 401 ? 1.905 -7.18 -30.094 1 98.38 401 SER B C 1
ATOM 8534 O O . SER B 1 401 ? 2.518 -6.309 -29.484 1 98.38 401 SER B O 1
ATOM 8536 N N . LEU B 1 402 ? 2.197 -8.492 -29.953 1 98.62 402 LEU B N 1
ATOM 8537 C CA . LEU B 1 402 ? 3.154 -8.93 -28.938 1 98.62 402 LEU B CA 1
ATOM 8538 C C . LEU B 1 402 ? 4.398 -9.523 -29.594 1 98.62 402 LEU B C 1
ATOM 8540 O O . LEU B 1 402 ? 5.273 -10.055 -28.906 1 98.62 402 LEU B O 1
ATOM 8544 N N . TYR B 1 403 ? 4.469 -9.422 -30.938 1 98.62 403 TYR B N 1
ATOM 8545 C CA . TYR B 1 403 ? 5.555 -10.039 -31.703 1 98.62 403 TYR B CA 1
ATOM 8546 C C . TYR B 1 403 ? 6.902 -9.469 -31.281 1 98.62 403 TYR B C 1
ATOM 8548 O O . TYR B 1 403 ? 7.805 -10.211 -30.891 1 98.62 403 TYR B O 1
ATOM 8556 N N . LYS B 1 404 ? 7.008 -8.172 -31.281 1 98 404 LYS B N 1
ATOM 8557 C CA . LYS B 1 404 ? 8.281 -7.535 -30.969 1 98 404 LYS B CA 1
ATOM 8558 C C . LYS B 1 404 ? 8.555 -7.535 -29.469 1 98 404 LYS B C 1
ATOM 8560 O O . LYS B 1 404 ? 9.664 -7.844 -29.031 1 98 404 LYS B O 1
ATOM 8565 N N . THR B 1 405 ? 7.555 -7.238 -28.656 1 98.12 405 THR B N 1
ATOM 8566 C CA . THR B 1 405 ? 7.746 -6.93 -27.25 1 98.12 405 THR B CA 1
ATOM 8567 C C . THR B 1 405 ? 7.82 -8.203 -26.406 1 98.12 405 THR B C 1
ATOM 8569 O O . THR B 1 405 ? 8.336 -8.195 -25.297 1 98.12 405 THR B O 1
ATOM 8572 N N . LEU B 1 406 ? 7.332 -9.289 -26.922 1 98.69 406 LEU B N 1
ATOM 8573 C CA . LEU B 1 406 ? 7.355 -10.539 -26.172 1 98.69 406 LEU B CA 1
ATOM 8574 C C . LEU B 1 406 ? 8.117 -11.617 -26.938 1 98.69 406 LEU B C 1
ATOM 8576 O O . LEU B 1 406 ? 9.148 -12.102 -26.469 1 98.69 406 LEU B O 1
ATOM 8580 N N . VAL B 1 407 ? 7.734 -11.953 -28.141 1 98.88 407 VAL B N 1
ATOM 8581 C CA . VAL B 1 407 ? 8.203 -13.125 -28.875 1 98.88 407 VAL B CA 1
ATOM 8582 C C . VAL B 1 407 ? 9.68 -12.961 -29.219 1 98.88 407 VAL B C 1
ATOM 8584 O O . VAL B 1 407 ? 10.508 -13.812 -28.875 1 98.88 407 VAL B O 1
ATOM 8587 N N . VAL B 1 408 ? 9.984 -11.859 -29.859 1 98.81 408 VAL B N 1
ATOM 8588 C CA . VAL B 1 408 ? 11.344 -11.664 -30.359 1 98.81 408 VAL B CA 1
ATOM 8589 C C . VAL B 1 408 ? 12.297 -11.516 -29.172 1 98.81 408 VAL B C 1
ATOM 8591 O O . VAL B 1 408 ? 13.359 -12.148 -29.156 1 98.81 408 VAL B O 1
ATOM 8594 N N . ARG B 1 409 ? 11.93 -10.734 -28.219 1 98.69 409 ARG B N 1
ATOM 8595 C CA . ARG B 1 409 ? 12.797 -10.469 -27.078 1 98.69 409 ARG B CA 1
ATOM 8596 C C . ARG B 1 409 ? 13.039 -11.734 -26.266 1 98.69 409 ARG B C 1
ATOM 8598 O O . ARG B 1 409 ? 14.18 -12.047 -25.906 1 98.69 409 ARG B O 1
ATOM 8605 N N . ALA B 1 410 ? 12.031 -12.438 -25.969 1 98.88 410 ALA B N 1
ATOM 8606 C CA . ALA B 1 410 ? 12.156 -13.68 -25.203 1 98.88 410 ALA B CA 1
ATOM 8607 C C . ALA B 1 410 ? 12.898 -14.742 -26.016 1 98.88 410 ALA B C 1
ATOM 8609 O O . ALA B 1 410 ? 13.719 -15.484 -25.469 1 98.88 410 ALA B O 1
ATOM 8610 N N . GLY B 1 411 ? 12.609 -14.844 -27.281 1 98.88 411 GLY B N 1
ATOM 8611 C CA . GLY B 1 411 ? 13.312 -15.773 -28.156 1 98.88 411 GLY B CA 1
ATOM 8612 C C . GLY B 1 411 ? 14.812 -15.547 -28.188 1 98.88 411 GLY B C 1
ATOM 8613 O O . GLY B 1 411 ? 15.594 -16.5 -28.125 1 98.88 411 GLY B O 1
ATOM 8614 N N . LYS B 1 412 ? 15.156 -14.281 -28.297 1 98.81 412 LYS B N 1
ATOM 8615 C CA . LYS B 1 412 ? 16.578 -13.922 -28.312 1 98.81 412 LYS B CA 1
ATOM 8616 C C . LYS B 1 412 ? 17.25 -14.336 -27 1 98.81 412 LYS B C 1
ATOM 8618 O O . LYS B 1 412 ? 18.375 -14.867 -27.016 1 98.81 412 LYS B O 1
ATOM 8623 N N . PHE B 1 413 ? 16.641 -14.125 -25.922 1 98.62 413 PHE B N 1
ATOM 8624 C CA . PHE B 1 413 ? 17.203 -14.516 -24.641 1 98.62 413 PHE B CA 1
ATOM 8625 C C . PHE B 1 413 ? 17.406 -16.031 -24.578 1 98.62 413 PHE B C 1
ATOM 8627 O O . PHE B 1 413 ? 18.484 -16.5 -24.188 1 98.62 413 PHE B O 1
ATOM 8634 N N . LEU B 1 414 ? 16.344 -16.797 -24.938 1 98.81 414 LEU B N 1
ATOM 8635 C CA . LEU B 1 414 ? 16.406 -18.266 -24.875 1 98.81 414 LEU B CA 1
ATOM 8636 C C . LEU B 1 414 ? 17.531 -18.797 -25.75 1 98.81 414 LEU B C 1
ATOM 8638 O O . LEU B 1 414 ? 18.172 -19.781 -25.406 1 98.81 414 LEU B O 1
ATOM 8642 N N . THR B 1 415 ? 17.766 -18.141 -26.875 1 98.62 415 THR B N 1
ATOM 8643 C CA . THR B 1 415 ? 18.812 -18.562 -27.812 1 98.62 415 THR B CA 1
ATOM 8644 C C . THR B 1 415 ? 20.203 -18.312 -27.219 1 98.62 415 THR B C 1
ATOM 8646 O O . THR B 1 415 ? 21.125 -19.109 -27.453 1 98.62 415 THR B O 1
ATOM 8649 N N . ASN B 1 416 ? 20.266 -17.25 -26.469 1 98 416 ASN B N 1
ATOM 8650 C CA . ASN B 1 416 ? 21.578 -16.797 -26.016 1 98 416 ASN B CA 1
ATOM 8651 C C . ASN B 1 416 ? 21.922 -17.391 -24.656 1 98 416 ASN B C 1
ATOM 8653 O O . ASN B 1 416 ? 23.109 -17.5 -24.297 1 98 416 ASN B O 1
ATOM 8657 N N . TYR B 1 417 ? 21 -17.75 -23.859 1 98.12 417 TYR B N 1
ATOM 8658 C CA . TYR B 1 417 ? 21.234 -18.266 -22.516 1 98.12 417 TYR B CA 1
ATOM 8659 C C . TYR B 1 417 ? 21.547 -19.75 -22.531 1 98.12 417 TYR B C 1
ATOM 8661 O O . TYR B 1 417 ? 20.719 -20.578 -22.125 1 98.12 417 TYR B O 1
ATOM 8669 N N . VAL B 1 418 ? 22.75 -20.109 -22.906 1 97.88 418 VAL B N 1
ATOM 8670 C CA . VAL B 1 418 ? 23.125 -21.5 -23.172 1 97.88 418 VAL B CA 1
ATOM 8671 C C . VAL B 1 418 ? 24.453 -21.812 -22.469 1 97.88 418 VAL B C 1
ATOM 8673 O O . VAL B 1 418 ? 25.359 -20.969 -22.438 1 97.88 418 VAL B O 1
ATOM 8676 N N . ASP B 1 419 ? 24.484 -22.969 -21.906 1 97.31 419 ASP B N 1
ATOM 8677 C CA . ASP B 1 419 ? 25.734 -23.484 -21.344 1 97.31 419 ASP B CA 1
ATOM 8678 C C . ASP B 1 419 ? 26.703 -23.906 -22.453 1 97.31 419 ASP B C 1
ATOM 8680 O O . ASP B 1 419 ? 26.344 -24.703 -23.328 1 97.31 419 ASP B O 1
ATOM 8684 N N . ALA B 1 420 ? 27.938 -23.484 -22.391 1 94.88 420 ALA B N 1
ATOM 8685 C CA . ALA B 1 420 ? 28.891 -23.672 -23.469 1 94.88 420 ALA B CA 1
ATOM 8686 C C . ALA B 1 420 ? 29.312 -25.141 -23.594 1 94.88 420 ALA B C 1
ATOM 8688 O O . ALA B 1 420 ? 29.625 -25.609 -24.688 1 94.88 420 ALA B O 1
ATOM 8689 N N . GLU B 1 421 ? 29.297 -25.844 -22.547 1 96.06 421 GLU B N 1
ATOM 8690 C CA . GLU B 1 421 ? 29.781 -27.219 -22.547 1 96.06 421 GLU B CA 1
ATOM 8691 C C . GLU B 1 421 ? 28.75 -28.172 -23.109 1 96.06 421 GLU B C 1
ATOM 8693 O O . GLU B 1 421 ? 29.078 -29.078 -23.891 1 96.06 421 GLU B O 1
ATOM 8698 N N . THR B 1 422 ? 27.5 -27.984 -22.766 1 97.56 422 THR B N 1
ATOM 8699 C CA . THR B 1 422 ? 26.469 -28.984 -23.094 1 97.56 422 THR B CA 1
ATOM 8700 C C . THR B 1 422 ? 25.641 -28.531 -24.281 1 97.56 422 THR B C 1
ATOM 8702 O O . THR B 1 422 ? 25 -29.344 -24.938 1 97.56 422 THR B O 1
ATOM 8705 N N . GLY B 1 423 ? 25.609 -27.234 -24.516 1 97.81 423 GLY B N 1
ATOM 8706 C CA . GLY B 1 423 ? 24.719 -26.703 -25.516 1 97.81 423 GLY B CA 1
ATOM 8707 C C . GLY B 1 423 ? 23.281 -26.609 -25.062 1 97.81 423 GLY B C 1
ATOM 8708 O O . GLY B 1 423 ? 22.406 -26.172 -25.812 1 97.81 423 GLY B O 1
ATOM 8709 N N . LEU B 1 424 ? 23.031 -27.016 -23.875 1 98.62 424 LEU B N 1
ATOM 8710 C CA . LEU B 1 424 ? 21.734 -26.859 -23.219 1 98.62 424 LEU B CA 1
ATOM 8711 C C . LEU B 1 424 ? 21.625 -25.484 -22.547 1 98.62 424 LEU B C 1
ATOM 8713 O O . LEU B 1 424 ? 22.609 -24.734 -22.5 1 98.62 424 LEU B O 1
ATOM 8717 N N . PRO B 1 425 ? 20.438 -25.062 -22.125 1 98.5 425 PRO B N 1
ATOM 8718 C CA . PRO B 1 425 ? 20.344 -23.781 -21.438 1 98.5 425 PRO B CA 1
ATOM 8719 C C . PRO B 1 425 ? 21.312 -23.688 -20.25 1 98.5 425 PRO B C 1
ATOM 8721 O O . PRO B 1 425 ? 21.578 -24.688 -19.594 1 98.5 425 PRO B O 1
ATOM 8724 N N . ALA B 1 426 ? 21.75 -22.453 -19.984 1 97.69 426 ALA B N 1
ATOM 8725 C CA . ALA B 1 426 ? 22.547 -22.234 -18.781 1 97.69 426 ALA B CA 1
ATOM 8726 C C . ALA B 1 426 ? 21.766 -22.641 -17.531 1 97.69 426 ALA B C 1
ATOM 8728 O O . ALA B 1 426 ? 20.531 -22.625 -17.531 1 97.69 426 ALA B O 1
ATOM 8729 N N . PRO B 1 427 ? 22.484 -23.031 -16.5 1 96.94 427 PRO B N 1
ATOM 8730 C CA . PRO B 1 427 ? 21.812 -23.531 -15.297 1 96.94 427 PRO B CA 1
ATOM 8731 C C . PRO B 1 427 ? 20.844 -22.5 -14.711 1 96.94 427 PRO B C 1
ATOM 8733 O O . PRO B 1 427 ? 21.125 -21.297 -14.734 1 96.94 427 PRO B O 1
ATOM 8736 N N . CYS B 1 428 ? 19.766 -22.969 -14.203 1 96.94 428 CYS B N 1
ATOM 8737 C CA . CYS B 1 428 ? 18.766 -22.188 -13.492 1 96.94 428 CYS B CA 1
ATOM 8738 C C . CYS B 1 428 ? 17.984 -23.062 -12.516 1 96.94 428 CYS B C 1
ATOM 8740 O O . CYS B 1 428 ? 18.328 -24.234 -12.312 1 96.94 428 CYS B O 1
ATOM 8742 N N . TYR B 1 429 ? 17.016 -22.453 -11.859 1 97.5 429 TYR B N 1
ATOM 8743 C CA . TYR B 1 429 ? 16.234 -23.219 -10.898 1 97.5 429 TYR B CA 1
ATOM 8744 C C . TYR B 1 429 ? 15.133 -24.016 -11.602 1 97.5 429 TYR B C 1
ATOM 8746 O O . TYR B 1 429 ? 14.562 -23.562 -12.594 1 97.5 429 TYR B O 1
ATOM 8754 N N . ASP B 1 430 ? 14.859 -25.203 -11.055 1 97.31 430 ASP B N 1
ATOM 8755 C CA . ASP B 1 430 ? 13.875 -26.109 -11.656 1 97.31 430 ASP B CA 1
ATOM 8756 C C . ASP B 1 430 ? 12.453 -25.641 -11.359 1 97.31 430 ASP B C 1
ATOM 8758 O O . ASP B 1 430 ? 12.258 -24.656 -10.648 1 97.31 430 ASP B O 1
ATOM 8762 N N . LEU B 1 431 ? 11.453 -26.328 -11.891 1 96.56 431 LEU B N 1
ATOM 8763 C CA . LEU B 1 431 ? 10.047 -25.938 -11.82 1 96.56 431 LEU B CA 1
ATOM 8764 C C . LEU B 1 431 ? 9.547 -25.953 -10.375 1 96.56 431 LEU B C 1
ATOM 8766 O O . LEU B 1 431 ? 8.602 -25.25 -10.031 1 96.56 431 LEU B O 1
ATOM 8770 N N . TRP B 1 432 ? 10.227 -26.781 -9.562 1 96.56 432 TRP B N 1
ATOM 8771 C CA . TRP B 1 432 ? 9.797 -26.922 -8.18 1 96.56 432 TRP B CA 1
ATOM 8772 C C . TRP B 1 432 ? 10.539 -25.953 -7.27 1 96.56 432 TRP B C 1
ATOM 8774 O O . TRP B 1 432 ? 10.289 -25.906 -6.062 1 96.56 432 TRP B O 1
ATOM 8784 N N . GLU B 1 433 ? 11.523 -25.219 -7.832 1 94.19 433 GLU B N 1
ATOM 8785 C CA . GLU B 1 433 ? 12.297 -24.188 -7.137 1 94.19 433 GLU B CA 1
ATOM 8786 C C . GLU B 1 433 ? 13.188 -24.797 -6.059 1 94.19 433 GLU B C 1
ATOM 8788 O O . GLU B 1 433 ? 13.406 -24.188 -5.008 1 94.19 433 GLU B O 1
ATOM 8793 N N . GLU B 1 434 ? 13.641 -25.984 -6.281 1 94.12 434 GLU B N 1
ATOM 8794 C CA . GLU B 1 434 ? 14.367 -26.703 -5.238 1 94.12 434 GLU B CA 1
ATOM 8795 C C . GLU B 1 434 ? 15.828 -26.906 -5.617 1 94.12 434 GLU B C 1
ATOM 8797 O O . GLU B 1 434 ? 16.688 -27.016 -4.746 1 94.12 434 GLU B O 1
ATOM 8802 N N . ARG B 1 435 ? 16.078 -26.875 -6.934 1 95.44 435 ARG B N 1
ATOM 8803 C CA . ARG B 1 435 ? 17.406 -27.266 -7.406 1 95.44 435 ARG B CA 1
ATOM 8804 C C . ARG B 1 435 ? 17.891 -26.328 -8.508 1 95.44 435 ARG B C 1
ATOM 8806 O O . ARG B 1 435 ? 17.109 -25.906 -9.359 1 95.44 435 ARG B O 1
ATOM 8813 N N . HIS B 1 436 ? 19.156 -26.062 -8.492 1 96.19 436 HIS B N 1
ATOM 8814 C CA . HIS B 1 436 ? 19.797 -25.25 -9.523 1 96.19 436 HIS B CA 1
ATOM 8815 C C . HIS B 1 436 ? 20.641 -26.109 -10.461 1 96.19 436 HIS B C 1
ATOM 8817 O O . HIS B 1 436 ? 21.438 -26.938 -10.008 1 96.19 436 HIS B O 1
ATOM 8823 N N . GLY B 1 437 ? 20.406 -26.109 -11.711 1 97.62 437 GLY B N 1
ATOM 8824 C CA . GLY B 1 437 ? 21.078 -26.906 -12.711 1 97.62 437 GLY B CA 1
ATOM 8825 C C . GLY B 1 437 ? 20.391 -26.875 -14.062 1 97.62 437 GLY B C 1
ATOM 8826 O O . GLY B 1 437 ? 19.859 -25.844 -14.469 1 97.62 437 GLY B O 1
ATOM 8827 N N . ILE B 1 438 ? 20.625 -27.922 -14.844 1 98.5 438 ILE B N 1
ATOM 8828 C CA . ILE B 1 438 ? 19.984 -28.094 -16.141 1 98.5 438 ILE B CA 1
ATOM 8829 C C . ILE B 1 438 ? 18.984 -29.25 -16.078 1 98.5 438 ILE B C 1
ATOM 8831 O O . ILE B 1 438 ? 19.391 -30.422 -15.984 1 98.5 438 ILE B O 1
ATOM 8835 N N . TYR B 1 439 ? 17.766 -28.953 -16.219 1 98.56 439 TYR B N 1
ATOM 8836 C CA . TYR B 1 439 ? 16.766 -29.984 -15.938 1 98.56 439 TYR B CA 1
ATOM 8837 C C . TYR B 1 439 ? 15.891 -30.234 -17.156 1 98.56 439 TYR B C 1
ATOM 8839 O O . TYR B 1 439 ? 15.555 -29.312 -17.906 1 98.56 439 TYR B O 1
ATOM 8847 N N . THR B 1 440 ? 15.453 -31.438 -17.312 1 98.75 440 THR B N 1
ATOM 8848 C CA . THR B 1 440 ? 14.805 -31.938 -18.516 1 98.75 440 THR B CA 1
ATOM 8849 C C . THR B 1 440 ? 13.523 -31.156 -18.797 1 98.75 440 THR B C 1
ATOM 8851 O O . THR B 1 440 ? 13.258 -30.781 -19.938 1 98.75 440 THR B O 1
ATOM 8854 N N . TYR B 1 441 ? 12.727 -30.938 -17.781 1 98.62 441 TYR B N 1
ATOM 8855 C CA . TYR B 1 441 ? 11.5 -30.172 -17.953 1 98.62 441 TYR B CA 1
ATOM 8856 C C . TYR B 1 441 ? 11.789 -28.781 -18.5 1 98.62 441 TYR B C 1
ATOM 8858 O O . TYR B 1 441 ? 11.133 -28.328 -19.438 1 98.62 441 TYR B O 1
ATOM 8866 N N . SER B 1 442 ? 12.758 -28.125 -17.938 1 98.56 442 SER B N 1
ATOM 8867 C CA . SER B 1 442 ? 13.117 -26.766 -18.312 1 98.56 442 SER B CA 1
ATOM 8868 C C . SER B 1 442 ? 13.633 -26.719 -19.75 1 98.56 442 SER B C 1
ATOM 8870 O O . SER B 1 442 ? 13.266 -25.812 -20.5 1 98.56 442 SER B O 1
ATOM 8872 N N . VAL B 1 443 ? 14.477 -27.656 -20.094 1 98.75 443 VAL B N 1
ATOM 8873 C CA . VAL B 1 443 ? 15.047 -27.672 -21.438 1 98.75 443 VAL B CA 1
ATOM 8874 C C . VAL B 1 443 ? 13.938 -27.953 -22.469 1 98.75 443 VAL B C 1
ATOM 8876 O O . VAL B 1 443 ? 13.93 -27.375 -23.547 1 98.75 443 VAL B O 1
ATOM 8879 N N . SER B 1 444 ? 13.047 -28.828 -22.078 1 98.88 444 SER B N 1
ATOM 8880 C CA . SER B 1 444 ? 11.922 -29.125 -22.953 1 98.88 444 SER B CA 1
ATOM 8881 C C . SER B 1 444 ? 11.062 -27.891 -23.172 1 98.88 444 SER B C 1
ATOM 8883 O O . SER B 1 444 ? 10.57 -27.656 -24.281 1 98.88 444 SER B O 1
ATOM 8885 N N . ALA B 1 445 ? 10.875 -27.141 -22.125 1 98.81 445 ALA B N 1
ATOM 8886 C CA . ALA B 1 445 ? 10.117 -25.891 -22.219 1 98.81 445 ALA B CA 1
ATOM 8887 C C . ALA B 1 445 ? 10.812 -24.891 -23.125 1 98.81 445 ALA B C 1
ATOM 8889 O O . ALA B 1 445 ? 10.156 -24.172 -23.875 1 98.81 445 ALA B O 1
ATOM 8890 N N . VAL B 1 446 ? 12.125 -24.812 -23.016 1 98.81 446 VAL B N 1
ATOM 8891 C CA . VAL B 1 446 ? 12.898 -23.922 -23.859 1 98.81 446 VAL B CA 1
ATOM 8892 C C . VAL B 1 446 ? 12.766 -24.328 -25.328 1 98.81 446 VAL B C 1
ATOM 8894 O O . VAL B 1 446 ? 12.578 -23.484 -26.203 1 98.81 446 VAL B O 1
ATOM 8897 N N . HIS B 1 447 ? 12.844 -25.641 -25.594 1 98.88 447 HIS B N 1
ATOM 8898 C CA . HIS B 1 447 ? 12.617 -26.156 -26.938 1 98.88 447 HIS B CA 1
ATOM 8899 C C . HIS B 1 447 ? 11.273 -25.672 -27.484 1 98.88 447 HIS B C 1
ATOM 8901 O O . HIS B 1 447 ? 11.195 -25.203 -28.625 1 98.88 447 HIS B O 1
ATOM 8907 N N . ALA B 1 448 ? 10.273 -25.812 -26.719 1 98.88 448 ALA B N 1
ATOM 8908 C CA . ALA B 1 448 ? 8.93 -25.422 -27.141 1 98.88 448 ALA B CA 1
ATOM 8909 C C . ALA B 1 448 ? 8.859 -23.922 -27.406 1 98.88 448 ALA B C 1
ATOM 8911 O O . ALA B 1 448 ? 8.219 -23.484 -28.359 1 98.88 448 ALA B O 1
ATOM 8912 N N . GLY B 1 449 ? 9.461 -23.156 -26.5 1 98.94 449 GLY B N 1
ATOM 8913 C CA . GLY B 1 449 ? 9.477 -21.703 -26.672 1 98.94 449 GLY B CA 1
ATOM 8914 C C . GLY B 1 449 ? 10.172 -21.25 -27.938 1 98.94 449 GLY B C 1
ATOM 8915 O O . GLY B 1 449 ? 9.664 -20.391 -28.656 1 98.94 449 GLY B O 1
ATOM 8916 N N . LEU B 1 450 ? 11.289 -21.844 -28.188 1 98.94 450 LEU B N 1
ATOM 8917 C CA . LEU B 1 450 ? 12.055 -21.5 -29.391 1 98.94 450 LEU B CA 1
ATOM 8918 C C . LEU B 1 450 ? 11.289 -21.906 -30.641 1 98.94 450 LEU B C 1
ATOM 8920 O O . LEU B 1 450 ? 11.305 -21.188 -31.641 1 98.94 450 LEU B O 1
ATOM 8924 N N . THR B 1 451 ? 10.688 -23.047 -30.594 1 98.94 451 THR B N 1
ATOM 8925 C CA . THR B 1 451 ? 9.859 -23.484 -31.703 1 98.94 451 THR B CA 1
ATOM 8926 C C . THR B 1 451 ? 8.719 -22.5 -31.953 1 98.94 451 THR B C 1
ATOM 8928 O O . THR B 1 451 ? 8.453 -22.125 -33.094 1 98.94 451 THR B O 1
ATOM 8931 N N . ALA B 1 452 ? 8.094 -22.078 -30.906 1 98.94 452 ALA B N 1
ATOM 8932 C CA . ALA B 1 452 ? 7.016 -21.109 -31 1 98.94 452 ALA B CA 1
ATOM 8933 C C . ALA B 1 452 ? 7.52 -19.797 -31.594 1 98.94 452 ALA B C 1
ATOM 8935 O O . ALA B 1 452 ? 6.871 -19.203 -32.469 1 98.94 452 ALA B O 1
ATOM 8936 N N . ALA B 1 453 ? 8.648 -19.328 -31.078 1 98.94 453 ALA B N 1
ATOM 8937 C CA . ALA B 1 453 ? 9.234 -18.094 -31.594 1 98.94 453 ALA B CA 1
ATOM 8938 C C . ALA B 1 453 ? 9.523 -18.203 -33.094 1 98.94 453 ALA B C 1
ATOM 8940 O O . ALA B 1 453 ? 9.25 -17.266 -33.844 1 98.94 453 ALA B O 1
ATOM 8941 N N . SER B 1 454 ? 10.039 -19.312 -33.5 1 98.88 454 SER B N 1
ATOM 8942 C CA . SER B 1 454 ? 10.312 -19.562 -34.906 1 98.88 454 SER B CA 1
ATOM 8943 C C . SER B 1 454 ? 9.031 -19.469 -35.719 1 98.88 454 SER B C 1
ATOM 8945 O O . SER B 1 454 ? 9.008 -18.828 -36.781 1 98.88 454 SER B O 1
ATOM 8947 N N . ASN B 1 455 ? 8.055 -20.156 -35.281 1 98.88 455 ASN B N 1
ATOM 8948 C CA . ASN B 1 455 ? 6.773 -20.156 -35.969 1 98.88 455 ASN B CA 1
ATOM 8949 C C . ASN B 1 455 ? 6.219 -18.75 -36.125 1 98.88 455 ASN B C 1
ATOM 8951 O O . ASN B 1 455 ? 5.707 -18.391 -37.219 1 98.88 455 ASN B O 1
ATOM 8955 N N . PHE B 1 456 ? 6.289 -17.938 -35.062 1 98.81 456 PHE B N 1
ATOM 8956 C CA . PHE B 1 456 ? 5.805 -16.562 -35.125 1 98.81 456 PHE B CA 1
ATOM 8957 C C . PHE B 1 456 ? 6.605 -15.75 -36.156 1 98.81 456 PHE B C 1
ATOM 8959 O O . PHE B 1 456 ? 6.043 -14.953 -36.906 1 98.81 456 PHE B O 1
ATOM 8966 N N . CYS B 1 457 ? 7.918 -15.961 -36.094 1 98.69 457 CYS B N 1
ATOM 8967 C CA . CYS B 1 457 ? 8.758 -15.227 -37.062 1 98.69 457 CYS B CA 1
ATOM 8968 C C . CYS B 1 457 ? 8.406 -15.594 -38.5 1 98.69 457 CYS B C 1
ATOM 8970 O O . CYS B 1 457 ? 8.367 -14.727 -39.375 1 98.69 457 CYS B O 1
ATOM 8972 N N . ARG B 1 458 ? 8.156 -16.828 -38.75 1 98.44 458 ARG B N 1
ATOM 8973 C CA . ARG B 1 458 ? 7.727 -17.266 -40.062 1 98.44 458 ARG B CA 1
ATOM 8974 C C . ARG B 1 458 ? 6.379 -16.656 -40.438 1 98.44 458 ARG B C 1
ATOM 8976 O O . ARG B 1 458 ? 6.18 -16.188 -41.562 1 98.44 458 ARG B O 1
ATOM 8983 N N . LEU B 1 459 ? 5.465 -16.688 -39.5 1 98.19 459 LEU B N 1
ATOM 8984 C CA . LEU B 1 459 ? 4.133 -16.109 -39.688 1 98.19 459 LEU B CA 1
ATOM 8985 C C . LEU B 1 459 ? 4.219 -14.656 -40.125 1 98.19 459 LEU B C 1
ATOM 8987 O O . LEU B 1 459 ? 3.426 -14.203 -40.938 1 98.19 459 LEU B O 1
ATOM 8991 N N . PHE B 1 460 ? 5.215 -13.984 -39.562 1 97.88 460 PHE B N 1
ATOM 8992 C CA . PHE B 1 460 ? 5.273 -12.547 -39.812 1 97.88 460 PHE B CA 1
ATOM 8993 C C . PHE B 1 460 ? 6.375 -12.211 -40.812 1 97.88 460 PHE B C 1
ATOM 8995 O O . PHE B 1 460 ? 6.816 -11.07 -40.906 1 97.88 460 PHE B O 1
ATOM 9002 N N . GLY B 1 461 ? 6.969 -13.188 -41.438 1 97.38 461 GLY B N 1
ATOM 9003 C CA . GLY B 1 461 ? 7.773 -12.992 -42.625 1 97.38 461 GLY B CA 1
ATOM 9004 C C . GLY B 1 461 ? 9.234 -12.734 -42.312 1 97.38 461 GLY B C 1
ATOM 9005 O O . GLY B 1 461 ? 9.961 -12.203 -43.188 1 97.38 461 GLY B O 1
ATOM 9006 N N . ASN B 1 462 ? 9.672 -12.977 -41.188 1 98 462 ASN B N 1
ATOM 9007 C CA . ASN B 1 462 ? 11.094 -12.883 -40.875 1 98 462 ASN B CA 1
ATOM 9008 C C . ASN B 1 462 ? 11.773 -14.242 -40.938 1 98 462 ASN B C 1
ATOM 9010 O O . ASN B 1 462 ? 12.086 -14.828 -39.875 1 98 462 ASN B O 1
ATOM 9014 N N . GLU B 1 463 ? 12.203 -14.656 -42.031 1 97.81 463 GLU B N 1
ATOM 9015 C CA . GLU B 1 463 ? 12.719 -16 -42.281 1 97.81 463 GLU B CA 1
ATOM 9016 C C . GLU B 1 463 ? 14.07 -16.203 -41.594 1 97.81 463 GLU B C 1
ATOM 9018 O O . GLU B 1 463 ? 14.359 -17.281 -41.094 1 97.81 463 GLU B O 1
ATOM 9023 N N . GLU B 1 464 ? 14.844 -15.219 -41.656 1 98.12 464 GLU B N 1
ATOM 9024 C CA . GLU B 1 464 ? 16.172 -15.32 -41.031 1 98.12 464 GLU B CA 1
ATOM 9025 C C . GLU B 1 464 ? 16.062 -15.617 -39.562 1 98.12 464 GLU B C 1
ATOM 9027 O O . GLU B 1 464 ? 16.703 -16.531 -39.062 1 98.12 464 GLU B O 1
ATOM 9032 N N . ARG B 1 465 ? 15.305 -14.805 -38.938 1 98.19 465 ARG B N 1
ATOM 9033 C CA . ARG B 1 465 ? 15.109 -15.008 -37.5 1 98.19 465 ARG B CA 1
ATOM 9034 C C . ARG B 1 465 ? 14.414 -16.328 -37.219 1 98.19 465 ARG B C 1
ATOM 9036 O O . ARG B 1 465 ? 14.719 -17 -36.25 1 98.19 465 ARG B O 1
ATOM 9043 N N . ALA B 1 466 ? 13.445 -16.688 -38 1 98.75 466 ALA B N 1
ATOM 9044 C CA . ALA B 1 466 ? 12.766 -17.969 -37.875 1 98.75 466 ALA B CA 1
ATOM 9045 C C . ALA B 1 466 ? 13.766 -19.125 -37.906 1 98.75 466 ALA B C 1
ATOM 9047 O O . ALA B 1 466 ? 13.688 -20.047 -37.094 1 98.75 466 ALA B O 1
ATOM 9048 N N . GLU B 1 467 ? 14.664 -19.031 -38.844 1 98.62 467 GLU B N 1
ATOM 9049 C CA . GLU B 1 467 ? 15.664 -20.078 -39 1 98.62 467 GLU B CA 1
ATOM 9050 C C . GLU B 1 467 ? 16.594 -20.125 -37.781 1 98.62 467 GLU B C 1
ATOM 9052 O O . GLU B 1 467 ? 17 -21.219 -37.344 1 98.62 467 GLU B O 1
ATOM 9057 N N . ARG B 1 468 ? 16.922 -18.984 -37.375 1 98.44 468 ARG B N 1
ATOM 9058 C CA . ARG B 1 468 ? 17.797 -18.922 -36.188 1 98.44 468 ARG B CA 1
ATOM 9059 C C . ARG B 1 468 ? 17.141 -19.594 -35 1 98.44 468 ARG B C 1
ATOM 9061 O O . ARG B 1 468 ? 17.766 -20.391 -34.312 1 98.44 468 ARG B O 1
ATOM 9068 N N . PHE B 1 469 ? 15.93 -19.234 -34.719 1 98.88 469 PHE B N 1
ATOM 9069 C CA . PHE B 1 469 ? 15.211 -19.812 -33.594 1 98.88 469 PHE B CA 1
ATOM 9070 C C . PHE B 1 469 ? 14.992 -21.312 -33.812 1 98.88 469 PHE B C 1
ATOM 9072 O O . PHE B 1 469 ? 15.086 -22.109 -32.875 1 98.88 469 PHE B O 1
ATOM 9079 N N . GLN B 1 470 ? 14.711 -21.719 -35 1 98.75 470 GLN B N 1
ATOM 9080 C CA . GLN B 1 470 ? 14.5 -23.125 -35.312 1 98.75 470 GLN B CA 1
ATOM 9081 C C . GLN B 1 470 ? 15.781 -23.938 -35.094 1 98.75 470 GLN B C 1
ATOM 9083 O O . GLN B 1 470 ? 15.742 -25.047 -34.531 1 98.75 470 GLN B O 1
ATOM 9088 N N . ARG B 1 471 ? 16.844 -23.375 -35.562 1 98.69 471 ARG B N 1
ATOM 9089 C CA . ARG B 1 471 ? 18.125 -24.031 -35.375 1 98.69 471 ARG B CA 1
ATOM 9090 C C . ARG B 1 471 ? 18.422 -24.234 -33.875 1 98.69 471 ARG B C 1
ATOM 9092 O O . ARG B 1 471 ? 18.891 -25.297 -33.469 1 98.69 471 ARG B O 1
ATOM 9099 N N . ALA B 1 472 ? 18.188 -23.188 -33.156 1 98.75 472 ALA B N 1
ATOM 9100 C CA . ALA B 1 472 ? 18.375 -23.281 -31.703 1 98.75 472 ALA B CA 1
ATOM 9101 C C . ALA B 1 472 ? 17.484 -24.359 -31.094 1 98.75 472 ALA B C 1
ATOM 9103 O O . ALA B 1 472 ? 17.906 -25.109 -30.219 1 98.75 472 ALA B O 1
ATOM 9104 N N . ALA B 1 473 ? 16.234 -24.453 -31.484 1 98.81 473 ALA B N 1
ATOM 9105 C CA . ALA B 1 473 ? 15.297 -25.469 -31.016 1 98.81 473 ALA B CA 1
ATOM 9106 C C . ALA B 1 473 ? 15.789 -26.875 -31.359 1 98.81 473 ALA B C 1
ATOM 9108 O O . ALA B 1 473 ? 15.727 -27.781 -30.531 1 98.81 473 ALA B O 1
ATOM 9109 N N . ASP B 1 474 ? 16.25 -27.016 -32.562 1 98.56 474 ASP B N 1
ATOM 9110 C CA . ASP B 1 474 ? 16.766 -28.312 -33.031 1 98.56 474 ASP B CA 1
ATOM 9111 C C . ASP B 1 474 ? 17.984 -28.734 -32.219 1 98.56 474 ASP B C 1
ATOM 9113 O O . ASP B 1 474 ? 18.141 -29.922 -31.906 1 98.56 474 ASP B O 1
ATOM 9117 N N . GLU B 1 475 ? 18.781 -27.781 -32 1 98.19 475 GLU B N 1
ATOM 9118 C CA . GLU B 1 475 ? 19.969 -28.062 -31.188 1 98.19 475 GLU B CA 1
ATOM 9119 C C . GLU B 1 475 ? 19.562 -28.484 -29.781 1 98.19 475 GLU B C 1
ATOM 9121 O O . GLU B 1 475 ? 20.172 -29.391 -29.203 1 98.19 475 GLU B O 1
ATOM 9126 N N . MET B 1 476 ? 18.609 -27.828 -29.203 1 98.31 476 MET B N 1
ATOM 9127 C CA . MET B 1 476 ? 18.109 -28.219 -27.891 1 98.31 476 MET B CA 1
ATOM 9128 C C . MET B 1 476 ? 17.641 -29.672 -27.891 1 98.31 476 MET B C 1
ATOM 9130 O O . MET B 1 476 ? 17.984 -30.438 -27 1 98.31 476 MET B O 1
ATOM 9134 N N . LYS B 1 477 ? 16.828 -30.031 -28.859 1 98.5 477 LYS B N 1
ATOM 9135 C CA . LYS B 1 477 ? 16.312 -31.391 -28.969 1 98.5 477 LYS B CA 1
ATOM 9136 C C . LYS B 1 477 ? 17.438 -32.406 -29.047 1 98.5 477 LYS B C 1
ATOM 9138 O O . LYS B 1 477 ? 17.422 -33.406 -28.328 1 98.5 477 LYS B O 1
ATOM 9143 N N . ALA B 1 478 ? 18.375 -32.125 -29.922 1 98.5 478 ALA B N 1
ATOM 9144 C CA . ALA B 1 478 ? 19.516 -33.031 -30.078 1 98.5 478 ALA B CA 1
ATOM 9145 C C . ALA B 1 478 ? 20.297 -33.188 -28.781 1 98.5 478 ALA B C 1
ATOM 9147 O O . ALA B 1 478 ? 20.703 -34.281 -28.422 1 98.5 478 ALA B O 1
ATOM 9148 N N . ASN B 1 479 ? 20.5 -32.094 -28.125 1 98.62 479 ASN B N 1
ATOM 9149 C CA . ASN B 1 479 ? 21.281 -32.094 -26.891 1 98.62 479 ASN B CA 1
ATOM 9150 C C . ASN B 1 479 ? 20.516 -32.75 -25.734 1 98.62 479 ASN B C 1
ATOM 9152 O O . ASN B 1 479 ? 21.125 -33.344 -24.844 1 98.62 479 ASN B O 1
ATOM 9156 N N . ILE B 1 480 ? 19.156 -32.656 -25.703 1 98.69 480 ILE B N 1
ATOM 9157 C CA . ILE B 1 480 ? 18.344 -33.375 -24.75 1 98.69 480 ILE B CA 1
ATOM 9158 C C . ILE B 1 480 ? 18.609 -34.875 -24.891 1 98.69 480 ILE B C 1
ATOM 9160 O O . ILE B 1 480 ? 18.875 -35.562 -23.891 1 98.69 480 ILE B O 1
ATOM 9164 N N . VAL B 1 481 ? 18.578 -35.375 -26.062 1 98.31 481 VAL B N 1
ATOM 9165 C CA . VAL B 1 481 ? 18.75 -36.812 -26.328 1 98.31 481 VAL B CA 1
ATOM 9166 C C . VAL B 1 481 ? 20.172 -37.219 -25.953 1 98.31 481 VAL B C 1
ATOM 9168 O O . VAL B 1 481 ? 20.359 -38.281 -25.344 1 98.31 481 VAL B O 1
ATOM 9171 N N . LYS B 1 482 ? 21.078 -36.344 -26.25 1 98.25 482 LYS B N 1
ATOM 9172 C CA . LYS B 1 482 ? 22.484 -36.656 -26.031 1 98.25 482 LYS B CA 1
ATOM 9173 C C . LYS B 1 482 ? 22.828 -36.656 -24.531 1 98.25 482 LYS B C 1
ATOM 9175 O O . LYS B 1 482 ? 23.531 -37.562 -24.062 1 98.25 482 LYS B O 1
ATOM 9180 N N . HIS B 1 483 ? 22.375 -35.656 -23.797 1 98.31 483 HIS B N 1
ATOM 9181 C CA . HIS B 1 483 ? 22.875 -35.438 -22.453 1 98.31 483 HIS B CA 1
ATOM 9182 C C . HIS B 1 483 ? 21.891 -35.906 -21.406 1 98.31 483 HIS B C 1
ATOM 9184 O O . HIS B 1 483 ? 22.266 -36.188 -20.266 1 98.31 483 HIS B O 1
ATOM 9190 N N . LEU B 1 484 ? 20.594 -36.031 -21.781 1 98.75 484 LEU B N 1
ATOM 9191 C CA . LEU B 1 484 ? 19.594 -36.219 -20.734 1 98.75 484 LEU B CA 1
ATOM 9192 C C . LEU B 1 484 ? 18.891 -37.562 -20.875 1 98.75 484 LEU B C 1
ATOM 9194 O O . LEU B 1 484 ? 17.984 -37.875 -20.109 1 98.75 484 LEU B O 1
ATOM 9198 N N . TYR B 1 485 ? 19.219 -38.344 -21.844 1 98.56 485 TYR B N 1
ATOM 9199 C CA . TYR B 1 485 ? 18.781 -39.75 -21.922 1 98.56 485 TYR B CA 1
ATOM 9200 C C . TYR B 1 485 ? 19.844 -40.688 -21.422 1 98.56 485 TYR B C 1
ATOM 9202 O O . TYR B 1 485 ? 21.016 -40.594 -21.797 1 98.56 485 TYR B O 1
ATOM 9210 N N . ASP B 1 486 ? 19.469 -41.594 -20.594 1 98.25 486 ASP B N 1
ATOM 9211 C CA . ASP B 1 486 ? 20.391 -42.594 -20.078 1 98.25 486 ASP B CA 1
ATOM 9212 C C . ASP B 1 486 ? 20.125 -43.969 -20.719 1 98.25 486 ASP B C 1
ATOM 9214 O O . ASP B 1 486 ? 19.125 -44.594 -20.406 1 98.25 486 ASP B O 1
ATOM 9218 N N . GLU B 1 487 ? 21.031 -44.469 -21.391 1 96.56 487 GLU B N 1
ATOM 9219 C CA . GLU B 1 487 ? 20.875 -45.719 -22.125 1 96.56 487 GLU B CA 1
ATOM 9220 C C . GLU B 1 487 ? 20.797 -46.938 -21.172 1 96.56 487 GLU B C 1
ATOM 9222 O O . GLU B 1 487 ? 20.062 -47.875 -21.422 1 96.56 487 GLU B O 1
ATOM 9227 N N . SER B 1 488 ? 21.562 -46.844 -20.188 1 97 488 SER B N 1
ATOM 9228 C CA . SER B 1 488 ? 21.625 -47.969 -19.25 1 97 488 SER B CA 1
ATOM 9229 C C . SER B 1 488 ? 20.281 -48.156 -18.547 1 97 488 SER B C 1
ATOM 9231 O O . SER B 1 488 ? 19.828 -49.312 -18.375 1 97 488 SER B O 1
ATOM 9233 N N . GLU B 1 489 ? 19.625 -47.062 -18.188 1 96.19 489 GLU B N 1
ATOM 9234 C CA . GLU B 1 489 ? 18.344 -47.156 -17.484 1 96.19 489 GLU B CA 1
ATOM 9235 C C . GLU B 1 489 ? 17.188 -47.156 -18.469 1 96.19 489 GLU B C 1
ATOM 9237 O O . GLU B 1 489 ? 16.062 -47.5 -18.109 1 96.19 489 GLU B O 1
ATOM 9242 N N . GLY B 1 490 ? 17.453 -46.781 -19.719 1 97.19 490 GLY B N 1
ATOM 9243 C CA . GLY B 1 490 ? 16.438 -46.75 -20.75 1 97.19 490 GLY B CA 1
ATOM 9244 C C . GLY B 1 490 ? 15.383 -45.688 -20.531 1 97.19 490 GLY B C 1
ATOM 9245 O O . GLY B 1 490 ? 14.195 -45.906 -20.766 1 97.19 490 GLY B O 1
ATOM 9246 N N . ARG B 1 491 ? 15.758 -44.594 -20.016 1 98 491 ARG B N 1
ATOM 9247 C CA . ARG B 1 491 ? 14.812 -43.531 -19.766 1 98 491 ARG B CA 1
ATOM 9248 C C . ARG B 1 491 ? 15.523 -42.188 -19.719 1 98 491 ARG B C 1
ATOM 9250 O O . ARG B 1 491 ? 16.75 -42.125 -19.547 1 98 491 ARG B O 1
ATOM 9257 N N . PHE B 1 492 ? 14.828 -41.125 -19.875 1 98.75 492 PHE B N 1
ATOM 9258 C CA . PHE B 1 492 ? 15.328 -39.75 -19.625 1 98.75 492 PHE B CA 1
ATOM 9259 C C . PHE B 1 492 ? 15.508 -39.531 -18.141 1 98.75 492 PHE B C 1
ATOM 9261 O O . PHE B 1 492 ? 14.75 -40.031 -17.312 1 98.75 492 PHE B O 1
ATOM 9268 N N . ILE B 1 493 ? 16.484 -38.719 -17.812 1 98.62 493 ILE B N 1
ATOM 9269 C CA . ILE B 1 493 ? 16.844 -38.469 -16.422 1 98.62 493 ILE B CA 1
ATOM 9270 C C . ILE B 1 493 ? 16.297 -37.094 -16 1 98.62 493 ILE B C 1
ATOM 9272 O O . ILE B 1 493 ? 15.844 -36.312 -16.844 1 98.62 493 ILE B O 1
ATOM 9276 N N . ARG B 1 494 ? 16.312 -36.781 -14.711 1 98.56 494 ARG B N 1
ATOM 9277 C CA . ARG B 1 494 ? 15.781 -35.531 -14.188 1 98.56 494 ARG B CA 1
ATOM 9278 C C . ARG B 1 494 ? 16.562 -34.312 -14.719 1 98.56 494 ARG B C 1
ATOM 9280 O O . ARG B 1 494 ? 15.992 -33.281 -15.023 1 98.56 494 ARG B O 1
ATOM 9287 N N . GLY B 1 495 ? 17.906 -34.5 -14.719 1 98.5 495 GLY B N 1
ATOM 9288 C CA . GLY B 1 495 ? 18.719 -33.406 -15.227 1 98.5 495 GLY B CA 1
ATOM 9289 C C . GLY B 1 495 ? 20.188 -33.562 -14.875 1 98.5 495 GLY B C 1
ATOM 9290 O O . GLY B 1 495 ? 20.672 -34.656 -14.641 1 98.5 495 GLY B O 1
ATOM 9291 N N . LEU B 1 496 ? 20.906 -32.406 -15 1 98.5 496 LEU B N 1
ATOM 9292 C CA . LEU B 1 496 ? 22.328 -32.281 -14.68 1 98.5 496 LEU B CA 1
ATOM 9293 C C . LEU B 1 496 ? 22.578 -31.234 -13.617 1 98.5 496 LEU B C 1
ATOM 9295 O O . LEU B 1 496 ? 21.922 -30.172 -13.625 1 98.5 496 LEU B O 1
ATOM 9299 N N . TYR B 1 497 ? 23.422 -31.547 -12.688 1 96.44 497 TYR B N 1
ATOM 9300 C CA . TYR B 1 497 ? 23.859 -30.547 -11.727 1 96.44 497 TYR B CA 1
ATOM 9301 C C . TYR B 1 497 ? 25.391 -30.547 -11.609 1 96.44 497 TYR B C 1
ATOM 9303 O O . TYR B 1 497 ? 26.047 -31.5 -12.047 1 96.44 497 TYR B O 1
ATOM 9311 N N . ARG B 1 498 ? 25.891 -29.406 -11.10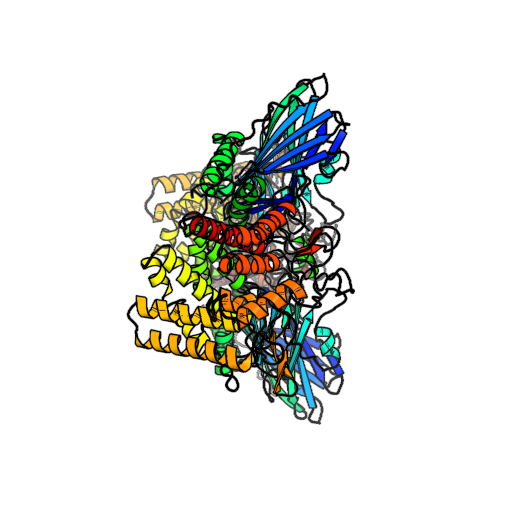2 1 92.62 498 ARG B N 1
ATOM 9312 C CA . ARG B 1 498 ? 27.328 -29.281 -10.977 1 92.62 498 ARG B CA 1
ATOM 9313 C C . ARG B 1 498 ? 27.828 -29.859 -9.656 1 92.62 498 ARG B C 1
ATOM 9315 O O . ARG B 1 498 ? 27.266 -29.562 -8.594 1 92.62 498 ARG B O 1
ATOM 9322 N N . SER B 1 499 ? 28.766 -30.641 -9.68 1 91.88 499 SER B N 1
ATOM 9323 C CA . SER B 1 499 ? 29.5 -31.156 -8.539 1 91.88 499 SER B CA 1
ATOM 9324 C C . SER B 1 499 ? 31 -31.234 -8.828 1 91.88 499 SER B C 1
ATOM 9326 O O . SER B 1 499 ? 31.406 -31.875 -9.805 1 91.88 499 SER B O 1
ATOM 9328 N N . GLY B 1 500 ? 31.812 -30.562 -8.016 1 89.62 500 GLY B N 1
ATOM 9329 C CA . GLY B 1 500 ? 33.25 -30.531 -8.227 1 89.62 500 GLY B CA 1
ATOM 9330 C C . GLY B 1 500 ? 33.656 -29.984 -9.586 1 89.62 500 GLY B C 1
ATOM 9331 O O . GLY B 1 500 ? 34.531 -30.5 -10.242 1 89.62 500 GLY B O 1
ATOM 9332 N N . GLY B 1 501 ? 32.844 -29.141 -10.125 1 87.81 501 GLY B N 1
ATOM 9333 C CA . GLY B 1 501 ? 33.156 -28.484 -11.383 1 87.81 501 GLY B CA 1
ATOM 9334 C C . GLY B 1 501 ? 32.719 -29.281 -12.594 1 87.81 501 GLY B C 1
ATOM 9335 O O . GLY B 1 501 ? 32.875 -28.828 -13.734 1 87.81 501 GLY B O 1
ATOM 9336 N N . GLN B 1 502 ? 32.156 -30.422 -12.336 1 93.81 502 GLN B N 1
ATOM 9337 C CA . GLN B 1 502 ? 31.719 -31.266 -13.453 1 93.81 502 GLN B CA 1
ATOM 9338 C C . GLN B 1 502 ? 30.203 -31.469 -13.43 1 93.81 502 GLN B C 1
ATOM 9340 O O . GLN B 1 502 ? 29.562 -31.375 -12.375 1 93.81 502 GLN B O 1
ATOM 9345 N N . TRP B 1 503 ? 29.688 -31.719 -14.664 1 96.25 503 TRP B N 1
ATOM 9346 C CA . TRP B 1 503 ? 28.281 -32.062 -14.758 1 96.25 503 TRP B CA 1
ATOM 9347 C C . TRP B 1 503 ? 28.031 -33.5 -14.312 1 96.25 503 TRP B C 1
ATOM 9349 O O . TRP B 1 503 ? 28.734 -34.406 -14.75 1 96.25 503 TRP B O 1
ATOM 9359 N N . VAL B 1 504 ? 27.094 -33.625 -13.445 1 97.44 504 VAL B N 1
ATOM 9360 C CA . VAL B 1 504 ? 26.703 -34.938 -12.938 1 97.44 504 VAL B CA 1
ATOM 9361 C C . VAL B 1 504 ? 25.234 -35.188 -13.211 1 97.44 504 VAL B C 1
ATOM 9363 O O . VAL B 1 504 ? 24.406 -34.281 -13.07 1 97.44 504 VAL B O 1
ATOM 9366 N N . LYS B 1 505 ? 24.891 -36.438 -13.562 1 98 505 LYS B N 1
ATOM 9367 C CA . LYS B 1 505 ? 23.5 -36.812 -13.859 1 98 505 LYS B CA 1
ATOM 9368 C C . LYS B 1 505 ? 22.672 -36.938 -12.586 1 98 505 LYS B C 1
ATOM 9370 O O . LYS B 1 505 ? 23.125 -37.531 -11.602 1 98 505 LYS B O 1
ATOM 9375 N N . ASP B 1 506 ? 21.625 -36.312 -12.531 1 98.38 506 ASP B N 1
ATOM 9376 C CA . ASP B 1 506 ? 20.609 -36.562 -11.516 1 98.38 506 ASP B CA 1
ATOM 9377 C C . ASP B 1 506 ? 19.625 -37.656 -11.961 1 98.38 506 ASP B C 1
ATOM 9379 O O . ASP B 1 506 ? 18.766 -37.406 -12.812 1 98.38 506 ASP B O 1
ATOM 9383 N N . MET B 1 507 ? 19.641 -38.75 -11.367 1 98 507 MET B N 1
ATOM 9384 C CA . MET B 1 507 ? 18.922 -39.938 -11.844 1 98 507 MET B CA 1
ATOM 9385 C C . MET B 1 507 ? 17.578 -40.062 -11.133 1 98 507 MET B C 1
ATOM 9387 O O . MET B 1 507 ? 16.844 -41.031 -11.383 1 98 507 MET B O 1
ATOM 9391 N N . THR B 1 508 ? 17.203 -39.188 -10.258 1 98.06 508 THR B N 1
ATOM 9392 C CA . THR B 1 508 ? 15.969 -39.281 -9.492 1 98.06 508 THR B CA 1
ATOM 9393 C C . THR B 1 508 ? 14.758 -39.344 -10.414 1 98.06 508 THR B C 1
ATOM 9395 O O . THR B 1 508 ? 14.656 -38.562 -11.367 1 98.06 508 THR B O 1
ATOM 9398 N N . LEU B 1 509 ? 13.859 -40.312 -10.211 1 97.94 509 LEU B N 1
ATOM 9399 C CA . LEU B 1 509 ? 12.625 -40.375 -10.977 1 97.94 509 LEU B CA 1
ATOM 9400 C C . LEU B 1 509 ? 11.758 -39.156 -10.758 1 97.94 509 LEU B C 1
ATOM 9402 O O . LEU B 1 509 ? 11.523 -38.75 -9.617 1 97.94 509 LEU B O 1
ATOM 9406 N N . GLU B 1 510 ? 11.281 -38.594 -11.859 1 97.69 510 GLU B N 1
ATOM 9407 C CA . GLU B 1 510 ? 10.68 -37.25 -11.852 1 97.69 510 GLU B CA 1
ATOM 9408 C C . GLU B 1 510 ? 9.492 -37.188 -12.812 1 97.69 510 GLU B C 1
ATOM 9410 O O . GLU B 1 510 ? 9.648 -37.406 -14.016 1 97.69 510 GLU B O 1
ATOM 9415 N N . SER B 1 511 ? 8.359 -36.781 -12.258 1 98.62 511 SER B N 1
ATOM 9416 C CA . SER B 1 511 ? 7.133 -36.812 -13.047 1 98.62 511 SER B CA 1
ATOM 9417 C C . SER B 1 511 ? 7.168 -35.75 -14.141 1 98.62 511 SER B C 1
ATOM 9419 O O . SER B 1 511 ? 6.582 -35.938 -15.211 1 98.62 511 SER B O 1
ATOM 9421 N N . SER B 1 512 ? 7.863 -34.656 -13.914 1 98.44 512 SER B N 1
ATOM 9422 C CA . SER B 1 512 ? 7.844 -33.5 -14.82 1 98.44 512 SER B CA 1
ATOM 9423 C C . SER B 1 512 ? 8.516 -33.844 -16.141 1 98.44 512 SER B C 1
ATOM 9425 O O . SER B 1 512 ? 8.352 -33.094 -17.125 1 98.44 512 SER B O 1
ATOM 9427 N N . ILE B 1 513 ? 9.141 -34.938 -16.297 1 98.56 513 ILE B N 1
ATOM 9428 C CA . ILE B 1 513 ? 9.797 -35.344 -17.531 1 98.56 513 ILE B CA 1
ATOM 9429 C C . ILE B 1 513 ? 8.742 -35.625 -18.609 1 98.56 513 ILE B C 1
ATOM 9431 O O . ILE B 1 513 ? 9.07 -35.719 -19.797 1 98.56 513 ILE B O 1
ATOM 9435 N N . TYR B 1 514 ? 7.477 -35.719 -18.156 1 98.06 514 TYR B N 1
ATOM 9436 C CA . TYR B 1 514 ? 6.387 -35.781 -19.125 1 98.06 514 TYR B CA 1
ATOM 9437 C C . TYR B 1 514 ? 6.512 -34.688 -20.172 1 98.06 514 TYR B C 1
ATOM 9439 O O . TYR B 1 514 ? 5.992 -34.812 -21.281 1 98.06 514 TYR B O 1
ATOM 9447 N N . GLY B 1 515 ? 7.262 -33.625 -19.875 1 98 515 GLY B N 1
ATOM 9448 C CA . GLY B 1 515 ? 7.438 -32.438 -20.703 1 98 515 GLY B CA 1
ATOM 9449 C C . GLY B 1 515 ? 8.07 -32.75 -22.047 1 98 515 GLY B C 1
ATOM 9450 O O . GLY B 1 515 ? 7.883 -32 -23.016 1 98 515 GLY B O 1
ATOM 9451 N N . ILE B 1 516 ? 8.82 -33.875 -22.094 1 98.44 516 ILE B N 1
ATOM 9452 C CA . ILE B 1 516 ? 9.461 -34.219 -23.344 1 98.44 516 ILE B CA 1
ATOM 9453 C C . ILE B 1 516 ? 8.414 -34.375 -24.438 1 98.44 516 ILE B C 1
ATOM 9455 O O . ILE B 1 516 ? 8.555 -33.812 -25.531 1 98.44 516 ILE B O 1
ATOM 9459 N N . ALA B 1 517 ? 7.371 -35.062 -24.125 1 97.94 517 ALA B N 1
ATOM 9460 C CA . ALA B 1 517 ? 6.305 -35.281 -25.109 1 97.94 517 ALA B CA 1
ATOM 9461 C C . ALA B 1 517 ? 5.363 -34.062 -25.141 1 97.94 517 ALA B C 1
ATOM 9463 O O . ALA B 1 517 ? 4.984 -33.594 -26.219 1 97.94 517 ALA B O 1
ATOM 9464 N N . ALA B 1 518 ? 5.031 -33.562 -24 1 97.56 518 ALA B N 1
ATOM 9465 C CA . ALA B 1 518 ? 4.043 -32.469 -23.875 1 97.56 518 ALA B CA 1
ATOM 9466 C C . ALA B 1 518 ? 4.508 -31.219 -24.578 1 97.56 518 ALA B C 1
ATOM 9468 O O . ALA B 1 518 ? 3.686 -30.453 -25.094 1 97.56 518 ALA B O 1
ATOM 9469 N N . PHE B 1 519 ? 5.832 -31 -24.656 1 98.25 519 PHE B N 1
ATOM 9470 C CA . PHE B 1 519 ? 6.352 -29.75 -25.203 1 98.25 519 PHE B CA 1
ATOM 9471 C C . PHE B 1 519 ? 6.988 -30 -26.578 1 98.25 519 PHE B C 1
ATOM 9473 O O . PHE B 1 519 ? 7.738 -29.156 -27.078 1 98.25 519 PHE B O 1
ATOM 9480 N N . GLY B 1 520 ? 6.777 -31.172 -27.125 1 97.19 520 GLY B N 1
ATOM 9481 C CA . GLY B 1 520 ? 7.02 -31.422 -28.531 1 97.19 520 GLY B CA 1
ATOM 9482 C C . GLY B 1 520 ? 8.445 -31.859 -28.828 1 97.19 520 GLY B C 1
ATOM 9483 O O . GLY B 1 520 ? 8.898 -31.781 -29.984 1 97.19 520 GLY B O 1
ATOM 9484 N N . VAL B 1 521 ? 9.18 -32.281 -27.859 1 98.44 521 VAL B N 1
ATOM 9485 C CA . VAL B 1 521 ? 10.531 -32.75 -28.109 1 98.44 521 VAL B CA 1
ATOM 9486 C C . VAL B 1 521 ? 10.484 -34.094 -28.875 1 98.44 521 VAL B C 1
ATOM 9488 O O . VAL B 1 521 ? 11.062 -34.219 -29.953 1 98.44 521 VAL B O 1
ATOM 9491 N N . LEU B 1 522 ? 9.852 -35.062 -28.266 1 98.38 522 LEU B N 1
ATOM 9492 C CA . LEU B 1 522 ? 9.594 -36.344 -28.875 1 98.38 522 LEU B CA 1
ATOM 9493 C C . LEU B 1 522 ? 8.141 -36.781 -28.672 1 98.38 522 LEU B C 1
ATOM 9495 O O . LEU B 1 522 ? 7.527 -36.438 -27.656 1 98.38 522 LEU B O 1
ATOM 9499 N N . PRO B 1 523 ? 7.586 -37.5 -29.609 1 96.75 523 PRO B N 1
ATOM 9500 C CA . PRO B 1 523 ? 6.203 -37.938 -29.438 1 96.75 523 PRO B CA 1
ATOM 9501 C C . PRO B 1 523 ? 6.062 -39.094 -28.438 1 96.75 523 PRO B C 1
ATOM 9503 O O . PRO B 1 523 ? 7.059 -39.719 -28.078 1 96.75 523 PRO B O 1
ATOM 9506 N N . THR B 1 524 ? 4.848 -39.344 -28 1 93.94 524 THR B N 1
ATOM 9507 C CA . THR B 1 524 ? 4.578 -40.406 -27.031 1 93.94 524 THR B CA 1
ATOM 9508 C C . THR B 1 524 ? 4.84 -41.781 -27.656 1 93.94 524 THR B C 1
ATOM 9510 O O . THR B 1 524 ? 5.035 -42.75 -26.938 1 93.94 524 THR B O 1
ATOM 9513 N N . THR B 1 525 ? 4.891 -41.875 -28.969 1 92.69 525 THR B N 1
ATOM 9514 C CA . THR B 1 525 ? 5.145 -43.125 -29.672 1 92.69 525 THR B CA 1
ATOM 9515 C C . THR B 1 525 ? 6.633 -43.469 -29.656 1 92.69 525 THR B C 1
ATOM 9517 O O . THR B 1 525 ? 7.023 -44.594 -29.984 1 92.69 525 THR B O 1
ATOM 9520 N N . ASP B 1 526 ? 7.406 -42.5 -29.375 1 97.19 526 ASP B N 1
ATOM 9521 C CA . ASP B 1 526 ? 8.828 -42.781 -29.234 1 97.19 526 ASP B CA 1
ATOM 9522 C C . ASP B 1 526 ? 9.086 -43.719 -28.062 1 97.19 526 ASP B C 1
ATOM 9524 O O . ASP B 1 526 ? 8.656 -43.469 -26.938 1 97.19 526 ASP B O 1
ATOM 9528 N N . PRO B 1 527 ? 9.797 -44.781 -28.312 1 97.31 527 PRO B N 1
ATOM 9529 C CA . PRO B 1 527 ? 10.008 -45.812 -27.281 1 97.31 527 PRO B CA 1
ATOM 9530 C C . PRO B 1 527 ? 10.711 -45.25 -26.047 1 97.31 527 PRO B C 1
ATOM 9532 O O . PRO B 1 527 ? 10.477 -45.719 -24.922 1 97.31 527 PRO B O 1
ATOM 9535 N N . ARG B 1 528 ? 11.609 -44.281 -26.219 1 98.19 528 ARG B N 1
ATOM 9536 C CA . ARG B 1 528 ? 12.305 -43.688 -25.094 1 98.19 528 ARG B CA 1
ATOM 9537 C C . ARG B 1 528 ? 11.336 -42.938 -24.188 1 98.19 528 ARG B C 1
ATOM 9539 O O . ARG B 1 528 ? 11.469 -42.969 -22.953 1 98.19 528 ARG B O 1
ATOM 9546 N N . VAL B 1 529 ? 10.367 -42.25 -24.828 1 98.25 529 VAL B N 1
ATOM 9547 C CA . VAL B 1 529 ? 9.352 -41.531 -24.062 1 98.25 529 VAL B CA 1
ATOM 9548 C C . VAL B 1 529 ? 8.445 -42.5 -23.344 1 98.25 529 VAL B C 1
ATOM 9550 O O . VAL B 1 529 ? 8.148 -42.344 -22.156 1 98.25 529 VAL B O 1
ATOM 9553 N N . ASN B 1 530 ? 8.062 -43.531 -24.047 1 97.56 530 ASN B N 1
ATOM 9554 C CA . ASN B 1 530 ? 7.164 -44.531 -23.469 1 97.56 530 ASN B CA 1
ATOM 9555 C C . ASN B 1 530 ? 7.812 -45.25 -22.281 1 97.56 530 ASN B C 1
ATOM 9557 O O . ASN B 1 530 ? 7.16 -45.469 -21.25 1 97.56 530 ASN B O 1
ATOM 9561 N N . SER B 1 531 ? 9.016 -45.656 -22.484 1 98.06 531 SER B N 1
ATOM 9562 C CA . SER B 1 531 ? 9.727 -46.312 -21.406 1 98.06 531 SER B CA 1
ATOM 9563 C C . SER B 1 531 ? 9.883 -45.375 -20.203 1 98.06 531 SER B C 1
ATOM 9565 O O . SER B 1 531 ? 9.766 -45.812 -19.047 1 98.06 531 SER B O 1
ATOM 9567 N N . THR B 1 532 ? 10.164 -44.156 -20.469 1 98.69 532 THR B N 1
ATOM 9568 C CA . THR B 1 532 ? 10.305 -43.156 -19.406 1 98.69 532 THR B CA 1
ATOM 9569 C C . THR B 1 532 ? 8.992 -42.969 -18.656 1 98.69 532 THR B C 1
ATOM 9571 O O . THR B 1 532 ? 8.969 -43 -17.422 1 98.69 532 THR B O 1
ATOM 9574 N N . MET B 1 533 ? 7.871 -42.812 -19.391 1 98.5 533 MET B N 1
ATOM 9575 C CA . MET B 1 533 ? 6.574 -42.562 -18.766 1 98.5 533 MET B CA 1
ATOM 9576 C C . MET B 1 533 ? 6.09 -43.781 -18.016 1 98.5 533 MET B C 1
ATOM 9578 O O . MET B 1 533 ? 5.426 -43.656 -16.969 1 98.5 533 MET B O 1
ATOM 9582 N N . ASN B 1 534 ? 6.438 -44.969 -18.516 1 97.94 534 ASN B N 1
ATOM 9583 C CA . ASN B 1 534 ? 6.125 -46.219 -17.781 1 97.94 534 ASN B CA 1
ATOM 9584 C C . ASN B 1 534 ? 6.867 -46.25 -16.453 1 97.94 534 ASN B C 1
ATOM 9586 O O . ASN B 1 534 ? 6.293 -46.656 -15.43 1 97.94 534 ASN B O 1
ATOM 9590 N N . ALA B 1 535 ? 8.125 -45.906 -16.516 1 98.44 535 ALA B N 1
ATOM 9591 C CA . ALA B 1 535 ? 8.906 -45.875 -15.289 1 98.44 535 ALA B CA 1
ATOM 9592 C C . ALA B 1 535 ? 8.297 -44.906 -14.281 1 98.44 535 ALA B C 1
ATOM 9594 O O . ALA B 1 535 ? 8.25 -45.188 -13.086 1 98.44 535 ALA B O 1
ATOM 9595 N N . ILE B 1 536 ? 7.836 -43.781 -14.742 1 98.62 536 ILE B N 1
ATOM 9596 C CA . ILE B 1 536 ? 7.219 -42.781 -13.898 1 98.62 536 ILE B CA 1
ATOM 9597 C C . ILE B 1 536 ? 5.902 -43.312 -13.328 1 98.62 536 ILE B C 1
ATOM 9599 O O . ILE B 1 536 ? 5.672 -43.219 -12.117 1 98.62 536 ILE B O 1
ATOM 9603 N N . ALA B 1 537 ? 5.043 -43.875 -14.164 1 98.31 537 ALA B N 1
ATOM 9604 C CA . ALA B 1 537 ? 3.73 -44.375 -13.766 1 98.31 537 ALA B CA 1
ATOM 9605 C C . ALA B 1 537 ? 3.854 -45.469 -12.695 1 98.31 537 ALA B C 1
ATOM 9607 O O . ALA B 1 537 ? 3.014 -45.562 -11.797 1 98.31 537 ALA B O 1
ATOM 9608 N N . GLN B 1 538 ? 4.902 -46.219 -12.805 1 97.94 538 GLN B N 1
ATOM 9609 C CA . GLN B 1 538 ? 5.098 -47.312 -11.859 1 97.94 538 GLN B CA 1
ATOM 9610 C C . GLN B 1 538 ? 5.887 -46.844 -10.641 1 97.94 538 GLN B C 1
ATOM 9612 O O . GLN B 1 538 ? 5.488 -47.125 -9.5 1 97.94 538 GLN B O 1
ATOM 9617 N N . GLY B 1 539 ? 6.926 -46.156 -10.914 1 98.31 539 GLY B N 1
ATOM 9618 C CA . GLY B 1 539 ? 7.871 -45.812 -9.859 1 98.31 539 GLY B CA 1
ATOM 9619 C C . GLY B 1 539 ? 7.367 -44.719 -8.93 1 98.31 539 GLY B C 1
ATOM 9620 O O . GLY 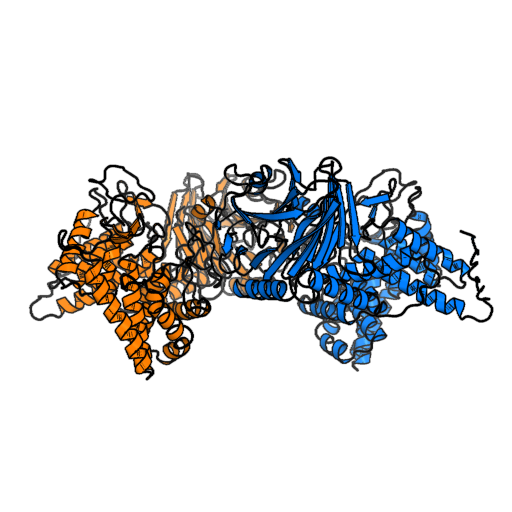B 1 539 ? 7.797 -44.656 -7.777 1 98.31 539 GLY B O 1
ATOM 9621 N N . LEU B 1 540 ? 6.504 -43.875 -9.398 1 98.69 540 LEU B N 1
ATOM 9622 C CA . LEU B 1 540 ? 6.035 -42.75 -8.578 1 98.69 540 LEU B CA 1
ATOM 9623 C C . LEU B 1 540 ? 4.605 -43 -8.109 1 98.69 540 LEU B C 1
ATOM 9625 O O . LEU B 1 540 ? 3.992 -42.094 -7.5 1 98.69 540 LEU B O 1
ATOM 9629 N N . LEU B 1 541 ? 4.07 -44.219 -8.367 1 98.5 541 LEU B N 1
ATOM 9630 C CA . LEU B 1 541 ? 2.729 -44.562 -7.926 1 98.5 541 LEU B CA 1
ATOM 9631 C C . LEU B 1 541 ? 2.648 -44.625 -6.402 1 98.5 541 LEU B C 1
ATOM 9633 O O . LEU B 1 541 ? 3.52 -45.219 -5.754 1 98.5 541 LEU B O 1
ATOM 9637 N N . VAL B 1 542 ? 1.68 -43.969 -5.898 1 98.56 542 VAL B N 1
ATOM 9638 C CA . VAL B 1 542 ? 1.373 -44.094 -4.48 1 98.56 542 VAL B CA 1
ATOM 9639 C C . VAL B 1 542 ? 0.562 -45.375 -4.246 1 98.56 542 VAL B C 1
ATOM 9641 O O . VAL B 1 542 ? -0.566 -45.5 -4.73 1 98.56 542 VAL B O 1
ATOM 9644 N N . ARG B 1 543 ? 1.095 -46.219 -3.408 1 98.19 543 ARG B N 1
ATOM 9645 C CA . ARG B 1 543 ? 0.536 -47.562 -3.291 1 98.19 543 ARG B CA 1
ATOM 9646 C C . ARG B 1 543 ? -0.326 -47.719 -2.039 1 98.19 543 ARG B C 1
ATOM 9648 O O . ARG B 1 543 ? -0.204 -48.688 -1.292 1 98.19 543 ARG B O 1
ATOM 9655 N N . THR B 1 544 ? -0.905 -46.75 -1.692 1 97.75 544 THR B N 1
ATOM 9656 C CA . THR B 1 544 ? -1.978 -46.75 -0.703 1 97.75 544 THR B CA 1
ATOM 9657 C C . THR B 1 544 ? -3.342 -46.75 -1.384 1 97.75 544 THR B C 1
ATOM 9659 O O . THR B 1 544 ? -3.43 -46.688 -2.611 1 97.75 544 THR B O 1
ATOM 9662 N N . PRO B 1 545 ? -4.43 -46.906 -0.6 1 96.38 545 PRO B N 1
ATOM 9663 C CA . PRO B 1 545 ? -5.754 -46.906 -1.219 1 96.38 545 PRO B CA 1
ATOM 9664 C C . PRO B 1 545 ? -6.082 -45.625 -1.94 1 96.38 545 PRO B C 1
ATOM 9666 O O . PRO B 1 545 ? -6.977 -45.594 -2.789 1 96.38 545 PRO B O 1
ATOM 9669 N N . ILE B 1 546 ? -5.422 -44.594 -1.686 1 97.56 546 ILE B N 1
ATOM 9670 C CA . ILE B 1 546 ? -5.711 -43.281 -2.283 1 97.56 546 ILE B CA 1
ATOM 9671 C C . ILE B 1 546 ? -5.176 -43.25 -3.713 1 97.56 546 ILE B C 1
ATOM 9673 O O . ILE B 1 546 ? -5.801 -42.656 -4.598 1 97.56 546 ILE B O 1
ATOM 9677 N N . GLY B 1 547 ? -3.963 -43.844 -3.928 1 98.19 547 GLY B N 1
ATOM 9678 C CA . GLY B 1 547 ? -3.377 -43.844 -5.258 1 98.19 547 GLY B CA 1
ATOM 9679 C C . GLY B 1 547 ? -2.807 -42.469 -5.66 1 98.19 547 GLY B C 1
ATOM 9680 O O . GLY B 1 547 ? -2.459 -41.656 -4.801 1 98.19 547 GLY B O 1
ATOM 9681 N N . GLY B 1 548 ? -2.662 -42.344 -7.004 1 98.31 548 GLY B N 1
ATOM 9682 C CA . GLY B 1 548 ? -2.094 -41.125 -7.551 1 98.31 548 GLY B CA 1
ATOM 9683 C C . GLY B 1 548 ? -0.605 -41.219 -7.82 1 98.31 548 GLY B C 1
ATOM 9684 O O . GLY B 1 548 ? -0.009 -42.281 -7.648 1 98.31 548 GLY B O 1
ATOM 9685 N N . ILE B 1 549 ? -0.059 -40.125 -8.32 1 98.69 549 ILE B N 1
ATOM 9686 C CA . ILE B 1 549 ? 1.345 -40.062 -8.711 1 98.69 549 ILE B CA 1
ATOM 9687 C C . ILE B 1 549 ? 2.055 -38.969 -7.938 1 98.69 549 ILE B C 1
ATOM 9689 O O . ILE B 1 549 ? 1.537 -37.844 -7.82 1 98.69 549 ILE B O 1
ATOM 9693 N N . ALA B 1 550 ? 3.24 -39.281 -7.383 1 98.62 550 ALA B N 1
ATOM 9694 C CA . ALA B 1 550 ? 4.066 -38.312 -6.668 1 98.62 550 ALA B CA 1
ATOM 9695 C C . ALA B 1 550 ? 4.824 -37.406 -7.645 1 98.62 550 ALA B C 1
ATOM 9697 O O . ALA B 1 550 ? 4.926 -37.719 -8.836 1 98.62 550 ALA B O 1
ATOM 9698 N N . ARG B 1 551 ? 5.348 -36.281 -7.152 1 98.06 551 ARG B N 1
ATOM 9699 C CA . ARG B 1 551 ? 6.156 -35.375 -7.969 1 98.06 551 ARG B CA 1
ATOM 9700 C C . ARG B 1 551 ? 7.453 -36.062 -8.414 1 98.06 551 ARG B C 1
ATOM 9702 O O . ARG B 1 551 ? 7.781 -36.062 -9.602 1 98.06 551 ARG B O 1
ATOM 9709 N N . TYR B 1 552 ? 8.148 -36.531 -7.504 1 98.44 552 TYR B N 1
ATOM 9710 C CA . TYR B 1 552 ? 9.406 -37.25 -7.719 1 98.44 552 TYR B CA 1
ATOM 9711 C C . TYR B 1 552 ? 9.711 -38.188 -6.551 1 98.44 552 TYR B C 1
ATOM 9713 O O . TYR B 1 552 ? 9.07 -38.094 -5.5 1 98.44 552 TYR B O 1
ATOM 9721 N N . TYR B 1 553 ? 10.625 -39.094 -6.754 1 98.19 553 TYR B N 1
ATOM 9722 C CA . TYR B 1 553 ? 10.969 -40.094 -5.758 1 98.19 553 TYR B CA 1
ATOM 9723 C C . TYR B 1 553 ? 11.562 -39.469 -4.508 1 98.19 553 TYR B C 1
ATOM 9725 O O . TYR B 1 553 ? 12.492 -38.656 -4.598 1 98.19 553 TYR B O 1
ATOM 9733 N N . ASN B 1 554 ? 11.023 -39.719 -3.342 1 98 554 ASN B N 1
ATOM 9734 C CA . ASN B 1 554 ? 11.438 -39.219 -2.029 1 98 554 ASN B CA 1
ATOM 9735 C C . ASN B 1 554 ? 11.188 -37.719 -1.877 1 98 554 ASN B C 1
ATOM 9737 O O . ASN B 1 554 ? 12.055 -37 -1.404 1 98 554 ASN B O 1
ATOM 9741 N N . ASP B 1 555 ? 10.055 -37.375 -2.447 1 97.38 555 ASP B N 1
ATOM 9742 C CA . ASP B 1 555 ? 9.625 -36 -2.324 1 97.38 555 ASP B CA 1
ATOM 9743 C C . ASP B 1 555 ? 9.398 -35.625 -0.861 1 97.38 555 ASP B C 1
ATOM 9745 O O . ASP B 1 555 ? 8.516 -36.156 -0.203 1 97.38 555 ASP B O 1
ATOM 9749 N N . TYR B 1 556 ? 10.125 -34.594 -0.325 1 95.06 556 TYR B N 1
ATOM 9750 C CA . TYR B 1 556 ? 10.102 -34.281 1.097 1 95.06 556 TYR B CA 1
ATOM 9751 C C . TYR B 1 556 ? 9.031 -33.25 1.404 1 95.06 556 TYR B C 1
ATOM 9753 O O . TYR B 1 556 ? 8.688 -33.031 2.568 1 95.06 556 TYR B O 1
ATOM 9761 N N . TYR B 1 557 ? 8.453 -32.656 0.444 1 93.62 557 TYR B N 1
ATOM 9762 C CA . TYR B 1 557 ? 7.484 -31.578 0.641 1 93.62 557 TYR B CA 1
ATOM 9763 C C . TYR B 1 557 ? 6.199 -32.094 1.262 1 93.62 557 TYR B C 1
ATOM 9765 O O . TYR B 1 557 ? 5.406 -32.75 0.587 1 93.62 557 TYR B O 1
ATOM 9773 N N . PHE B 1 558 ? 5.852 -31.828 2.502 1 92.69 558 PHE B N 1
ATOM 9774 C CA . PHE B 1 558 ? 4.723 -32.281 3.299 1 92.69 558 PHE B CA 1
ATOM 9775 C C . PHE B 1 558 ? 4.723 -33.812 3.406 1 92.69 558 PHE B C 1
ATOM 9777 O O . PHE B 1 558 ? 3.662 -34.438 3.479 1 92.69 558 PHE B O 1
ATOM 9784 N N . GLN B 1 559 ? 5.875 -34.375 3.377 1 95.69 559 GLN B N 1
ATOM 9785 C CA . GLN B 1 559 ? 6.008 -35.844 3.412 1 95.69 559 GLN B CA 1
ATOM 9786 C C . GLN B 1 559 ? 5.312 -36.406 4.637 1 95.69 559 GLN B C 1
ATOM 9788 O O . GLN B 1 559 ? 5.516 -35.938 5.758 1 95.69 559 GLN B O 1
ATOM 9793 N N . ARG B 1 560 ? 4.531 -37.5 4.422 1 95.75 560 ARG B N 1
ATOM 9794 C CA . ARG B 1 560 ? 3.699 -38.031 5.488 1 95.75 560 ARG B CA 1
ATOM 9795 C C . ARG B 1 560 ? 4.27 -39.375 5.996 1 95.75 560 ARG B C 1
ATOM 9797 O O . ARG B 1 560 ? 3.883 -39.844 7.066 1 95.75 560 ARG B O 1
ATOM 9804 N N . THR B 1 561 ? 5.191 -39.969 5.203 1 96.12 561 THR B N 1
ATOM 9805 C CA . THR B 1 561 ? 5.785 -41.25 5.605 1 96.12 561 THR B CA 1
ATOM 9806 C C . THR B 1 561 ? 7.184 -41.406 5.02 1 96.12 561 THR B C 1
ATOM 9808 O O . THR B 1 561 ? 7.465 -40.906 3.932 1 96.12 561 THR B O 1
ATOM 9811 N N . GLY B 1 562 ? 8.039 -42.125 5.758 1 95.38 562 GLY B N 1
ATOM 9812 C CA . GLY B 1 562 ? 9.367 -42.438 5.266 1 95.38 562 GLY B CA 1
ATOM 9813 C C . GLY B 1 562 ? 9.406 -43.75 4.484 1 95.38 562 GLY B C 1
ATOM 9814 O O . GLY B 1 562 ? 10.43 -44.094 3.895 1 95.38 562 GLY B O 1
ATOM 9815 N N . ASN B 1 563 ? 8.328 -44.406 4.449 1 97.31 563 ASN B N 1
ATOM 9816 C CA . ASN B 1 563 ? 8.242 -45.656 3.67 1 97.31 563 ASN B CA 1
ATOM 9817 C C . ASN B 1 563 ? 8.023 -45.375 2.186 1 97.31 563 ASN B C 1
ATOM 9819 O O . ASN B 1 563 ? 6.887 -45.312 1.719 1 97.31 563 ASN B O 1
ATOM 9823 N N . LEU B 1 564 ? 9 -45.406 1.4 1 96.56 564 LEU B N 1
ATOM 9824 C CA . LEU B 1 564 ? 8.984 -44.969 0.008 1 96.56 564 LEU B CA 1
ATOM 9825 C C . LEU B 1 564 ? 8.367 -46.031 -0.891 1 96.56 564 LEU B C 1
ATOM 9827 O O . LEU B 1 564 ? 8.016 -45.75 -2.039 1 96.56 564 LEU B O 1
ATOM 9831 N N . HIS B 1 565 ? 8.219 -47.281 -0.377 1 95.25 565 HIS B N 1
ATOM 9832 C CA . HIS B 1 565 ? 7.523 -48.312 -1.139 1 95.25 565 HIS B CA 1
ATOM 9833 C C . HIS B 1 565 ? 6.02 -48.031 -1.179 1 95.25 565 HIS B C 1
ATOM 9835 O O . HIS B 1 565 ? 5.367 -48.312 -2.191 1 95.25 565 HIS B O 1
ATOM 9841 N N . GLU B 1 566 ? 5.637 -47.5 -0.111 1 96.06 566 GLU B N 1
ATOM 9842 C CA . GLU B 1 566 ? 4.215 -47.188 -0.009 1 96.06 566 GLU B CA 1
ATOM 9843 C C . GLU B 1 566 ? 3.904 -45.844 -0.692 1 96.06 566 GLU B C 1
ATOM 9845 O O . GLU B 1 566 ? 2.914 -45.75 -1.417 1 96.06 566 GLU B O 1
ATOM 9850 N N . ALA B 1 567 ? 4.672 -44.906 -0.37 1 97.5 567 ALA B N 1
ATOM 9851 C CA . ALA B 1 567 ? 4.477 -43.594 -0.945 1 97.5 567 ALA B CA 1
ATOM 9852 C C . ALA B 1 567 ? 5.812 -42.906 -1.247 1 97.5 567 ALA B C 1
ATOM 9854 O O . ALA B 1 567 ? 6.426 -42.312 -0.364 1 97.5 567 ALA B O 1
ATOM 9855 N N . PRO B 1 568 ? 6.246 -42.938 -2.473 1 98 568 PRO B N 1
ATOM 9856 C CA . PRO B 1 568 ? 7.477 -42.25 -2.836 1 98 568 PRO B CA 1
ATOM 9857 C C . PRO B 1 568 ? 7.371 -40.719 -2.637 1 98 568 PRO B C 1
ATOM 9859 O O . PRO B 1 568 ? 8.391 -40.031 -2.623 1 98 568 PRO B O 1
ATOM 9862 N N . GLY B 1 569 ? 6.312 -40.188 -2.521 1 97.81 569 GLY B N 1
ATOM 9863 C CA . GLY B 1 569 ? 5.785 -38.844 -2.268 1 97.81 569 GLY B CA 1
ATOM 9864 C C . GLY B 1 569 ? 4.273 -38.812 -2.158 1 97.81 569 GLY B C 1
ATOM 9865 O O . GLY B 1 569 ? 3.611 -39.844 -2.311 1 97.81 569 GLY B O 1
ATOM 9866 N N . ASN B 1 570 ? 3.727 -37.688 -1.829 1 97.88 570 ASN B N 1
ATOM 9867 C CA . ASN B 1 570 ? 2.273 -37.531 -1.812 1 97.88 570 ASN B CA 1
ATOM 9868 C C . ASN B 1 570 ? 1.699 -37.5 -3.227 1 97.88 570 ASN B C 1
ATOM 9870 O O . ASN B 1 570 ? 2.404 -37.156 -4.176 1 97.88 570 ASN B O 1
ATOM 9874 N N . PRO B 1 571 ? 0.44 -37.938 -3.389 1 98.06 571 PRO B N 1
ATOM 9875 C CA . PRO B 1 571 ? -0.169 -37.781 -4.711 1 98.06 571 PRO B CA 1
ATOM 9876 C C . PRO B 1 571 ? -0.412 -36.344 -5.078 1 98.06 571 PRO B C 1
ATOM 9878 O O . PRO B 1 571 ? -1.041 -35.594 -4.312 1 98.06 571 PRO B O 1
ATOM 9881 N N . TRP B 1 572 ? 0.066 -35.938 -6.164 1 98.5 572 TRP B N 1
ATOM 9882 C CA . TRP B 1 572 ? -0.197 -34.625 -6.715 1 98.5 572 TRP B CA 1
ATOM 9883 C C . TRP B 1 572 ? -1.229 -34.688 -7.836 1 98.5 572 TRP B C 1
ATOM 9885 O O . TRP B 1 572 ? -1.146 -35.562 -8.711 1 98.5 572 TRP B O 1
ATOM 9895 N N . ILE B 1 573 ? -2.211 -33.75 -7.82 1 98.44 573 ILE B N 1
ATOM 9896 C CA . ILE B 1 573 ? -3.27 -33.719 -8.828 1 98.44 573 ILE B CA 1
ATOM 9897 C C . ILE B 1 573 ? -2.658 -33.562 -10.219 1 98.44 573 ILE B C 1
ATOM 9899 O O . ILE B 1 573 ? -2.961 -34.344 -11.125 1 98.44 573 ILE B O 1
ATOM 9903 N N . ILE B 1 574 ? -1.763 -32.656 -10.398 1 98.56 574 ILE B N 1
ATOM 9904 C CA . ILE B 1 574 ? -1.241 -32.344 -11.727 1 98.56 574 ILE B CA 1
ATOM 9905 C C . ILE B 1 574 ? -0.371 -33.5 -12.227 1 98.56 574 ILE B C 1
ATOM 9907 O O . ILE B 1 574 ? -0.446 -33.875 -13.398 1 98.56 574 ILE B O 1
ATOM 9911 N N . CYS B 1 575 ? 0.449 -34.094 -11.359 1 98.75 575 CYS B N 1
ATOM 9912 C CA . CYS B 1 575 ? 1.326 -35.188 -11.766 1 98.75 575 CYS B CA 1
ATOM 9913 C C . CYS B 1 575 ? 0.517 -36.406 -12.18 1 98.75 575 CYS B C 1
ATOM 9915 O O . CYS B 1 575 ? 0.869 -37.094 -13.141 1 98.75 575 CYS B O 1
ATOM 9917 N N . THR B 1 576 ? -0.543 -36.688 -11.422 1 98.81 576 THR B N 1
ATOM 9918 C CA . THR B 1 576 ? -1.435 -37.781 -11.75 1 98.81 576 THR B CA 1
ATOM 9919 C C . THR B 1 576 ? -2.076 -37.562 -13.117 1 98.81 576 THR B C 1
ATOM 9921 O O . THR B 1 576 ? -2.16 -38.5 -13.914 1 98.81 576 THR B O 1
ATOM 9924 N N . LEU B 1 577 ? -2.438 -36.375 -13.336 1 98.88 577 LEU B N 1
ATOM 9925 C CA . LEU B 1 577 ? -3.104 -36.062 -14.594 1 98.88 577 LEU B CA 1
ATOM 9926 C C . LEU B 1 577 ? -2.105 -36.031 -15.75 1 98.88 577 LEU B C 1
ATOM 9928 O O . LEU B 1 577 ? -2.469 -36.312 -16.891 1 98.88 577 LEU B O 1
ATOM 9932 N N . TRP B 1 578 ? -0.833 -35.75 -15.516 1 98.75 578 TRP B N 1
ATOM 9933 C CA . TRP B 1 578 ? 0.19 -35.812 -16.547 1 98.75 578 TRP B CA 1
ATOM 9934 C C . TRP B 1 578 ? 0.344 -37.25 -17.078 1 98.75 578 TRP B C 1
ATOM 9936 O O . TRP B 1 578 ? 0.521 -37.438 -18.281 1 98.75 578 TRP B O 1
ATOM 9946 N N . VAL B 1 579 ? 0.276 -38.156 -16.188 1 98.62 579 VAL B N 1
ATOM 9947 C CA . VAL B 1 579 ? 0.328 -39.562 -16.609 1 98.62 579 VAL B CA 1
ATOM 9948 C C . VAL B 1 579 ? -0.926 -39.906 -17.406 1 98.62 579 VAL B C 1
ATOM 9950 O O . VAL B 1 579 ? -0.854 -40.625 -18.391 1 98.62 579 VAL B O 1
ATOM 9953 N N . ALA B 1 580 ? -2.059 -39.438 -16.938 1 98.69 580 ALA B N 1
ATOM 9954 C CA . ALA B 1 580 ? -3.293 -39.656 -17.688 1 98.69 580 ALA B CA 1
ATOM 9955 C C . ALA B 1 580 ? -3.184 -39.094 -19.094 1 98.69 580 ALA B C 1
ATOM 9957 O O . ALA B 1 580 ? -3.676 -39.688 -20.047 1 98.69 580 ALA B O 1
ATOM 9958 N N . ASP B 1 581 ? -2.602 -37.938 -19.25 1 98.31 581 ASP B N 1
ATOM 9959 C CA . ASP B 1 581 ? -2.418 -37.312 -20.547 1 98.31 581 ASP B CA 1
ATOM 9960 C C . ASP B 1 5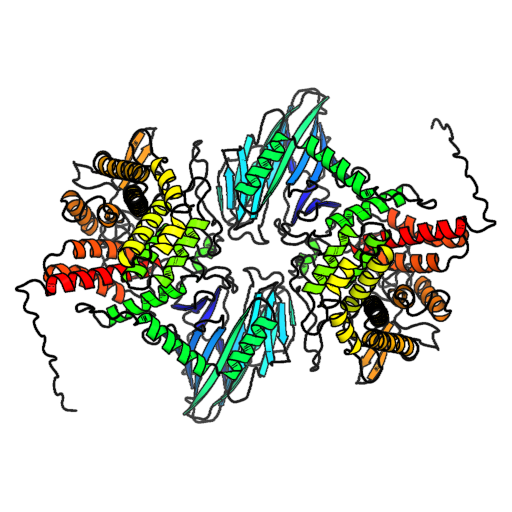81 ? -1.617 -38.219 -21.484 1 98.31 581 ASP B C 1
ATOM 9962 O O . ASP B 1 581 ? -1.941 -38.344 -22.672 1 98.31 581 ASP B O 1
ATOM 9966 N N . TRP B 1 582 ? -0.562 -38.781 -20.922 1 97.94 582 TRP B N 1
ATOM 9967 C CA . TRP B 1 582 ? 0.243 -39.719 -21.703 1 97.94 582 TRP B CA 1
ATOM 9968 C C . TRP B 1 582 ? -0.594 -40.906 -22.156 1 97.94 582 TRP B C 1
ATOM 9970 O O . TRP B 1 582 ? -0.506 -41.344 -23.312 1 97.94 582 TRP B O 1
ATOM 9980 N N . LYS B 1 583 ? -1.399 -41.406 -21.297 1 97.88 583 LYS B N 1
ATOM 9981 C CA . LYS B 1 583 ? -2.256 -42.531 -21.641 1 97.88 583 LYS B CA 1
ATOM 9982 C C . LYS B 1 583 ? -3.279 -42.156 -22.703 1 97.88 583 LYS B C 1
ATOM 9984 O O . LYS B 1 583 ? -3.584 -42.969 -23.594 1 97.88 583 LYS B O 1
ATOM 9989 N N . ILE B 1 584 ? -3.82 -41 -22.578 1 98.12 584 ILE B N 1
ATOM 9990 C CA . ILE B 1 584 ? -4.785 -40.531 -23.562 1 98.12 584 ILE B CA 1
ATOM 9991 C C . ILE B 1 584 ? -4.129 -40.469 -24.938 1 98.12 584 ILE B C 1
ATOM 9993 O O . ILE B 1 584 ? -4.66 -41 -25.906 1 98.12 584 ILE B O 1
ATOM 9997 N N . GLU B 1 585 ? -2.977 -39.844 -25 1 96.94 585 GLU B N 1
ATOM 9998 C CA . GLU B 1 585 ? -2.297 -39.625 -26.266 1 96.94 585 GLU B CA 1
ATOM 9999 C C . GLU B 1 585 ? -1.86 -40.969 -26.891 1 96.94 585 GLU B C 1
ATOM 10001 O O . GLU B 1 585 ? -1.821 -41.094 -28.109 1 96.94 585 GLU B O 1
ATOM 10006 N N . SER B 1 586 ? -1.565 -41.906 -26.031 1 95.88 586 SER B N 1
ATOM 10007 C CA . SER B 1 586 ? -1.04 -43.188 -26.484 1 95.88 586 SER B CA 1
ATOM 10008 C C . SER B 1 586 ? -2.166 -44.156 -26.859 1 95.88 586 SER B C 1
ATOM 10010 O O . SER B 1 586 ? -1.935 -45.188 -27.516 1 95.88 586 SER B O 1
ATOM 10012 N N . ALA B 1 587 ? -3.355 -43.875 -26.422 1 96.56 587 ALA B N 1
ATOM 10013 C CA . ALA B 1 587 ? -4.477 -44.781 -26.625 1 96.56 587 ALA B CA 1
ATOM 10014 C C . ALA B 1 587 ? -4.82 -44.906 -28.094 1 96.56 587 ALA B C 1
ATOM 10016 O O . ALA B 1 587 ? -4.82 -43.938 -28.828 1 96.56 587 ALA B O 1
ATOM 10017 N N . THR B 1 588 ? -5.102 -46.188 -28.484 1 95.44 588 THR B N 1
ATOM 10018 C CA . THR B 1 588 ? -5.504 -46.438 -29.875 1 95.44 588 THR B CA 1
ATOM 10019 C C . THR B 1 588 ? -6.898 -47.062 -29.922 1 95.44 588 THR B C 1
ATOM 10021 O O . THR B 1 588 ? -7.477 -47.188 -31 1 95.44 588 THR B O 1
ATOM 10024 N N . THR B 1 589 ? -7.414 -47.438 -28.75 1 95.62 589 THR B N 1
ATOM 10025 C CA . THR B 1 589 ? -8.766 -47.969 -28.641 1 95.62 589 THR B CA 1
ATOM 10026 C C . THR B 1 589 ? -9.508 -47.312 -27.469 1 95.62 589 THR B C 1
ATOM 10028 O O . THR B 1 589 ? -8.891 -46.719 -26.594 1 95.62 589 THR B O 1
ATOM 10031 N N . LEU B 1 590 ? -10.781 -47.438 -27.484 1 95 590 LEU B N 1
ATOM 10032 C CA . LEU B 1 590 ? -11.594 -46.875 -26.391 1 95 590 LEU B CA 1
ATOM 10033 C C . LEU B 1 590 ? -11.297 -47.625 -25.078 1 95 590 LEU B C 1
ATOM 10035 O O . LEU B 1 590 ? -11.352 -47 -24.016 1 95 590 LEU B O 1
ATOM 10039 N N . ALA B 1 591 ? -10.977 -48.875 -25.203 1 95.56 591 ALA B N 1
ATOM 10040 C CA . ALA B 1 591 ? -10.641 -49.656 -24.016 1 95.56 591 ALA B CA 1
ATOM 10041 C C . ALA B 1 591 ? -9.383 -49.125 -23.328 1 95.56 591 ALA B C 1
ATOM 10043 O O . ALA B 1 591 ? -9.32 -49.062 -22.109 1 95.56 591 ALA B O 1
ATOM 10044 N N . GLU B 1 592 ? -8.453 -48.719 -24.141 1 95.31 592 GLU B N 1
ATOM 10045 C CA . GLU B 1 592 ? -7.207 -48.188 -23.594 1 95.31 592 GLU B CA 1
ATOM 10046 C C . GLU B 1 592 ? -7.441 -46.812 -22.969 1 95.31 592 GLU B C 1
ATOM 10048 O O . GLU B 1 592 ? -6.695 -46.375 -22.078 1 95.31 592 GLU B O 1
ATOM 10053 N N . LEU B 1 593 ? -8.469 -46.156 -23.406 1 96.31 593 LEU B N 1
ATOM 10054 C CA . LEU B 1 593 ? -8.797 -44.844 -22.906 1 96.31 593 LEU B CA 1
ATOM 10055 C C . LEU B 1 593 ? -9.398 -44.906 -21.516 1 96.31 593 LEU B C 1
ATOM 10057 O O . LEU B 1 593 ? -9.43 -43.875 -20.797 1 96.31 593 LEU B O 1
ATOM 10061 N N . GLN B 1 594 ? -9.82 -46.062 -21.094 1 95.75 594 GLN B N 1
ATOM 10062 C CA . GLN B 1 594 ? -10.516 -46.25 -19.828 1 95.75 594 GLN B CA 1
ATOM 10063 C C . GLN B 1 594 ? -9.617 -45.875 -18.656 1 95.75 594 GLN B C 1
ATOM 10065 O O . GLN B 1 594 ? -10.094 -45.375 -17.641 1 95.75 594 GLN B O 1
ATOM 10070 N N . ALA B 1 595 ? -8.391 -46.188 -18.797 1 95.75 595 ALA B N 1
ATOM 10071 C CA . ALA B 1 595 ? -7.461 -45.844 -17.734 1 95.75 595 ALA B CA 1
ATOM 10072 C C . ALA B 1 595 ? -7.461 -44.344 -17.438 1 95.75 595 ALA B C 1
ATOM 10074 O O . ALA B 1 595 ? -7.414 -43.938 -16.281 1 95.75 595 ALA B O 1
ATOM 10075 N N . ALA B 1 596 ? -7.418 -43.562 -18.469 1 97.19 596 ALA B N 1
ATOM 10076 C CA . ALA B 1 596 ? -7.457 -42.125 -18.312 1 97.19 596 ALA B CA 1
ATOM 10077 C C . ALA B 1 596 ? -8.805 -41.656 -17.75 1 97.19 596 ALA B C 1
ATOM 10079 O O . ALA B 1 596 ? -8.859 -40.719 -16.938 1 97.19 596 ALA B O 1
ATOM 10080 N N . SER B 1 597 ? -9.883 -42.281 -18.203 1 97.31 597 SER B N 1
ATOM 10081 C CA . SER B 1 597 ? -11.211 -41.969 -17.672 1 97.31 597 SER B CA 1
ATOM 10082 C C . SER B 1 597 ? -11.273 -42.219 -16.172 1 97.31 597 SER B C 1
ATOM 10084 O O . SER B 1 597 ? -11.844 -41.406 -15.43 1 97.31 597 SER B O 1
ATOM 10086 N N . GLN B 1 598 ? -10.695 -43.25 -15.773 1 97.69 598 GLN B N 1
ATOM 10087 C CA . GLN B 1 598 ? -10.672 -43.594 -14.352 1 97.69 598 GLN B CA 1
ATOM 10088 C C . GLN B 1 598 ? -9.914 -42.531 -13.562 1 97.69 598 GLN B C 1
ATOM 10090 O O . GLN B 1 598 ? -10.281 -42.188 -12.43 1 97.69 598 GLN B O 1
ATOM 10095 N N . THR B 1 599 ? -8.812 -42.031 -14.125 1 98.5 599 THR B N 1
ATOM 10096 C CA . THR B 1 599 ? -8.062 -41 -13.461 1 98.5 599 THR B CA 1
ATOM 10097 C C . THR B 1 599 ? -8.898 -39.719 -13.336 1 98.5 599 THR B C 1
ATOM 10099 O O . THR B 1 599 ? -8.852 -39.031 -12.312 1 98.5 599 THR B O 1
ATOM 10102 N N . ILE B 1 600 ? -9.656 -39.344 -14.367 1 98.5 600 ILE B N 1
ATOM 10103 C CA . ILE B 1 600 ? -10.547 -38.188 -14.352 1 98.5 600 ILE B CA 1
ATOM 10104 C C . ILE B 1 600 ? -11.562 -38.344 -13.219 1 98.5 600 ILE B C 1
ATOM 10106 O O . ILE B 1 600 ? -11.789 -37.406 -12.453 1 98.5 600 ILE B O 1
ATOM 10110 N N . GLU B 1 601 ? -12.133 -39.531 -13.117 1 98.06 601 GLU B N 1
ATOM 10111 C CA . GLU B 1 601 ? -13.078 -39.812 -12.047 1 98.06 601 GLU B CA 1
ATOM 10112 C C . GLU B 1 601 ? -12.406 -39.75 -10.68 1 98.06 601 GLU B C 1
ATOM 10114 O O . GLU B 1 601 ? -13.016 -39.281 -9.703 1 98.06 601 GLU B O 1
ATOM 10119 N N . TRP B 1 602 ? -11.227 -40.219 -10.602 1 98.19 602 TRP B N 1
ATOM 10120 C CA . TRP B 1 602 ? -10.445 -40.156 -9.367 1 98.19 602 TRP B CA 1
ATOM 10121 C C . TRP B 1 602 ? -10.281 -38.75 -8.883 1 98.19 602 TRP B C 1
ATOM 10123 O O . TRP B 1 602 ? -10.414 -38.469 -7.684 1 98.19 602 TRP B O 1
ATOM 10133 N N . VAL B 1 603 ? -9.961 -37.781 -9.781 1 98.56 603 VAL B N 1
ATOM 10134 C CA . VAL B 1 603 ? -9.797 -36.375 -9.398 1 98.56 603 VAL B CA 1
ATOM 10135 C C . VAL B 1 603 ? -11.117 -35.844 -8.867 1 98.56 603 VAL B C 1
ATOM 10137 O O . VAL B 1 603 ? -11.141 -35.156 -7.844 1 98.56 603 VAL B O 1
ATOM 10140 N N . ALA B 1 604 ? -12.188 -36.156 -9.539 1 97.56 604 ALA B N 1
ATOM 10141 C CA . ALA B 1 604 ? -13.508 -35.688 -9.109 1 97.56 604 ALA B CA 1
ATOM 10142 C C . ALA B 1 604 ? -13.859 -36.219 -7.723 1 97.56 604 ALA B C 1
ATOM 10144 O O . ALA B 1 604 ? -14.469 -35.5 -6.918 1 97.56 604 ALA B O 1
ATOM 10145 N N . ASP B 1 605 ? -13.445 -37.438 -7.461 1 95.94 605 ASP B N 1
ATOM 10146 C CA . ASP B 1 605 ? -13.734 -38.062 -6.184 1 95.94 605 ASP B CA 1
ATOM 10147 C C . ASP B 1 605 ? -12.93 -37.438 -5.055 1 95.94 605 ASP B C 1
ATOM 10149 O O . ASP B 1 605 ? -13.32 -37.5 -3.887 1 95.94 605 ASP B O 1
ATOM 10153 N N . HIS B 1 606 ? -11.867 -36.812 -5.406 1 95.94 606 HIS B N 1
ATOM 10154 C CA . HIS B 1 606 ? -10.984 -36.281 -4.363 1 95.94 606 HIS B CA 1
ATOM 10155 C C . HIS B 1 606 ? -11.055 -34.781 -4.273 1 95.94 606 HIS B C 1
ATOM 10157 O O . HIS B 1 606 ? -10.266 -34.156 -3.561 1 95.94 606 HIS B O 1
ATOM 10163 N N . ALA B 1 607 ? -11.961 -34.156 -5.039 1 95.06 607 ALA B N 1
ATOM 10164 C CA . ALA B 1 607 ? -12.258 -32.75 -4.863 1 95.06 607 ALA B CA 1
ATOM 10165 C C . ALA B 1 607 ? -13.031 -32.5 -3.568 1 95.06 607 ALA B C 1
ATOM 10167 O O . ALA B 1 607 ? -13.688 -33.406 -3.049 1 95.06 607 ALA B O 1
ATOM 10168 N N . LEU B 1 608 ? -12.867 -31.297 -2.982 1 91.62 608 LEU B N 1
ATOM 10169 C CA . LEU B 1 608 ? -13.766 -30.922 -1.896 1 91.62 608 LEU B CA 1
ATOM 10170 C C . LEU B 1 608 ? -15.219 -30.953 -2.357 1 91.62 608 LEU B C 1
ATOM 10172 O O . LEU B 1 608 ? -15.492 -30.938 -3.559 1 91.62 608 LEU B O 1
ATOM 10176 N N . ARG B 1 609 ? -16.062 -30.984 -1.383 1 88.31 609 ARG B N 1
ATOM 10177 C CA . ARG B 1 609 ? -17.484 -30.969 -1.695 1 88.31 609 ARG B CA 1
ATOM 10178 C C . ARG B 1 609 ? -17.844 -29.75 -2.529 1 88.31 609 ARG B C 1
ATOM 10180 O O . ARG B 1 609 ? -18.734 -29.812 -3.377 1 88.31 609 ARG B O 1
ATOM 10187 N N . THR B 1 610 ? -17.094 -28.75 -2.379 1 93 610 THR B N 1
ATOM 10188 C CA . THR B 1 610 ? -17.359 -27.5 -3.104 1 93 610 THR B CA 1
ATOM 10189 C C . THR B 1 610 ? -16.703 -27.547 -4.488 1 93 610 THR B C 1
ATOM 10191 O O . THR B 1 610 ? -16.859 -26.609 -5.273 1 93 610 THR B O 1
ATOM 10194 N N . GLY B 1 611 ? -15.984 -28.547 -4.766 1 94.5 611 GLY B N 1
ATOM 10195 C CA . GLY B 1 611 ? -15.383 -28.688 -6.082 1 94.5 611 GLY B CA 1
ATOM 10196 C C . GLY B 1 611 ? -13.961 -28.156 -6.145 1 94.5 611 GLY B C 1
ATOM 10197 O O . GLY B 1 611 ? -13.312 -28.219 -7.191 1 94.5 611 GLY B O 1
ATOM 10198 N N . MET B 1 612 ? -13.391 -27.734 -5.02 1 94.81 612 MET B N 1
ATOM 10199 C CA . MET B 1 612 ? -12.039 -27.172 -5.004 1 94.81 612 MET B CA 1
ATOM 10200 C C . MET B 1 612 ? -10.992 -28.266 -5.035 1 94.81 612 MET B C 1
ATOM 10202 O O . MET B 1 612 ? -11.094 -29.25 -4.305 1 94.81 612 MET B O 1
ATOM 10206 N N . LEU B 1 613 ? -10.039 -28.031 -5.91 1 96.62 613 LEU B N 1
ATOM 10207 C CA . LEU B 1 613 ? -8.961 -29.016 -6.027 1 96.62 613 LEU B CA 1
ATOM 10208 C C . LEU B 1 613 ? -7.723 -28.562 -5.273 1 96.62 613 LEU B C 1
ATOM 10210 O O . LEU B 1 613 ? -7.285 -27.422 -5.426 1 96.62 613 LEU B O 1
ATOM 10214 N N . PRO B 1 614 ? -7.176 -29.453 -4.465 1 94.38 614 PRO B N 1
ATOM 10215 C CA . PRO B 1 614 ? -5.93 -29.141 -3.764 1 94.38 614 PRO B CA 1
ATOM 10216 C C . PRO B 1 614 ? -4.695 -29.344 -4.637 1 94.38 614 PRO B C 1
ATOM 10218 O O . PRO B 1 614 ? -4.805 -29.828 -5.762 1 94.38 614 PRO B O 1
ATOM 10221 N N . GLU B 1 615 ? -3.6 -28.922 -4.121 1 94.25 615 GLU B N 1
ATOM 10222 C CA . GLU B 1 615 ? -2.303 -29.172 -4.742 1 94.25 615 GLU B CA 1
ATOM 10223 C C . GLU B 1 615 ? -1.918 -30.641 -4.637 1 94.25 615 GLU B C 1
ATOM 10225 O O . GLU B 1 615 ? -1.584 -31.281 -5.641 1 94.25 615 GLU B O 1
ATOM 10230 N N . GLN B 1 616 ? -2 -31.172 -3.482 1 96.06 616 GLN B N 1
ATOM 10231 C CA . GLN B 1 616 ? -1.683 -32.594 -3.24 1 96.06 616 GLN B CA 1
ATOM 10232 C C . GLN B 1 616 ? -2.639 -33.188 -2.223 1 96.06 616 GLN B C 1
ATOM 10234 O O . GLN B 1 616 ? -3.461 -32.5 -1.631 1 96.06 616 GLN B O 1
ATOM 10239 N N . LEU B 1 617 ? -2.611 -34.469 -2.076 1 97.38 617 LEU B N 1
ATOM 10240 C CA . LEU B 1 617 ? -3.453 -35.219 -1.151 1 97.38 617 LEU B CA 1
ATOM 10241 C C . LEU B 1 617 ? -2.604 -35.969 -0.132 1 97.38 617 LEU B C 1
ATOM 10243 O O . LEU B 1 617 ? -1.465 -36.344 -0.422 1 97.38 617 LEU B O 1
ATOM 10247 N N . ASP B 1 618 ? -3.152 -36.125 1.034 1 97.44 618 ASP B N 1
ATOM 10248 C CA . ASP B 1 618 ? -2.582 -37.062 1.986 1 97.44 618 ASP B CA 1
ATOM 10249 C C . ASP B 1 618 ? -2.645 -38.5 1.445 1 97.44 618 ASP B C 1
ATOM 10251 O O . ASP B 1 618 ? -3.715 -38.969 1.066 1 97.44 618 ASP B O 1
ATOM 10255 N N . PRO B 1 619 ? -1.514 -39.156 1.39 1 97.81 619 PRO B N 1
ATOM 10256 C CA . PRO B 1 619 ? -1.489 -40.469 0.725 1 97.81 619 PRO B CA 1
ATOM 10257 C C . PRO B 1 619 ? -2.287 -41.531 1.478 1 97.81 619 PRO B C 1
ATOM 10259 O O . PRO B 1 619 ? -2.539 -42.594 0.944 1 97.81 619 PRO B O 1
ATOM 10262 N N . PHE B 1 620 ? -2.705 -41.25 2.703 1 97.5 620 PHE B N 1
ATOM 10263 C CA . PHE B 1 620 ? -3.396 -42.25 3.506 1 97.5 620 PHE B CA 1
ATOM 10264 C C . PHE B 1 620 ? -4.871 -41.906 3.664 1 97.5 620 PHE B C 1
ATOM 10266 O O . PHE B 1 620 ? -5.738 -42.75 3.559 1 97.5 620 PHE B O 1
ATOM 10273 N N . SER B 1 621 ? -5.176 -40.625 3.881 1 96.56 621 SER B N 1
ATOM 10274 C CA . SER B 1 621 ? -6.559 -40.25 4.133 1 96.56 621 SER B CA 1
ATOM 10275 C C . SER B 1 621 ? -7.215 -39.688 2.867 1 96.56 621 SER B C 1
ATOM 10277 O O . SER B 1 621 ? -8.445 -39.656 2.77 1 96.56 621 SER B O 1
ATOM 10279 N N . GLY B 1 622 ? -6.414 -39.188 1.952 1 96.12 622 GLY B N 1
ATOM 10280 C CA . GLY B 1 622 ? -6.953 -38.562 0.759 1 96.12 622 GLY B CA 1
ATOM 10281 C C . GLY B 1 622 ? -7.395 -37.125 0.992 1 96.12 622 GLY B C 1
ATOM 10282 O O . GLY B 1 622 ? -7.898 -36.469 0.078 1 96.12 622 GLY B O 1
ATOM 10283 N N . SER B 1 623 ? -7.145 -36.656 2.205 1 94.12 623 SER B N 1
ATOM 10284 C CA . SER B 1 623 ? -7.516 -35.281 2.516 1 94.12 623 SER B CA 1
ATOM 10285 C C . SER B 1 623 ? -6.57 -34.281 1.846 1 94.12 623 SER B C 1
ATOM 10287 O O . SER B 1 623 ? -5.41 -34.625 1.577 1 94.12 623 SER B O 1
ATOM 10289 N N . PRO B 1 624 ? -7.129 -33.094 1.577 1 91.56 624 PRO B N 1
ATOM 10290 C CA . PRO B 1 624 ? -6.281 -32.094 0.938 1 91.56 624 PRO B CA 1
ATOM 10291 C C . PRO B 1 624 ? -5.066 -31.719 1.783 1 91.56 624 PRO B C 1
ATOM 10293 O O . PRO B 1 624 ? -5.172 -31.609 3.008 1 91.56 624 PRO B O 1
ATOM 10296 N N . LEU B 1 625 ? -3.973 -31.562 1.116 1 89.88 625 LEU B N 1
ATOM 10297 C CA . LEU B 1 625 ? -2.74 -31.062 1.722 1 89.88 625 LEU B CA 1
ATOM 10298 C C . LEU B 1 625 ? -2.215 -29.844 0.97 1 89.88 625 LEU B C 1
ATOM 10300 O O . LEU B 1 625 ? -2.307 -29.781 -0.258 1 89.88 625 LEU B O 1
ATOM 10304 N N . SER B 1 626 ? -1.651 -28.922 1.751 1 85.62 626 SER B N 1
ATOM 10305 C CA . SER B 1 626 ? -1.053 -27.688 1.233 1 85.62 626 SER B CA 1
ATOM 10306 C C . SER B 1 626 ? -2.121 -26.688 0.797 1 85.62 626 SER B C 1
ATOM 10308 O O . SER B 1 626 ? -3.068 -26.422 1.54 1 85.62 626 SER B O 1
ATOM 10310 N N . VAL B 1 627 ? -2.107 -26.219 -0.455 1 86.38 627 VAL B N 1
ATOM 10311 C CA . VAL B 1 627 ? -3 -25.125 -0.843 1 86.38 627 VAL B CA 1
ATOM 10312 C C . VAL B 1 627 ? -4.242 -25.703 -1.524 1 86.38 627 VAL B C 1
ATOM 10314 O O . VAL B 1 627 ? -4.148 -26.656 -2.297 1 86.38 627 VAL B O 1
ATOM 10317 N N . THR B 1 628 ? -5.422 -25.188 -1.212 1 90.06 628 THR B N 1
ATOM 10318 C CA . THR B 1 628 ? -6.699 -25.484 -1.849 1 90.06 628 THR B CA 1
ATOM 10319 C C . THR B 1 628 ? -7.531 -24.219 -2.004 1 90.06 628 THR B C 1
ATOM 10321 O O . THR B 1 628 ? -7.859 -23.547 -1.015 1 90.06 628 THR B O 1
ATOM 10324 N N . PRO B 1 629 ? -7.887 -23.844 -3.184 1 92.5 629 PRO B N 1
ATOM 10325 C CA . PRO B 1 629 ? -7.59 -24.469 -4.473 1 92.5 629 PRO B CA 1
ATOM 10326 C C . PRO B 1 629 ? -6.223 -24.078 -5.023 1 92.5 629 PRO B C 1
ATOM 10328 O O . PRO B 1 629 ? -5.688 -23.031 -4.66 1 92.5 629 PRO B O 1
ATOM 10331 N N . LEU B 1 630 ? -5.711 -24.906 -5.789 1 95.31 630 LEU B N 1
ATOM 10332 C CA . LEU B 1 630 ? -4.605 -24.562 -6.68 1 95.31 630 LEU B CA 1
ATOM 10333 C C . LEU B 1 630 ? -5.098 -24.391 -8.109 1 95.31 630 LEU B C 1
ATOM 10335 O O . LEU B 1 630 ? -5.699 -25.297 -8.688 1 95.31 630 LEU B O 1
ATOM 10339 N N . THR B 1 631 ? -4.852 -23.234 -8.672 1 97.38 631 THR B N 1
ATOM 10340 C CA . THR B 1 631 ? -5.359 -22.922 -10 1 97.38 631 THR B CA 1
ATOM 10341 C C . THR B 1 631 ? -4.805 -23.891 -11.039 1 97.38 631 THR B C 1
ATOM 10343 O O . THR B 1 631 ? -5.52 -24.297 -11.953 1 97.38 631 THR B O 1
ATOM 10346 N N . TRP B 1 632 ? -3.555 -24.266 -10.906 1 98 632 TRP B N 1
ATOM 10347 C CA . TRP B 1 632 ? -2.904 -25.188 -11.836 1 98 632 TRP B CA 1
ATOM 10348 C C . TRP B 1 632 ? -3.566 -26.547 -11.797 1 98 632 TRP B C 1
ATOM 10350 O O . TRP B 1 632 ? -3.695 -27.219 -12.828 1 98 632 TRP B O 1
ATOM 10360 N N . SER B 1 633 ? -4.023 -27 -10.633 1 98.19 633 SER B N 1
ATOM 10361 C CA . SER B 1 633 ? -4.742 -28.266 -10.531 1 98.19 633 SER B CA 1
ATOM 10362 C C . SER B 1 633 ? -6.035 -28.234 -11.344 1 98.19 633 SER B C 1
ATOM 10364 O O . SER B 1 633 ? -6.32 -29.156 -12.102 1 98.19 633 SER B O 1
ATOM 10366 N N . HIS B 1 634 ? -6.738 -27.172 -11.156 1 98.56 634 HIS B N 1
ATOM 10367 C CA . HIS B 1 634 ? -7.977 -27.016 -11.906 1 98.56 634 HIS B CA 1
ATOM 10368 C C . HIS B 1 634 ? -7.707 -26.953 -13.406 1 98.56 634 HIS B C 1
ATOM 10370 O O . HIS B 1 634 ? -8.422 -27.578 -14.195 1 98.56 634 HIS B O 1
ATOM 10376 N N . ALA B 1 635 ? -6.715 -26.234 -13.789 1 98.81 635 ALA B N 1
ATOM 10377 C CA . ALA B 1 635 ? -6.406 -26.078 -15.211 1 98.81 635 ALA B CA 1
ATOM 10378 C C . ALA B 1 635 ? -5.949 -27.406 -15.828 1 98.81 635 ALA B C 1
ATOM 10380 O O . ALA B 1 635 ? -6.305 -27.719 -16.969 1 98.81 635 ALA B O 1
ATOM 10381 N N . THR B 1 636 ? -5.098 -28.125 -15.109 1 98.81 636 THR B N 1
ATOM 10382 C CA . THR B 1 636 ? -4.641 -29.422 -15.617 1 98.81 636 THR B CA 1
ATOM 10383 C C . THR B 1 636 ? -5.812 -30.375 -15.789 1 98.81 636 THR B C 1
ATOM 10385 O O . THR B 1 636 ? -5.859 -31.141 -16.75 1 98.81 636 THR B O 1
ATOM 10388 N N . TYR B 1 637 ? -6.766 -30.344 -14.852 1 98.81 637 TYR B N 1
ATOM 10389 C CA . TYR B 1 637 ? -7.969 -31.156 -14.969 1 98.81 637 TYR B CA 1
ATOM 10390 C C . TYR B 1 637 ? -8.758 -30.797 -16.219 1 98.81 637 TYR B C 1
ATOM 10392 O O . TYR B 1 637 ? -9.156 -31.688 -16.984 1 98.81 637 TYR B O 1
ATOM 10400 N N . VAL B 1 638 ? -8.938 -29.5 -16.406 1 98.81 638 VAL B N 1
ATOM 10401 C CA . VAL B 1 638 ? -9.648 -29.031 -17.578 1 98.81 638 VAL B CA 1
ATOM 10402 C C . VAL B 1 638 ? -8.945 -29.5 -18.844 1 98.81 638 VAL B C 1
ATOM 10404 O O . VAL B 1 638 ? -9.586 -30.031 -19.766 1 98.81 638 VAL B O 1
ATOM 10407 N N . ASN B 1 639 ? -7.676 -29.359 -18.906 1 98.62 639 ASN B N 1
ATOM 10408 C CA . ASN B 1 639 ? -6.891 -29.734 -20.078 1 98.62 639 ASN B CA 1
ATOM 10409 C C . ASN B 1 639 ? -6.992 -31.234 -20.359 1 98.62 639 ASN B C 1
ATOM 10411 O O . ASN B 1 639 ? -7.164 -31.641 -21.516 1 98.62 639 ASN B O 1
ATOM 10415 N N . THR B 1 640 ? -6.844 -32.031 -19.328 1 98.69 640 THR B N 1
ATOM 10416 C CA . THR B 1 640 ? -6.93 -33.469 -19.484 1 98.69 640 THR B CA 1
ATOM 10417 C C . THR B 1 640 ? -8.312 -33.906 -19.984 1 98.69 640 THR B C 1
ATOM 10419 O O . THR B 1 640 ? -8.43 -34.75 -20.859 1 98.69 640 THR B O 1
ATOM 10422 N N . CYS B 1 641 ? -9.367 -33.281 -19.406 1 98.69 641 CYS B N 1
ATOM 10423 C CA . CYS B 1 641 ? -10.727 -33.562 -19.844 1 98.69 641 CYS B CA 1
ATOM 10424 C C . CYS B 1 641 ? -10.906 -33.25 -21.312 1 98.69 641 CYS B C 1
ATOM 10426 O O . CYS B 1 641 ? -11.516 -34.031 -22.062 1 98.69 641 CYS B O 1
ATOM 10428 N N . VAL B 1 642 ? -10.398 -32.156 -21.719 1 98.31 642 VAL B N 1
ATOM 10429 C CA . VAL B 1 642 ? -10.531 -31.734 -23.125 1 98.31 642 VAL B CA 1
ATOM 10430 C C . VAL B 1 642 ? -9.797 -32.75 -24.016 1 98.31 642 VAL B C 1
ATOM 10432 O O . VAL B 1 642 ? -10.328 -33.156 -25.047 1 98.31 642 VAL B O 1
ATOM 10435 N N . LYS B 1 643 ? -8.57 -33.125 -23.656 1 98 643 LYS B N 1
ATOM 10436 C CA . LYS B 1 643 ? -7.805 -34.125 -24.406 1 98 643 LYS B CA 1
ATOM 10437 C C . LYS B 1 643 ? -8.555 -35.438 -24.5 1 98 643 LYS B C 1
ATOM 10439 O O . LYS B 1 643 ? -8.57 -36.094 -25.547 1 98 643 LYS B O 1
ATOM 10444 N N . TYR B 1 644 ? -9.133 -35.812 -23.359 1 98.31 644 TYR B N 1
ATOM 10445 C CA . TYR B 1 644 ? -9.898 -37.062 -23.312 1 98.31 644 TYR B CA 1
ATOM 10446 C C . TYR B 1 644 ? -11.078 -37 -24.281 1 98.31 644 TYR B C 1
ATOM 10448 O O . TYR B 1 644 ? -11.297 -37.938 -25.047 1 98.31 644 TYR B O 1
ATOM 10456 N N . MET B 1 645 ? -11.836 -35.938 -24.203 1 97.69 645 MET B N 1
ATOM 10457 C CA . MET B 1 645 ? -13.008 -35.781 -25.062 1 97.69 645 MET B CA 1
ATOM 10458 C C . MET B 1 645 ? -12.617 -35.812 -26.531 1 97.69 645 MET B C 1
ATOM 10460 O O . MET B 1 645 ? -13.297 -36.469 -27.344 1 97.69 645 MET B O 1
ATOM 10464 N N . ASP B 1 646 ? -11.578 -35.156 -26.891 1 96.5 646 ASP B N 1
ATOM 10465 C CA . ASP B 1 646 ? -11.102 -35.125 -28.266 1 96.5 646 ASP B CA 1
ATOM 10466 C C . ASP B 1 646 ? -10.688 -36.531 -28.734 1 96.5 646 ASP B C 1
ATOM 10468 O O . ASP B 1 646 ? -11.031 -36.938 -29.844 1 96.5 646 ASP B O 1
ATOM 10472 N N . LYS B 1 647 ? -9.906 -37.219 -27.891 1 97.06 647 LYS B N 1
ATOM 10473 C CA . LYS B 1 647 ? -9.453 -38.562 -28.234 1 97.06 647 LYS B CA 1
ATOM 10474 C C . LYS B 1 647 ? -10.625 -39.531 -28.328 1 97.06 647 LYS B C 1
ATOM 10476 O O . LYS B 1 647 ? -10.648 -40.406 -29.203 1 97.06 647 LYS B O 1
ATOM 10481 N N . TYR B 1 648 ? -11.547 -39.406 -27.406 1 96.69 648 TYR B N 1
ATOM 10482 C CA . TYR B 1 648 ? -12.75 -40.219 -27.438 1 96.69 648 TYR B CA 1
ATOM 10483 C C . TYR B 1 648 ? -13.492 -40.062 -28.766 1 96.69 648 TYR B C 1
ATOM 10485 O O . TYR B 1 648 ? -13.898 -41.062 -29.375 1 96.69 648 TYR B O 1
ATOM 10493 N N . ARG B 1 649 ? -13.703 -38.875 -29.141 1 95.38 649 ARG B N 1
ATOM 10494 C CA . ARG B 1 649 ? -14.375 -38.594 -30.391 1 95.38 649 ARG B CA 1
ATOM 10495 C C . ARG B 1 649 ? -13.617 -39.188 -31.578 1 95.38 649 ARG B C 1
ATOM 10497 O O . ARG B 1 649 ? -14.227 -39.75 -32.5 1 95.38 649 ARG B O 1
ATOM 10504 N N . GLU B 1 650 ? -12.328 -39.062 -31.547 1 95.19 650 GLU B N 1
ATOM 10505 C CA . GLU B 1 650 ? -11.484 -39.594 -32.594 1 95.19 650 GLU B CA 1
ATOM 10506 C C . GLU B 1 650 ? -11.609 -41.094 -32.688 1 95.19 650 GLU B C 1
ATOM 10508 O O . GLU B 1 650 ? -11.766 -41.656 -33.781 1 95.19 650 GLU B O 1
ATOM 10513 N N . LEU B 1 651 ? -11.562 -41.781 -31.578 1 95.19 651 LEU B N 1
ATOM 10514 C CA . LEU B 1 651 ? -11.578 -43.25 -31.547 1 95.19 651 LEU B CA 1
ATOM 10515 C C . LEU B 1 651 ? -12.977 -43.781 -31.797 1 95.19 651 LEU B C 1
ATOM 10517 O O . LEU B 1 651 ? -13.141 -44.875 -32.344 1 95.19 651 LEU B O 1
ATOM 10521 N N . ALA B 1 652 ? -13.977 -43.031 -31.375 1 91.44 652 ALA B N 1
ATOM 10522 C CA . ALA B 1 652 ? -15.359 -43.469 -31.578 1 91.44 652 ALA B CA 1
ATOM 10523 C C . ALA B 1 652 ? -15.75 -43.344 -33.062 1 91.44 652 ALA B C 1
ATOM 10525 O O . ALA B 1 652 ? -16.641 -44.062 -33.531 1 91.44 652 ALA B O 1
ATOM 10526 N N . ALA B 1 653 ? -15.25 -42.406 -33.75 1 87.44 653 ALA B N 1
ATOM 10527 C CA . ALA B 1 653 ? -15.555 -42.188 -35.156 1 87.44 653 ALA B CA 1
ATOM 10528 C C . ALA B 1 653 ? -14.812 -43.188 -36.031 1 87.44 653 ALA B C 1
ATOM 10530 O O . ALA B 1 653 ? -15.125 -43.312 -37.219 1 87.44 653 ALA B O 1
ATOM 10531 N N . ALA B 1 654 ? -13.805 -43.844 -35.531 1 78.56 654 ALA B N 1
ATOM 10532 C CA . ALA B 1 654 ? -13.031 -44.781 -36.344 1 78.56 654 ALA B CA 1
ATOM 10533 C C . ALA B 1 654 ? -13.898 -45.969 -36.781 1 78.56 654 ALA B C 1
ATOM 10535 O O . ALA B 1 654 ? -14.734 -46.438 -36.031 1 78.56 654 ALA B O 1
ATOM 10536 N N . PRO B 1 655 ? -13.906 -46.438 -38.062 1 66.88 655 PRO B N 1
ATOM 10537 C CA . PRO B 1 655 ? -14.68 -47.531 -38.656 1 66.88 655 PRO B CA 1
ATOM 10538 C C . PRO B 1 655 ? -14.477 -48.844 -37.875 1 66.88 655 PRO B C 1
ATOM 10540 O O . PRO B 1 655 ? -13.352 -49.188 -37.5 1 66.88 655 PRO B O 1
ATOM 10543 N N . GLY B 1 656 ? -15.609 -49.531 -37.125 1 60.53 656 GLY B N 1
ATOM 10544 C CA . GLY B 1 656 ? -15.648 -50.781 -36.406 1 60.53 656 GLY B CA 1
ATOM 10545 C C . GLY B 1 656 ? -16.094 -50.656 -34.969 1 60.53 656 GLY B C 1
ATOM 10546 O O . GLY B 1 656 ? -16.312 -51.656 -34.281 1 60.53 656 GLY B O 1
ATOM 10547 N N . VAL B 1 657 ? -15.883 -49.625 -34.312 1 55.75 657 VAL B N 1
ATOM 10548 C CA . VAL B 1 657 ? -16.297 -49.469 -32.938 1 55.75 657 VAL B CA 1
ATOM 10549 C C . VAL B 1 657 ? -17.812 -49.281 -32.844 1 55.75 657 VAL B C 1
ATOM 10551 O O . VAL B 1 657 ? -18.344 -48.312 -33.406 1 55.75 657 VAL B O 1
ATOM 10554 N N . LYS B 1 658 ? -18.672 -50.344 -32.594 1 50.5 658 LYS B N 1
ATOM 10555 C CA . LYS B 1 658 ? -20.109 -50.312 -32.312 1 50.5 658 LYS B CA 1
ATOM 10556 C C . LYS B 1 658 ? -20.438 -49.469 -31.094 1 50.5 658 LYS B C 1
ATOM 10558 O O . LYS B 1 658 ? -19.859 -49.688 -30.016 1 50.5 658 LYS B O 1
ATOM 10563 N N . GLN B 1 659 ? -20.812 -48.312 -31.375 1 42.88 659 GLN B N 1
ATOM 10564 C CA . GLN B 1 659 ? -21.406 -47.562 -30.266 1 42.88 659 GLN B CA 1
ATOM 10565 C C . GLN B 1 659 ? -22.375 -48.438 -29.469 1 42.88 659 GLN B C 1
ATOM 10567 O O . GLN B 1 659 ? -23.375 -48.906 -30 1 42.88 659 GLN B O 1
ATOM 10572 N N . GLU B 1 660 ? -21.906 -49.188 -28.578 1 36.12 660 GLU B N 1
ATOM 10573 C CA . GLU B 1 660 ? -22.938 -49.844 -27.766 1 36.12 660 GLU B CA 1
ATOM 10574 C C . GLU B 1 660 ? -23.922 -48.812 -27.219 1 36.12 660 GLU B C 1
ATOM 10576 O O . GLU B 1 660 ? -23.516 -47.844 -26.562 1 36.12 660 GLU B O 1
ATOM 10581 N N . GLU B 1 661 ? -24.953 -48.594 -27.938 1 36.09 661 GLU B N 1
ATOM 10582 C CA . GLU B 1 661 ? -26.125 -47.875 -27.438 1 36.09 661 GLU B CA 1
ATOM 10583 C C . GLU B 1 661 ? -26.531 -48.375 -26.047 1 36.09 661 GLU B C 1
ATOM 10585 O O . GLU B 1 661 ? -26.906 -49.531 -25.906 1 36.09 661 GLU B O 1
ATOM 10590 N N . GLN B 1 662 ? -25.844 -48.125 -25.062 1 28.73 662 GLN B N 1
ATOM 10591 C CA . GLN B 1 662 ? -26.453 -48.438 -23.781 1 28.73 662 GLN B CA 1
ATOM 10592 C C . GLN B 1 662 ? -27.844 -47.812 -23.641 1 28.73 662 GLN B C 1
ATOM 10594 O O . GLN B 1 662 ? -27.984 -46.594 -23.766 1 28.73 662 GLN B O 1
ATOM 10599 N N . ALA B 1 663 ? -28.828 -48.5 -24.016 1 37.72 663 ALA B N 1
ATOM 10600 C CA . ALA B 1 663 ? -30.203 -48.188 -23.641 1 37.72 663 ALA B CA 1
ATOM 10601 C C . ALA B 1 663 ? -30.297 -47.844 -22.156 1 37.72 663 ALA B C 1
ATOM 10603 O O . ALA B 1 663 ? -29.734 -48.562 -21.312 1 37.72 663 ALA B O 1
ATOM 10604 N N . PRO B 1 664 ? -30.797 -46.531 -21.719 1 33.03 664 PRO B N 1
ATOM 10605 C CA . PRO B 1 664 ? -31.125 -46.188 -20.328 1 33.03 664 PRO B CA 1
ATOM 10606 C C . PRO B 1 664 ? -31.969 -47.281 -19.641 1 33.03 664 PRO B C 1
ATOM 10608 O O . PRO B 1 664 ? -32.938 -47.75 -20.203 1 33.03 664 PRO B O 1
ATOM 10611 N N . GLN B 1 665 ? -31.359 -48.156 -18.844 1 30.56 665 GLN B N 1
ATOM 10612 C CA . GLN B 1 665 ? -32.219 -49.031 -18.016 1 30.56 665 GLN B CA 1
ATOM 10613 C C . GLN B 1 665 ? -32.938 -48.219 -16.953 1 30.56 665 GLN B C 1
ATOM 10615 O O . GLN B 1 665 ? -32.312 -47.625 -16.062 1 30.56 665 GLN B O 1
ATOM 10620 N N . TYR B 1 666 ? -34.062 -47.5 -17.297 1 29.59 666 TYR B N 1
ATOM 10621 C CA . TYR B 1 666 ? -35.062 -46.938 -16.375 1 29.59 666 TYR B CA 1
ATOM 10622 C C . TYR B 1 666 ? -35.594 -48 -15.422 1 29.59 666 TYR B C 1
ATOM 10624 O O . TYR B 1 666 ? -36.375 -48.875 -15.828 1 29.59 666 TYR B O 1
ATOM 10632 N N . SER B 1 667 ? -34.75 -48.625 -14.633 1 27.62 667 SER B N 1
ATOM 10633 C CA . SER B 1 667 ? -35.438 -49.406 -13.609 1 27.62 667 SER B CA 1
ATOM 10634 C C . SER B 1 667 ? -36.312 -48.531 -12.734 1 27.62 667 SER B C 1
ATOM 10636 O O . SER B 1 667 ? -35.938 -47.406 -12.367 1 27.62 667 SER B O 1
ATOM 10638 N N . GLN B 1 668 ? -37.625 -48.688 -12.836 1 27.59 668 GLN B N 1
ATOM 10639 C CA . GLN B 1 668 ? -38.781 -48.312 -12.047 1 27.59 668 GLN B CA 1
ATOM 10640 C C . GLN B 1 668 ? -38.625 -48.719 -10.586 1 27.59 668 GLN B C 1
ATOM 10642 O O . GLN B 1 668 ? -39.562 -48.656 -9.812 1 27.59 668 GLN B O 1
ATOM 10647 N N . GLY B 1 669 ? -37.406 -48.781 -10.062 1 19.44 669 GLY B N 1
ATOM 10648 C CA . GLY B 1 669 ? -37.531 -49.281 -8.703 1 19.44 669 GLY B CA 1
ATOM 10649 C C . GLY B 1 669 ? -38.125 -48.25 -7.75 1 19.44 669 GLY B C 1
ATOM 10650 O O . GLY B 1 669 ? -37.844 -47.062 -7.828 1 19.44 669 GLY B O 1
ATOM 10651 N N . LYS B 1 670 ? -39.25 -48.562 -7.262 1 25.45 670 LYS B N 1
ATOM 10652 C CA . LYS B 1 670 ? -39.875 -48.25 -5.992 1 25.45 670 LYS B CA 1
ATOM 10653 C C . LYS B 1 670 ? -38.938 -48.469 -4.816 1 25.45 670 LYS B C 1
ATOM 10655 O O . LYS B 1 670 ? -39.344 -48.375 -3.658 1 25.45 670 LYS B O 1
ATOM 10660 N N . ALA B 1 671 ? -37.594 -48.344 -4.918 1 19.73 671 ALA B N 1
ATOM 10661 C CA . ALA B 1 671 ? -37.188 -48.531 -3.525 1 19.73 671 ALA B CA 1
ATOM 10662 C C . ALA B 1 671 ? -37.438 -47.25 -2.723 1 19.73 671 ALA B C 1
ATOM 10664 O O . ALA B 1 671 ? -37.25 -46.156 -3.242 1 19.73 671 ALA B O 1
#

Solvent-accessible surface area (backbone atoms only — not comparable to full-atom values): 65404 Å² total; per-residue (Å²): 76,70,48,60,37,73,25,34,50,18,34,33,25,40,30,25,38,88,50,65,23,42,39,38,38,16,48,70,29,30,43,33,36,41,24,21,61,76,42,58,20,46,40,31,40,29,45,89,91,41,56,46,50,47,75,44,80,71,43,51,67,51,62,33,52,46,85,47,31,54,32,35,38,35,42,35,37,27,74,90,78,30,40,35,39,42,35,38,40,31,32,38,70,83,53,50,31,44,38,34,37,37,38,43,32,30,68,42,81,57,67,42,60,38,32,41,38,44,30,44,39,51,12,60,78,58,36,34,63,36,24,22,37,38,38,39,72,91,78,53,26,40,35,37,38,47,55,58,40,26,40,31,40,43,40,38,29,82,73,36,50,56,72,38,31,23,33,26,52,24,75,48,96,86,31,75,32,30,62,65,42,47,60,81,68,49,54,81,53,45,36,43,25,50,9,39,33,24,33,24,41,25,35,46,33,76,30,48,38,67,28,71,40,61,36,38,40,38,36,20,49,30,57,35,72,67,50,20,49,54,48,46,50,51,42,66,76,56,37,58,68,54,50,48,50,50,32,32,52,52,35,32,49,64,56,52,66,65,84,80,69,64,68,82,60,51,71,61,39,49,51,39,46,32,41,26,56,51,53,43,47,36,38,27,18,74,73,16,34,35,31,44,37,77,52,46,59,61,17,58,77,61,41,30,56,74,21,39,23,35,48,39,53,34,20,53,32,35,38,20,37,34,75,66,70,40,51,80,73,37,53,34,28,56,54,39,50,36,72,42,40,42,97,73,21,46,39,60,62,34,20,33,46,88,52,31,58,38,68,53,77,62,38,34,44,55,95,90,38,78,48,71,44,30,29,63,26,28,42,13,30,37,37,29,28,50,42,51,46,37,72,73,69,60,52,57,69,64,53,56,71,38,35,66,66,32,40,50,36,31,35,51,31,62,65,65,45,47,27,86,87,68,58,36,55,44,66,28,33,42,95,82,68,80,50,66,26,39,36,44,39,40,50,24,22,37,29,24,12,22,42,28,32,12,52,51,26,47,73,71,67,35,57,68,61,14,47,51,29,37,50,49,20,52,46,35,48,54,34,44,58,66,72,35,42,37,76,91,79,46,25,62,37,39,26,35,32,76,55,96,88,36,83,38,80,36,74,59,56,44,44,59,53,58,27,37,40,76,36,64,67,43,55,65,82,38,65,56,48,41,44,29,52,51,48,38,61,60,65,22,31,20,63,39,95,57,31,50,18,13,59,28,62,70,37,69,80,85,52,87,62,88,53,51,82,42,29,15,20,42,18,22,50,49,44,33,45,51,53,29,45,52,42,42,74,63,37,84,45,70,76,53,34,44,62,30,53,51,50,52,47,49,52,46,70,56,28,44,86,50,53,42,33,29,44,27,28,36,46,81,80,44,44,76,36,76,47,26,42,21,38,51,30,32,23,44,51,44,35,43,51,52,51,43,24,54,47,41,52,56,48,56,68,39,93,83,58,73,73,74,73,75,68,81,81,74,73,76,74,74,124,83,69,48,59,36,72,25,33,50,17,36,34,26,38,30,25,38,87,48,64,22,43,38,36,38,15,47,70,30,29,44,35,35,41,24,21,62,77,42,57,20,47,40,30,40,29,45,89,93,40,58,47,51,47,75,43,81,71,45,50,64,50,60,34,54,45,86,48,31,54,30,35,37,35,41,36,37,28,74,90,78,31,40,34,39,41,34,36,38,30,32,38,70,81,51,52,31,44,37,36,38,36,38,42,32,30,68,42,80,58,68,42,60,38,32,40,37,44,31,44,39,50,13,60,78,60,35,36,63,37,23,22,37,37,37,39,72,90,77,52,26,38,35,39,38,46,56,57,40,26,41,31,39,44,41,39,29,82,73,38,49,55,72,40,31,23,34,26,51,24,75,47,95,85,31,76,31,29,61,66,42,48,59,80,67,48,55,79,52,44,35,42,24,50,9,40,32,24,32,24,41,26,34,48,33,78,30,48,38,66,31,73,38,61,36,38,41,38,36,20,49,30,56,36,73,66,50,20,50,53,47,47,51,51,43,67,74,55,38,59,68,56,49,48,50,50,31,32,52,51,34,33,49,64,56,53,66,65,85,80,69,64,68,84,59,50,71,62,39,50,50,39,44,33,41,26,55,52,52,42,45,37,37,27,16,74,74,17,35,34,31,44,35,77,52,49,55,63,16,59,78,59,40,28,59,74,20,37,23,35,48,40,53,34,19,53,32,37,40,20,38,33,75,68,70,40,51,81,75,37,53,35,28,55,53,40,50,36,73,43,40,42,96,73,21,46,40,59,61,34,21,33,44,88,55,31,58,37,67,54,78,62,37,33,45,55,94,88,38,78,47,70,43,32,27,63,26,27,43,11,30,38,37,29,28,52,42,51,47,36,71,73,68,60,53,58,67,64,52,56,72,39,35,66,66,30,39,50,36,31,37,52,30,62,66,64,45,48,28,86,88,70,58,36,54,42,68,27,32,42,98,83,68,80,48,67,25,38,36,43,39,39,50,24,22,38,28,23,12,21,42,27,32,12,52,51,27,47,76,72,68,36,56,68,60,14,48,52,30,37,50,48,20,52,46,35,48,53,34,42,58,66,75,35,41,38,75,90,79,46,24,63,37,41,26,35,32,76,54,96,90,35,82,38,80,36,74,57,55,45,45,59,52,57,27,36,40,76,37,65,66,43,55,66,83,38,64,54,49,40,44,30,52,50,47,39,61,60,65,21,31,20,63,40,95,57,31,50,18,12,58,27,59,70,36,68,80,86,52,87,62,88,53,51,82,42,28,14,18,43,18,24,50,49,45,33,44,52,52,30,43,51,41,42,74,65,37,85,43,69,74,54,35,45,63,31,50,51,50,51,45,49,52,46,71,56,28,45,87,52,53,43,32,28,43,27,27,36,46,80,80,44,45,76,35,81,49,26,40,20,38,52,31,32,23,44,50,42,35,42,51,52,52,43,23,53,48,40,52,54,47,58,68,40,94,84,58,74,76,74,75,74,72,84,79,78,73,78,74,79,121

Radius of gyration: 36.0 Å; Cα contacts (8 Å, |Δi|>4): 3260; chains: 2; bounding box: 95×113×81 Å

Organism: NCBI:txid582686

Foldseek 3Di:
DFFLAWAAQQQWIWTAHQLRWTQFIAHRGQQPDTFLQRHTKWKWKDWPQAIDTSVPPQKDKDKAADFLARWIWMWIDHPVRQKIKIWIWHAQNPAGKIKIKIKIFHRAAAKIKMKMKIKFQTQGRNHLAWKKWFADPVLRWIWIDDQQKIKIKWKAWPVGIFPAKEKDADPPPPHHAQVVVPRRPHGDRDGMDTGRMMMMTMYIYIAHHRGMTMMMMMMHIGRDPVRRVVVVVVCVVCPRVNSSVVNGVVSSCVLCVDPFDLLPFDPLLVSLLSVLLVVQSSQHHLQAARWQAQDQPVQVVVPGRTTKGQLLLLLLLCLLCLLLPNNSRHLSNLVLQLLLADPQQAHARIGGSVSHRDDAPQDQDDPRDGDGRHLRLSLLSSLLSLLSSCVRPVPVVSLVVSLVSHLLSSLVNLLPQADPPLLAGAWYAHPVRPDTAFFLLSLLSSLLSLQSSLVSCVVVPNNVSSVSSNVSSVSSLVSQCVPQQDPVLLEGAGHWDDDPRDTDTHRWQFLSNLSCCVSPSDHLPPSRNVSSLVCQQPQQWQQEPLTAGAGIACDPVVADDPPRVRHSHFHFLLSRLSSLLSQLRPDQAVVSNVVSSVSSVSQSVLAPSHSWGAGTADSHPSHHDDGIRGSSSSSSSSNSSSSSSVSSVVNCPPPPNPPPPPDPPPPPDDD/DFFLAWAAQQQWIWTAHQLRWTQFIAHRGQQPDTFLQRHTKWKWKDWPQAIDTSVPPQKDKDKAADFLARWIWMWIDHVVRQKIKIWIWHAQNPAGKIKIKIKIFHRAAFKIKMKMKIKFQTQGRNHLAWKKWFADPVLRWIWIDDQQKIKIKWKAWPVGIFPAKEKDADPPPPHHAQVVVPRRPHGDRDGMDTGRMMMMTMDIYIAHHRGMTMMMMMMHIGRDPVRRVVVVVVCVVCPRVNSSVVNGVVSSCVLCVDPFDLLPFDPLLVSLLSVLLVVQSSQHHLQAARWQAQDQPVQVVVVGRTTKGQLLLLLLLCLLCLLLPNNSRHLSNLVLQLLLADPQQAHARIAGSVSHRDDDPQDQDDPRDGDGRHLRLSLLSSLLSLLSSCVRPVPVVSLVVCLPSHLLSSLVNLLPQADPPLLAGAWYAHPVRPDTAFFLLSLLSSLLSLQSSLVSCVVVPNNVSSVSSNVSSVSSLVSQCVPQADPVLLEGAGHWDDDPRDTDTHRWQFLSNLSCCVSPSDHLPPSRNVSSLVCQQPQQWQQEPLTAGAGIFCDPVVADDPPRVRHSHFHFLLSRLSSLLSQLRPDQAVVSNVVSSVSSVSQSVLAPSHSWGAGTADSHPSHHDDGIRGSSSSSSSSNSSSSSSVSSVVNCPPPPNPPPPPDPPPPPDPD

pLDDT: mean 94.17, std 11.39, range [17.06, 98.94]